Protein AF-0000000080209310 (afdb_homodimer)

Structure (mmCIF, N/CA/C/O backbone):
data_AF-0000000080209310-model_v1
#
loop_
_entity.id
_entity.type
_entity.pdbx_description
1 polymer 'Adenosylmethionine-8-amino-7-oxononanoate aminotransferase'
#
loop_
_atom_site.group_PDB
_atom_site.id
_atom_site.type_symbol
_atom_site.label_atom_id
_atom_site.label_alt_id
_atom_site.label_comp_id
_atom_site.label_asym_id
_atom_site.label_entity_id
_atom_site.label_seq_id
_atom_site.pdbx_PDB_ins_code
_atom_site.Cartn_x
_atom_site.Cartn_y
_atom_site.Cartn_z
_atom_site.occupancy
_atom_site.B_iso_or_equiv
_atom_site.auth_seq_id
_atom_site.auth_comp_id
_atom_site.auth_asym_id
_atom_site.auth_atom_id
_atom_site.pdbx_PDB_model_num
ATOM 1 N N . MET A 1 1 ? 24.484 4.863 15.031 1 96.19 1 MET A N 1
ATOM 2 C CA . MET A 1 1 ? 23.906 4.539 13.734 1 96.19 1 MET A CA 1
ATOM 3 C C . MET A 1 1 ? 24.766 5.051 12.594 1 96.19 1 MET A C 1
ATOM 5 O O . MET A 1 1 ? 25.406 6.102 12.711 1 96.19 1 MET A O 1
ATOM 9 N N . ASP A 1 2 ? 24.891 4.281 11.508 1 97.69 2 ASP A N 1
ATOM 10 C CA . ASP A 1 2 ? 25.672 4.688 10.336 1 97.69 2 ASP A CA 1
ATOM 11 C C . ASP A 1 2 ? 24.922 5.738 9.516 1 97.69 2 ASP A C 1
ATOM 13 O O . ASP A 1 2 ? 24.438 5.445 8.43 1 97.69 2 ASP A O 1
ATOM 17 N N . LEU A 1 3 ? 24.922 6.957 9.977 1 97.62 3 LEU A N 1
ATOM 18 C CA . LEU A 1 3 ? 24.156 8.047 9.383 1 97.62 3 LEU A CA 1
ATOM 19 C C . LEU A 1 3 ? 24.719 8.422 8.016 1 97.62 3 LEU A C 1
ATOM 21 O O . LEU A 1 3 ? 24 8.953 7.168 1 97.62 3 LEU A O 1
ATOM 25 N N . ALA A 1 4 ? 26.047 8.172 7.828 1 97.62 4 ALA A N 1
ATOM 26 C CA . ALA A 1 4 ? 26.625 8.406 6.512 1 97.62 4 ALA A CA 1
ATOM 27 C C . ALA A 1 4 ? 26 7.48 5.465 1 97.62 4 ALA A C 1
ATOM 29 O O . ALA A 1 4 ? 25.688 7.91 4.355 1 97.62 4 ALA A O 1
ATOM 30 N N . PHE A 1 5 ? 25.922 6.18 5.816 1 98.12 5 PHE A N 1
ATOM 31 C CA . PHE A 1 5 ? 25.25 5.23 4.938 1 98.12 5 PHE A CA 1
ATOM 32 C C . PHE A 1 5 ? 23.828 5.672 4.66 1 98.12 5 PHE A C 1
ATOM 34 O O . PHE A 1 5 ? 23.359 5.637 3.514 1 98.12 5 PHE A O 1
ATOM 41 N N . ASP A 1 6 ? 23.125 6.012 5.734 1 98.19 6 ASP A N 1
ATOM 42 C CA . ASP A 1 6 ? 21.75 6.484 5.586 1 98.19 6 ASP A CA 1
ATOM 43 C C . ASP A 1 6 ? 21.672 7.621 4.57 1 98.19 6 ASP A C 1
ATOM 45 O O . ASP A 1 6 ? 20.875 7.559 3.633 1 98.19 6 ASP A O 1
ATOM 49 N N . ARG A 1 7 ? 22.453 8.664 4.719 1 96.75 7 ARG A N 1
ATOM 50 C CA . ARG A 1 7 ? 22.438 9.867 3.895 1 96.75 7 ARG A CA 1
ATOM 51 C C . ARG A 1 7 ? 22.75 9.539 2.438 1 96.75 7 ARG A C 1
ATOM 53 O O . ARG A 1 7 ? 22.141 10.109 1.525 1 96.75 7 ARG A O 1
ATOM 60 N N . HIS A 1 8 ? 23.594 8.555 2.211 1 96.69 8 HIS A N 1
ATOM 61 C CA . HIS A 1 8 ? 24.125 8.297 0.873 1 96.69 8 HIS A CA 1
ATOM 62 C C . HIS A 1 8 ? 23.234 7.305 0.121 1 96.69 8 HIS A C 1
ATOM 64 O O . HIS A 1 8 ? 23.188 7.324 -1.11 1 96.69 8 HIS A O 1
ATOM 70 N N . HIS A 1 9 ? 22.516 6.406 0.889 1 98 9 HIS A N 1
ATOM 71 C CA . HIS A 1 9 ? 21.953 5.254 0.188 1 98 9 HIS A CA 1
ATOM 72 C C . HIS A 1 9 ? 20.453 5.152 0.406 1 98 9 HIS A C 1
ATOM 74 O O . HIS A 1 9 ? 19.75 4.516 -0.38 1 98 9 HIS A O 1
ATOM 80 N N . ILE A 1 10 ? 19.969 5.699 1.463 1 98.12 10 ILE A N 1
ATOM 81 C CA . ILE A 1 10 ? 18.531 5.562 1.745 1 98.12 10 ILE A CA 1
ATOM 82 C C . ILE A 1 10 ? 17.781 6.781 1.214 1 98.12 10 ILE A C 1
ATOM 84 O O . ILE A 1 10 ? 18.125 7.918 1.544 1 98.12 10 ILE A O 1
ATOM 88 N N . TRP A 1 11 ? 16.891 6.609 0.27 1 97.38 11 TRP A N 1
ATOM 89 C CA . TRP A 1 11 ? 16.031 7.641 -0.309 1 97.38 11 TRP A CA 1
ATOM 90 C C . TRP A 1 11 ? 14.828 7.914 0.586 1 97.38 11 TRP A C 1
ATOM 92 O O . TRP A 1 11 ? 13.82 7.215 0.509 1 97.38 11 TRP A O 1
ATOM 102 N N . HIS A 1 12 ? 14.859 8.914 1.464 1 96.25 12 HIS A N 1
ATOM 103 C CA . HIS A 1 12 ? 13.805 9.258 2.412 1 96.25 12 HIS A CA 1
ATOM 104 C C . HIS A 1 12 ? 12.609 9.875 1.7 1 96.25 12 HIS A C 1
ATOM 106 O O . HIS A 1 12 ? 12.719 10.32 0.558 1 96.25 12 HIS A O 1
ATOM 112 N N . PRO A 1 13 ? 11.453 9.875 2.309 1 93.19 13 PRO A N 1
ATOM 113 C CA . PRO A 1 13 ? 10.258 10.391 1.647 1 93.19 13 PRO A CA 1
ATOM 114 C C . PRO A 1 13 ? 10.352 11.883 1.348 1 93.19 13 PRO A C 1
ATOM 116 O O . PRO A 1 13 ? 10.727 12.672 2.221 1 93.19 13 PRO A O 1
ATOM 119 N N . TYR A 1 14 ? 9.961 12.258 0.108 1 88.44 14 TYR A N 1
ATOM 120 C CA . TYR A 1 14 ? 9.93 13.633 -0.369 1 88.44 14 TYR A CA 1
ATOM 121 C C . TYR A 1 14 ? 11.297 14.289 -0.229 1 88.44 14 TYR A C 1
ATOM 123 O O . TYR A 1 14 ? 11.391 15.469 0.114 1 88.44 14 TYR A O 1
ATOM 131 N N . ALA A 1 15 ? 12.305 13.5 -0.397 1 89.62 15 ALA A N 1
ATOM 132 C CA . ALA A 1 15 ? 13.656 14 -0.177 1 89.62 15 ALA A CA 1
ATOM 133 C C . ALA A 1 15 ? 14.539 13.773 -1.404 1 89.62 15 ALA A C 1
ATOM 135 O O . ALA A 1 15 ? 14.148 13.047 -2.324 1 89.62 15 ALA A O 1
ATOM 136 N N . SER A 1 16 ? 15.633 14.453 -1.431 1 92.94 16 SER A N 1
ATOM 137 C CA . SER A 1 16 ? 16.641 14.344 -2.482 1 92.94 16 SER A CA 1
ATOM 138 C C . SER A 1 16 ? 17.797 13.453 -2.053 1 92.94 16 SER A C 1
ATOM 140 O O . SER A 1 16 ? 18.219 13.484 -0.896 1 92.94 16 SER A O 1
ATOM 142 N N . THR A 1 17 ? 18.266 12.656 -3.004 1 92.88 17 THR A N 1
ATOM 143 C CA . THR A 1 17 ? 19.469 11.883 -2.717 1 92.88 17 THR A CA 1
ATOM 144 C C . THR A 1 17 ? 20.719 12.734 -2.945 1 92.88 17 THR A C 1
ATOM 146 O O . THR A 1 17 ? 21.812 12.359 -2.523 1 92.88 17 THR A O 1
ATOM 149 N N . LEU A 1 18 ? 20.562 13.852 -3.621 1 93.38 18 LEU A N 1
ATOM 150 C CA . LEU A 1 18 ? 21.688 14.742 -3.902 1 93.38 18 LEU A CA 1
ATOM 151 C C . LEU A 1 18 ? 21.891 15.734 -2.762 1 93.38 18 LEU A C 1
ATOM 153 O O . LEU A 1 18 ? 23.031 16.031 -2.385 1 93.38 18 LEU A O 1
ATOM 157 N N . THR A 1 19 ? 20.812 16.266 -2.217 1 91.44 19 THR A N 1
ATOM 158 C CA . THR A 1 19 ? 20.844 17.219 -1.116 1 91.44 19 THR A CA 1
ATOM 159 C C . THR A 1 19 ? 19.875 16.797 -0.013 1 91.44 19 THR A C 1
ATOM 161 O O . THR A 1 19 ? 18.906 17.5 0.273 1 91.44 19 THR A O 1
ATOM 164 N N . PRO A 1 20 ? 20.188 15.734 0.57 1 90.19 20 PRO A N 1
ATOM 165 C CA . PRO A 1 20 ? 19.281 15.234 1.605 1 90.19 20 PRO A CA 1
ATOM 166 C C . PRO A 1 20 ? 19.25 16.125 2.844 1 90.19 20 PRO A C 1
ATOM 168 O O . PRO A 1 20 ? 20.281 16.688 3.229 1 90.19 20 PRO A O 1
ATOM 171 N N . LEU A 1 21 ? 18.062 16.25 3.432 1 87.31 21 LEU A N 1
ATOM 172 C CA . LEU A 1 21 ? 17.953 16.938 4.715 1 87.31 21 LEU A CA 1
ATOM 173 C C . LEU A 1 21 ? 18.516 16.094 5.844 1 87.31 21 LEU A C 1
ATOM 175 O O . LEU A 1 21 ? 18.672 14.875 5.695 1 87.31 21 LEU A O 1
ATOM 179 N N . THR A 1 22 ? 18.797 16.75 6.902 1 91.81 22 THR A N 1
ATOM 180 C CA . THR A 1 22 ? 19.25 16.047 8.094 1 91.81 22 THR A CA 1
ATOM 181 C C . THR A 1 22 ? 18.172 15.109 8.617 1 91.81 22 THR A C 1
ATOM 183 O O . THR A 1 22 ? 17 15.492 8.711 1 91.81 22 THR A O 1
ATOM 186 N N . CYS A 1 23 ? 18.578 13.914 8.891 1 95.94 23 CYS A N 1
ATOM 187 C CA . CYS A 1 23 ? 17.688 12.969 9.562 1 95.94 23 CYS A CA 1
ATOM 188 C C . CYS A 1 23 ? 18.156 12.703 10.992 1 95.94 23 CYS A C 1
ATOM 190 O O . CYS A 1 23 ? 19.328 12.398 11.219 1 95.94 23 CYS A O 1
ATOM 192 N N . TYR A 1 24 ? 17.25 12.859 11.93 1 98 24 TYR A N 1
ATOM 193 C CA . TYR A 1 24 ? 17.562 12.633 13.336 1 98 24 TYR A CA 1
ATOM 194 C C . TYR A 1 24 ? 17.422 11.156 13.688 1 98 24 TYR A C 1
ATOM 196 O O . TYR A 1 24 ? 16.391 10.539 13.391 1 98 24 TYR A O 1
ATOM 204 N N . PRO A 1 25 ? 18.406 10.531 14.289 1 98.5 25 PRO A N 1
ATOM 205 C CA . PRO A 1 25 ? 18.391 9.086 14.555 1 98.5 25 PRO A CA 1
ATOM 206 C C . PRO A 1 25 ? 17.609 8.734 15.82 1 98.5 25 PRO A C 1
ATOM 208 O O . PRO A 1 25 ? 18.031 9.062 16.922 1 98.5 25 PRO A O 1
ATOM 211 N N . VAL A 1 26 ? 16.578 8.039 15.734 1 98.69 26 VAL A N 1
ATOM 212 C CA . VAL A 1 26 ? 15.703 7.66 16.844 1 98.69 26 VAL A CA 1
ATOM 213 C C . VAL A 1 26 ? 16.109 6.289 17.359 1 98.69 26 VAL A C 1
ATOM 215 O O . VAL A 1 26 ? 16.281 5.344 16.594 1 98.69 26 VAL A O 1
ATOM 218 N N . ALA A 1 27 ? 16.172 6.176 18.656 1 98.44 27 ALA A N 1
ATOM 219 C CA . ALA A 1 27 ? 16.531 4.918 19.312 1 98.44 27 ALA A CA 1
ATOM 220 C C . ALA A 1 27 ? 15.297 4.195 19.828 1 98.44 27 ALA A C 1
ATOM 222 O O . ALA A 1 27 ? 15.211 2.965 19.766 1 98.44 27 ALA A O 1
ATOM 223 N N . SER A 1 28 ? 14.414 4.949 20.359 1 98.5 28 SER A N 1
ATOM 224 C CA . SER A 1 28 ? 13.203 4.398 20.953 1 98.5 28 SER A CA 1
ATOM 225 C C . SER A 1 28 ? 12.141 5.48 21.141 1 98.5 28 SER A C 1
ATOM 227 O O . SER A 1 28 ? 12.391 6.656 20.875 1 98.5 28 SER A O 1
ATOM 229 N N . ALA A 1 29 ? 10.938 5.07 21.469 1 98.69 29 ALA A N 1
ATOM 230 C CA . ALA A 1 29 ? 9.859 6.004 21.797 1 98.69 29 ALA A CA 1
ATOM 231 C C . ALA A 1 29 ? 8.906 5.406 22.828 1 98.69 29 ALA A C 1
ATOM 233 O O . ALA A 1 29 ? 8.742 4.188 22.906 1 98.69 29 ALA A O 1
ATOM 234 N N . ASN A 1 30 ? 8.32 6.215 23.641 1 98.56 30 ASN A N 1
ATOM 235 C CA . ASN A 1 30 ? 7.402 5.84 24.703 1 98.56 30 ASN A CA 1
ATOM 236 C C . ASN A 1 30 ? 6.461 6.988 25.062 1 98.56 30 ASN A C 1
ATOM 238 O O . ASN A 1 30 ? 6.895 8.133 25.203 1 98.56 30 ASN A O 1
ATOM 242 N N . GLY A 1 31 ? 5.168 6.602 25.25 1 98.44 31 GLY A N 1
ATOM 243 C CA . GLY A 1 31 ? 4.23 7.688 25.469 1 98.44 31 GLY A CA 1
ATOM 244 C C . GLY A 1 31 ? 4.246 8.727 24.375 1 98.44 31 GLY A C 1
ATOM 245 O O . GLY A 1 31 ? 4.109 8.398 23.188 1 98.44 31 GLY A O 1
ATOM 246 N N . VAL A 1 32 ? 4.484 9.984 24.781 1 98.75 32 VAL A N 1
ATOM 247 C CA . VAL A 1 32 ? 4.492 11.055 23.781 1 98.75 32 VAL A CA 1
ATOM 248 C C . VAL A 1 32 ? 5.934 11.43 23.453 1 98.75 32 VAL A C 1
ATOM 250 O O . VAL A 1 32 ? 6.176 12.414 22.75 1 98.75 32 VAL A O 1
ATOM 253 N N . HIS A 1 33 ? 6.941 10.586 23.875 1 98.81 33 HIS A N 1
ATOM 254 C CA . HIS A 1 33 ? 8.336 10.984 23.75 1 98.81 33 HIS A CA 1
ATOM 255 C C . HIS A 1 33 ? 9.062 10.117 22.719 1 98.81 33 HIS A C 1
ATOM 257 O O . HIS A 1 33 ? 8.875 8.898 22.688 1 98.81 33 HIS A O 1
ATOM 263 N N . ILE A 1 34 ? 9.859 10.727 21.922 1 98.75 34 ILE A N 1
ATOM 264 C CA . ILE A 1 34 ? 10.82 10.102 21.031 1 98.75 34 ILE A CA 1
ATOM 265 C C . ILE A 1 34 ? 12.234 10.281 21.594 1 98.75 34 ILE A C 1
ATOM 267 O O . ILE A 1 34 ? 12.641 11.391 21.938 1 98.75 34 ILE A O 1
ATOM 271 N N . LYS A 1 35 ? 12.93 9.266 21.734 1 98.81 35 LYS A N 1
ATOM 272 C CA . LYS A 1 35 ? 14.305 9.32 22.234 1 98.81 35 LYS A CA 1
ATOM 273 C C . LYS A 1 35 ? 15.305 9.133 21.094 1 98.81 35 LYS A C 1
ATOM 275 O O . LYS A 1 35 ? 15.281 8.117 20.391 1 98.81 35 LYS A O 1
ATOM 280 N N . LEU A 1 36 ? 16.109 10.109 20.922 1 98.62 36 LEU A N 1
ATOM 281 C CA . LEU A 1 36 ? 17.156 10.039 19.891 1 98.62 36 LEU A CA 1
ATOM 282 C C . LEU A 1 36 ? 18.328 9.188 20.359 1 98.62 36 LEU A C 1
ATOM 284 O O . LEU A 1 36 ? 18.422 8.844 21.547 1 98.62 36 LEU A O 1
ATOM 288 N N . GLU A 1 37 ? 19.141 8.867 19.422 1 98.06 37 GLU A N 1
ATOM 289 C CA . GLU A 1 37 ? 20.297 8.008 19.703 1 98.06 37 GLU A CA 1
ATOM 290 C C . GLU A 1 37 ? 21.188 8.625 20.781 1 98.06 37 GLU A C 1
ATOM 292 O O . GLU A 1 37 ? 21.766 7.906 21.594 1 98.06 37 GLU A O 1
ATOM 297 N N . ASP A 1 38 ? 21.328 9.938 20.812 1 97.88 38 ASP A N 1
ATOM 298 C CA . ASP A 1 38 ? 22.234 10.609 21.75 1 97.88 38 ASP A CA 1
ATOM 299 C C . ASP A 1 38 ? 21.578 10.805 23.109 1 97.88 38 ASP A C 1
ATOM 301 O O . ASP A 1 38 ? 22.156 11.422 24 1 97.88 38 ASP A O 1
ATOM 305 N N . GLY A 1 39 ? 20.359 10.398 23.219 1 98.06 39 GLY A N 1
ATOM 306 C CA . GLY A 1 39 ? 19.672 10.461 24.516 1 98.06 39 GLY A CA 1
ATOM 307 C C . GLY A 1 39 ? 18.688 11.602 24.609 1 98.06 39 GLY A C 1
ATOM 308 O O . GLY A 1 39 ? 17.859 11.633 25.531 1 98.06 39 GLY A O 1
ATOM 309 N N . THR A 1 40 ? 18.703 12.5 23.656 1 98.44 40 THR A N 1
ATOM 310 C CA . THR A 1 40 ? 17.75 13.602 23.641 1 98.44 40 THR A CA 1
ATOM 311 C C . THR A 1 40 ? 16.312 13.078 23.562 1 98.44 40 THR A C 1
ATOM 313 O O . THR A 1 40 ? 16.016 12.172 22.781 1 98.44 40 THR A O 1
ATOM 316 N N . GLU A 1 41 ? 15.492 13.656 24.391 1 98.56 41 GLU A N 1
ATOM 317 C CA . GLU A 1 41 ? 14.078 13.297 24.375 1 98.56 41 GLU A CA 1
ATOM 318 C C . GLU A 1 41 ? 13.234 14.414 23.766 1 98.56 41 GLU A C 1
ATOM 320 O O . GLU A 1 41 ? 13.391 15.578 24.141 1 98.56 41 GLU A O 1
ATOM 325 N N . LEU A 1 42 ? 12.398 14.055 22.844 1 98.88 42 LEU A N 1
ATOM 326 C CA . LEU A 1 42 ? 11.547 15.008 22.141 1 98.88 42 LEU A CA 1
ATOM 327 C C . LEU A 1 42 ? 10.078 14.719 22.406 1 98.88 42 LEU A C 1
ATOM 329 O O . LEU A 1 42 ? 9.641 13.57 22.328 1 98.88 42 LEU A O 1
ATOM 333 N N . VAL A 1 43 ? 9.32 15.75 22.766 1 98.94 43 VAL A N 1
ATOM 334 C CA . VAL A 1 43 ? 7.863 15.625 22.797 1 98.94 43 VAL A CA 1
ATOM 335 C C . VAL A 1 43 ? 7.316 15.609 21.375 1 98.94 43 VAL A C 1
ATOM 337 O O . VAL A 1 43 ? 7.562 16.531 20.594 1 98.94 43 VAL A O 1
ATOM 340 N N . ASP A 1 44 ? 6.617 14.586 21.078 1 98.81 44 ASP A N 1
ATOM 341 C CA . ASP A 1 44 ? 6.121 14.406 19.719 1 98.81 44 ASP A CA 1
ATOM 342 C C . ASP A 1 44 ? 4.887 15.266 19.453 1 98.81 44 ASP A C 1
ATOM 344 O O . ASP A 1 44 ? 3.861 15.102 20.125 1 98.81 44 ASP A O 1
ATOM 348 N N . GLY A 1 45 ? 4.969 16.094 18.469 1 98.75 45 GLY A N 1
ATOM 349 C CA . GLY A 1 45 ? 3.834 16.906 18.062 1 98.75 45 GLY A CA 1
ATOM 350 C C . GLY A 1 45 ? 3.205 16.453 16.75 1 98.75 45 GLY A C 1
ATOM 351 O O . GLY A 1 45 ? 2.309 17.109 16.234 1 98.75 45 GLY A O 1
ATOM 352 N N . MET A 1 46 ? 3.598 15.273 16.25 1 98.25 46 MET A N 1
ATOM 353 C CA . MET A 1 46 ? 3.195 14.867 14.914 1 98.25 46 MET A CA 1
ATOM 354 C C . MET A 1 46 ? 2.43 13.547 14.945 1 98.25 46 MET A C 1
ATOM 356 O O . MET A 1 46 ? 1.734 13.203 13.992 1 98.25 46 MET A O 1
ATOM 360 N N . SER A 1 47 ? 2.58 12.766 16.031 1 98 47 SER A N 1
ATOM 361 C CA . SER A 1 47 ? 2.041 11.414 16.109 1 98 47 SER A CA 1
ATOM 362 C C . SER A 1 47 ? 2.539 10.539 14.969 1 98 47 SER A C 1
ATOM 364 O O . SER A 1 47 ? 1.777 9.75 14.406 1 98 47 SER A O 1
ATOM 366 N N . SER A 1 48 ? 3.754 10.688 14.562 1 96.38 48 SER A N 1
ATOM 367 C CA . SER A 1 48 ? 4.344 9.906 13.484 1 96.38 48 SER A CA 1
ATOM 368 C C . SER A 1 48 ? 3.443 9.898 12.25 1 96.38 48 SER A C 1
ATOM 370 O O . SER A 1 48 ? 3.006 8.836 11.805 1 96.38 48 SER A O 1
ATOM 372 N N . TRP A 1 49 ? 3.309 11.055 11.742 1 94.06 49 TRP A N 1
ATOM 373 C CA . TRP A 1 49 ? 2.469 11.328 10.578 1 94.06 49 TRP A CA 1
ATOM 374 C C . TRP A 1 49 ? 1.023 10.914 10.844 1 94.06 49 TRP A C 1
ATOM 376 O O . TRP A 1 49 ? 0.423 10.195 10.039 1 94.06 49 TRP A O 1
ATOM 386 N N . TRP A 1 50 ? 0.552 11.297 12.016 1 96.44 50 TRP A N 1
ATOM 387 C CA . TRP A 1 50 ? -0.85 11.375 12.414 1 96.44 50 TRP A CA 1
ATOM 388 C C . TRP A 1 50 ? -1.395 10 12.773 1 96.44 50 TRP A C 1
ATOM 390 O O . TRP A 1 50 ? -2.609 9.789 12.781 1 96.44 50 TRP A O 1
ATOM 400 N N . SER A 1 51 ? -0.547 9.023 13.039 1 97.94 51 SER A N 1
ATOM 401 C CA . SER A 1 51 ? -1.002 7.645 13.195 1 97.94 51 SER A CA 1
ATOM 402 C C . SER A 1 51 ? -0.976 7.223 14.664 1 97.94 51 SER A C 1
ATOM 404 O O . SER A 1 51 ? -1.812 6.43 15.102 1 97.94 51 SER A O 1
ATOM 406 N N . THR A 1 52 ? -0.036 7.75 15.445 1 98.56 52 THR A N 1
ATOM 407 C CA . THR A 1 52 ? 0.22 7.281 16.797 1 98.56 52 THR A CA 1
ATOM 408 C C . THR A 1 52 ? -0.671 8.016 17.797 1 98.56 52 THR A C 1
ATOM 410 O O . THR A 1 52 ? -0.176 8.742 18.672 1 98.56 52 THR A O 1
ATOM 413 N N . ILE A 1 53 ? -1.923 7.684 17.812 1 98.62 53 ILE A N 1
ATOM 414 C CA . ILE A 1 53 ? -2.914 8.453 18.562 1 98.62 53 ILE A CA 1
ATOM 415 C C . ILE A 1 53 ? -2.896 8.031 20.031 1 98.62 53 ILE A C 1
ATOM 417 O O . ILE A 1 53 ? -3.244 8.828 20.906 1 98.62 53 ILE A O 1
ATOM 421 N N . HIS A 1 54 ? -2.422 6.801 20.375 1 98.75 54 HIS A N 1
ATOM 422 C CA . HIS A 1 54 ? -2.416 6.293 21.75 1 98.75 54 HIS A CA 1
ATOM 423 C C . HIS A 1 54 ? -1.046 6.469 22.391 1 98.75 54 HIS A C 1
ATOM 425 O O . HIS A 1 54 ? -0.823 6.016 23.516 1 98.75 54 HIS A O 1
ATOM 431 N N . GLY A 1 55 ? -0.116 7.141 21.688 1 98.5 55 GLY A N 1
ATOM 432 C CA . GLY A 1 55 ? 1.262 7.199 22.156 1 98.5 55 GLY A CA 1
ATOM 433 C C . GLY A 1 55 ? 2.078 5.984 21.75 1 98.5 55 GLY A C 1
ATOM 434 O O . GLY A 1 55 ? 1.53 5 21.25 1 98.5 55 GLY A O 1
ATOM 435 N N . TYR A 1 56 ? 3.359 6.059 21.984 1 98.56 56 TYR A N 1
ATOM 436 C CA . TYR A 1 56 ? 4.305 5.023 21.594 1 98.56 56 TYR A CA 1
ATOM 437 C C . TYR A 1 56 ? 4.398 3.928 22.641 1 98.56 56 TYR A C 1
ATOM 439 O O . TYR A 1 56 ? 4.223 4.195 23.844 1 98.56 56 TYR A O 1
ATOM 447 N N . ASN A 1 57 ? 4.668 2.715 22.094 1 98.25 57 ASN A N 1
ATOM 448 C CA . ASN A 1 57 ? 5 1.589 22.969 1 98.25 57 ASN A CA 1
ATOM 449 C C . ASN A 1 57 ? 3.912 1.346 24 1 98.25 57 ASN A C 1
ATOM 451 O O . ASN A 1 57 ? 4.207 1.199 25.188 1 98.25 57 ASN A O 1
ATOM 455 N N . HIS A 1 58 ? 2.689 1.47 23.594 1 98.44 58 HIS A N 1
ATOM 456 C CA . HIS A 1 58 ? 1.563 1.27 24.5 1 98.44 58 HIS A CA 1
ATOM 457 C C . HIS A 1 58 ? 1.461 -0.187 24.938 1 98.44 58 HIS A C 1
ATOM 459 O O . HIS A 1 58 ? 1.405 -1.09 24.094 1 98.44 58 HIS A O 1
ATOM 465 N N . PRO A 1 59 ? 1.345 -0.508 26.219 1 98.5 59 PRO A N 1
ATOM 466 C CA . PRO A 1 59 ? 1.409 -1.889 26.703 1 98.5 59 PRO A CA 1
ATOM 467 C C . PRO A 1 59 ? 0.302 -2.77 26.125 1 98.5 59 PRO A C 1
ATOM 469 O O . PRO A 1 59 ? 0.542 -3.934 25.797 1 98.5 59 PRO A O 1
ATOM 472 N N . HIS A 1 60 ? -0.931 -2.234 25.984 1 98.75 60 HIS A N 1
ATOM 473 C CA . HIS A 1 60 ? -2.062 -2.992 25.469 1 98.75 60 HIS A CA 1
ATOM 474 C C . HIS A 1 60 ? -1.829 -3.404 24.016 1 98.75 60 HIS A C 1
ATOM 476 O O . HIS A 1 60 ? -2.145 -4.531 23.625 1 98.75 60 HIS A O 1
ATOM 482 N N . LEU A 1 61 ? -1.318 -2.541 23.203 1 98.81 61 LEU A N 1
ATOM 483 C CA . LEU A 1 61 ? -1.027 -2.832 21.797 1 98.81 61 LEU A CA 1
ATOM 484 C C . LEU A 1 61 ? 0.164 -3.775 21.672 1 98.81 61 LEU A C 1
ATOM 486 O O . LEU A 1 61 ? 0.158 -4.684 20.844 1 98.81 61 LEU A O 1
ATOM 490 N N . ASN A 1 62 ? 1.218 -3.541 22.5 1 98.81 62 ASN A N 1
ATOM 491 C CA . ASN A 1 62 ? 2.357 -4.449 22.531 1 98.81 62 ASN A CA 1
ATOM 492 C C . ASN A 1 62 ? 1.928 -5.883 22.844 1 98.81 62 ASN A C 1
ATOM 494 O O . ASN A 1 62 ? 2.393 -6.828 22.203 1 98.81 62 ASN A O 1
ATOM 498 N N . GLN A 1 63 ? 1.102 -6.012 23.812 1 98.81 63 GLN A N 1
ATOM 499 C CA . GLN A 1 63 ? 0.635 -7.336 24.203 1 98.81 63 GLN A CA 1
ATOM 500 C C . GLN A 1 63 ? -0.088 -8.031 23.047 1 98.81 63 GLN A C 1
ATOM 502 O O . GLN A 1 63 ? 0.131 -9.219 22.797 1 98.81 63 GLN A O 1
ATOM 507 N N . ALA A 1 64 ? -0.994 -7.316 22.391 1 98.88 64 ALA A N 1
ATOM 508 C CA . ALA A 1 64 ? -1.704 -7.867 21.234 1 98.88 64 ALA A CA 1
ATOM 509 C C . ALA A 1 64 ? -0.728 -8.32 20.156 1 98.88 64 ALA A C 1
ATOM 511 O O . ALA A 1 64 ? -0.905 -9.391 19.562 1 98.88 64 ALA A O 1
ATOM 512 N N . ALA A 1 65 ? 0.287 -7.516 19.891 1 98.88 65 ALA A N 1
ATOM 513 C CA . ALA A 1 65 ? 1.29 -7.84 18.875 1 98.88 65 ALA A CA 1
ATOM 514 C C . ALA A 1 65 ? 2.062 -9.102 19.25 1 98.88 65 ALA A C 1
ATOM 516 O O . ALA A 1 65 ? 2.199 -10.016 18.438 1 98.88 65 ALA A O 1
ATOM 517 N N . HIS A 1 66 ? 2.586 -9.133 20.516 1 98.81 66 HIS A N 1
ATOM 518 C CA . HIS A 1 66 ? 3.361 -10.273 20.984 1 98.81 66 HIS A CA 1
ATOM 519 C C . HIS A 1 66 ? 2.549 -11.562 20.906 1 98.81 66 HIS A C 1
ATOM 521 O O . HIS A 1 66 ? 3.035 -12.578 20.406 1 98.81 66 HIS A O 1
ATOM 527 N N . GLN A 1 67 ? 1.315 -11.492 21.375 1 98.69 67 GLN A N 1
ATOM 528 C CA . GLN A 1 67 ? 0.462 -12.68 21.391 1 98.69 67 GLN A CA 1
ATOM 529 C C . GLN A 1 67 ? 0.197 -13.195 19.984 1 98.69 67 GLN A C 1
ATOM 531 O O . GLN A 1 67 ? 0.25 -14.406 19.734 1 98.69 67 GLN A O 1
ATOM 536 N N . GLN A 1 68 ? -0.082 -12.312 19.062 1 98.81 68 GLN A N 1
ATOM 537 C CA . GLN A 1 68 ? -0.405 -12.734 17.703 1 98.81 68 GLN A CA 1
ATOM 538 C C . GLN A 1 68 ? 0.821 -13.305 17 1 98.81 68 GLN A C 1
ATOM 540 O O . GLN A 1 68 ? 0.709 -14.258 16.234 1 98.81 68 GLN A O 1
ATOM 545 N N . ILE A 1 69 ? 1.982 -12.672 17.188 1 98.62 69 ILE A N 1
ATOM 546 C CA . ILE A 1 69 ? 3.223 -13.156 16.594 1 98.62 69 ILE A CA 1
ATOM 547 C C . ILE A 1 69 ? 3.467 -14.602 17 1 98.62 69 ILE A C 1
ATOM 549 O O . ILE A 1 69 ? 3.926 -15.414 16.188 1 98.62 69 ILE A O 1
ATOM 553 N N . ASP A 1 70 ? 3.148 -14.93 18.203 1 97.88 70 ASP A N 1
ATOM 554 C CA . ASP A 1 70 ? 3.404 -16.266 18.734 1 97.88 70 ASP A CA 1
ATOM 555 C C . ASP A 1 70 ? 2.426 -17.281 18.156 1 97.88 70 ASP A C 1
ATOM 557 O O . ASP A 1 70 ? 2.627 -18.484 18.281 1 97.88 70 ASP A O 1
ATOM 561 N N . GLN A 1 71 ? 1.384 -16.859 17.484 1 97.25 71 GLN A N 1
ATOM 562 C CA . GLN A 1 71 ? 0.422 -17.75 16.844 1 97.25 71 GLN A CA 1
ATOM 563 C C . GLN A 1 71 ? 0.675 -17.828 15.336 1 97.25 71 GLN A C 1
ATOM 565 O O . GLN A 1 71 ? 0.876 -18.922 14.797 1 97.25 71 GLN A O 1
ATOM 570 N N . VAL A 1 72 ? 0.612 -16.75 14.695 1 97.06 72 VAL A N 1
ATOM 571 C CA . VAL A 1 72 ? 0.885 -16.609 13.266 1 97.06 72 VAL A CA 1
ATOM 572 C C . VAL A 1 72 ? 0.871 -15.141 12.867 1 97.06 72 VAL A C 1
ATOM 574 O O . VAL A 1 72 ? -0.09 -14.422 13.156 1 97.06 72 VAL A O 1
ATOM 577 N N . SER A 1 73 ? 1.864 -14.773 12.188 1 97.31 73 SER A N 1
ATOM 578 C CA . SER A 1 73 ? 1.962 -13.367 11.797 1 97.31 73 SER A CA 1
ATOM 579 C C . SER A 1 73 ? 1.181 -13.094 10.516 1 97.31 73 SER A C 1
ATOM 581 O O . SER A 1 73 ? 0.585 -12.031 10.359 1 97.31 73 SER A O 1
ATOM 583 N N . HIS A 1 74 ? 1.22 -14.07 9.625 1 96.69 74 HIS A N 1
ATOM 584 C CA . HIS A 1 74 ? 0.529 -13.844 8.359 1 96.69 74 HIS A CA 1
ATOM 585 C C . HIS A 1 74 ? 0.114 -15.164 7.719 1 96.69 74 HIS A C 1
ATOM 587 O O . HIS A 1 74 ? 0.865 -16.141 7.754 1 96.69 74 HIS A O 1
ATOM 593 N N . VAL A 1 75 ? -1.038 -15.18 7.191 1 97.44 75 VAL A N 1
ATOM 594 C CA . VAL A 1 75 ? -1.539 -16.141 6.215 1 97.44 75 VAL A CA 1
ATOM 595 C C . VAL A 1 75 ? -2.332 -15.422 5.133 1 97.44 75 VAL A C 1
ATOM 597 O O . VAL A 1 75 ? -2.988 -14.414 5.402 1 97.44 75 VAL A O 1
ATOM 600 N N . MET A 1 76 ? -2.207 -15.922 3.922 1 96 76 MET A N 1
ATOM 601 C CA . MET A 1 76 ? -2.949 -15.266 2.85 1 96 76 MET A CA 1
ATOM 602 C C . MET A 1 76 ? -4.441 -15.234 3.16 1 96 76 MET A C 1
ATOM 604 O O . MET A 1 76 ? -4.941 -16.078 3.9 1 96 76 MET A O 1
ATOM 608 N N . PHE A 1 77 ? -5.184 -14.266 2.561 1 96.56 77 PHE A N 1
ATOM 609 C CA . PHE A 1 77 ? -6.586 -14.055 2.908 1 96.56 77 PHE A CA 1
ATOM 610 C C . PHE A 1 77 ? -7.5 -14.633 1.834 1 96.56 77 PHE A C 1
ATOM 612 O O . PHE A 1 77 ? -8.719 -14.688 2.014 1 96.56 77 PHE A O 1
ATOM 619 N N . GLY A 1 78 ? -6.918 -15.086 0.71 1 93.25 78 GLY A N 1
ATOM 620 C CA . GLY A 1 78 ? -7.688 -15.75 -0.328 1 93.25 78 GLY A CA 1
ATOM 621 C C . GLY A 1 78 ? -8.062 -17.172 0.033 1 93.25 78 GLY A C 1
ATOM 622 O O . GLY A 1 78 ? -7.215 -18.078 0.02 1 93.25 78 GLY A O 1
ATOM 623 N N . GLY A 1 79 ? -9.25 -17.406 0.327 1 94.31 79 GLY A N 1
ATOM 624 C CA . GLY A 1 79 ? -9.734 -18.734 0.646 1 94.31 79 GLY A CA 1
ATOM 625 C C . GLY A 1 79 ? -9.586 -19.094 2.111 1 94.31 79 GLY A C 1
ATOM 626 O O . GLY A 1 79 ? -10.047 -20.141 2.551 1 94.31 79 GLY A O 1
ATOM 627 N N . ILE A 1 80 ? -8.867 -18.297 2.83 1 96.88 80 ILE A N 1
ATOM 628 C CA . ILE A 1 80 ? -8.609 -18.516 4.25 1 96.88 80 ILE A CA 1
ATOM 629 C C . ILE A 1 80 ? -9.039 -17.297 5.051 1 96.88 80 ILE A C 1
ATOM 631 O O . ILE A 1 80 ? -9.023 -16.172 4.535 1 96.88 80 ILE A O 1
ATOM 635 N N . THR A 1 81 ? -9.547 -17.516 6.281 1 98.06 81 THR A N 1
ATOM 636 C CA . THR A 1 81 ? -9.867 -16.438 7.219 1 98.06 81 THR A CA 1
ATOM 637 C C . THR A 1 81 ? -9.289 -16.734 8.602 1 98.06 81 THR A C 1
ATOM 639 O O . THR A 1 81 ? -8.609 -17.75 8.789 1 98.06 81 THR A O 1
ATOM 642 N N . HIS A 1 82 ? -9.359 -15.859 9.5 1 98.69 82 HIS A N 1
ATOM 643 C CA . HIS A 1 82 ? -8.828 -16.016 10.852 1 98.69 82 HIS A CA 1
ATOM 644 C C . HIS A 1 82 ? -9.5 -15.031 11.812 1 98.69 82 HIS A C 1
ATOM 646 O O . HIS A 1 82 ? -10.078 -14.031 11.391 1 98.69 82 HIS A O 1
ATOM 652 N N . GLN A 1 83 ? -9.391 -15.305 13.07 1 98.69 83 GLN A N 1
ATOM 653 C CA . GLN A 1 83 ? -10.102 -14.586 14.125 1 98.69 83 GLN A CA 1
ATOM 654 C C . GLN A 1 83 ? -9.688 -13.117 14.172 1 98.69 83 GLN A C 1
ATOM 656 O O . GLN A 1 83 ? -10.523 -12.234 14.344 1 98.69 83 GLN A O 1
ATOM 661 N N . PRO A 1 84 ? -8.422 -12.789 14 1 98.81 84 PRO A N 1
ATOM 662 C CA . PRO A 1 84 ? -8.023 -11.375 14.078 1 98.81 84 PRO A CA 1
ATOM 663 C C . PRO A 1 84 ? -8.75 -10.508 13.055 1 98.81 84 PRO A C 1
ATOM 665 O O . PRO A 1 84 ? -9.188 -9.398 13.383 1 98.81 84 PRO A O 1
ATOM 668 N N . ALA A 1 85 ? -8.898 -10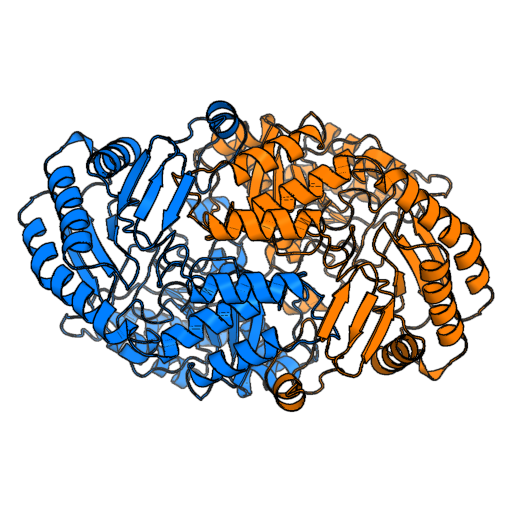.961 11.844 1 98.81 85 ALA A N 1
ATOM 669 C CA . ALA A 1 85 ? -9.609 -10.18 10.828 1 98.81 85 ALA A CA 1
ATOM 670 C C . ALA A 1 85 ? -11.086 -10.031 11.18 1 98.81 85 ALA A C 1
ATOM 672 O O . ALA A 1 85 ? -11.664 -8.961 11.023 1 98.81 85 ALA A O 1
ATOM 673 N N . ILE A 1 86 ? -11.672 -11.086 11.633 1 98.88 86 ILE A N 1
ATOM 674 C CA . ILE A 1 86 ? -13.078 -11.078 12 1 98.88 86 ILE A CA 1
ATOM 675 C C . ILE A 1 86 ? -13.305 -10.109 13.156 1 98.88 86 ILE A C 1
ATOM 677 O O . ILE A 1 86 ? -14.227 -9.281 13.109 1 98.88 86 ILE A O 1
ATOM 681 N N . SER A 1 87 ? -12.445 -10.203 14.172 1 98.88 87 SER A N 1
ATOM 682 C CA . SER A 1 87 ? -12.562 -9.328 15.336 1 98.88 87 SER A CA 1
ATOM 683 C C . SER A 1 87 ? -12.422 -7.863 14.945 1 98.88 87 SER A C 1
ATOM 685 O O . SER A 1 87 ? -13.195 -7.02 15.398 1 98.88 87 SER A O 1
ATOM 687 N N . LEU A 1 88 ? -11.5 -7.578 14.117 1 98.88 88 LEU A N 1
ATOM 688 C CA . LEU A 1 88 ? -11.281 -6.203 13.68 1 98.88 88 LEU A CA 1
ATOM 689 C C . LEU A 1 88 ? -12.492 -5.672 12.93 1 98.88 88 LEU A C 1
ATOM 691 O O . LEU A 1 88 ? -12.961 -4.562 13.195 1 98.88 88 LEU A O 1
ATOM 695 N N . CYS A 1 89 ? -12.938 -6.445 11.961 1 98.88 89 CYS A N 1
ATOM 696 C CA . CYS A 1 89 ? -14.039 -5.992 11.125 1 98.88 89 CYS A CA 1
ATOM 697 C C . CYS A 1 89 ? -15.312 -5.812 11.945 1 98.88 89 CYS A C 1
ATOM 699 O O . CYS A 1 89 ? -16.094 -4.891 11.688 1 98.88 89 CYS A O 1
ATOM 701 N N . LYS A 1 90 ? -15.531 -6.688 12.922 1 98.81 90 LYS A N 1
ATOM 702 C CA . LYS A 1 90 ? -16.656 -6.504 13.844 1 98.81 90 LYS A CA 1
ATOM 703 C C . LYS A 1 90 ? -16.562 -5.16 14.562 1 98.81 90 LYS A C 1
ATOM 705 O O . LYS A 1 90 ? -17.547 -4.422 14.641 1 98.81 90 LYS A O 1
ATOM 710 N N . LYS A 1 91 ? -15.43 -4.867 15.078 1 98.62 91 LYS A N 1
ATOM 711 C CA . LYS A 1 91 ? -15.234 -3.615 15.805 1 98.62 91 LYS A CA 1
ATOM 712 C C . LYS A 1 91 ? -15.398 -2.412 14.883 1 98.62 91 LYS A C 1
ATOM 714 O O . LYS A 1 91 ? -15.992 -1.403 15.266 1 98.62 91 LYS A O 1
ATOM 719 N N . LEU A 1 92 ? -14.836 -2.471 13.68 1 98.81 92 LEU A N 1
ATOM 720 C CA . LEU A 1 92 ? -14.953 -1.387 12.711 1 98.81 92 LEU A CA 1
ATOM 721 C C . LEU A 1 92 ? -16.422 -1.089 12.406 1 98.81 92 LEU A C 1
ATOM 723 O O . LEU A 1 92 ? -16.828 0.073 12.406 1 98.81 92 LEU A O 1
ATOM 727 N N . LEU A 1 93 ? -17.172 -2.109 12.172 1 98.62 93 LEU A N 1
ATOM 728 C CA . LEU A 1 93 ? -18.562 -1.922 11.781 1 98.62 93 LEU A CA 1
ATOM 729 C C . LEU A 1 93 ? -19.406 -1.425 12.953 1 98.62 93 LEU A C 1
ATOM 731 O O . LEU A 1 93 ? -20.406 -0.727 12.766 1 98.62 93 LEU A O 1
ATOM 735 N N . SER A 1 94 ? -18.953 -1.792 14.148 1 98.31 94 SER A N 1
ATOM 736 C CA . SER A 1 94 ? -19.656 -1.304 15.32 1 98.31 94 SER A CA 1
ATOM 737 C C . SER A 1 94 ? -19.422 0.185 15.547 1 98.31 94 SER A C 1
ATOM 739 O O . SER A 1 94 ? -20.25 0.878 16.125 1 98.31 94 SER A O 1
ATOM 741 N N . LEU A 1 95 ? -18.297 0.693 15.078 1 98.12 95 LEU A N 1
ATOM 742 C CA . LEU A 1 95 ? -17.891 2.074 15.312 1 98.12 95 LEU A CA 1
ATOM 743 C C . LEU A 1 95 ? -18.297 2.965 14.141 1 98.12 95 LEU A C 1
ATOM 745 O O . LEU A 1 95 ? -18.594 4.148 14.328 1 98.12 95 LEU A O 1
ATOM 749 N N . ALA A 1 96 ? -18.312 2.453 12.93 1 97.44 96 ALA A N 1
ATOM 750 C CA . ALA A 1 96 ? -18.562 3.207 11.711 1 97.44 96 ALA A CA 1
ATOM 751 C C . ALA A 1 96 ? -20.047 3.523 11.562 1 97.44 96 ALA A C 1
ATOM 753 O O . ALA A 1 96 ? -20.891 2.973 12.289 1 97.44 96 ALA A O 1
ATOM 754 N N . PRO A 1 97 ? -20.406 4.527 10.656 1 97 97 PRO A N 1
ATOM 755 C CA . PRO A 1 97 ? -21.812 4.773 10.383 1 97 97 PRO A CA 1
ATOM 756 C C . PRO A 1 97 ? -22.594 3.494 10.062 1 97 97 PRO A C 1
ATOM 758 O O . PRO A 1 97 ? -22.062 2.611 9.375 1 97 97 PRO A O 1
ATOM 761 N N . ASN A 1 98 ? -23.812 3.377 10.477 1 97 98 ASN A N 1
ATOM 762 C CA . ASN A 1 98 ? -24.578 2.133 10.5 1 97 98 ASN A CA 1
ATOM 763 C C . ASN A 1 98 ? -24.953 1.687 9.086 1 97 98 ASN A C 1
ATOM 765 O O . ASN A 1 98 ? -25.328 0.534 8.875 1 97 98 ASN A O 1
ATOM 769 N N . ASN A 1 99 ? -24.891 2.627 8.133 1 98 99 ASN A N 1
ATOM 770 C CA . ASN A 1 99 ? -25.234 2.252 6.766 1 98 99 ASN A CA 1
ATOM 771 C C . ASN A 1 99 ? -24.109 1.437 6.117 1 98 99 ASN A C 1
ATOM 773 O O . ASN A 1 99 ? -24.312 0.827 5.066 1 98 99 ASN A O 1
ATOM 777 N N . LEU A 1 100 ? -22.922 1.474 6.68 1 98.69 100 LEU A N 1
ATOM 778 C CA . LEU A 1 100 ? -21.812 0.685 6.164 1 98.69 100 LEU A CA 1
ATOM 779 C C . LEU A 1 100 ? -21.875 -0.748 6.68 1 98.69 100 LEU A C 1
ATOM 781 O O . LEU A 1 100 ? -22.078 -0.973 7.875 1 98.69 100 LEU A O 1
ATOM 785 N N . GLU A 1 101 ? -21.688 -1.751 5.773 1 98.5 101 GLU A N 1
ATOM 786 C CA . GLU A 1 101 ? -21.938 -3.133 6.176 1 98.5 101 GLU A CA 1
ATOM 787 C C . GLU A 1 101 ? -20.812 -4.055 5.715 1 98.5 101 GLU A C 1
ATOM 789 O O . GLU A 1 101 ? -20.719 -5.195 6.168 1 98.5 101 GLU A O 1
ATOM 794 N N . HIS A 1 102 ? -20.016 -3.654 4.758 1 98.56 102 HIS A N 1
ATOM 795 C CA . HIS A 1 102 ? -18.938 -4.48 4.227 1 98.56 102 HIS A CA 1
ATOM 796 C C . HIS A 1 102 ? -17.578 -3.83 4.449 1 98.56 102 HIS A C 1
ATOM 798 O O . HIS A 1 102 ? -17.453 -2.605 4.387 1 98.56 102 HIS A O 1
ATOM 804 N N . VAL A 1 103 ? -16.609 -4.645 4.762 1 98.75 103 VAL A N 1
ATOM 805 C CA . VAL A 1 103 ? -15.258 -4.156 5.02 1 98.75 103 VAL A CA 1
ATOM 806 C C . VAL A 1 103 ? -14.273 -4.832 4.07 1 98.75 103 VAL A C 1
ATOM 808 O O . VAL A 1 103 ? -14.219 -6.062 3.992 1 98.75 103 VAL A O 1
ATOM 811 N N . PHE A 1 104 ? -13.539 -4.094 3.277 1 98.62 104 PHE A N 1
ATOM 812 C CA . PHE A 1 104 ? -12.391 -4.551 2.51 1 98.62 104 PHE A CA 1
ATOM 813 C C . PHE A 1 104 ? -11.086 -4.098 3.166 1 98.62 104 PHE A C 1
ATOM 815 O O . PHE A 1 104 ? -10.781 -2.904 3.193 1 98.62 104 PHE A O 1
ATOM 822 N N . LEU A 1 105 ? -10.328 -5.066 3.676 1 98.31 105 LEU A N 1
ATOM 823 C CA . LEU A 1 105 ? -9.047 -4.75 4.305 1 98.31 105 LEU A CA 1
ATOM 824 C C . LEU A 1 105 ? -7.965 -4.535 3.256 1 98.31 105 LEU A C 1
ATOM 826 O O . LEU A 1 105 ? -7.922 -5.238 2.244 1 98.31 105 LEU A O 1
ATOM 830 N N . ALA A 1 106 ? -7.133 -3.502 3.477 1 96.31 106 ALA A N 1
ATOM 831 C CA . ALA A 1 106 ? -6.031 -3.18 2.574 1 96.31 106 ALA A CA 1
ATOM 832 C C . ALA A 1 106 ? -4.754 -2.883 3.352 1 96.31 106 ALA A C 1
ATOM 834 O O . ALA A 1 106 ? -4.754 -2.898 4.586 1 96.31 106 ALA A O 1
ATOM 835 N N . ASP A 1 107 ? -3.656 -2.65 2.686 1 92.25 107 ASP A N 1
ATOM 836 C CA . ASP A 1 107 ? -2.375 -2.551 3.375 1 92.25 107 ASP A CA 1
ATOM 837 C C . ASP A 1 107 ? -2.043 -1.1 3.715 1 92.25 107 ASP A C 1
ATOM 839 O O . ASP A 1 107 ? -1.197 -0.834 4.57 1 92.25 107 ASP A O 1
ATOM 843 N N . SER A 1 108 ? -2.617 -0.108 2.926 1 95.31 108 SER A N 1
ATOM 844 C CA . SER A 1 108 ? -2.266 1.278 3.215 1 95.31 108 SER A CA 1
ATOM 845 C C . SER A 1 108 ? -3.424 2.219 2.904 1 95.31 108 SER A C 1
ATOM 847 O O . SER A 1 108 ? -4.371 1.838 2.217 1 95.31 108 SER A O 1
ATOM 849 N N . GLY A 1 109 ? -3.279 3.463 3.404 1 96.31 109 GLY A N 1
ATOM 850 C CA . GLY A 1 109 ? -4.289 4.469 3.121 1 96.31 109 GLY A CA 1
ATOM 851 C C . GLY A 1 109 ? -4.461 4.742 1.639 1 96.31 109 GLY A C 1
ATOM 852 O O . GLY A 1 109 ? -5.59 4.82 1.144 1 96.31 109 GLY A O 1
ATOM 853 N N . SER A 1 110 ? -3.352 4.898 0.919 1 96.56 110 SER A N 1
ATOM 854 C CA . SER A 1 110 ? -3.414 5.105 -0.524 1 96.56 110 SER A CA 1
ATOM 855 C C . SER A 1 110 ? -4.16 3.967 -1.213 1 96.56 110 SER A C 1
ATOM 857 O O . SER A 1 110 ? -4.949 4.199 -2.131 1 96.56 110 SER A O 1
ATOM 859 N N . VAL A 1 111 ? -3.945 2.758 -0.749 1 96.81 111 VAL A N 1
ATOM 860 C CA . VAL A 1 111 ? -4.586 1.607 -1.379 1 96.81 111 VAL A CA 1
ATOM 861 C C . VAL A 1 111 ? -6.066 1.573 -1.009 1 96.81 111 VAL A C 1
ATOM 863 O O . VAL A 1 111 ? -6.906 1.176 -1.819 1 96.81 111 VAL A O 1
ATOM 866 N N . ALA A 1 112 ? -6.383 1.979 0.191 1 98.06 112 ALA A N 1
ATOM 867 C CA . ALA A 1 112 ? -7.797 2.094 0.542 1 98.06 112 ALA A CA 1
ATOM 868 C C . ALA A 1 112 ? -8.516 3.057 -0.395 1 98.06 112 ALA A C 1
ATOM 870 O O . ALA A 1 112 ? -9.664 2.816 -0.78 1 98.06 112 ALA A O 1
ATOM 871 N N . VAL A 1 113 ? -7.848 4.148 -0.765 1 98.06 113 VAL A N 1
ATOM 872 C CA . VAL A 1 113 ? -8.406 5.109 -1.706 1 98.06 113 VAL A CA 1
ATOM 873 C C . VAL A 1 113 ? -8.539 4.469 -3.086 1 98.06 113 VAL A C 1
ATOM 875 O O . VAL A 1 113 ? -9.57 4.598 -3.742 1 98.06 113 VAL A O 1
ATOM 878 N N . GLU A 1 114 ? -7.5 3.744 -3.486 1 96.44 114 GLU A N 1
ATOM 879 C CA . GLU A 1 114 ? -7.555 3.027 -4.754 1 96.44 114 GLU A CA 1
ATOM 880 C C . GLU A 1 114 ? -8.758 2.084 -4.801 1 96.44 114 GLU A C 1
ATOM 882 O O . GLU A 1 114 ? -9.461 2.02 -5.809 1 96.44 114 GLU A O 1
ATOM 887 N N . VAL A 1 115 ? -8.961 1.369 -3.764 1 97.31 115 VAL A N 1
ATOM 888 C CA . VAL A 1 115 ? -10.055 0.41 -3.646 1 97.31 115 VAL A CA 1
ATOM 889 C C . VAL A 1 115 ? -11.391 1.139 -3.732 1 97.31 115 VAL A C 1
ATOM 891 O O . VAL A 1 115 ? -12.305 0.692 -4.43 1 97.31 115 VAL A O 1
ATOM 894 N N . SER A 1 116 ? -11.492 2.256 -3.068 1 98.62 116 SER A N 1
ATOM 895 C CA . SER A 1 116 ? -12.734 3.02 -3.078 1 98.62 116 SER A CA 1
ATOM 896 C C . SER A 1 116 ? -13.062 3.527 -4.48 1 98.62 116 SER A C 1
ATOM 898 O O . SER A 1 116 ? -14.227 3.506 -4.898 1 98.62 116 SER A O 1
ATOM 900 N N . LEU A 1 117 ? -12.062 4.023 -5.18 1 97.38 117 LEU A N 1
ATOM 901 C CA . LEU A 1 117 ? -12.258 4.484 -6.551 1 97.38 117 LEU A CA 1
ATOM 902 C C . LEU A 1 117 ? -12.688 3.332 -7.457 1 97.38 117 LEU A C 1
ATOM 904 O O . LEU A 1 117 ? -13.602 3.486 -8.273 1 97.38 117 LEU A O 1
ATOM 908 N N . LYS A 1 118 ? -12.039 2.18 -7.293 1 95.56 118 LYS A N 1
ATOM 909 C CA . LYS A 1 118 ? -12.398 0.996 -8.07 1 95.56 118 LYS A CA 1
ATOM 910 C C . LYS A 1 118 ? -13.844 0.576 -7.789 1 95.56 118 LYS A C 1
ATOM 912 O O . LYS A 1 118 ? -14.57 0.197 -8.711 1 95.56 118 LYS A O 1
ATOM 917 N N . MET A 1 119 ? -14.219 0.61 -6.52 1 96.88 119 MET A N 1
ATOM 918 C CA . MET A 1 119 ? -15.594 0.272 -6.152 1 96.88 119 MET A CA 1
ATOM 919 C C . MET A 1 119 ? -16.594 1.172 -6.879 1 96.88 119 MET A C 1
ATOM 921 O O . MET A 1 119 ? -17.578 0.691 -7.43 1 96.88 119 MET A O 1
ATOM 925 N N . ALA A 1 120 ? -16.297 2.459 -6.902 1 97.38 120 ALA A N 1
ATOM 926 C CA . ALA A 1 120 ? -17.188 3.42 -7.539 1 97.38 120 ALA A CA 1
ATOM 927 C C . ALA A 1 120 ? -17.281 3.176 -9.039 1 97.38 120 ALA A C 1
ATOM 929 O O . ALA A 1 120 ? -18.375 3.213 -9.617 1 97.38 120 ALA A O 1
ATOM 930 N N . LEU A 1 121 ? -16.141 2.959 -9.656 1 95.44 121 LEU A N 1
ATOM 931 C CA . LEU A 1 121 ? -16.109 2.701 -11.094 1 95.44 121 LEU A CA 1
ATOM 932 C C . LEU A 1 121 ? -16.875 1.422 -11.43 1 95.44 121 LEU A C 1
ATOM 934 O O . LEU A 1 121 ? -17.688 1.405 -12.352 1 95.44 121 LEU A O 1
ATOM 938 N N . GLN A 1 122 ? -16.578 0.353 -10.711 1 94.62 122 GLN A N 1
ATOM 939 C CA . GLN A 1 122 ? -17.25 -0.926 -10.953 1 94.62 122 GLN A CA 1
ATOM 940 C C . GLN A 1 122 ? -18.734 -0.837 -10.664 1 94.62 122 GLN A C 1
ATOM 942 O O . GLN A 1 122 ? -19.547 -1.526 -11.297 1 94.62 122 GLN A O 1
ATOM 947 N N . TYR A 1 123 ? -19.141 -0.004 -9.664 1 96.5 123 TYR A N 1
ATOM 948 C CA . TYR A 1 123 ? -20.547 0.236 -9.344 1 96.5 123 TYR A CA 1
ATOM 949 C C . TYR A 1 123 ? -21.312 0.701 -10.57 1 96.5 123 TYR A C 1
ATOM 951 O O . TYR A 1 123 ? -22.359 0.142 -10.898 1 96.5 123 TYR A O 1
ATOM 959 N N . TRP A 1 124 ? -20.781 1.679 -11.273 1 95.69 124 TRP A N 1
ATOM 960 C CA . TRP A 1 124 ? -21.469 2.234 -12.438 1 95.69 124 TRP A CA 1
ATOM 961 C C . TRP A 1 124 ? -21.359 1.291 -13.633 1 95.69 124 TRP A C 1
ATOM 963 O O . TRP A 1 124 ? -22.297 1.188 -14.438 1 95.69 124 TRP A O 1
ATOM 973 N N . HIS A 1 125 ? -20.234 0.627 -13.727 1 93.31 125 HIS A N 1
ATOM 974 C CA . HIS A 1 125 ? -20.109 -0.375 -14.781 1 93.31 125 HIS A CA 1
ATOM 975 C C . HIS A 1 125 ? -21.188 -1.45 -14.641 1 93.31 125 HIS A C 1
ATOM 977 O O . HIS A 1 125 ? -21.766 -1.898 -15.633 1 93.31 125 HIS A O 1
ATOM 983 N N . ALA A 1 126 ? -21.375 -1.869 -13.406 1 93.94 126 ALA A N 1
ATOM 984 C CA . ALA A 1 126 ? -22.406 -2.869 -13.117 1 93.94 126 ALA A CA 1
ATOM 985 C C . ALA A 1 126 ? -23.797 -2.365 -13.508 1 93.94 126 ALA A C 1
ATOM 987 O O . ALA A 1 126 ? -24.672 -3.156 -13.844 1 93.94 126 ALA A O 1
ATOM 988 N N . LYS A 1 127 ? -23.984 -1.104 -13.547 1 94.94 127 LYS A N 1
ATOM 989 C CA . LYS A 1 127 ? -25.25 -0.478 -13.906 1 94.94 127 LYS A CA 1
ATOM 990 C C . LYS A 1 127 ? -25.312 -0.167 -15.398 1 94.94 127 LYS A C 1
ATOM 992 O O . LYS A 1 127 ? -26.266 0.445 -15.883 1 94.94 127 LYS A O 1
ATOM 997 N N . GLY A 1 128 ? -24.266 -0.506 -16.109 1 93.19 128 GLY A N 1
ATOM 998 C CA . GLY A 1 128 ? -24.234 -0.339 -17.562 1 93.19 128 GLY A CA 1
ATOM 999 C C . GLY A 1 128 ? -23.781 1.044 -17.984 1 93.19 128 GLY A C 1
ATOM 1000 O O . GLY A 1 128 ? -23.984 1.44 -19.141 1 93.19 128 GLY A O 1
ATOM 1001 N N . GLU A 1 129 ? -23.203 1.789 -17.062 1 92.69 129 GLU A N 1
ATOM 1002 C CA . GLU A 1 129 ? -22.734 3.139 -17.359 1 92.69 129 GLU A CA 1
ATOM 1003 C C . GLU A 1 129 ? -21.219 3.25 -17.203 1 92.69 129 GLU A C 1
ATOM 1005 O O . GLU A 1 129 ? -20.641 2.623 -16.328 1 92.69 129 GLU A O 1
ATOM 1010 N N . ARG A 1 130 ? -20.703 4 -18.047 1 90.5 130 ARG A N 1
ATOM 1011 C CA . ARG A 1 130 ? -19.281 4.332 -17.922 1 90.5 130 ARG A CA 1
ATOM 1012 C C . ARG A 1 130 ? -19.094 5.746 -17.391 1 90.5 130 ARG A C 1
ATOM 1014 O O . ARG A 1 130 ? -19.359 6.727 -18.078 1 90.5 130 ARG A O 1
ATOM 1021 N N . ARG A 1 131 ? -18.672 5.855 -16.219 1 93.69 131 ARG A N 1
ATOM 1022 C CA . ARG A 1 131 ? -18.406 7.125 -15.547 1 93.69 131 ARG A CA 1
ATOM 1023 C C . ARG A 1 131 ? -16.953 7.195 -15.055 1 93.69 131 ARG A C 1
ATOM 1025 O O . ARG A 1 131 ? -16.672 6.832 -13.914 1 93.69 131 ARG A O 1
ATOM 1032 N N . PRO A 1 132 ? -16.078 7.734 -15.82 1 92.38 132 PRO A N 1
ATOM 1033 C CA . PRO A 1 132 ? -14.648 7.613 -15.523 1 92.38 132 PRO A CA 1
ATOM 1034 C C . PRO A 1 132 ? -14.117 8.766 -14.68 1 92.38 132 PRO A C 1
ATOM 1036 O O . PRO A 1 132 ? -12.922 8.82 -14.375 1 92.38 132 PRO A O 1
ATOM 1039 N N . LYS A 1 133 ? -14.961 9.719 -14.266 1 95.88 133 LYS A N 1
ATOM 1040 C CA . LYS A 1 133 ? -14.461 10.914 -13.594 1 95.88 133 LYS A CA 1
ATOM 1041 C C . LYS A 1 133 ? -14.867 10.938 -12.125 1 95.88 133 LYS A C 1
ATOM 1043 O O . LYS A 1 133 ? -15.82 10.25 -11.734 1 95.88 133 LYS A O 1
ATOM 1048 N N . PHE A 1 134 ? -14.172 11.68 -11.422 1 97.88 134 PHE A N 1
ATOM 1049 C CA . PHE A 1 134 ? -14.461 11.961 -10.023 1 97.88 134 PHE A CA 1
ATOM 1050 C C . PHE A 1 134 ? -14.508 13.461 -9.773 1 97.88 134 PHE A C 1
ATOM 1052 O O . PHE A 1 134 ? -13.883 14.234 -10.5 1 97.88 134 PHE A O 1
ATOM 1059 N N . LEU A 1 135 ? -15.398 13.844 -8.875 1 98.75 135 LEU A N 1
ATOM 1060 C CA . LEU A 1 135 ? -15.414 15.203 -8.359 1 98.75 135 LEU A CA 1
ATOM 1061 C C . LEU A 1 135 ? -14.773 15.273 -6.973 1 98.75 135 LEU A C 1
ATOM 1063 O O . LEU A 1 135 ? -15.117 14.484 -6.09 1 98.75 135 LEU A O 1
ATOM 1067 N N . THR A 1 136 ? -13.812 16.125 -6.777 1 98.19 136 THR A N 1
ATOM 1068 C CA . THR A 1 136 ? -13.102 16.328 -5.523 1 98.19 136 THR A CA 1
ATOM 1069 C C . THR A 1 136 ? -12.781 17.797 -5.32 1 98.19 136 THR A C 1
ATOM 1071 O O . THR A 1 136 ? -13.266 18.656 -6.066 1 98.19 136 THR A O 1
ATOM 1074 N N . LEU A 1 137 ? -12.07 18.109 -4.262 1 97.75 137 LEU A N 1
ATOM 1075 C CA . LEU A 1 137 ? -11.828 19.5 -3.908 1 97.75 137 LEU A CA 1
ATOM 1076 C C . LEU A 1 137 ? -10.406 19.906 -4.262 1 97.75 137 LEU A C 1
ATOM 1078 O O . LEU A 1 137 ? -9.484 19.094 -4.191 1 97.75 137 LEU A O 1
ATOM 1082 N N . ARG A 1 138 ? -10.305 21.156 -4.641 1 96.25 138 ARG A N 1
ATOM 1083 C CA . ARG A 1 138 ? -8.969 21.734 -4.613 1 96.25 138 ARG A CA 1
ATOM 1084 C C . ARG A 1 138 ? -8.359 21.656 -3.215 1 96.25 138 ARG A C 1
ATOM 1086 O O . ARG A 1 138 ? -9.086 21.547 -2.225 1 96.25 138 ARG A O 1
ATOM 1093 N N . HIS A 1 139 ? -7.074 21.578 -3.102 1 94.88 139 HIS A N 1
ATOM 1094 C CA . HIS A 1 139 ? -6.305 21.453 -1.87 1 94.88 139 HIS A CA 1
ATOM 1095 C C . HIS A 1 139 ? -6.5 20.078 -1.231 1 94.88 139 HIS A C 1
ATOM 1097 O O . HIS A 1 139 ? -6.094 19.859 -0.089 1 94.88 139 HIS A O 1
ATOM 1103 N N . GLY A 1 140 ? -7.215 19.203 -1.897 1 95.5 140 GLY A N 1
ATOM 1104 C CA . GLY A 1 140 ? -7.379 17.859 -1.38 1 95.5 140 GLY A CA 1
ATOM 1105 C C . GLY A 1 140 ? -6.129 17 -1.515 1 95.5 140 GLY A C 1
ATOM 1106 O O . GLY A 1 140 ? -5.301 17.25 -2.396 1 95.5 140 GLY A O 1
ATOM 1107 N N . TYR A 1 141 ? -5.961 16.078 -0.656 1 94.56 141 TYR A N 1
ATOM 1108 C CA . TYR A 1 141 ? -4.898 15.086 -0.687 1 94.56 141 TYR A CA 1
ATOM 1109 C C . TYR A 1 141 ? -5.441 13.695 -0.372 1 94.56 141 TYR A C 1
ATOM 1111 O O . TYR A 1 141 ? -6.031 13.477 0.69 1 94.56 141 TYR A O 1
ATOM 1119 N N . HIS A 1 142 ? -5.156 12.711 -1.221 1 96.69 142 HIS A N 1
ATOM 1120 C CA . HIS A 1 142 ? -5.773 11.398 -1.035 1 96.69 142 HIS A CA 1
ATOM 1121 C C . HIS A 1 142 ? -4.742 10.281 -1.143 1 96.69 142 HIS A C 1
ATOM 1123 O O . HIS A 1 142 ? -5.098 9.102 -1.145 1 96.69 142 HIS A O 1
ATOM 1129 N N . GLY A 1 143 ? -3.477 10.617 -1.252 1 93.94 143 GLY A N 1
ATOM 1130 C CA . GLY A 1 143 ? -2.438 9.602 -1.28 1 93.94 143 GLY A CA 1
ATOM 1131 C C . GLY A 1 143 ? -1.449 9.789 -2.416 1 93.94 143 GLY A C 1
ATOM 1132 O O . GLY A 1 143 ? -1.632 10.664 -3.268 1 93.94 143 GLY A O 1
ATOM 1133 N N . ASP A 1 144 ? -0.458 8.938 -2.463 1 92.06 144 ASP A N 1
ATOM 1134 C CA . ASP A 1 144 ? 0.649 9.156 -3.389 1 92.06 144 ASP A CA 1
ATOM 1135 C C . ASP A 1 144 ? 0.636 8.125 -4.516 1 92.06 144 ASP A C 1
ATOM 1137 O O . ASP A 1 144 ? 1.356 8.266 -5.504 1 92.06 144 ASP A O 1
ATOM 1141 N N . THR A 1 145 ? -0.143 7.031 -4.41 1 93.69 145 THR A N 1
ATOM 1142 C CA . THR A 1 145 ? -0.289 6.184 -5.59 1 93.69 145 THR A CA 1
ATOM 1143 C C . THR A 1 145 ? -0.952 6.953 -6.73 1 93.69 145 THR A C 1
ATOM 1145 O O . THR A 1 145 ? -1.622 7.965 -6.496 1 93.69 145 THR A O 1
ATOM 1148 N N . PHE A 1 146 ? -0.817 6.52 -7.891 1 92.56 146 PHE A N 1
ATOM 1149 C CA . PHE A 1 146 ? -1.19 7.316 -9.055 1 92.56 146 PHE A CA 1
ATOM 1150 C C . PHE A 1 146 ? -2.684 7.621 -9.047 1 92.56 146 PHE A C 1
ATOM 1152 O O . PHE A 1 146 ? -3.092 8.758 -9.297 1 92.56 146 PHE A O 1
ATOM 1159 N N . ALA A 1 147 ? -3.482 6.656 -8.781 1 93.38 147 ALA A N 1
ATOM 1160 C CA . ALA A 1 147 ? -4.918 6.926 -8.789 1 93.38 147 ALA A CA 1
ATOM 1161 C C . ALA A 1 147 ? -5.309 7.848 -7.637 1 93.38 147 ALA A C 1
ATOM 1163 O O . ALA A 1 147 ? -6.145 8.742 -7.805 1 93.38 147 ALA A O 1
ATOM 1164 N N . ALA A 1 148 ? -4.73 7.566 -6.48 1 94.31 148 ALA A N 1
ATOM 1165 C CA . ALA A 1 148 ? -4.977 8.469 -5.359 1 94.31 148 ALA A CA 1
ATOM 1166 C C . ALA A 1 148 ? -4.52 9.883 -5.688 1 94.31 148 ALA A C 1
ATOM 1168 O O . ALA A 1 148 ? -5.215 10.859 -5.379 1 94.31 148 ALA A O 1
ATOM 1169 N N . MET A 1 149 ? -3.406 9.969 -6.309 1 93 149 MET A N 1
ATOM 1170 C CA . MET A 1 149 ? -2.844 11.25 -6.711 1 93 149 MET A CA 1
ATOM 1171 C C . MET A 1 149 ? -3.746 11.945 -7.723 1 93 149 MET A C 1
ATOM 1173 O O . MET A 1 149 ? -3.855 13.172 -7.723 1 93 149 MET A O 1
ATOM 1177 N N . SER A 1 150 ? -4.371 11.195 -8.555 1 93.38 150 SER A N 1
ATOM 1178 C CA . SER A 1 150 ? -5.199 11.758 -9.617 1 93.38 150 SER A CA 1
ATOM 1179 C C . SER A 1 150 ? -6.387 12.523 -9.047 1 93.38 150 SER A C 1
ATOM 1181 O O . SER A 1 150 ? -6.93 13.414 -9.703 1 93.38 150 SER A O 1
ATOM 1183 N N . VAL A 1 151 ? -6.797 12.188 -7.836 1 95.19 151 VAL A N 1
ATOM 1184 C CA . VAL A 1 151 ? -7.902 12.891 -7.199 1 95.19 151 VAL A CA 1
ATOM 1185 C C . VAL A 1 151 ? -7.367 13.836 -6.125 1 95.19 151 VAL A C 1
ATOM 1187 O O . VAL A 1 151 ? -8.117 14.289 -5.254 1 95.19 151 VAL A O 1
ATOM 1190 N N . THR A 1 152 ? -6.113 13.992 -6.07 1 93.38 152 THR A N 1
ATOM 1191 C CA . THR A 1 152 ? -5.449 15 -5.25 1 93.38 152 THR A CA 1
ATOM 1192 C C . THR A 1 152 ? -5.246 16.281 -6.039 1 93.38 152 THR A C 1
ATOM 1194 O O . THR A 1 152 ? -5.07 16.25 -7.262 1 93.38 152 THR A O 1
ATOM 1197 N N . ASP A 1 153 ? -5.258 17.422 -5.422 1 91.19 153 ASP A N 1
ATOM 1198 C CA . ASP A 1 153 ? -5.148 18.719 -6.086 1 91.19 153 ASP A CA 1
ATOM 1199 C C . ASP A 1 153 ? -3.984 18.734 -7.074 1 91.19 153 ASP A C 1
ATOM 1201 O O . ASP A 1 153 ? -2.836 18.5 -6.695 1 91.19 153 ASP A O 1
ATOM 1205 N N . PRO A 1 154 ? -4.234 19.047 -8.32 1 83.31 154 PRO A N 1
ATOM 1206 C CA . PRO A 1 154 ? -3.213 18.984 -9.359 1 83.31 154 PRO A CA 1
ATOM 1207 C C . PRO A 1 154 ? -2.281 20.188 -9.359 1 83.31 154 PRO A C 1
ATOM 1209 O O . PRO A 1 154 ? -1.234 20.172 -10.008 1 83.31 154 PRO A O 1
ATOM 1212 N N . ASP A 1 155 ? -2.729 21.234 -8.875 1 76.56 155 ASP A N 1
ATOM 1213 C CA . ASP A 1 155 ? -1.946 22.469 -8.953 1 76.56 155 ASP A CA 1
ATOM 1214 C C . ASP A 1 155 ? -0.683 22.359 -8.102 1 76.56 155 ASP A C 1
ATOM 1216 O O . ASP A 1 155 ? 0.152 23.281 -8.117 1 76.56 155 ASP A O 1
ATOM 1220 N N . ASN A 1 156 ? -0.561 21.25 -7.602 1 63.38 156 ASN A N 1
ATOM 1221 C CA . ASN A 1 156 ? 0.751 21.078 -6.992 1 63.38 156 ASN A CA 1
ATOM 1222 C C . ASN A 1 156 ? 1.787 20.609 -8.016 1 63.38 156 ASN A C 1
ATOM 1224 O O . ASN A 1 156 ? 1.442 19.969 -9.008 1 63.38 156 ASN A O 1
ATOM 1228 N N . SER A 1 157 ? 2.979 21.297 -8.234 1 54.72 157 SER A N 1
ATOM 1229 C CA . SER A 1 157 ? 4.059 21.047 -9.188 1 54.72 157 SER A CA 1
ATOM 1230 C C . SER A 1 157 ? 4.234 19.562 -9.445 1 54.72 157 SER A C 1
ATOM 1232 O O . SER A 1 157 ? 4.488 19.141 -10.586 1 54.72 157 SER A O 1
ATOM 1234 N N . MET A 1 158 ? 3.615 18.781 -8.625 1 64.62 158 MET A N 1
ATOM 1235 C CA . MET A 1 158 ? 3.922 17.359 -8.719 1 64.62 158 MET A CA 1
ATOM 1236 C C . MET A 1 158 ? 3.025 16.672 -9.742 1 64.62 158 MET A C 1
ATOM 1238 O O . MET A 1 158 ? 3.449 15.727 -10.414 1 64.62 158 MET A O 1
ATOM 1242 N N . HIS A 1 159 ? 1.923 17.188 -9.969 1 69.62 159 HIS A N 1
ATOM 1243 C CA . HIS A 1 159 ? 0.993 16.594 -10.922 1 69.62 159 HIS A CA 1
ATOM 1244 C C . HIS A 1 159 ? 1.45 16.828 -12.352 1 69.62 159 HIS A C 1
ATOM 1246 O O . HIS A 1 159 ? 1.188 16 -13.234 1 69.62 159 HIS A O 1
ATOM 1252 N N . SER A 1 160 ? 2.098 17.969 -12.477 1 70.44 160 SER A N 1
ATOM 1253 C CA . SER A 1 160 ? 2.531 18.312 -13.828 1 70.44 160 SER A CA 1
ATOM 1254 C C . SER A 1 160 ? 3.566 17.328 -14.352 1 70.44 160 SER A C 1
ATOM 1256 O O . SER A 1 160 ? 3.674 17.109 -15.555 1 70.44 160 SER A O 1
ATOM 1258 N N . LEU A 1 161 ? 4.23 16.734 -13.422 1 76.31 161 LEU A N 1
ATOM 1259 C CA . LEU A 1 161 ? 5.266 15.758 -13.766 1 76.31 161 LEU A CA 1
ATOM 1260 C C . LEU A 1 161 ? 4.648 14.508 -14.383 1 76.31 161 LEU A C 1
ATOM 1262 O O . LEU A 1 161 ? 5.305 13.805 -15.156 1 76.31 161 LEU A O 1
ATOM 1266 N N . TYR A 1 162 ? 3.387 14.391 -14.07 1 79.62 162 TYR A N 1
ATOM 1267 C CA . TYR A 1 162 ? 2.771 13.133 -14.492 1 79.62 162 TYR A CA 1
ATOM 1268 C C . TYR A 1 162 ? 1.644 13.383 -15.484 1 79.62 162 TYR A C 1
ATOM 1270 O O . TYR A 1 162 ? 0.773 12.531 -15.672 1 79.62 162 TYR A O 1
ATOM 1278 N N . LYS A 1 163 ? 1.676 14.57 -15.992 1 73.75 163 LYS A N 1
ATOM 1279 C CA . LYS A 1 163 ? 0.676 14.891 -17.016 1 73.75 163 LYS A CA 1
ATOM 1280 C C . LYS A 1 163 ? 0.69 13.867 -18.141 1 73.75 163 LYS A C 1
ATOM 1282 O O . LYS A 1 163 ? 1.757 13.492 -18.641 1 73.75 163 LYS A O 1
ATOM 1287 N N . GLY A 1 164 ? -0.439 13.391 -18.578 1 72.62 164 GLY A N 1
ATOM 1288 C CA . GLY A 1 164 ? -0.556 12.375 -19.625 1 72.62 164 GLY A CA 1
ATOM 1289 C C . GLY A 1 164 ? -0.655 10.969 -19.078 1 72.62 164 GLY A C 1
ATOM 1290 O O . GLY A 1 164 ? -1.165 10.07 -19.75 1 72.62 164 GLY A O 1
ATOM 1291 N N . PHE A 1 165 ? -0.148 10.875 -17.922 1 80.94 165 PHE A N 1
ATOM 1292 C CA . PHE A 1 165 ? -0.193 9.555 -17.312 1 80.94 165 PHE A CA 1
ATOM 1293 C C . PHE A 1 165 ? -1.381 9.445 -16.359 1 80.94 165 PHE A C 1
ATOM 1295 O O . PHE A 1 165 ? -2.008 8.391 -16.25 1 80.94 165 PHE A O 1
ATOM 1302 N N . LEU A 1 166 ? -1.712 10.516 -15.742 1 84.5 166 LEU A N 1
ATOM 1303 C CA . LEU A 1 166 ? -2.803 10.539 -14.773 1 84.5 166 LEU A CA 1
ATOM 1304 C C . LEU A 1 166 ? -4.125 10.875 -15.453 1 84.5 166 LEU A C 1
ATOM 1306 O O . LEU A 1 166 ? -4.172 11.727 -16.344 1 84.5 166 LEU A O 1
ATOM 1310 N N . PRO A 1 167 ? -5.125 10.172 -15.031 1 86.81 167 PRO A N 1
ATOM 1311 C CA . PRO A 1 167 ? -6.43 10.648 -15.484 1 86.81 167 PRO A CA 1
ATOM 1312 C C . PRO A 1 167 ? -6.785 12.023 -14.922 1 86.81 167 PRO A C 1
ATOM 1314 O O . PRO A 1 167 ? -6.305 12.398 -13.852 1 86.81 167 PRO A O 1
ATOM 1317 N N . GLU A 1 168 ? -7.586 12.727 -15.711 1 89.5 168 GLU A N 1
ATOM 1318 C CA . GLU A 1 168 ? -8.023 14.047 -15.281 1 89.5 168 GLU A CA 1
ATOM 1319 C C . GLU A 1 168 ? -9.422 13.992 -14.664 1 89.5 168 GLU A C 1
ATOM 1321 O O . GLU A 1 168 ? -10.312 13.328 -15.188 1 89.5 168 GLU A O 1
ATOM 1326 N N . HIS A 1 169 ? -9.531 14.688 -13.562 1 95.12 169 HIS A N 1
ATOM 1327 C CA . HIS A 1 169 ? -10.805 14.711 -12.836 1 95.12 169 HIS A CA 1
ATOM 1328 C C . HIS A 1 169 ? -11.289 16.141 -12.633 1 95.12 169 HIS A C 1
ATOM 1330 O O . HIS A 1 169 ? -10.695 17.094 -13.164 1 95.12 169 HIS A O 1
ATOM 1336 N N . ILE A 1 170 ? -12.484 16.25 -12.102 1 97.56 170 ILE A N 1
ATOM 1337 C CA . ILE A 1 170 ? -13.102 17.547 -11.883 1 97.56 170 ILE A CA 1
ATOM 1338 C C . ILE A 1 170 ? -12.805 18.031 -10.461 1 97.56 170 ILE A C 1
ATOM 1340 O O . ILE A 1 170 ? -13 17.297 -9.492 1 97.56 170 ILE A O 1
ATOM 1344 N N . PHE A 1 171 ? -12.336 19.266 -10.336 1 97.25 171 PHE A N 1
ATOM 1345 C CA . PHE A 1 171 ? -11.969 19.844 -9.047 1 97.25 171 PHE A CA 1
ATOM 1346 C C . PHE A 1 171 ? -12.828 21.062 -8.734 1 97.25 171 PHE A C 1
ATOM 1348 O O . PHE A 1 171 ? -12.82 22.047 -9.492 1 97.25 171 PHE A O 1
ATOM 1355 N N . ALA A 1 172 ? -13.539 21.016 -7.672 1 98.25 172 ALA A N 1
ATOM 1356 C CA . ALA A 1 172 ? -14.273 22.172 -7.168 1 98.25 172 ALA A CA 1
ATOM 1357 C C . ALA A 1 172 ? -13.406 23.016 -6.227 1 98.25 172 ALA A C 1
ATOM 1359 O O . ALA A 1 172 ? -12.445 22.5 -5.641 1 98.25 172 ALA A O 1
ATOM 1360 N N . GLN A 1 173 ? -13.781 24.25 -6.086 1 97.25 173 GLN A N 1
ATOM 1361 C CA . GLN A 1 173 ? -13.078 25.125 -5.148 1 97.25 173 GLN A CA 1
ATOM 1362 C C . GLN A 1 173 ? -13.297 24.672 -3.707 1 97.25 173 GLN A C 1
ATOM 1364 O O . GLN A 1 173 ? -14.398 24.25 -3.342 1 97.25 173 GLN A O 1
ATOM 1369 N N . SER A 1 174 ? -12.211 24.703 -2.973 1 96.44 174 SER A N 1
ATOM 1370 C CA . SER A 1 174 ? -12.328 24.406 -1.551 1 96.44 174 SER A CA 1
ATOM 1371 C C . SER A 1 174 ? -13.164 25.453 -0.828 1 96.44 174 SER A C 1
ATOM 1373 O O . SER A 1 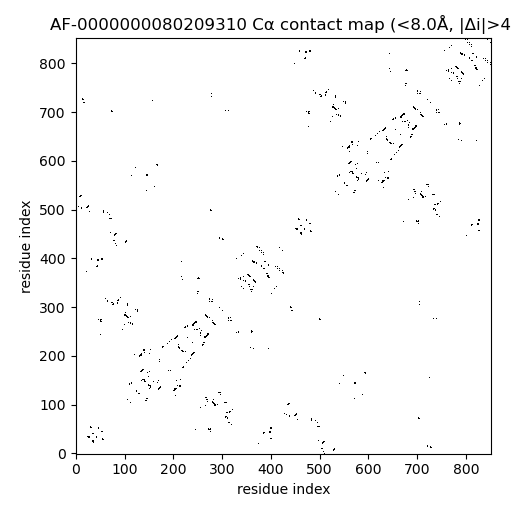174 ? -13.141 26.641 -1.197 1 96.44 174 SER A O 1
ATOM 1375 N N . PRO A 1 175 ? -13.898 24.969 0.176 1 96.12 175 PRO A N 1
ATOM 1376 C CA . PRO A 1 175 ? -14.625 25.969 0.968 1 96.12 175 PRO A CA 1
ATOM 1377 C C . PRO A 1 175 ? -13.703 26.953 1.681 1 96.12 175 PRO A C 1
ATOM 1379 O O . PRO A 1 175 ? -12.57 26.609 2.023 1 96.12 175 PRO A O 1
ATOM 1382 N N . THR A 1 176 ? -14.227 28.156 1.922 1 95.25 176 THR A N 1
ATOM 1383 C CA . THR A 1 176 ? -13.414 29.203 2.531 1 95.25 176 THR A CA 1
ATOM 1384 C C . THR A 1 176 ? -13.867 29.469 3.965 1 95.25 176 THR A C 1
ATOM 1386 O O . THR A 1 176 ? -13.094 29.984 4.773 1 95.25 176 THR A O 1
ATOM 1389 N N . CYS A 1 177 ? -15.141 29.109 4.25 1 96.38 177 CYS A N 1
ATOM 1390 C CA . CYS A 1 177 ? -15.648 29.312 5.602 1 96.38 177 CYS A CA 1
ATOM 1391 C C . CYS A 1 177 ? -15.016 28.328 6.578 1 96.38 177 CYS A C 1
ATOM 1393 O O . CYS A 1 177 ? -15.086 27.125 6.379 1 96.38 177 CYS A O 1
ATOM 1395 N N . GLY A 1 178 ? -14.414 28.891 7.633 1 96.31 178 GLY A N 1
ATOM 1396 C CA . GLY A 1 178 ? -13.828 28.047 8.664 1 96.31 178 GLY A CA 1
ATOM 1397 C C . GLY A 1 178 ? -14.859 27.375 9.547 1 96.31 178 GLY A C 1
ATOM 1398 O O . GLY A 1 178 ? -16.047 27.734 9.516 1 96.31 178 GLY A O 1
ATOM 1399 N N . TYR A 1 179 ? -14.445 26.5 10.32 1 97.12 179 TYR A N 1
ATOM 1400 C CA . TYR A 1 179 ? -15.305 25.656 11.148 1 97.12 179 TYR A CA 1
ATOM 1401 C C . TYR A 1 179 ? -16.172 26.5 12.07 1 97.12 179 TYR A C 1
ATOM 1403 O O . TYR A 1 179 ? -17.359 26.203 12.266 1 97.12 179 TYR A O 1
ATOM 1411 N N . TRP A 1 180 ? -15.594 27.578 12.625 1 94.56 180 TRP A N 1
ATOM 1412 C CA . TRP A 1 180 ? -16.297 28.375 13.633 1 94.56 180 TRP A CA 1
ATOM 1413 C C . TRP A 1 180 ? -16.875 29.641 13.023 1 94.56 180 TRP A C 1
ATOM 1415 O O . TRP A 1 180 ? -17.516 30.422 13.719 1 94.56 180 TRP A O 1
ATOM 1425 N N . ASP A 1 181 ? -16.719 29.766 11.773 1 96.88 181 ASP A N 1
ATOM 1426 C CA . ASP A 1 181 ? -17.234 30.953 11.086 1 96.88 181 ASP A CA 1
ATOM 1427 C C . ASP A 1 181 ? -18.734 30.859 10.867 1 96.88 181 ASP A C 1
ATOM 1429 O O . ASP A 1 181 ? -19.328 29.797 11.062 1 96.88 181 ASP A O 1
ATOM 1433 N N . GLU A 1 182 ? -19.25 32.062 10.523 1 97.12 182 GLU A N 1
ATOM 1434 C CA . GLU A 1 182 ? -20.625 32.031 10.016 1 97.12 182 GLU A CA 1
ATOM 1435 C C . GLU A 1 182 ? -20.688 31.406 8.633 1 97.12 182 GLU A C 1
ATOM 1437 O O . GLU A 1 182 ? -19.875 31.734 7.758 1 97.12 182 GLU A O 1
ATOM 1442 N N . TRP A 1 183 ? -21.625 30.531 8.469 1 97.31 183 TRP A N 1
ATOM 1443 C CA . TRP A 1 183 ? -21.766 29.812 7.211 1 97.31 183 TRP A CA 1
ATOM 1444 C C . TRP A 1 183 ? -22.141 30.766 6.078 1 97.31 183 TRP A C 1
ATOM 1446 O O . TRP A 1 183 ? -23 31.625 6.238 1 97.31 183 TRP A O 1
ATOM 1456 N N . LYS A 1 184 ? -21.516 30.609 4.941 1 96.5 184 LYS A N 1
ATOM 1457 C CA . LYS A 1 184 ? -21.797 31.312 3.701 1 96.5 184 LYS A CA 1
ATOM 1458 C C . LYS A 1 184 ? -22.203 30.359 2.59 1 96.5 184 LYS A C 1
ATOM 1460 O O . LYS A 1 184 ? -21.359 29.75 1.946 1 96.5 184 LYS A O 1
ATOM 1465 N N . PRO A 1 185 ? -23.422 30.359 2.25 1 95.56 185 PRO A N 1
ATOM 1466 C CA . PRO A 1 185 ? -23.922 29.406 1.263 1 95.56 185 PRO A CA 1
ATOM 1467 C C . PRO A 1 185 ? -23.188 29.5 -0.073 1 95.56 185 PRO A C 1
ATOM 1469 O O . PRO A 1 185 ? -23.109 28.5 -0.802 1 95.56 185 PRO A O 1
ATOM 1472 N N . GLU A 1 186 ? -22.641 30.641 -0.399 1 96.56 186 GLU A N 1
ATOM 1473 C CA . GLU A 1 186 ? -21.906 30.828 -1.647 1 96.56 186 GLU A CA 1
ATOM 1474 C C . GLU A 1 186 ? -20.688 29.922 -1.72 1 96.56 186 GLU A C 1
ATOM 1476 O O . GLU A 1 186 ? -20.156 29.656 -2.805 1 96.56 186 GLU A O 1
ATOM 1481 N N . ASP A 1 187 ? -20.312 29.438 -0.576 1 97.06 187 ASP A N 1
ATOM 1482 C CA . ASP A 1 187 ? -19.156 28.562 -0.51 1 97.06 187 ASP A CA 1
ATOM 1483 C C . ASP A 1 187 ? -19.438 27.234 -1.211 1 97.06 187 ASP A C 1
ATOM 1485 O O . ASP A 1 187 ? -18.5 26.531 -1.62 1 97.06 187 ASP A O 1
ATOM 1489 N N . LEU A 1 188 ? -20.656 26.906 -1.384 1 98.12 188 LEU A N 1
ATOM 1490 C CA . LEU A 1 188 ? -21.062 25.656 -2.012 1 98.12 188 LEU A CA 1
ATOM 1491 C C . LEU A 1 188 ? -21.328 25.859 -3.5 1 98.12 188 LEU A C 1
ATOM 1493 O O . LEU A 1 188 ? -21.469 24.875 -4.242 1 98.12 188 LEU A O 1
ATOM 1497 N N . ALA A 1 189 ? -21.344 27.062 -3.996 1 98.19 189 ALA A N 1
ATOM 1498 C CA . ALA A 1 189 ? -21.844 27.422 -5.32 1 98.19 189 ALA A CA 1
ATOM 1499 C C . ALA A 1 189 ? -21.031 26.75 -6.418 1 98.19 189 ALA A C 1
ATOM 1501 O O . ALA A 1 189 ? -21.578 26.188 -7.367 1 98.19 189 ALA A O 1
ATOM 1502 N N . ASP A 1 190 ? -19.766 26.828 -6.258 1 98.69 190 ASP A N 1
ATOM 1503 C CA . ASP A 1 190 ? -18.906 26.234 -7.277 1 98.69 190 ASP A CA 1
ATOM 1504 C C . ASP A 1 190 ? -19.109 24.719 -7.344 1 98.69 190 ASP A C 1
ATOM 1506 O O . ASP A 1 190 ? -19.125 24.141 -8.43 1 98.69 190 ASP A O 1
ATOM 1510 N N . PHE A 1 191 ? -19.203 24.141 -6.211 1 98.56 191 PHE A N 1
ATOM 1511 C CA . PHE A 1 191 ? -19.438 22.703 -6.141 1 98.56 191 PHE A CA 1
ATOM 1512 C C . PHE A 1 191 ? -20.75 22.328 -6.82 1 98.56 191 PHE A C 1
ATOM 1514 O O . PHE A 1 191 ? -20.812 21.359 -7.582 1 98.56 191 PHE A O 1
ATOM 1521 N N . GLU A 1 192 ? -21.719 23.078 -6.504 1 98.44 192 GLU A N 1
ATOM 1522 C CA . GLU A 1 192 ? -23.047 22.859 -7.098 1 98.44 192 GLU A CA 1
ATOM 1523 C C . GLU A 1 192 ? -22.984 22.984 -8.617 1 98.44 192 GLU A C 1
ATOM 1525 O O . GLU A 1 192 ? -23.594 22.172 -9.328 1 98.44 192 GLU A O 1
ATOM 1530 N N . ASP A 1 193 ? -22.312 23.922 -9.086 1 98.69 193 ASP A N 1
ATOM 1531 C CA . ASP A 1 193 ? -22.188 24.125 -10.523 1 98.69 193 ASP A CA 1
ATOM 1532 C C . ASP A 1 193 ? -21.484 22.953 -11.188 1 98.69 193 ASP A C 1
ATOM 1534 O O . ASP A 1 193 ? -21.906 22.484 -12.25 1 98.69 193 ASP A O 1
ATOM 1538 N N . LYS A 1 194 ? -20.422 22.516 -10.531 1 98.62 194 LYS A N 1
ATOM 1539 C CA . LYS A 1 194 ? -19.641 21.422 -11.102 1 98.62 194 LYS A CA 1
ATOM 1540 C C . LYS A 1 194 ? -20.453 20.125 -11.141 1 98.62 194 LYS A C 1
ATOM 1542 O O . LYS A 1 194 ? -20.422 19.406 -12.148 1 98.62 194 LYS A O 1
ATOM 1547 N N . ILE A 1 195 ? -21.062 19.812 -10.062 1 98.31 195 ILE A N 1
ATOM 1548 C CA . ILE A 1 195 ? -21.797 18.562 -10.016 1 98.31 195 ILE A CA 1
ATOM 1549 C C . ILE A 1 195 ? -22.969 18.609 -10.984 1 98.31 195 ILE A C 1
ATOM 1551 O O . ILE A 1 195 ? -23.328 17.609 -11.609 1 98.31 195 ILE A O 1
ATOM 1555 N N . ASP A 1 196 ? -23.625 19.766 -11.109 1 98.06 196 ASP A N 1
ATOM 1556 C CA . ASP A 1 196 ? -24.734 19.938 -12.039 1 98.06 196 ASP A CA 1
ATOM 1557 C C . ASP A 1 196 ? -24.281 19.734 -13.484 1 98.06 196 ASP A C 1
ATOM 1559 O O . ASP A 1 196 ? -24.969 19.078 -14.266 1 98.06 196 ASP A O 1
ATOM 1563 N N . SER A 1 197 ? -23.156 20.234 -13.773 1 98.31 197 SER A N 1
ATOM 1564 C CA . SER A 1 197 ? -22.641 20.219 -15.141 1 98.31 197 SER A CA 1
ATOM 1565 C C . SER A 1 197 ? -22.078 18.859 -15.508 1 98.31 197 SER A C 1
ATOM 1567 O O . SER A 1 197 ? -22.094 18.469 -16.672 1 98.31 197 SER A O 1
ATOM 1569 N N . HIS A 1 198 ? -21.609 18.094 -14.461 1 98.12 198 HIS A N 1
ATOM 1570 C CA . HIS A 1 198 ? -20.781 16.938 -14.805 1 98.12 198 HIS A CA 1
ATOM 1571 C C . HIS A 1 198 ? -21.359 15.648 -14.211 1 98.12 198 HIS A C 1
ATOM 1573 O O . HIS A 1 198 ? -20.766 14.578 -14.375 1 98.12 198 HIS A O 1
ATOM 1579 N N . HIS A 1 199 ? -22.484 15.68 -13.594 1 97.44 199 HIS A N 1
ATOM 1580 C CA . HIS A 1 199 ? -22.984 14.562 -12.797 1 97.44 199 HIS A CA 1
ATOM 1581 C C . HIS A 1 199 ? -23.125 13.297 -13.633 1 97.44 199 HIS A C 1
ATOM 1583 O O . HIS A 1 199 ? -22.969 12.188 -13.125 1 97.44 199 HIS A O 1
ATOM 1589 N N . GLN A 1 200 ? -23.234 13.391 -14.906 1 97.12 200 GLN A N 1
ATOM 1590 C CA . GLN A 1 200 ? -23.469 12.227 -15.758 1 97.12 200 GLN A CA 1
ATOM 1591 C C . GLN A 1 200 ? -22.156 11.484 -16.031 1 97.12 200 GLN A C 1
ATOM 1593 O O . GLN A 1 200 ? -22.172 10.312 -16.406 1 97.12 200 GLN A O 1
ATOM 1598 N N . GLU A 1 201 ? -21.047 12.109 -15.828 1 96.25 201 GLU A N 1
ATOM 1599 C CA . GLU A 1 201 ? -19.766 11.461 -16.078 1 96.25 201 GLU A CA 1
ATOM 1600 C C . GLU A 1 201 ? -19.047 11.125 -14.781 1 96.25 201 GLU A C 1
ATOM 1602 O O . GLU A 1 201 ? -17.953 10.555 -14.805 1 96.25 201 GLU A O 1
ATOM 1607 N N . LEU A 1 202 ? -19.656 11.477 -13.633 1 97.81 202 LEU A N 1
ATOM 1608 C CA . LEU A 1 202 ? -19.016 11.297 -12.336 1 97.81 202 LEU A CA 1
ATOM 1609 C C . LEU A 1 202 ? -19.312 9.914 -11.766 1 97.81 202 LEU A C 1
ATOM 1611 O O . LEU A 1 202 ? -20.484 9.516 -11.688 1 97.81 202 LEU A O 1
ATOM 1615 N N . ALA A 1 203 ? -18.25 9.227 -11.391 1 97.12 203 ALA A N 1
ATOM 1616 C CA . ALA A 1 203 ? -18.422 7.969 -10.664 1 97.12 203 ALA A CA 1
ATOM 1617 C C . ALA A 1 203 ? -18.781 8.227 -9.203 1 97.12 203 ALA A C 1
ATOM 1619 O O . ALA A 1 203 ? -19.609 7.516 -8.625 1 97.12 203 ALA A O 1
ATOM 1620 N N . ALA A 1 204 ? -18.125 9.219 -8.625 1 98.75 204 ALA A N 1
ATOM 1621 C CA . ALA A 1 204 ? -18.328 9.539 -7.211 1 98.75 204 ALA A CA 1
ATOM 1622 C C . ALA A 1 204 ? -17.734 10.898 -6.871 1 98.75 204 ALA A C 1
ATOM 1624 O O . ALA A 1 204 ? -16.984 11.477 -7.664 1 98.75 204 ALA A O 1
ATOM 1625 N N . VAL A 1 205 ? -18.172 11.398 -5.781 1 98.88 205 VAL A N 1
ATOM 1626 C CA . VAL A 1 205 ? -17.5 12.492 -5.086 1 98.88 205 VAL A CA 1
ATOM 1627 C C . VAL A 1 205 ? -16.562 11.922 -4.016 1 98.88 205 VAL A C 1
ATOM 1629 O O . VAL A 1 205 ? -16.953 11.031 -3.254 1 98.88 205 VAL A O 1
ATOM 1632 N N . ILE A 1 206 ? -15.328 12.359 -3.992 1 98.88 206 ILE A N 1
ATOM 1633 C CA . ILE A 1 206 ? -14.414 11.961 -2.928 1 98.88 206 ILE A CA 1
ATOM 1634 C C . ILE A 1 206 ? -13.828 13.211 -2.27 1 98.88 206 ILE A C 1
ATOM 1636 O O . ILE A 1 206 ? -13.461 14.164 -2.953 1 98.88 206 ILE A O 1
ATOM 1640 N N . LEU A 1 207 ? -13.719 13.227 -0.98 1 98.75 207 LEU A N 1
ATOM 1641 C CA . LEU A 1 207 ? -13.117 14.359 -0.287 1 98.75 207 LEU A CA 1
ATOM 1642 C C . LEU A 1 207 ? -12.711 13.977 1.133 1 98.75 207 LEU A C 1
ATOM 1644 O O . LEU A 1 207 ? -13.086 12.906 1.622 1 98.75 207 LEU A O 1
ATOM 1648 N N . GLU A 1 208 ? -11.867 14.719 1.776 1 98.69 208 GLU A N 1
ATOM 1649 C CA . GLU A 1 208 ? -11.586 14.68 3.209 1 98.69 208 GLU A CA 1
ATOM 1650 C C . GLU A 1 208 ? -12.656 15.43 3.998 1 98.69 208 GLU A C 1
ATOM 1652 O O . GLU A 1 208 ? -12.781 16.656 3.877 1 98.69 208 GLU A O 1
ATOM 1657 N N . PRO A 1 209 ? -13.383 14.766 4.855 1 98.62 209 PRO A N 1
ATOM 1658 C CA . PRO A 1 209 ? -14.445 15.461 5.574 1 98.62 209 PRO A CA 1
ATOM 1659 C C . PRO A 1 209 ? -13.914 16.438 6.625 1 98.62 209 PRO A C 1
ATOM 1661 O O . PRO A 1 209 ? -13.117 16.047 7.484 1 98.62 209 PRO A O 1
ATOM 1664 N N . ILE A 1 210 ? -14.289 17.719 6.582 1 98.69 210 ILE A N 1
ATOM 1665 C CA . ILE A 1 210 ? -14.133 18.781 7.582 1 98.69 210 ILE A CA 1
ATOM 1666 C C . ILE A 1 210 ? -12.695 19.297 7.555 1 98.69 210 ILE A C 1
ATOM 1668 O O . ILE A 1 210 ? -12.469 20.5 7.707 1 98.69 210 ILE A O 1
ATOM 1672 N N . VAL A 1 211 ? -11.672 18.375 7.379 1 98.56 211 VAL A N 1
ATOM 1673 C CA . VAL A 1 211 ? -10.273 18.812 7.449 1 98.56 211 VAL A CA 1
ATOM 1674 C C . VAL A 1 211 ? -9.516 18.312 6.223 1 98.56 211 VAL A C 1
ATOM 1676 O O . VAL A 1 211 ? -9.422 17.094 5.992 1 98.56 211 VAL A O 1
ATOM 1679 N N . GLN A 1 212 ? -9.078 19.219 5.422 1 97.19 212 GLN A N 1
ATOM 1680 C CA . GLN A 1 212 ? -8.086 18.891 4.402 1 97.19 212 GLN A CA 1
ATOM 1681 C C . GLN A 1 212 ? -6.676 18.906 4.973 1 97.19 212 GLN A C 1
ATOM 1683 O O . GLN A 1 212 ? -6.094 19.984 5.168 1 97.19 212 GLN A O 1
ATOM 1688 N N . GLY A 1 213 ? -6.055 17.766 5.18 1 94.44 213 GLY A N 1
ATOM 1689 C CA . GLY A 1 213 ? -4.777 17.625 5.863 1 94.44 213 GLY A CA 1
ATOM 1690 C C . GLY A 1 213 ? -3.615 18.203 5.082 1 94.44 213 GLY A C 1
ATOM 1691 O O . GLY A 1 213 ? -3.344 19.406 5.16 1 94.44 213 GLY A O 1
ATOM 1692 N N . ALA A 1 214 ? -3.008 17.469 4.188 1 88.12 214 ALA A N 1
ATOM 1693 C CA . ALA A 1 214 ? -1.805 17.859 3.457 1 88.12 214 ALA A CA 1
ATOM 1694 C C . ALA A 1 214 ? -2.086 19.031 2.523 1 88.12 214 ALA A C 1
ATOM 1696 O O . ALA A 1 214 ? -1.159 19.703 2.061 1 88.12 214 ALA A O 1
ATOM 1697 N N . GLY A 1 215 ? -3.379 19.297 2.287 1 87.12 215 GLY A N 1
ATOM 1698 C CA . GLY A 1 215 ? -3.76 20.422 1.442 1 87.12 215 GLY A CA 1
ATOM 1699 C C . GLY A 1 215 ? -3.742 21.75 2.174 1 87.12 215 GLY A C 1
ATOM 1700 O O . GLY A 1 215 ? -4.371 22.703 1.733 1 87.12 215 GLY A O 1
ATOM 1701 N N . GLY A 1 216 ? -3.074 21.75 3.361 1 90.5 216 GLY A N 1
ATOM 1702 C CA . GLY A 1 216 ? -2.912 23 4.078 1 90.5 216 GLY A CA 1
ATOM 1703 C C . GLY A 1 216 ? -3.547 23 5.457 1 90.5 216 GLY A C 1
ATOM 1704 O O . GLY A 1 216 ? -3.719 24.047 6.078 1 90.5 216 GLY A O 1
ATOM 1705 N N . MET A 1 217 ? -3.928 21.891 5.887 1 95.75 217 MET A N 1
ATOM 1706 C CA . MET A 1 217 ? -4.613 21.781 7.172 1 95.75 217 MET A CA 1
ATOM 1707 C C . MET A 1 217 ? -5.809 22.719 7.234 1 95.75 217 MET A C 1
ATOM 1709 O O . MET A 1 217 ? -5.945 23.484 8.188 1 95.75 217 MET A O 1
ATOM 1713 N N . ARG A 1 218 ? -6.57 22.656 6.211 1 97.06 218 ARG A N 1
ATOM 1714 C CA . ARG A 1 218 ? -7.746 23.516 6.109 1 97.06 218 ARG A CA 1
ATOM 1715 C C . ARG A 1 218 ? -8.945 22.891 6.812 1 97.06 218 ARG A C 1
ATOM 1717 O O . ARG A 1 218 ? -9.289 21.734 6.555 1 97.06 218 ARG A O 1
ATOM 1724 N N . ILE A 1 219 ? -9.508 23.641 7.707 1 98.5 219 ILE A N 1
ATOM 1725 C CA . ILE A 1 219 ? -10.688 23.188 8.438 1 98.5 219 ILE A CA 1
ATOM 1726 C C . ILE A 1 219 ? -11.914 23.984 7.98 1 98.5 219 ILE A C 1
ATOM 1728 O O . ILE A 1 219 ? -11.953 25.219 8.125 1 98.5 219 ILE A O 1
ATOM 1732 N N . TYR A 1 220 ? -12.898 23.297 7.41 1 98.06 220 TYR A N 1
ATOM 1733 C CA . TYR A 1 220 ? -13.984 24.047 6.793 1 98.06 220 TYR A CA 1
ATOM 1734 C C . TYR A 1 220 ? -15.297 23.812 7.531 1 98.06 220 TYR A C 1
ATOM 1736 O O . TYR A 1 220 ? -15.391 22.938 8.391 1 98.06 220 TYR A O 1
ATOM 1744 N N . HIS A 1 221 ? -16.266 24.625 7.285 1 98.56 221 HIS A N 1
ATOM 1745 C CA . HIS A 1 221 ? -17.562 24.641 7.953 1 98.56 221 HIS A CA 1
ATOM 1746 C C . HIS A 1 221 ? -18.359 23.375 7.66 1 98.56 221 HIS A C 1
ATOM 1748 O O . HIS A 1 221 ? -18.469 22.953 6.504 1 98.56 221 HIS A O 1
ATOM 1754 N N . PRO A 1 222 ? -18.984 22.75 8.641 1 98.56 222 PRO A N 1
ATOM 1755 C CA . PRO A 1 222 ? -19.719 21.484 8.469 1 98.56 222 PRO A CA 1
ATOM 1756 C C . PRO A 1 222 ? -20.875 21.594 7.48 1 98.56 222 PRO A C 1
ATOM 1758 O O . PRO A 1 222 ? -21.219 20.625 6.82 1 98.56 222 PRO A O 1
ATOM 1761 N N . GLU A 1 223 ? -21.438 22.797 7.352 1 98.69 223 GLU A N 1
ATOM 1762 C CA . GLU A 1 223 ? -22.547 23 6.438 1 98.69 223 GLU A CA 1
ATOM 1763 C C . GLU A 1 223 ? -22.141 22.703 4.996 1 98.69 223 GLU A C 1
ATOM 1765 O O . GLU A 1 223 ? -22.969 22.281 4.184 1 98.69 223 GLU A O 1
ATOM 1770 N N . PHE A 1 224 ? -20.891 22.953 4.633 1 98.69 224 PHE A N 1
ATOM 1771 C CA . PHE A 1 224 ? -20.391 22.625 3.303 1 98.69 224 PHE A CA 1
ATOM 1772 C C . PHE A 1 224 ? -20.562 21.125 3.027 1 98.69 224 PHE A C 1
ATOM 1774 O O . PHE A 1 224 ? -21.094 20.734 1.988 1 98.69 224 PHE A O 1
ATOM 1781 N N . LEU A 1 225 ? -20.109 20.266 3.984 1 98.75 225 LEU A N 1
ATOM 1782 C CA . LEU A 1 225 ? -20.188 18.812 3.834 1 98.75 225 LEU A CA 1
ATOM 1783 C C . LEU A 1 225 ? -21.625 18.344 3.76 1 98.75 225 LEU A C 1
ATOM 1785 O O . LEU A 1 225 ? -21.953 17.422 3.006 1 98.75 225 LEU A O 1
ATOM 1789 N N . LYS A 1 226 ? -22.484 18.984 4.543 1 98.56 226 LYS A N 1
ATOM 1790 C CA . LYS A 1 226 ? -23.922 18.703 4.457 1 98.56 226 LYS A CA 1
ATOM 1791 C C . LYS A 1 226 ? -24.453 18.984 3.057 1 98.56 226 LYS A C 1
ATOM 1793 O O . LYS A 1 226 ? -25.25 18.203 2.521 1 98.56 226 LYS A O 1
ATOM 1798 N N . GLY A 1 227 ? -24.062 20.141 2.574 1 98.69 227 GLY A N 1
ATOM 1799 C CA . GLY A 1 227 ? -24.453 20.5 1.219 1 98.69 227 GLY A CA 1
ATOM 1800 C C . GLY A 1 227 ? -23.969 19.516 0.179 1 98.69 227 GLY A C 1
ATOM 1801 O O . GLY A 1 227 ? -24.703 19.156 -0.741 1 98.69 227 GLY A O 1
ATOM 1802 N N . VAL A 1 228 ? -22.719 19.016 0.314 1 98.81 228 VAL A N 1
ATOM 1803 C CA . VAL A 1 228 ? -22.141 18.031 -0.6 1 98.81 228 VAL A CA 1
ATOM 1804 C C . VAL A 1 228 ? -22.969 16.75 -0.57 1 98.81 228 VAL A C 1
ATOM 1806 O O . VAL A 1 228 ? -23.312 16.188 -1.619 1 98.81 228 VAL A O 1
ATOM 1809 N N . ARG A 1 229 ? -23.297 16.266 0.616 1 98.69 229 ARG A N 1
ATOM 1810 C CA . ARG A 1 229 ? -24.094 15.047 0.751 1 98.69 229 ARG A CA 1
ATOM 1811 C C . ARG A 1 229 ? -25.453 15.211 0.075 1 98.69 229 ARG A C 1
ATOM 1813 O O . ARG A 1 229 ? -25.922 14.312 -0.625 1 98.69 229 ARG A O 1
ATOM 1820 N N . ARG A 1 230 ? -26.094 16.391 0.329 1 98.5 230 ARG A N 1
ATOM 1821 C CA . ARG A 1 230 ? -27.391 16.672 -0.29 1 98.5 230 ARG A CA 1
ATOM 1822 C C . ARG A 1 230 ? -27.281 16.625 -1.811 1 98.5 230 ARG A C 1
ATOM 1824 O O . ARG A 1 230 ? -28.172 16.078 -2.479 1 98.5 230 ARG A O 1
ATOM 1831 N N . LEU A 1 231 ? -26.281 17.234 -2.348 1 98.75 231 LEU A N 1
ATOM 1832 C CA . LEU A 1 231 ? -26.078 17.25 -3.793 1 98.75 231 LEU A CA 1
ATOM 1833 C C . LEU A 1 231 ? -25.828 15.852 -4.332 1 98.75 231 LEU A C 1
ATOM 1835 O O . LEU A 1 231 ? -26.328 15.5 -5.402 1 98.75 231 LEU A O 1
ATOM 1839 N N . CYS A 1 232 ? -25 15.062 -3.617 1 98.69 232 CYS A N 1
ATOM 1840 C CA . CYS A 1 232 ? -24.781 13.68 -4.031 1 98.69 232 CYS A CA 1
ATOM 1841 C C . CYS A 1 232 ? -26.094 12.914 -4.082 1 98.69 232 CYS A C 1
ATOM 1843 O O . CYS A 1 232 ? -26.328 12.133 -5.012 1 98.69 232 CYS A O 1
ATOM 1845 N N . ASP A 1 233 ? -26.969 13.125 -3.096 1 98.31 233 ASP A N 1
ATOM 1846 C CA . ASP A 1 233 ? -28.281 12.477 -3.076 1 98.31 233 ASP A CA 1
ATOM 1847 C C . ASP A 1 233 ? -29.141 12.938 -4.25 1 98.31 233 ASP A C 1
ATOM 1849 O O . ASP A 1 233 ? -29.781 12.125 -4.914 1 98.31 233 ASP A O 1
ATOM 1853 N N . LYS A 1 234 ? -29.125 14.227 -4.449 1 98.44 234 LYS A N 1
ATOM 1854 C CA . LYS A 1 234 ? -29.938 14.812 -5.52 1 98.44 234 LYS A CA 1
ATOM 1855 C C . LYS A 1 234 ? -29.547 14.227 -6.875 1 98.44 234 LYS A C 1
ATOM 1857 O O . LYS A 1 234 ? -30.406 13.953 -7.711 1 98.44 234 LYS A O 1
ATOM 1862 N N . TYR A 1 235 ? -28.312 14 -7.133 1 98.12 235 TYR A N 1
ATOM 1863 C CA . TYR A 1 235 ? -27.828 13.609 -8.453 1 98.12 235 TYR A CA 1
ATOM 1864 C C . TYR A 1 235 ? -27.516 12.117 -8.5 1 98.12 235 TYR A C 1
ATOM 1866 O O . TYR A 1 235 ? -26.969 11.625 -9.492 1 98.12 235 TYR A O 1
ATOM 1874 N N . ASP A 1 236 ? -27.797 11.383 -7.41 1 96.69 236 ASP A N 1
ATOM 1875 C CA . ASP A 1 236 ? -27.594 9.938 -7.301 1 96.69 236 ASP A CA 1
ATOM 1876 C C . ASP A 1 236 ? -26.109 9.586 -7.488 1 96.69 236 ASP A C 1
ATOM 1878 O O . ASP A 1 236 ? -25.781 8.734 -8.32 1 96.69 236 ASP A O 1
ATOM 1882 N N . LEU A 1 237 ? -25.281 10.266 -6.754 1 98.31 237 LEU A N 1
ATOM 1883 C CA . LEU A 1 237 ? -23.828 10.023 -6.793 1 98.31 237 LEU A CA 1
ATOM 1884 C C . LEU A 1 237 ? -23.359 9.414 -5.48 1 98.31 237 LEU A C 1
ATOM 1886 O O . LEU A 1 237 ? -23.922 9.688 -4.418 1 98.31 237 LEU A O 1
ATOM 1890 N N . LEU A 1 238 ? -22.359 8.547 -5.586 1 98.81 238 LEU A N 1
ATOM 1891 C CA . LEU A 1 238 ? -21.719 7.996 -4.395 1 98.81 238 LEU A CA 1
ATOM 1892 C C . LEU A 1 238 ? -20.844 9.047 -3.713 1 98.81 238 LEU A C 1
ATOM 1894 O O . LEU A 1 238 ? -20.219 9.867 -4.383 1 98.81 238 LEU A O 1
ATOM 1898 N N . LEU A 1 239 ? -20.906 9.062 -2.432 1 98.94 239 LEU A N 1
ATOM 1899 C CA . LEU A 1 239 ? -20 9.891 -1.633 1 98.94 239 LEU A CA 1
ATOM 1900 C C . LEU A 1 239 ? -18.938 9.031 -0.947 1 98.94 239 LEU A C 1
ATOM 1902 O O . LEU A 1 239 ? -19.266 8.141 -0.166 1 98.94 239 LEU A O 1
ATOM 1906 N N . ILE A 1 240 ? -17.703 9.25 -1.255 1 98.94 240 ILE A N 1
ATOM 1907 C CA . ILE A 1 240 ? -16.547 8.625 -0.608 1 98.94 240 ILE A CA 1
ATOM 1908 C C . ILE A 1 240 ? -15.938 9.586 0.411 1 98.94 240 ILE A C 1
ATOM 1910 O O . ILE A 1 240 ? -15.469 10.664 0.05 1 98.94 240 ILE A O 1
ATOM 1914 N N . ALA A 1 241 ? -15.961 9.195 1.641 1 98.94 241 ALA A N 1
ATOM 1915 C CA . ALA A 1 241 ? -15.297 9.969 2.684 1 98.94 241 ALA A CA 1
ATOM 1916 C C . ALA A 1 241 ? -13.906 9.414 2.984 1 98.94 241 ALA A C 1
ATOM 1918 O O . ALA A 1 241 ? -13.766 8.266 3.414 1 98.94 241 ALA A O 1
ATOM 1919 N N . ASP A 1 242 ? -12.906 10.195 2.738 1 98.81 242 ASP A N 1
ATOM 1920 C CA . ASP A 1 242 ? -11.531 9.867 3.098 1 98.81 242 ASP A CA 1
ATOM 1921 C C . ASP A 1 242 ? -11.227 10.281 4.535 1 98.81 242 ASP A C 1
ATOM 1923 O O . ASP A 1 242 ? -10.859 11.422 4.793 1 98.81 242 ASP A O 1
ATOM 1927 N N . GLU A 1 243 ? -11.359 9.32 5.457 1 98.62 243 GLU A N 1
ATOM 1928 C CA . GLU A 1 243 ? -11.164 9.555 6.887 1 98.62 243 GLU A CA 1
ATOM 1929 C C . GLU A 1 243 ? -9.836 8.984 7.363 1 98.62 243 GLU A C 1
ATOM 1931 O O . GLU A 1 243 ? -9.688 8.641 8.539 1 98.62 243 GLU A O 1
ATOM 1936 N N . ILE A 1 244 ? -8.883 8.836 6.473 1 98.31 244 ILE A N 1
ATOM 1937 C CA . ILE A 1 244 ? -7.598 8.227 6.793 1 98.31 244 ILE A CA 1
ATOM 1938 C C . ILE A 1 244 ? -6.867 9.078 7.824 1 98.31 244 ILE A C 1
ATOM 1940 O O . ILE A 1 244 ? -6.312 8.555 8.797 1 98.31 244 ILE A O 1
ATOM 1944 N N . ALA A 1 245 ? -6.852 10.352 7.668 1 97.12 245 ALA A N 1
ATOM 1945 C CA . ALA A 1 245 ? -6.148 11.234 8.594 1 97.12 245 ALA A CA 1
ATOM 1946 C C . ALA A 1 245 ? -7.031 11.609 9.781 1 97.12 245 ALA A C 1
ATOM 1948 O O . ALA A 1 245 ? -6.539 11.797 10.891 1 97.12 245 ALA A O 1
ATOM 1949 N N . THR A 1 246 ? -8.344 11.711 9.586 1 97.75 246 THR A N 1
ATOM 1950 C CA . THR A 1 246 ? -9.219 12.328 10.578 1 97.75 246 THR A CA 1
ATOM 1951 C C . THR A 1 246 ? -9.883 11.258 11.438 1 97.75 246 THR A C 1
ATOM 1953 O O . THR A 1 246 ? -10.422 11.562 12.508 1 97.75 246 THR A O 1
ATOM 1956 N N . GLY A 1 247 ? -9.906 10.023 11 1 97.56 247 GLY A N 1
ATOM 1957 C CA . GLY A 1 247 ? -10.664 8.992 11.695 1 97.56 247 GLY A CA 1
ATOM 1958 C C . GLY A 1 247 ? -10.164 8.727 13.102 1 97.56 247 GLY A C 1
ATOM 1959 O O . GLY A 1 247 ? -9.039 9.109 13.445 1 97.56 247 GLY A O 1
ATOM 1960 N N . PHE A 1 248 ? -11.039 8.242 13.891 1 98.62 248 PHE A N 1
ATOM 1961 C CA . PHE A 1 248 ? -10.766 7.68 15.203 1 98.62 248 PHE A CA 1
ATOM 1962 C C . PHE A 1 248 ? -10.438 8.781 16.203 1 98.62 248 PHE A C 1
ATOM 1964 O O . PHE A 1 248 ? -9.516 8.641 17.016 1 98.62 248 PHE A O 1
ATOM 1971 N N . GLY A 1 249 ? -11.109 9.945 16.109 1 98.62 249 GLY A N 1
ATOM 1972 C CA . GLY A 1 249 ? -11.172 10.867 17.234 1 98.62 249 GLY A CA 1
ATOM 1973 C C . GLY A 1 249 ? -10.375 12.133 17.016 1 98.62 249 GLY A C 1
ATOM 1974 O O . GLY A 1 249 ? -10.453 13.07 17.812 1 98.62 249 GLY A O 1
ATOM 1975 N N . ARG A 1 250 ? -9.609 12.273 15.93 1 98.75 250 ARG A N 1
ATOM 1976 C CA . ARG A 1 250 ? -8.617 13.32 15.727 1 98.75 250 ARG A CA 1
ATOM 1977 C C . ARG A 1 250 ? -9.266 14.703 15.781 1 98.75 250 ARG A C 1
ATOM 1979 O O . ARG A 1 250 ? -8.703 15.633 16.359 1 98.75 250 ARG A O 1
ATOM 1986 N N . THR A 1 251 ? -10.523 14.852 15.242 1 98.62 251 THR A N 1
ATOM 1987 C CA . THR A 1 251 ? -11.156 16.156 15.117 1 98.62 251 THR A CA 1
ATOM 1988 C C . THR A 1 251 ? -12.086 16.422 16.297 1 98.62 251 THR A C 1
ATOM 1990 O O . THR A 1 251 ? -12.797 17.422 16.328 1 98.62 251 THR A O 1
ATOM 1993 N N . GLY A 1 252 ? -12.109 15.508 17.234 1 98.5 252 GLY A N 1
ATOM 1994 C CA . GLY A 1 252 ? -12.992 15.641 18.375 1 98.5 252 GLY A CA 1
ATOM 1995 C C . GLY A 1 252 ? -14.273 14.844 18.234 1 98.5 252 GLY A C 1
ATOM 1996 O O . GLY A 1 252 ? -15.094 14.797 19.156 1 98.5 252 GLY A O 1
ATOM 1997 N N . LYS A 1 253 ? -14.523 14.281 17.078 1 98.62 253 LYS A N 1
ATOM 1998 C CA . LYS A 1 253 ? -15.531 13.258 16.812 1 98.62 253 LYS A CA 1
ATOM 1999 C C . LYS A 1 253 ? -14.883 11.953 16.344 1 98.62 253 LYS A C 1
ATOM 2001 O O . LYS A 1 253 ? -13.734 11.961 15.883 1 98.62 253 LYS A O 1
ATOM 2006 N N . LEU A 1 254 ? -15.555 10.859 16.562 1 98.62 254 LEU A N 1
ATOM 2007 C CA . LEU A 1 254 ? -14.961 9.594 16.156 1 98.62 254 LEU A CA 1
ATOM 2008 C C . LEU A 1 254 ? -14.586 9.625 14.672 1 98.62 254 LEU A C 1
ATOM 2010 O O . LEU A 1 254 ? -13.5 9.172 14.297 1 98.62 254 LEU A O 1
ATOM 2014 N N . PHE A 1 255 ? -15.492 10.039 13.844 1 98.69 255 PHE A N 1
ATOM 2015 C CA . PHE A 1 255 ? -15.266 10.352 12.438 1 98.69 255 PHE A CA 1
ATOM 2016 C C . PHE A 1 255 ? -15.664 11.789 12.125 1 98.69 255 PHE A C 1
ATOM 2018 O O . PHE A 1 255 ? -16.672 12.281 12.648 1 98.69 255 PHE A O 1
ATOM 2025 N N . ALA A 1 256 ? -14.898 12.453 11.25 1 98.75 256 ALA A N 1
ATOM 2026 C CA . ALA A 1 256 ? -15.117 13.859 10.93 1 98.75 256 ALA A CA 1
ATOM 2027 C C . ALA A 1 256 ? -16.5 14.07 10.305 1 98.75 256 ALA A C 1
ATOM 2029 O O . ALA A 1 256 ? -17.125 15.109 10.508 1 98.75 256 ALA A O 1
ATOM 2030 N N . CYS A 1 257 ? -17.016 13.109 9.617 1 98.5 257 CYS A N 1
ATOM 2031 C CA . CYS A 1 257 ? -18.344 13.211 9 1 98.5 257 CYS A CA 1
ATOM 2032 C C . CYS A 1 257 ? -19.406 13.484 10.047 1 98.5 257 CYS A C 1
ATOM 2034 O O . CYS A 1 257 ? -20.438 14.086 9.742 1 98.5 257 CYS A O 1
ATOM 2036 N N . GLU A 1 258 ? -19.141 13.078 11.297 1 98.56 258 GLU A N 1
ATOM 2037 C CA . GLU A 1 258 ? -20.109 13.258 12.375 1 98.56 258 GLU A CA 1
ATOM 2038 C C . GLU A 1 258 ? -20.328 14.734 12.688 1 98.56 258 GLU A C 1
ATOM 2040 O O . GLU A 1 258 ? -21.391 15.117 13.18 1 98.56 258 GLU A O 1
ATOM 2045 N N . HIS A 1 259 ? -19.344 15.57 12.406 1 98.62 259 HIS A N 1
ATOM 2046 C CA . HIS A 1 259 ? -19.516 17.016 12.602 1 98.62 259 HIS A CA 1
ATOM 2047 C C . HIS A 1 259 ? -20.656 17.562 11.758 1 98.62 259 HIS A C 1
ATOM 2049 O O . HIS A 1 259 ? -21.234 18.594 12.086 1 98.62 259 HIS A O 1
ATOM 2055 N N . ALA A 1 260 ? -20.984 16.906 10.641 1 98.44 260 ALA A N 1
ATOM 2056 C CA . ALA A 1 260 ? -22 17.375 9.703 1 98.44 260 ALA A CA 1
ATOM 2057 C C . ALA A 1 260 ? -23.188 16.422 9.672 1 98.44 260 ALA A C 1
ATOM 2059 O O . ALA A 1 260 ? -24.109 16.594 8.867 1 98.44 260 ALA A O 1
ATOM 2060 N N . ASP A 1 261 ? -23.188 15.367 10.5 1 97.88 261 ASP A N 1
ATOM 2061 C CA . ASP A 1 261 ? -24.234 14.352 10.516 1 97.88 261 ASP A CA 1
ATOM 2062 C C . ASP A 1 261 ? -24.438 13.75 9.125 1 97.88 261 ASP A C 1
ATOM 2064 O O . ASP A 1 261 ? -25.562 13.695 8.625 1 97.88 261 ASP A O 1
ATOM 2068 N N . VAL A 1 262 ? -23.359 13.438 8.477 1 97.94 262 VAL A N 1
ATOM 2069 C CA . VAL A 1 262 ? -23.359 12.875 7.133 1 97.94 262 VAL A CA 1
ATOM 2070 C C . VAL A 1 262 ? -22.859 11.43 7.176 1 97.94 262 VAL A C 1
ATOM 2072 O O . VAL A 1 262 ? -21.922 11.117 7.914 1 97.94 262 VAL A O 1
ATOM 2075 N N . GLN A 1 263 ? -23.5 10.555 6.441 1 98.38 263 GLN A N 1
ATOM 2076 C CA . GLN A 1 263 ? -23.047 9.188 6.227 1 98.38 263 GLN A CA 1
ATOM 2077 C C . GLN A 1 263 ? -22.562 8.984 4.793 1 98.38 263 GLN A C 1
ATOM 2079 O O . GLN A 1 263 ? -23.312 9.227 3.842 1 98.38 263 GLN A O 1
ATOM 2084 N N . PRO A 1 264 ? -21.344 8.586 4.629 1 98.88 264 PRO A N 1
ATOM 2085 C CA . PRO A 1 264 ? -20.875 8.297 3.271 1 98.88 264 PRO A CA 1
ATOM 2086 C C . PRO A 1 264 ? -21.328 6.938 2.762 1 98.88 264 PRO A C 1
ATOM 2088 O O . PRO A 1 264 ? -21.844 6.125 3.537 1 98.88 264 PRO A O 1
ATOM 2091 N N . ASP A 1 265 ? -21.219 6.703 1.438 1 98.88 265 ASP A N 1
ATOM 2092 C CA . ASP A 1 265 ? -21.484 5.395 0.844 1 98.88 265 ASP A CA 1
ATOM 2093 C C . ASP A 1 265 ? -20.266 4.484 0.956 1 98.88 265 ASP A C 1
ATOM 2095 O O . ASP A 1 265 ? -20.391 3.258 0.969 1 98.88 265 ASP A O 1
ATOM 2099 N N . ILE A 1 266 ? -19.125 5.066 0.914 1 98.94 266 ILE A N 1
ATOM 2100 C CA . ILE A 1 266 ? -17.828 4.414 1.062 1 98.94 266 ILE A CA 1
ATOM 2101 C C . ILE A 1 266 ? -16.953 5.219 2.021 1 98.94 266 ILE A C 1
ATOM 2103 O O . ILE A 1 266 ? -16.891 6.445 1.938 1 98.94 266 ILE A O 1
ATOM 2107 N N . LEU A 1 267 ? -16.312 4.551 2.951 1 98.94 267 LEU A N 1
ATOM 2108 C CA . LEU A 1 267 ? -15.461 5.176 3.963 1 98.94 267 LEU A CA 1
ATOM 2109 C C . LEU A 1 267 ? -14.07 4.562 3.953 1 98.94 267 LEU A C 1
ATOM 2111 O O . LEU A 1 267 ? -13.922 3.342 4.039 1 98.94 267 LEU A O 1
ATOM 2115 N N . CYS A 1 268 ? -13.055 5.371 3.801 1 98.88 268 CYS A N 1
ATOM 2116 C CA . CYS A 1 268 ? -11.672 4.914 3.885 1 98.88 268 CYS A CA 1
ATOM 2117 C C . CYS A 1 268 ? -11.062 5.258 5.238 1 98.88 268 CYS A C 1
ATOM 2119 O O . CYS A 1 268 ? -11.18 6.395 5.707 1 98.88 268 CYS A O 1
ATOM 2121 N N . VAL A 1 269 ? -10.453 4.281 5.906 1 98.81 269 VAL A N 1
ATOM 2122 C CA . VAL A 1 269 ? -9.758 4.516 7.168 1 98.81 269 VAL A CA 1
ATOM 2123 C C . VAL A 1 269 ? -8.367 3.887 7.121 1 98.81 269 VAL A C 1
ATOM 2125 O O . VAL A 1 269 ? -8.117 2.99 6.316 1 98.81 269 VAL A O 1
ATOM 2128 N N . GLY A 1 270 ? -7.488 4.293 7.922 1 98.06 270 GLY A N 1
ATOM 2129 C CA . GLY A 1 270 ? -6.117 3.814 8.031 1 98.06 270 GLY A CA 1
ATOM 2130 C C . GLY A 1 270 ? -5.34 4.488 9.148 1 98.06 270 GLY A C 1
ATOM 2131 O O . GLY A 1 270 ? -5.812 4.566 10.281 1 98.06 270 GLY A O 1
ATOM 2132 N N . LYS A 1 271 ? -4.09 4.812 8.898 1 97.06 271 LYS A N 1
ATOM 2133 C CA . LYS A 1 271 ? -3.184 5.516 9.812 1 97.06 271 LYS A CA 1
ATOM 2134 C C . LYS A 1 271 ? -3.438 5.109 11.258 1 97.06 271 LYS A C 1
ATOM 2136 O O . LYS A 1 271 ? -2.887 4.117 11.734 1 97.06 271 LYS A O 1
ATOM 2141 N N . ALA A 1 272 ? -4.332 5.777 11.93 1 98.12 272 ALA A N 1
ATOM 2142 C CA . ALA A 1 272 ? -4.605 5.59 13.352 1 98.12 272 ALA A CA 1
ATOM 2143 C C . ALA A 1 272 ? -5.207 4.211 13.617 1 98.12 272 ALA A C 1
ATOM 2145 O O . ALA A 1 272 ? -5.273 3.766 14.766 1 98.12 272 ALA A O 1
ATOM 2146 N N . LEU A 1 273 ? -5.531 3.492 12.594 1 98.56 273 LEU A N 1
ATOM 2147 C CA . LEU A 1 273 ? -6.215 2.209 12.711 1 98.56 273 LEU A CA 1
ATOM 2148 C C . LEU A 1 273 ? -5.414 1.242 13.578 1 98.56 273 LEU A C 1
ATOM 2150 O O . LEU A 1 273 ? -5.98 0.544 14.422 1 98.56 273 LEU A O 1
ATOM 2154 N N . THR A 1 274 ? -4.121 1.236 13.422 1 98.25 274 THR A N 1
ATOM 2155 C CA . THR A 1 274 ? -3.289 0.339 14.211 1 98.25 274 THR A CA 1
ATOM 2156 C C . THR A 1 274 ? -2.643 1.088 15.375 1 98.25 274 THR A C 1
ATOM 2158 O O . THR A 1 274 ? -1.729 0.571 16.016 1 98.25 274 THR A O 1
ATOM 2161 N N . GLY A 1 275 ? -2.982 2.373 15.555 1 97.94 275 GLY A N 1
ATOM 2162 C CA . GLY A 1 275 ? -2.363 3.176 16.594 1 97.94 275 GLY A CA 1
ATOM 2163 C C . GLY A 1 275 ? -0.9 3.477 16.328 1 97.94 275 GLY A C 1
ATOM 2164 O O . GLY A 1 275 ? -0.108 3.615 17.266 1 97.94 275 GLY A O 1
ATOM 2165 N N . GLY A 1 276 ? -0.53 3.467 15.086 1 96.94 276 GLY A N 1
ATOM 2166 C CA . GLY A 1 276 ? 0.835 3.795 14.711 1 96.94 276 GLY A CA 1
ATOM 2167 C C . GLY A 1 276 ? 1.807 2.652 14.93 1 96.94 276 GLY A C 1
ATOM 2168 O O . GLY A 1 276 ? 2.928 2.863 15.398 1 96.94 276 GLY A O 1
ATOM 2169 N N . TYR A 1 277 ? 1.42 1.46 14.656 1 98.06 277 TYR A N 1
ATOM 2170 C CA . TYR A 1 277 ? 2.32 0.332 14.867 1 98.06 277 TYR A CA 1
ATOM 2171 C C . TYR A 1 277 ? 2.812 -0.227 13.539 1 98.06 277 TYR A C 1
ATOM 2173 O O . TYR A 1 277 ? 4 -0.518 13.383 1 98.06 277 TYR A O 1
ATOM 2181 N N . MET A 1 278 ? 1.918 -0.47 12.602 1 98.06 278 MET A N 1
ATOM 2182 C CA . MET A 1 278 ? 2.238 -0.956 11.266 1 98.06 278 MET A CA 1
ATOM 2183 C C . MET A 1 278 ? 1.139 -0.586 10.273 1 98.06 278 MET A C 1
ATOM 2185 O O . MET A 1 278 ? 0.078 -0.101 10.672 1 98.06 278 MET A O 1
ATOM 2189 N N . THR A 1 279 ? 1.42 -0.718 9.031 1 97.69 279 THR A N 1
ATOM 2190 C CA . THR A 1 279 ? 0.47 -0.276 8.016 1 97.69 279 THR A CA 1
ATOM 2191 C C . THR A 1 279 ? -0.72 -1.229 7.938 1 97.69 279 THR A C 1
ATOM 2193 O O . THR A 1 279 ? -0.561 -2.441 8.086 1 97.69 279 THR A O 1
ATOM 2196 N N . LEU A 1 280 ? -1.887 -0.78 7.898 1 98.12 280 LEU A N 1
ATOM 2197 C CA . LEU A 1 280 ? -3.184 -1.409 7.676 1 98.12 280 LEU A CA 1
ATOM 2198 C C . LEU A 1 280 ? -4.25 -0.363 7.359 1 98.12 280 LEU A C 1
ATOM 2200 O O . LEU A 1 280 ? -4.199 0.755 7.879 1 98.12 280 LEU A O 1
ATOM 2204 N N . SER A 1 281 ? -5.117 -0.675 6.477 1 98.38 281 SER A N 1
ATOM 2205 C CA . SER A 1 281 ? -6.246 0.202 6.172 1 98.38 281 SER A CA 1
ATOM 2206 C C . SER A 1 281 ? -7.5 -0.602 5.852 1 98.38 281 SER A C 1
ATOM 2208 O O . SER A 1 281 ? -7.473 -1.835 5.859 1 98.38 281 SER A O 1
ATOM 2210 N N . ALA A 1 282 ? -8.57 0.07 5.711 1 98.81 282 ALA A N 1
ATOM 2211 C CA . ALA A 1 282 ? -9.836 -0.561 5.344 1 98.81 282 ALA A CA 1
ATOM 2212 C C . ALA A 1 282 ? -10.703 0.387 4.52 1 98.81 282 ALA A C 1
ATOM 2214 O O . ALA A 1 282 ? -10.641 1.606 4.695 1 98.81 282 ALA A O 1
ATOM 2215 N N . THR A 1 283 ? -11.375 -0.143 3.615 1 98.81 283 THR A N 1
ATOM 2216 C CA . THR A 1 283 ? -12.461 0.524 2.904 1 98.81 283 THR A CA 1
ATOM 2217 C C . THR A 1 283 ? -13.805 -0.112 3.246 1 98.81 283 THR A C 1
ATOM 2219 O O . THR A 1 283 ? -14.016 -1.303 3.002 1 98.81 283 THR A O 1
ATOM 2222 N N . LEU A 1 284 ? -14.617 0.644 3.896 1 98.88 284 LEU A N 1
ATOM 2223 C CA . LEU A 1 284 ? -15.961 0.183 4.23 1 98.88 284 LEU A CA 1
ATOM 2224 C C . LEU A 1 284 ? -16.969 0.667 3.199 1 98.88 284 LEU A C 1
ATOM 2226 O O . LEU A 1 284 ? -16.859 1.781 2.684 1 98.88 284 LEU A O 1
ATOM 2230 N N . ALA A 1 285 ? -17.953 -0.117 2.922 1 98.81 285 ALA A N 1
ATOM 2231 C CA . ALA A 1 285 ? -18.953 0.229 1.92 1 98.81 285 ALA A CA 1
ATOM 2232 C C . ALA A 1 285 ? -20.359 -0.169 2.383 1 98.81 285 ALA A C 1
ATOM 2234 O O . ALA A 1 285 ? -20.516 -1.114 3.158 1 98.81 285 ALA A O 1
ATOM 2235 N N . SER A 1 286 ? -21.375 0.529 1.93 1 98.69 286 SER A N 1
ATOM 2236 C CA . SER A 1 286 ? -22.766 0.132 2.148 1 98.69 286 SER A CA 1
ATOM 2237 C C . SER A 1 286 ? -23.094 -1.164 1.415 1 98.69 286 SER A C 1
ATOM 2239 O O . SER A 1 286 ? -22.406 -1.54 0.468 1 98.69 286 SER A O 1
ATOM 2241 N N . LYS A 1 287 ? -24.172 -1.814 1.93 1 97.62 287 LYS A N 1
ATOM 2242 C CA . LYS A 1 287 ? -24.641 -3.025 1.267 1 97.62 287 LYS A CA 1
ATOM 2243 C C . LYS A 1 287 ? -25.047 -2.74 -0.177 1 97.62 287 LYS A C 1
ATOM 2245 O O . LYS A 1 287 ? -24.812 -3.559 -1.067 1 97.62 287 LYS A O 1
ATOM 2250 N N . HIS A 1 288 ? -25.562 -1.591 -0.427 1 97.88 288 HIS A N 1
ATOM 2251 C CA . HIS A 1 288 ? -25.984 -1.18 -1.761 1 97.88 288 HIS A CA 1
ATOM 2252 C C . HIS A 1 288 ? -24.812 -1.13 -2.723 1 97.88 288 HIS A C 1
ATOM 2254 O O . HIS A 1 288 ? -24.891 -1.643 -3.842 1 97.88 288 HIS A O 1
ATOM 2260 N N . VAL A 1 289 ? -23.719 -0.523 -2.281 1 98.19 289 VAL A N 1
ATOM 2261 C CA . VAL A 1 289 ? -22.516 -0.434 -3.109 1 98.19 289 VAL A CA 1
ATOM 2262 C C . VAL A 1 289 ? -21.969 -1.833 -3.367 1 98.19 289 VAL A C 1
ATOM 2264 O O . VAL A 1 289 ? -21.703 -2.201 -4.516 1 98.19 289 VAL A O 1
ATOM 2267 N N . ALA A 1 290 ? -21.812 -2.639 -2.322 1 97.69 290 ALA A N 1
ATOM 2268 C CA . ALA A 1 290 ? -21.219 -3.969 -2.424 1 97.69 290 ALA A CA 1
ATOM 2269 C C . ALA A 1 290 ? -22.047 -4.875 -3.32 1 97.69 290 ALA A C 1
ATOM 2271 O O . ALA A 1 290 ? -21.516 -5.57 -4.188 1 97.69 290 ALA A O 1
ATOM 2272 N N . ASP A 1 291 ? -23.375 -4.863 -3.123 1 97.12 291 ASP A N 1
ATOM 2273 C CA . ASP A 1 291 ? -24.266 -5.691 -3.916 1 97.12 291 ASP A CA 1
ATOM 2274 C C . ASP A 1 291 ? -24.219 -5.305 -5.391 1 97.12 291 ASP A C 1
ATOM 2276 O O . ASP A 1 291 ? -24.219 -6.172 -6.27 1 97.12 291 ASP A O 1
ATOM 2280 N N . THR A 1 292 ? -24.234 -4.023 -5.641 1 97.44 292 THR A N 1
ATOM 2281 C CA . THR A 1 292 ? -24.203 -3.547 -7.02 1 97.44 292 THR A CA 1
ATOM 2282 C C . THR A 1 292 ? -22.906 -3.932 -7.707 1 97.44 292 THR A C 1
ATOM 2284 O O . THR A 1 292 ? -22.906 -4.445 -8.828 1 97.44 292 THR A O 1
ATOM 2287 N N . VAL A 1 293 ? -21.766 -3.682 -7.035 1 95.5 293 VAL A N 1
ATOM 2288 C CA . VAL A 1 293 ? -20.453 -4.012 -7.586 1 95.5 293 VAL A CA 1
ATOM 2289 C C . VAL A 1 293 ? -20.391 -5.5 -7.922 1 95.5 293 VAL A C 1
ATOM 2291 O O . VAL A 1 293 ? -20 -5.879 -9.031 1 95.5 293 VAL A O 1
ATOM 2294 N N . CYS A 1 294 ? -20.812 -6.348 -7.023 1 94.88 294 CYS A N 1
ATOM 2295 C CA . CYS A 1 294 ? -20.672 -7.793 -7.156 1 94.88 294 CYS A CA 1
ATOM 2296 C C . CYS A 1 294 ? -21.781 -8.367 -8.031 1 94.88 294 CYS A C 1
ATOM 2298 O O . CYS A 1 294 ? -21.719 -9.516 -8.461 1 94.88 294 CYS A O 1
ATOM 2300 N N . GLY A 1 295 ? -22.797 -7.609 -8.312 1 93.62 295 GLY A N 1
ATOM 2301 C CA . GLY A 1 295 ? -23.906 -8.039 -9.164 1 93.62 295 GLY A CA 1
ATOM 2302 C C . GLY A 1 295 ? -23.641 -7.793 -10.641 1 93.62 295 GLY A C 1
ATOM 2303 O O . GLY A 1 295 ? -24.406 -8.25 -11.492 1 93.62 295 GLY A O 1
ATOM 2304 N N . GLY A 1 296 ? -22.609 -7.094 -10.93 1 90.44 296 GLY A N 1
ATOM 2305 C CA . GLY A 1 296 ? -22.281 -6.801 -12.312 1 90.44 296 GLY A CA 1
ATOM 2306 C C . GLY A 1 296 ? -21.641 -7.973 -13.031 1 90.44 296 GLY A C 1
ATOM 2307 O O . GLY A 1 296 ? -21.547 -9.07 -12.477 1 90.44 296 GLY A O 1
ATOM 2308 N N . ASP A 1 297 ? -21.172 -7.738 -14.211 1 83.38 297 ASP A N 1
ATOM 2309 C CA . ASP A 1 297 ? -20.656 -8.773 -15.094 1 83.38 297 ASP A CA 1
ATOM 2310 C C . ASP A 1 297 ? -19.391 -9.414 -14.508 1 83.38 297 ASP A C 1
ATOM 2312 O O . ASP A 1 297 ? -19.156 -10.609 -14.695 1 83.38 297 ASP A O 1
ATOM 2316 N N . ALA A 1 298 ? -18.625 -8.656 -13.789 1 82.12 298 ALA A N 1
ATOM 2317 C CA . ALA A 1 298 ? -17.391 -9.195 -13.219 1 82.12 298 ALA A CA 1
ATOM 2318 C C . ALA A 1 298 ? -17.703 -10.203 -12.109 1 82.12 298 ALA A C 1
ATOM 2320 O O . ALA A 1 298 ? -16.906 -11.109 -11.859 1 82.12 298 ALA A O 1
ATOM 2321 N N . GLY A 1 299 ? -18.766 -9.906 -11.414 1 87.5 299 GLY A N 1
ATOM 2322 C CA . GLY A 1 299 ? -19.25 -10.828 -10.398 1 87.5 299 GLY A CA 1
ATOM 2323 C C . GLY A 1 299 ? -18.484 -10.734 -9.086 1 87.5 299 GLY A C 1
ATOM 2324 O O . GLY A 1 299 ? -18.844 -11.383 -8.102 1 87.5 299 GLY A O 1
ATOM 2325 N N . CYS A 1 300 ? -17.359 -10.078 -9.094 1 89.06 300 CYS A N 1
ATOM 2326 C CA . CYS A 1 300 ? -16.531 -9.93 -7.898 1 89.06 300 CYS A CA 1
ATOM 2327 C C . CYS A 1 300 ? -15.75 -8.625 -7.938 1 89.06 300 CYS A C 1
ATOM 2329 O O . CYS A 1 300 ? -15.758 -7.914 -8.945 1 89.06 300 CYS A O 1
ATOM 2331 N N . PHE A 1 301 ? -15.25 -8.266 -6.801 1 89.44 301 PHE A N 1
ATOM 2332 C CA . PHE A 1 301 ? -14.367 -7.105 -6.73 1 89.44 301 PHE A CA 1
ATOM 2333 C C . PHE A 1 301 ? -12.93 -7.5 -7.02 1 89.44 301 PHE A C 1
ATOM 2335 O O . PHE A 1 301 ? -12.359 -8.344 -6.332 1 89.44 301 PHE A O 1
ATOM 2342 N N . MET A 1 302 ? -12.258 -6.871 -7.969 1 81.94 302 MET A N 1
ATOM 2343 C CA . MET A 1 302 ? -10.992 -7.324 -8.547 1 81.94 302 MET A CA 1
ATOM 2344 C C . MET A 1 302 ? -9.812 -6.594 -7.922 1 81.94 302 MET A C 1
ATOM 2346 O O . MET A 1 302 ? -9.125 -5.824 -8.594 1 81.94 302 MET A O 1
ATOM 2350 N N . HIS A 1 303 ? -9.492 -6.855 -6.754 1 88.25 303 HIS A N 1
ATOM 2351 C CA . HIS A 1 303 ? -8.359 -6.328 -6.008 1 88.25 303 HIS A CA 1
ATOM 2352 C C . HIS A 1 303 ? -7.934 -7.285 -4.898 1 88.25 303 HIS A C 1
ATOM 2354 O O . HIS A 1 303 ? -8.781 -7.891 -4.238 1 88.25 303 HIS A O 1
ATOM 2360 N N . GLY A 1 304 ? -6.664 -7.574 -4.762 1 89.44 304 GLY A N 1
ATOM 2361 C CA . GLY A 1 304 ? -6.234 -8.523 -3.748 1 89.44 304 GLY A CA 1
ATOM 2362 C C . GLY A 1 304 ? -4.77 -8.391 -3.385 1 89.44 304 GLY A C 1
ATOM 2363 O O . GLY A 1 304 ? -3.92 -9.094 -3.939 1 89.44 304 GLY A O 1
ATOM 2364 N N . PRO A 1 305 ? -4.457 -7.594 -2.336 1 87.81 305 PRO A N 1
ATOM 2365 C CA . PRO A 1 305 ? -3.064 -7.469 -1.896 1 87.81 305 PRO A CA 1
ATOM 2366 C C . PRO A 1 305 ? -2.559 -8.711 -1.168 1 87.81 305 PRO A C 1
ATOM 2368 O O . PRO A 1 305 ? -3.314 -9.344 -0.426 1 87.81 305 PRO A O 1
ATOM 2371 N N . THR A 1 306 ? -1.27 -8.922 -1.299 1 90.88 306 THR A N 1
ATOM 2372 C CA . THR A 1 306 ? -0.623 -10.094 -0.708 1 90.88 306 THR A CA 1
ATOM 2373 C C . THR A 1 306 ? -0.859 -10.133 0.798 1 90.88 306 THR A C 1
ATOM 2375 O O . THR A 1 306 ? -1.19 -11.188 1.349 1 90.88 306 THR A O 1
ATOM 2378 N N . PHE A 1 307 ? -0.789 -9.094 1.495 1 95.94 307 PHE A N 1
ATOM 2379 C CA . PHE A 1 307 ? -0.792 -9.078 2.953 1 95.94 307 PHE A CA 1
ATOM 2380 C C . PHE A 1 307 ? -2.119 -8.547 3.484 1 95.94 307 PHE A C 1
ATOM 2382 O O . PHE A 1 307 ? -2.207 -8.125 4.641 1 95.94 307 PHE A O 1
ATOM 2389 N N . MET A 1 308 ? -3.127 -8.523 2.576 1 95.25 308 MET A N 1
ATOM 2390 C CA . MET A 1 308 ? -4.473 -8.156 3.016 1 95.25 308 MET A CA 1
ATOM 2391 C C . MET A 1 308 ? -4.91 -9.023 4.191 1 95.25 308 MET A C 1
ATOM 2393 O O . MET A 1 308 ? -4.688 -10.234 4.199 1 95.25 308 MET A O 1
ATOM 2397 N N . GLY A 1 309 ? -5.512 -8.359 5.164 1 97.25 309 GLY A N 1
ATOM 2398 C CA . GLY A 1 309 ? -5.98 -9.109 6.316 1 97.25 309 GLY A CA 1
ATOM 2399 C C . GLY A 1 309 ? -4.852 -9.695 7.145 1 97.25 309 GLY A C 1
ATOM 2400 O O . GLY A 1 309 ? -5.023 -10.734 7.785 1 97.25 309 GLY A O 1
ATOM 2401 N N . ASN A 1 310 ? -3.68 -9.133 7.133 1 98.12 310 ASN A N 1
ATOM 2402 C CA . ASN A 1 310 ? -2.555 -9.594 7.941 1 98.12 310 ASN A CA 1
ATOM 2403 C C . ASN A 1 310 ? -2.953 -9.781 9.398 1 98.12 310 ASN A C 1
ATOM 2405 O O . ASN A 1 310 ? -3.32 -8.812 10.078 1 98.12 310 ASN A O 1
ATOM 2409 N N . PRO A 1 311 ? -2.895 -11.031 9.914 1 98.62 311 PRO A N 1
ATOM 2410 C CA . PRO A 1 311 ? -3.363 -11.305 11.273 1 98.62 311 PRO A CA 1
ATOM 2411 C C . PRO A 1 311 ? -2.684 -10.422 12.32 1 98.62 311 PRO A C 1
ATOM 2413 O O . PRO A 1 311 ? -3.334 -9.961 13.258 1 98.62 311 PRO A O 1
ATOM 2416 N N . LEU A 1 312 ? -1.414 -10.227 12.195 1 98.81 312 LEU A N 1
ATOM 2417 C CA . LEU A 1 312 ? -0.674 -9.406 13.148 1 98.81 312 LEU A CA 1
ATOM 2418 C C . LEU A 1 312 ? -1.213 -7.98 13.18 1 98.81 312 LEU A C 1
ATOM 2420 O O . LEU A 1 312 ? -1.522 -7.449 14.25 1 98.81 312 LEU A O 1
ATOM 2424 N N . ALA A 1 313 ? -1.344 -7.352 12.023 1 98.75 313 ALA A N 1
ATOM 2425 C CA . ALA A 1 313 ? -1.864 -5.988 11.93 1 98.75 313 ALA A CA 1
ATOM 2426 C C . ALA A 1 313 ? -3.301 -5.918 12.438 1 98.75 313 ALA A C 1
ATOM 2428 O O . ALA A 1 313 ? -3.678 -4.961 13.125 1 98.75 313 ALA A O 1
ATOM 2429 N N . CYS A 1 314 ? -4.102 -6.914 12.094 1 98.88 314 CYS A N 1
ATOM 2430 C CA . CYS A 1 314 ? -5.5 -6.934 12.5 1 98.88 314 CYS A CA 1
ATOM 2431 C C . CYS A 1 314 ? -5.621 -7.031 14.016 1 98.88 314 CYS A C 1
ATOM 2433 O O . CYS A 1 314 ? -6.484 -6.387 14.617 1 98.88 314 CYS A O 1
ATOM 2435 N N . ALA A 1 315 ? -4.785 -7.852 14.609 1 98.94 315 ALA A N 1
ATOM 2436 C CA . ALA A 1 315 ? -4.812 -8 16.062 1 98.94 315 ALA A CA 1
ATOM 2437 C C . ALA A 1 315 ? -4.469 -6.684 16.75 1 98.94 315 ALA A C 1
ATOM 2439 O O . ALA A 1 315 ? -5.125 -6.293 17.719 1 98.94 315 ALA A O 1
ATOM 2440 N N . VAL A 1 316 ? -3.457 -6.02 16.281 1 98.94 316 VAL A N 1
ATOM 2441 C CA . VAL A 1 316 ? -3.039 -4.75 16.859 1 98.94 316 VAL A CA 1
ATOM 2442 C C . VAL A 1 316 ? -4.117 -3.693 16.625 1 98.94 316 VAL A C 1
ATOM 2444 O O . VAL A 1 316 ? -4.418 -2.895 17.516 1 98.94 316 VAL A O 1
ATOM 2447 N N . ALA A 1 317 ? -4.691 -3.695 15.422 1 98.94 317 ALA A N 1
ATOM 2448 C CA . ALA A 1 317 ? -5.773 -2.762 15.109 1 98.94 317 ALA A CA 1
ATOM 2449 C C . ALA A 1 317 ? -6.965 -2.975 16.031 1 98.94 317 ALA A C 1
ATOM 2451 O O . ALA A 1 317 ? -7.586 -2.01 16.484 1 98.94 317 ALA A O 1
ATOM 2452 N N . THR A 1 318 ? -7.297 -4.234 16.281 1 98.94 318 THR A N 1
ATOM 2453 C CA . THR A 1 318 ? -8.383 -4.539 17.203 1 98.94 318 THR A CA 1
ATOM 2454 C C . THR A 1 318 ? -8.094 -3.963 18.578 1 98.94 318 THR A C 1
ATOM 2456 O O . THR A 1 318 ? -8.969 -3.348 19.203 1 98.94 318 THR A O 1
ATOM 2459 N N . ALA A 1 319 ? -6.883 -4.176 19.047 1 98.94 319 ALA A N 1
ATOM 2460 C CA . ALA A 1 319 ? -6.48 -3.637 20.344 1 98.94 319 ALA A CA 1
ATOM 2461 C C . ALA A 1 319 ? -6.578 -2.113 20.359 1 98.94 319 ALA A C 1
ATOM 2463 O O . ALA A 1 319 ? -6.988 -1.521 21.359 1 98.94 319 ALA A O 1
ATOM 2464 N N . SER A 1 320 ? -6.176 -1.487 19.297 1 98.88 320 SER A N 1
ATOM 2465 C CA . SER A 1 320 ? -6.285 -0.037 19.172 1 98.88 320 SER A CA 1
ATOM 2466 C C . SER A 1 320 ? -7.738 0.419 19.281 1 98.88 320 SER A C 1
ATOM 2468 O O . SER A 1 320 ? -8.039 1.388 19.969 1 98.88 320 SER A O 1
ATOM 2470 N N . LEU A 1 321 ? -8.617 -0.262 18.562 1 98.81 321 LEU A N 1
ATOM 2471 C CA . LEU A 1 321 ? -10.031 0.104 18.562 1 98.81 321 LEU A CA 1
ATOM 2472 C C . LEU A 1 321 ? -10.672 -0.171 19.922 1 98.81 321 LEU A C 1
ATOM 2474 O O . LEU A 1 321 ? -11.602 0.525 20.328 1 98.81 321 LEU A O 1
ATOM 2478 N N . GLU A 1 322 ? -10.148 -1.181 20.594 1 98.81 322 GLU A N 1
ATOM 2479 C CA . GLU A 1 322 ? -10.609 -1.412 21.969 1 98.81 322 GLU A CA 1
ATOM 2480 C C . GLU A 1 322 ? -10.336 -0.204 22.859 1 98.81 322 GLU A C 1
ATOM 2482 O O . GLU A 1 322 ? -11.156 0.154 23.703 1 98.81 322 GLU A O 1
ATOM 2487 N N . LEU A 1 323 ? -9.188 0.424 22.688 1 98.75 323 LEU A N 1
ATOM 2488 C CA . LEU A 1 323 ? -8.875 1.645 23.422 1 98.75 323 LEU A CA 1
ATOM 2489 C C . LEU A 1 323 ? -9.828 2.77 23.031 1 98.75 323 LEU A C 1
ATOM 2491 O O . LEU A 1 323 ? -10.266 3.543 23.891 1 98.75 323 LEU A O 1
ATOM 2495 N N . ILE A 1 324 ? -10.18 2.846 21.766 1 98.75 324 ILE A N 1
ATOM 2496 C CA . ILE A 1 324 ? -11.133 3.838 21.281 1 98.75 324 ILE A CA 1
ATOM 2497 C C . ILE A 1 324 ? -12.484 3.635 21.953 1 98.75 324 ILE A C 1
ATOM 2499 O O . ILE A 1 324 ? -13.148 4.602 22.344 1 98.75 324 ILE A O 1
ATOM 2503 N N . GLU A 1 325 ? -12.867 2.422 22.062 1 98.19 325 GLU A N 1
ATOM 2504 C CA . GLU A 1 325 ? -14.164 2.078 22.641 1 98.19 325 GLU A CA 1
ATOM 2505 C C . GLU A 1 325 ? -14.258 2.5 24.094 1 98.19 325 GLU A C 1
ATOM 2507 O O . GLU A 1 325 ? -15.352 2.75 24.609 1 98.19 325 GLU A O 1
ATOM 2512 N N . GLN A 1 326 ? -13.117 2.574 24.766 1 98 326 GLN A N 1
ATOM 2513 C CA . GLN A 1 326 ? -13.109 3.01 26.156 1 98 326 GLN A CA 1
ATOM 2514 C C . GLN A 1 326 ? -13.57 4.461 26.281 1 98 326 GLN A C 1
ATOM 2516 O O . GLN A 1 326 ? -14.07 4.871 27.328 1 98 326 GLN A O 1
ATOM 2521 N N . GLY A 1 327 ? -13.289 5.301 25.266 1 97.94 327 GLY A N 1
ATOM 2522 C CA . GLY A 1 327 ? -13.898 6.617 25.188 1 97.94 327 GLY A CA 1
ATOM 2523 C C . GLY A 1 327 ? -13.023 7.719 25.766 1 97.94 327 GLY A C 1
ATOM 2524 O O . GLY A 1 327 ? -13.352 8.898 25.656 1 97.94 327 GLY A O 1
ATOM 2525 N N . ASP A 1 328 ? -11.797 7.367 26.312 1 98.31 328 ASP A N 1
ATOM 2526 C CA . ASP A 1 328 ? -10.922 8.359 26.922 1 98.31 328 ASP A CA 1
ATOM 2527 C C . ASP A 1 328 ? -10.523 9.438 25.922 1 98.31 328 ASP A C 1
ATOM 2529 O O . ASP A 1 328 ? -10.281 10.586 26.297 1 98.31 328 ASP A O 1
ATOM 2533 N N . TRP A 1 329 ? -10.43 9.055 24.641 1 98.5 329 TRP A N 1
ATOM 2534 C CA . TRP A 1 329 ? -9.992 9.977 23.594 1 98.5 329 TRP A CA 1
ATOM 2535 C C . TRP A 1 329 ? -10.883 11.211 23.547 1 98.5 329 TRP A C 1
ATOM 2537 O O . TRP A 1 329 ? -10.43 12.297 23.156 1 98.5 329 TRP A O 1
ATOM 2547 N N . GLN A 1 330 ? -12.156 11.125 23.922 1 98.56 330 GLN A N 1
ATOM 2548 C CA . GLN A 1 330 ? -13.094 12.242 23.875 1 98.56 330 GLN A CA 1
ATOM 2549 C C . GLN A 1 330 ? -12.641 13.383 24.781 1 98.56 330 GLN A C 1
ATOM 2551 O O . GLN A 1 330 ? -12.547 14.531 24.344 1 98.56 330 GLN A O 1
ATOM 2556 N N . GLN A 1 331 ? -12.352 13.016 25.984 1 98.56 331 GLN A N 1
ATOM 2557 C CA . GLN A 1 331 ? -11.875 14.023 26.938 1 98.56 331 GLN A CA 1
ATOM 2558 C C . GLN A 1 331 ? -10.469 14.492 26.562 1 98.56 331 GLN A C 1
ATOM 2560 O O . GLN A 1 331 ? -10.148 15.672 26.688 1 98.56 331 GLN A O 1
ATOM 2565 N N . GLN A 1 332 ? -9.648 13.578 26.172 1 98.75 332 GLN A N 1
ATOM 2566 C CA . GLN A 1 332 ? -8.266 13.891 25.812 1 98.75 332 GLN A CA 1
ATOM 2567 C C . GLN A 1 332 ? -8.203 14.906 24.688 1 98.75 332 GLN A C 1
ATOM 2569 O O . GLN A 1 332 ? -7.5 15.922 24.781 1 98.75 332 GLN A O 1
ATOM 2574 N N . THR A 1 333 ? -8.953 14.703 23.609 1 98.75 333 THR A N 1
ATOM 2575 C CA . THR A 1 333 ? -8.914 15.609 22.469 1 98.75 333 THR A CA 1
ATOM 2576 C C . THR A 1 333 ? -9.586 16.938 22.812 1 98.75 333 THR A C 1
ATOM 2578 O O . THR A 1 333 ? -9.172 17.984 22.312 1 98.75 333 THR A O 1
ATOM 2581 N N . GLN A 1 334 ? -10.586 16.891 23.625 1 98.69 334 GLN A N 1
ATOM 2582 C CA . GLN A 1 334 ? -11.211 18.109 24.094 1 98.69 334 GLN A CA 1
ATOM 2583 C C . GLN A 1 334 ? -10.227 18.984 24.875 1 98.69 334 GLN A C 1
ATOM 2585 O O . GLN A 1 334 ? -10.195 20.203 24.719 1 98.69 334 GLN A O 1
ATOM 2590 N N . GLN A 1 335 ? -9.492 18.359 25.734 1 98.75 335 GLN A N 1
ATOM 2591 C CA . GLN A 1 335 ? -8.5 19.078 26.531 1 98.75 335 GLN A CA 1
ATOM 2592 C C . GLN A 1 335 ? -7.43 19.703 25.641 1 98.75 335 GLN A C 1
ATOM 2594 O O . GLN A 1 335 ? -7.016 20.828 25.875 1 98.75 335 GLN A O 1
ATOM 2599 N N . ILE A 1 336 ? -6.941 18.953 24.703 1 98.88 336 ILE A N 1
ATOM 2600 C CA . ILE A 1 336 ? -5.949 19.453 23.75 1 98.88 336 ILE A CA 1
ATOM 2601 C C . ILE A 1 336 ? -6.527 20.656 23 1 98.88 336 ILE A C 1
ATOM 2603 O O . ILE A 1 336 ? -5.863 21.688 22.859 1 98.88 336 ILE A O 1
ATOM 2607 N N . GLU A 1 337 ? -7.766 20.5 22.562 1 98.81 337 GLU A N 1
ATOM 2608 C CA . GLU A 1 337 ? -8.438 21.578 21.828 1 98.81 337 GLU A CA 1
ATOM 2609 C C . GLU A 1 337 ? -8.547 22.844 22.688 1 98.81 337 GLU A C 1
ATOM 2611 O O . GLU A 1 337 ? -8.336 23.953 22.188 1 98.81 337 GLU A O 1
ATOM 2616 N N . MET A 1 338 ? -8.922 22.656 23.891 1 98.75 338 MET A N 1
ATOM 2617 C CA . MET A 1 338 ? -9.039 23.781 24.812 1 98.75 338 MET A CA 1
ATOM 2618 C C . MET A 1 338 ? -7.715 24.516 24.938 1 98.75 338 MET A C 1
ATOM 2620 O O . MET A 1 338 ? -7.68 25.75 24.906 1 98.75 338 MET A O 1
ATOM 2624 N N . LEU A 1 339 ? -6.629 23.812 25.062 1 98.81 339 LEU A N 1
ATOM 2625 C CA . LEU A 1 339 ? -5.312 24.422 25.172 1 98.81 339 LEU A CA 1
ATOM 2626 C C . LEU A 1 339 ? -4.938 25.141 23.875 1 98.81 339 LEU A C 1
ATOM 2628 O O . LEU A 1 339 ? -4.371 26.234 23.906 1 98.81 339 LEU A O 1
ATOM 2632 N N . PHE A 1 340 ? -5.211 24.5 22.719 1 98.81 340 PHE A N 1
ATOM 2633 C CA . PHE A 1 340 ? -4.973 25.156 21.438 1 98.81 340 PHE A CA 1
ATOM 2634 C C . PHE A 1 340 ? -5.762 26.453 21.344 1 98.81 340 PHE A C 1
ATOM 2636 O O . PHE A 1 340 ? -5.23 27.484 20.922 1 98.81 340 PHE A O 1
ATOM 2643 N N . SER A 1 341 ? -7.047 26.422 21.766 1 98.56 341 SER A N 1
ATOM 2644 C CA . SER A 1 341 ? -7.93 27.594 21.688 1 98.56 341 SER A CA 1
ATOM 2645 C C . SER A 1 341 ? -7.426 28.719 22.578 1 98.56 341 SER A C 1
ATOM 2647 O O . SER A 1 341 ? -7.648 29.906 22.281 1 98.56 341 SER A O 1
ATOM 2649 N N . GLU A 1 342 ? -6.77 28.359 23.625 1 98.62 342 GLU A N 1
ATOM 2650 C CA . GLU A 1 342 ? -6.266 29.344 24.562 1 98.62 342 GLU A CA 1
ATOM 2651 C C . GLU A 1 342 ? -4.918 29.906 24.125 1 98.62 342 GLU A C 1
ATOM 2653 O O . GLU A 1 342 ? -4.672 31.109 24.219 1 98.62 342 GLU A O 1
ATOM 2658 N N . LEU A 1 343 ? -4.062 29.094 23.594 1 98.81 343 LEU A N 1
ATOM 2659 C CA . LEU A 1 343 ? -2.654 29.453 23.453 1 98.81 343 LEU A CA 1
ATOM 2660 C C . LEU A 1 343 ? -2.34 29.875 22.016 1 98.81 343 LEU A C 1
ATOM 2662 O O . LEU A 1 343 ? -1.503 30.766 21.797 1 98.81 343 LEU A O 1
ATOM 2666 N N . LEU A 1 344 ? -2.939 29.25 21.016 1 98.75 344 LEU A N 1
ATOM 2667 C CA . LEU A 1 344 ? -2.561 29.484 19.625 1 98.75 344 LEU A CA 1
ATOM 2668 C C . LEU A 1 344 ? -2.877 30.922 19.203 1 98.75 344 LEU A C 1
ATOM 2670 O O . LEU A 1 344 ? -2.074 31.562 18.531 1 98.75 344 LEU A O 1
ATOM 2674 N N . PRO A 1 345 ? -4.07 31.5 19.609 1 98.5 345 PRO A N 1
ATOM 2675 C CA . PRO A 1 345 ? -4.387 32.875 19.188 1 98.5 345 PRO A CA 1
ATOM 2676 C C . PRO A 1 345 ? -3.352 33.875 19.672 1 98.5 345 PRO A C 1
ATOM 2678 O O . PRO A 1 345 ? -3.156 34.938 19.031 1 98.5 345 PRO A O 1
ATOM 2681 N N . LYS A 1 346 ? -2.666 33.594 20.75 1 98.56 346 LYS A N 1
ATOM 2682 C CA . LYS A 1 346 ? -1.659 34.5 21.297 1 98.56 346 LYS A CA 1
ATOM 2683 C C . LYS A 1 346 ? -0.497 34.688 20.312 1 98.56 346 LYS A C 1
ATOM 2685 O O . LYS A 1 346 ? 0.185 35.719 20.328 1 98.56 346 LYS A O 1
ATOM 2690 N N . LEU A 1 347 ? -0.248 33.719 19.484 1 98.75 347 LEU A N 1
ATOM 2691 C CA . LEU A 1 347 ? 0.863 33.781 18.531 1 98.75 347 LEU A CA 1
ATOM 2692 C C . LEU A 1 347 ? 0.56 34.719 17.375 1 98.75 347 LEU A C 1
ATOM 2694 O O . LEU A 1 347 ? 1.461 35.094 16.609 1 98.75 347 LEU A O 1
ATOM 2698 N N . GLU A 1 348 ? -0.678 35.125 17.203 1 98.31 348 GLU A N 1
ATOM 2699 C CA . GLU A 1 348 ? -1.062 36.031 16.109 1 98.31 348 GLU A CA 1
ATOM 2700 C C . GLU A 1 348 ? -0.532 37.438 16.359 1 98.31 348 GLU A C 1
ATOM 2702 O O . GLU A 1 348 ? -0.616 38.312 15.477 1 98.31 348 GLU A O 1
ATOM 2707 N N . GLU A 1 349 ? 0.006 37.688 17.531 1 98 349 GLU A N 1
ATOM 2708 C CA . GLU A 1 349 ? 0.645 38.969 17.812 1 98 349 GLU A CA 1
ATOM 2709 C C . GLU A 1 349 ? 1.858 39.219 16.922 1 98 349 GLU A C 1
ATOM 2711 O O . GLU A 1 349 ? 2.262 40.344 16.672 1 98 349 GLU A O 1
ATOM 2716 N N . TYR A 1 350 ? 2.459 38.094 16.469 1 98.06 350 TYR A N 1
ATOM 2717 C CA . TYR A 1 350 ? 3.594 38.219 15.562 1 98.06 350 TYR A CA 1
ATOM 2718 C C . TYR A 1 350 ? 3.133 38.594 14.156 1 98.06 350 TYR A C 1
ATOM 2720 O O . TYR A 1 350 ? 2.23 37.938 13.609 1 98.06 350 TYR A O 1
ATOM 2728 N N . ASP A 1 351 ? 3.773 39.531 13.5 1 97.25 351 ASP A N 1
ATOM 2729 C CA . ASP A 1 351 ? 3.428 40 12.156 1 97.25 351 ASP A CA 1
ATOM 2730 C C . ASP A 1 351 ? 3.572 38.875 11.133 1 97.25 351 ASP A C 1
ATOM 2732 O O . ASP A 1 351 ? 2.863 38.844 10.125 1 97.25 351 ASP A O 1
ATOM 2736 N N . LEU A 1 352 ? 4.402 37.938 11.477 1 97.62 352 LEU A N 1
ATOM 2737 C CA . LEU A 1 352 ? 4.715 36.812 10.578 1 97.62 352 LEU A CA 1
ATOM 2738 C C . LEU A 1 352 ? 3.543 35.844 10.484 1 97.62 352 LEU A C 1
ATOM 2740 O O . LEU A 1 352 ? 3.414 35.125 9.5 1 97.62 352 LEU A O 1
ATOM 2744 N N . VAL A 1 353 ? 2.699 35.844 11.477 1 98.62 353 VAL A N 1
ATOM 2745 C CA . VAL A 1 353 ? 1.619 34.875 11.555 1 98.62 353 VAL A CA 1
ATOM 2746 C C . VAL A 1 353 ? 0.411 35.375 10.766 1 98.62 353 VAL A C 1
ATOM 2748 O O . VAL A 1 353 ? -0.099 36.469 11.023 1 98.62 353 VAL A O 1
ATOM 2751 N N . LYS A 1 354 ? -0.012 34.625 9.805 1 98.25 354 LYS A N 1
ATOM 2752 C CA . LYS A 1 354 ? -1.202 34.906 9.016 1 98.25 354 LYS A CA 1
ATOM 2753 C C . LYS A 1 354 ? -2.475 34.594 9.797 1 98.25 354 LYS A C 1
ATOM 2755 O O . LYS A 1 354 ? -3.387 35.438 9.859 1 98.25 354 LYS A O 1
ATOM 2760 N N . ASN A 1 355 ? -2.553 33.438 10.359 1 97.5 355 ASN A N 1
ATOM 2761 C CA . ASN A 1 355 ? -3.66 33.031 11.219 1 97.5 355 ASN A CA 1
ATOM 2762 C C . ASN A 1 355 ? -3.336 31.781 12.008 1 97.5 355 ASN A C 1
ATOM 2764 O O . ASN A 1 355 ? -2.305 31.141 11.781 1 97.5 355 ASN A O 1
ATOM 2768 N N . THR A 1 356 ? -4.094 31.5 12.969 1 98.25 356 THR A N 1
ATOM 2769 C CA . THR A 1 356 ? -4.094 30.234 13.695 1 98.25 356 THR A CA 1
ATOM 2770 C C . THR A 1 356 ? -5.461 29.562 13.609 1 98.25 356 THR A C 1
ATOM 2772 O O . THR A 1 356 ? -6.484 30.234 13.445 1 98.25 356 THR A O 1
ATOM 2775 N N . ARG A 1 357 ? -5.52 28.234 13.594 1 98.19 357 ARG A N 1
ATOM 2776 C CA . ARG A 1 357 ? -6.766 27.469 13.609 1 98.19 357 ARG A CA 1
ATOM 2777 C C . ARG A 1 357 ? -6.578 26.125 14.305 1 98.19 357 ARG A C 1
ATOM 2779 O O . ARG A 1 357 ? -5.449 25.656 14.445 1 98.19 357 ARG A O 1
ATOM 2786 N N . TRP A 1 358 ? -7.629 25.594 14.82 1 98.44 358 TRP A N 1
ATOM 2787 C CA . TRP A 1 358 ? -7.582 24.328 15.539 1 98.44 358 TRP A CA 1
ATOM 2788 C C . TRP A 1 358 ? -8.93 23.609 15.492 1 98.44 358 TRP A C 1
ATOM 2790 O O . TRP A 1 358 ? -9.961 24.234 15.227 1 98.44 358 TRP A O 1
ATOM 2800 N N . LEU A 1 359 ? -8.922 22.328 15.594 1 98.81 359 LEU A N 1
ATOM 2801 C CA . LEU A 1 359 ? -10.078 21.453 15.805 1 98.81 359 LEU A CA 1
ATOM 2802 C C . LEU A 1 359 ? -9.656 20.125 16.406 1 98.81 359 LEU A C 1
ATOM 2804 O O . LEU A 1 359 ? -8.773 19.438 15.875 1 98.81 359 LEU A O 1
ATOM 2808 N N . GLY A 1 360 ? -10.281 19.734 17.562 1 98.62 360 GLY A N 1
ATOM 2809 C CA . GLY A 1 360 ? -9.805 18.531 18.234 1 98.62 360 GLY A CA 1
ATOM 2810 C C . GLY A 1 360 ? -8.32 18.578 18.562 1 98.62 360 GLY A C 1
ATOM 2811 O O . GLY A 1 360 ? -7.84 19.547 19.156 1 98.62 360 GLY A O 1
ATOM 2812 N N . ALA A 1 361 ? -7.59 17.562 18.188 1 98.81 361 ALA A N 1
ATOM 2813 C CA . ALA A 1 361 ? -6.152 17.484 18.438 1 98.81 361 ALA A CA 1
ATOM 2814 C C . ALA A 1 361 ? -5.359 17.875 17.188 1 98.81 361 ALA A C 1
ATOM 2816 O O . ALA A 1 361 ? -4.41 17.188 16.797 1 98.81 361 ALA A O 1
ATOM 2817 N N . ILE A 1 362 ? -5.82 18.906 16.562 1 98.81 362 ILE A N 1
ATOM 2818 C CA . ILE A 1 362 ? -5.133 19.547 15.438 1 98.81 362 ILE A CA 1
ATOM 2819 C C . ILE A 1 362 ? -4.934 21.031 15.75 1 98.81 362 ILE A C 1
ATOM 2821 O O . ILE A 1 362 ? -5.887 21.734 16.078 1 98.81 362 ILE A O 1
ATOM 2825 N N . GLY A 1 363 ? -3.752 21.516 15.719 1 98.81 363 GLY A N 1
ATOM 2826 C CA . GLY A 1 363 ? -3.426 22.938 15.867 1 98.81 363 GLY A CA 1
ATOM 2827 C C . GLY A 1 363 ? -2.475 23.438 14.797 1 98.81 363 GLY A C 1
ATOM 2828 O O . GLY A 1 363 ? -1.526 22.75 14.43 1 98.81 363 GLY A O 1
ATOM 2829 N N . VAL A 1 364 ? -2.738 24.609 14.273 1 98.69 364 VAL A N 1
ATOM 2830 C CA . VAL A 1 364 ? -1.995 25.078 13.109 1 98.69 364 VAL A CA 1
ATOM 2831 C C . VAL A 1 364 ? -1.632 26.562 13.289 1 98.69 364 VAL A C 1
ATOM 2833 O O . VAL A 1 364 ? -2.471 27.359 13.695 1 98.69 364 VAL A O 1
ATOM 2836 N N . VAL A 1 365 ? -0.45 26.891 13.055 1 98.81 365 VAL A N 1
ATOM 2837 C CA . VAL A 1 365 ? 0.025 28.25 12.852 1 98.81 365 VAL A CA 1
ATOM 2838 C C . VAL A 1 365 ? 0.452 28.453 11.398 1 98.81 365 VAL A C 1
ATOM 2840 O O . VAL A 1 365 ? 1.408 27.812 10.945 1 98.81 365 VAL A O 1
ATOM 2843 N N . GLU A 1 366 ? -0.265 29.203 10.688 1 98.38 366 GLU A N 1
ATOM 2844 C CA . GLU A 1 366 ? 0.093 29.516 9.312 1 98.38 366 GLU A CA 1
ATOM 2845 C C . GLU A 1 366 ? 0.838 30.844 9.234 1 98.38 366 GLU A C 1
ATOM 2847 O O . GLU A 1 366 ? 0.383 31.859 9.781 1 98.38 366 GLU A O 1
ATOM 2852 N N . THR A 1 367 ? 1.94 30.844 8.594 1 98.31 367 THR A N 1
ATOM 2853 C CA . THR A 1 367 ? 2.74 32.062 8.453 1 98.31 367 THR A CA 1
ATOM 2854 C C . THR A 1 367 ? 2.615 32.625 7.043 1 98.31 367 THR A C 1
ATOM 2856 O O . THR A 1 367 ? 2.102 31.953 6.141 1 98.31 367 THR A O 1
ATOM 2859 N N . HIS A 1 368 ? 2.982 33.906 6.832 1 97.38 368 HIS A N 1
ATOM 2860 C CA . HIS A 1 368 ? 2.93 34.562 5.535 1 97.38 368 HIS A CA 1
ATOM 2861 C C . HIS A 1 368 ? 4.031 34.062 4.609 1 97.38 368 HIS A C 1
ATOM 2863 O O . HIS A 1 368 ? 3.904 34.156 3.385 1 97.38 368 HIS A O 1
ATOM 2869 N N . ARG A 1 369 ? 5.078 33.562 5.262 1 96.44 369 ARG A N 1
ATOM 2870 C CA . ARG A 1 369 ? 6.242 33.062 4.531 1 96.44 369 ARG A CA 1
ATOM 2871 C C . ARG A 1 369 ? 6.523 31.594 4.855 1 96.44 369 ARG A C 1
ATOM 2873 O O . ARG A 1 369 ? 6.293 31.156 5.984 1 96.44 369 ARG A O 1
ATOM 2880 N N . PRO A 1 370 ? 7.027 30.859 3.865 1 97 370 PRO A N 1
ATOM 2881 C CA . PRO A 1 370 ? 7.371 29.453 4.141 1 97 370 PRO A CA 1
ATOM 2882 C C . PRO A 1 370 ? 8.469 29.312 5.191 1 97 370 PRO A C 1
ATOM 2884 O O . PRO A 1 370 ? 9.32 30.203 5.328 1 97 370 PRO A O 1
ATOM 2887 N N . VAL A 1 371 ? 8.508 28.203 5.816 1 97.19 371 VAL A N 1
ATOM 2888 C CA . VAL A 1 371 ? 9.523 27.922 6.828 1 97.19 371 VAL A CA 1
ATOM 2889 C C . VAL A 1 371 ? 10.82 27.484 6.152 1 97.19 371 VAL A C 1
ATOM 2891 O O . VAL A 1 371 ? 10.805 27 5.012 1 97.19 371 VAL A O 1
ATOM 2894 N N . ASN A 1 372 ? 11.891 27.75 6.738 1 96.25 372 ASN A N 1
ATOM 2895 C CA . ASN A 1 372 ? 13.148 27.062 6.453 1 96.25 372 ASN A CA 1
ATOM 2896 C C . ASN A 1 372 ? 13.242 25.734 7.215 1 96.25 372 ASN A C 1
ATOM 2898 O O . ASN A 1 372 ? 13.68 25.719 8.367 1 96.25 372 ASN A O 1
ATOM 2902 N N . MET A 1 373 ? 13.008 24.688 6.547 1 93.62 373 MET A N 1
ATOM 2903 C CA . MET A 1 373 ? 12.805 23.375 7.168 1 93.62 373 MET A CA 1
ATOM 2904 C C . MET A 1 373 ? 14.016 22.969 7.992 1 93.62 373 MET A C 1
ATOM 2906 O O . MET A 1 373 ? 13.883 22.531 9.133 1 93.62 373 MET A O 1
ATOM 2910 N N . GLU A 1 374 ? 15.18 23.047 7.418 1 93.5 374 GLU A N 1
ATOM 2911 C CA . GLU A 1 374 ? 16.391 22.641 8.109 1 93.5 374 GLU A CA 1
ATOM 2912 C C . GLU A 1 374 ? 16.594 23.438 9.398 1 93.5 374 GLU A C 1
ATOM 2914 O O . GLU A 1 374 ? 16.875 22.844 10.453 1 93.5 374 GLU A O 1
ATOM 2919 N N . THR A 1 375 ? 16.406 24.75 9.336 1 96.75 375 THR A N 1
ATOM 2920 C CA . THR A 1 375 ? 16.656 25.625 10.469 1 96.75 375 THR A CA 1
ATOM 2921 C C . THR A 1 375 ? 15.586 25.453 11.539 1 96.75 375 THR A C 1
ATOM 2923 O O . THR A 1 375 ? 15.898 25.328 12.727 1 96.75 375 THR A O 1
ATOM 2926 N N . ILE A 1 376 ? 14.383 25.438 11.148 1 97.69 376 ILE A N 1
ATOM 2927 C CA . ILE A 1 376 ? 13.297 25.391 12.117 1 97.69 376 ILE A CA 1
ATOM 2928 C C . ILE A 1 376 ? 13.266 24.031 12.797 1 97.69 376 ILE A C 1
ATOM 2930 O O . ILE A 1 376 ? 12.938 23.922 13.984 1 97.69 376 ILE A O 1
ATOM 2934 N N . GLN A 1 377 ? 13.508 22.953 12.07 1 96.5 377 GLN A N 1
ATOM 2935 C CA . GLN A 1 377 ? 13.547 21.609 12.656 1 96.5 377 GLN A CA 1
ATOM 2936 C C . GLN A 1 377 ? 14.648 21.5 13.703 1 96.5 377 GLN A C 1
ATOM 2938 O O . GLN A 1 377 ? 14.469 20.891 14.75 1 96.5 377 GLN A O 1
ATOM 2943 N N . ALA A 1 378 ? 15.805 22.016 13.367 1 97.19 378 ALA A N 1
ATOM 2944 C CA . ALA A 1 378 ? 16.906 22.031 14.32 1 97.19 378 ALA A CA 1
ATOM 2945 C C . ALA A 1 378 ? 16.516 22.781 15.602 1 97.19 378 ALA A C 1
ATOM 2947 O O . ALA A 1 378 ? 16.844 22.328 16.703 1 97.19 378 ALA A O 1
ATOM 2948 N N . LEU A 1 379 ? 15.852 23.906 15.453 1 98.38 379 LEU A N 1
ATOM 2949 C CA . LEU A 1 379 ? 15.406 24.688 16.609 1 98.38 379 LEU A CA 1
ATOM 2950 C C . LEU A 1 379 ? 14.414 23.875 17.438 1 98.38 379 LEU A C 1
ATOM 2952 O O . LEU A 1 379 ? 14.484 23.891 18.672 1 98.38 379 LEU A O 1
ATOM 2956 N N . PHE A 1 380 ? 13.461 23.219 16.797 1 98.75 380 PHE A N 1
ATOM 2957 C CA . PHE A 1 380 ? 12.477 22.422 17.516 1 98.75 380 PHE A CA 1
ATOM 2958 C C . PHE A 1 380 ? 13.164 21.312 18.297 1 98.75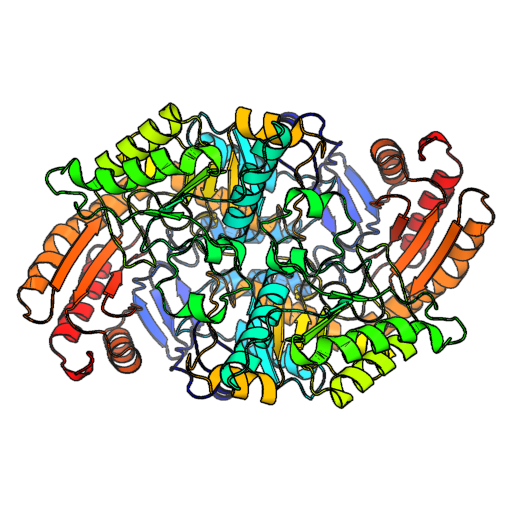 380 PHE A C 1
ATOM 2960 O O . PHE A 1 380 ? 12.828 21.078 19.469 1 98.75 380 PHE A O 1
ATOM 2967 N N . VAL A 1 381 ? 14.117 20.625 17.703 1 98.44 381 VAL A N 1
ATOM 2968 C CA . VAL A 1 381 ? 14.867 19.578 18.391 1 98.44 381 VAL A CA 1
ATOM 2969 C C . VAL A 1 381 ? 15.617 20.156 19.578 1 98.44 381 VAL A C 1
ATOM 2971 O O . VAL A 1 381 ? 15.648 19.562 20.656 1 98.44 381 VAL A O 1
ATOM 2974 N N . GLU A 1 382 ? 16.219 21.328 19.375 1 98.12 382 GLU A N 1
ATOM 2975 C CA . GLU A 1 382 ? 16.922 22.016 20.469 1 98.12 382 GLU A CA 1
ATOM 2976 C C . GLU A 1 382 ? 15.977 22.312 21.625 1 98.12 382 GLU A C 1
ATOM 2978 O O . GLU A 1 382 ? 16.391 22.281 22.781 1 98.12 382 GLU A O 1
ATOM 2983 N N . HIS A 1 383 ? 14.75 22.594 21.297 1 98.62 383 HIS A N 1
ATOM 2984 C CA . HIS A 1 383 ? 13.758 22.922 22.312 1 98.62 383 HIS A CA 1
ATOM 2985 C C . HIS A 1 383 ? 13.078 21.672 22.844 1 98.62 383 HIS A C 1
ATOM 2987 O O . HIS A 1 383 ? 12.141 21.766 23.641 1 98.62 383 HIS A O 1
ATOM 2993 N N . GLY A 1 384 ? 13.445 20.516 22.391 1 98.69 384 GLY A N 1
ATOM 2994 C CA . GLY A 1 384 ? 13 19.25 22.938 1 98.69 384 GLY A CA 1
ATOM 2995 C C . GLY A 1 384 ? 11.656 18.797 22.391 1 98.69 384 GLY A C 1
ATOM 2996 O O . GLY A 1 384 ? 10.891 18.125 23.078 1 98.69 384 GLY A O 1
ATOM 2997 N N . VAL A 1 385 ? 11.32 19.266 21.172 1 98.88 385 VAL A N 1
ATOM 2998 C CA . VAL A 1 385 ? 10.047 18.859 20.578 1 98.88 385 VAL A CA 1
ATOM 2999 C C . VAL A 1 385 ? 10.281 18.359 19.141 1 98.88 385 VAL A C 1
ATOM 3001 O O . VAL A 1 385 ? 11.305 18.672 18.531 1 98.88 385 VAL A O 1
ATOM 3004 N N . TRP A 1 386 ? 9.43 17.516 18.656 1 98.75 386 TRP A N 1
ATOM 3005 C CA . TRP A 1 386 ? 9.422 17.094 17.266 1 98.75 386 TRP A CA 1
ATOM 3006 C C . TRP A 1 386 ? 8.195 17.625 16.531 1 98.75 386 TRP A C 1
ATOM 3008 O O . TRP A 1 386 ? 7.074 17.172 16.781 1 98.75 386 TRP A O 1
ATOM 3018 N N . ILE A 1 387 ? 8.344 18.625 15.773 1 98.5 387 ILE A N 1
ATOM 3019 C CA . ILE A 1 387 ? 7.348 19.234 14.898 1 98.5 387 ILE A CA 1
ATOM 3020 C C . ILE A 1 387 ? 7.895 19.297 13.469 1 98.5 387 ILE A C 1
ATOM 3022 O O . ILE A 1 387 ? 9.047 19.688 13.258 1 98.5 387 ILE A O 1
ATOM 3026 N N . ARG A 1 388 ? 7.113 18.844 12.516 1 96.12 388 ARG A N 1
ATOM 3027 C CA . ARG A 1 388 ? 7.539 18.875 11.117 1 96.12 388 ARG A CA 1
ATOM 3028 C C . ARG A 1 388 ? 6.602 19.719 10.273 1 96.12 388 ARG A C 1
ATOM 3030 O O . ARG A 1 388 ? 5.641 19.219 9.695 1 96.12 388 ARG A O 1
ATOM 3037 N N . PRO A 1 389 ? 7.008 20.984 10.023 1 95.81 389 PRO A N 1
ATOM 3038 C CA . PRO A 1 389 ? 6.188 21.891 9.211 1 95.81 389 PRO A CA 1
ATOM 3039 C C . PRO A 1 389 ? 6.195 21.531 7.73 1 95.81 389 PRO A C 1
ATOM 3041 O O . PRO A 1 389 ? 6.957 20.656 7.309 1 95.81 389 PRO A O 1
ATOM 3044 N N . PHE A 1 390 ? 5.375 22.109 6.953 1 91 390 PHE A N 1
ATOM 3045 C CA . PHE A 1 390 ? 5.426 22.047 5.496 1 91 390 PHE A CA 1
ATOM 3046 C C . PHE A 1 390 ? 4.902 23.344 4.879 1 91 390 PHE A C 1
ATOM 3048 O O . PHE A 1 390 ? 3.832 23.828 5.258 1 91 390 PHE A O 1
ATOM 3055 N N . GLY A 1 391 ? 5.723 23.844 4.004 1 92.88 391 GLY A N 1
ATOM 3056 C CA . GLY A 1 391 ? 5.414 25.156 3.439 1 92.88 391 GLY A CA 1
ATOM 3057 C C . GLY A 1 391 ? 5.383 26.266 4.477 1 92.88 391 GLY A C 1
ATOM 3058 O O . GLY A 1 391 ? 6.375 26.484 5.176 1 92.88 391 GLY A O 1
ATOM 3059 N N . ASN A 1 392 ? 4.254 26.938 4.543 1 96.94 392 ASN A N 1
ATOM 3060 C CA . ASN A 1 392 ? 4.086 28.016 5.508 1 96.94 392 ASN A CA 1
ATOM 3061 C C . ASN A 1 392 ? 3.27 27.578 6.719 1 96.94 392 ASN A C 1
ATOM 3063 O O . ASN A 1 392 ? 2.703 28.406 7.43 1 96.94 392 ASN A O 1
ATOM 3067 N N . LEU A 1 393 ? 3.176 26.234 6.902 1 98 393 LEU A N 1
ATOM 3068 C CA . LEU A 1 393 ? 2.326 25.703 7.965 1 98 393 LEU A CA 1
ATOM 3069 C C . LEU A 1 393 ? 3.164 25.031 9.047 1 98 393 LEU A C 1
ATOM 3071 O O . LEU A 1 393 ? 3.857 24.062 8.781 1 98 393 LEU A O 1
ATOM 3075 N N . ILE A 1 394 ? 3.113 25.547 10.203 1 98.62 394 ILE A N 1
ATOM 3076 C CA . ILE A 1 394 ? 3.605 24.875 11.406 1 98.62 394 ILE A CA 1
ATOM 3077 C C . ILE A 1 394 ? 2.439 24.25 12.164 1 98.62 394 ILE A C 1
ATOM 3079 O O . ILE A 1 394 ? 1.731 24.938 12.906 1 98.62 394 ILE A O 1
ATOM 3083 N N . TYR A 1 395 ? 2.232 22.984 11.992 1 98.5 395 TYR A N 1
ATOM 3084 C CA . TYR A 1 395 ? 1.036 22.359 12.547 1 98.5 395 TYR A CA 1
ATOM 3085 C C . TYR A 1 395 ? 1.402 21.281 13.562 1 98.5 395 TYR A C 1
ATOM 3087 O O . TYR A 1 395 ? 2.541 20.797 13.586 1 98.5 395 TYR A O 1
ATOM 3095 N N . MET A 1 396 ? 0.491 20.969 14.43 1 98.69 396 MET A N 1
ATOM 3096 C CA . MET A 1 396 ? 0.627 19.969 15.469 1 98.69 396 MET A CA 1
ATOM 3097 C C . MET A 1 396 ? -0.537 18.984 15.422 1 98.69 396 MET A C 1
ATOM 3099 O O . MET A 1 396 ? -1.691 19.375 15.273 1 98.69 396 MET A O 1
ATOM 3103 N N . MET A 1 397 ? -0.264 17.734 15.477 1 98.31 397 MET A N 1
ATOM 3104 C CA . MET A 1 397 ? -1.178 16.609 15.648 1 98.31 397 MET A CA 1
ATOM 3105 C C . MET A 1 397 ? -0.658 15.641 16.719 1 98.31 397 MET A C 1
ATOM 3107 O O . MET A 1 397 ? -0.326 14.492 16.406 1 98.31 397 MET A O 1
ATOM 3111 N N . PRO A 1 398 ? -0.638 16.062 17.969 1 98.81 398 PRO A N 1
ATOM 3112 C CA . PRO A 1 398 ? -0.01 15.266 19.016 1 98.81 398 PRO A CA 1
ATOM 3113 C C . PRO A 1 398 ? -0.789 13.992 19.344 1 98.81 398 PRO A C 1
ATOM 3115 O O . PRO A 1 398 ? -1.972 13.883 19.016 1 98.81 398 PRO A O 1
ATOM 3118 N N . PRO A 1 399 ? -0.139 12.992 19.953 1 98.81 399 PRO A N 1
ATOM 3119 C CA . PRO A 1 399 ? -0.905 11.875 20.531 1 98.81 399 PRO A CA 1
ATOM 3120 C C . PRO A 1 399 ? -1.98 12.344 21.5 1 98.81 399 PRO A C 1
ATOM 3122 O O . PRO A 1 399 ? -1.803 13.359 22.188 1 98.81 399 PRO A O 1
ATOM 3125 N N . PHE A 1 400 ? -3.035 11.57 21.609 1 98.88 400 PHE A N 1
ATOM 3126 C CA . PHE A 1 400 ? -4.184 11.984 22.406 1 98.88 400 PHE A CA 1
ATOM 3127 C C . PHE A 1 400 ? -3.816 12.031 23.891 1 98.88 400 PHE A C 1
ATOM 3129 O O . PHE A 1 400 ? -4.41 12.797 24.656 1 98.88 400 PHE A O 1
ATOM 3136 N N . ILE A 1 401 ? -2.816 11.32 24.312 1 98.75 401 ILE A N 1
ATOM 3137 C CA . ILE A 1 401 ? -2.484 11.18 25.734 1 98.75 401 ILE A CA 1
ATOM 3138 C C . ILE A 1 401 ? -1.601 12.344 26.172 1 98.75 401 ILE A C 1
ATOM 3140 O O . ILE A 1 401 ? -1.123 12.375 27.297 1 98.75 401 ILE A O 1
ATOM 3144 N N . SER A 1 402 ? -1.302 13.297 25.25 1 98.88 402 SER A N 1
ATOM 3145 C CA . SER A 1 402 ? -0.48 14.453 25.594 1 98.88 402 SER A CA 1
ATOM 3146 C C . SER A 1 402 ? -1.088 15.242 26.75 1 98.88 402 SER A C 1
ATOM 3148 O O . SER A 1 402 ? -2.293 15.5 26.766 1 98.88 402 SER A O 1
ATOM 3150 N N . LYS A 1 403 ? -0.247 15.602 27.688 1 98.56 403 LYS A N 1
ATOM 3151 C CA . LYS A 1 403 ? -0.65 16.422 28.828 1 98.56 403 LYS A CA 1
ATOM 3152 C C . LYS A 1 403 ? -0.512 17.906 28.531 1 98.56 403 LYS A C 1
ATOM 3154 O O . LYS A 1 403 ? 0.117 18.281 27.531 1 98.56 403 LYS A O 1
ATOM 3159 N N . PRO A 1 404 ? -1.182 18.672 29.391 1 98.69 404 PRO A N 1
ATOM 3160 C CA . PRO A 1 404 ? -1.107 20.125 29.172 1 98.69 404 PRO A CA 1
ATOM 3161 C C . PRO A 1 404 ? 0.328 20.625 29.031 1 98.69 404 PRO A C 1
ATOM 3163 O O . PRO A 1 404 ? 0.613 21.453 28.156 1 98.69 404 PRO A O 1
ATOM 3166 N N . GLU A 1 405 ? 1.261 20.062 29.797 1 98.75 405 GLU A N 1
ATOM 3167 C CA . GLU A 1 405 ? 2.654 20.5 29.75 1 98.75 405 GLU A CA 1
ATOM 3168 C C . GLU A 1 405 ? 3.291 20.156 28.406 1 98.75 405 GLU A C 1
ATOM 3170 O O . GLU A 1 405 ? 4.156 20.891 27.922 1 98.75 405 GLU A O 1
ATOM 3175 N N . ASP A 1 406 ? 2.916 19 27.828 1 98.88 406 ASP A N 1
ATOM 3176 C CA . ASP A 1 406 ? 3.402 18.625 26.516 1 98.88 406 ASP A CA 1
ATOM 3177 C C . ASP A 1 406 ? 2.959 19.641 25.453 1 98.88 406 ASP A C 1
ATOM 3179 O O . ASP A 1 406 ? 3.764 20.078 24.625 1 98.88 406 ASP A O 1
ATOM 3183 N N . ILE A 1 407 ? 1.678 20.016 25.5 1 98.88 407 ILE A N 1
ATOM 3184 C CA . ILE A 1 407 ? 1.103 20.938 24.516 1 98.88 407 ILE A CA 1
ATOM 3185 C C . ILE A 1 407 ? 1.749 22.312 24.672 1 98.88 407 ILE A C 1
ATOM 3187 O O . ILE A 1 407 ? 2.088 22.969 23.688 1 98.88 407 ILE A O 1
ATOM 3191 N N . GLU A 1 408 ? 1.9 22.766 25.891 1 98.88 408 GLU A N 1
ATOM 3192 C CA . GLU A 1 408 ? 2.553 24.047 26.141 1 98.88 408 GLU A CA 1
ATOM 3193 C C . GLU A 1 408 ? 3.982 24.047 25.609 1 98.88 408 GLU A C 1
ATOM 3195 O O . GLU A 1 408 ? 4.426 25.047 25.031 1 98.88 408 GLU A O 1
ATOM 3200 N N . LYS A 1 409 ? 4.695 22.953 25.812 1 98.88 409 LYS A N 1
ATOM 3201 C CA . LYS A 1 409 ? 6.066 22.859 25.328 1 98.88 409 LYS A CA 1
ATOM 3202 C C . LYS A 1 409 ? 6.117 22.953 23.812 1 98.88 409 LYS A C 1
ATOM 3204 O O . LYS A 1 409 ? 6.988 23.625 23.25 1 98.88 409 LYS A O 1
ATOM 3209 N N . LEU A 1 410 ? 5.199 22.266 23.141 1 98.94 410 LEU A N 1
ATOM 3210 C CA . LEU A 1 410 ? 5.109 22.328 21.688 1 98.94 410 LEU A CA 1
ATOM 3211 C C . LEU A 1 410 ? 4.871 23.766 21.234 1 98.94 410 LEU A C 1
ATOM 3213 O O . LEU A 1 410 ? 5.57 24.266 20.344 1 98.94 410 LEU A O 1
ATOM 3217 N N . ILE A 1 411 ? 3.941 24.453 21.844 1 98.88 411 ILE A N 1
ATOM 3218 C CA . ILE A 1 411 ? 3.547 25.781 21.422 1 98.88 411 ILE A CA 1
ATOM 3219 C C . ILE A 1 411 ? 4.656 26.781 21.766 1 98.88 411 ILE A C 1
ATOM 3221 O O . ILE A 1 411 ? 4.914 27.719 21 1 98.88 411 ILE A O 1
ATOM 3225 N N . ASN A 1 412 ? 5.316 26.594 22.891 1 98.81 412 ASN A N 1
ATOM 3226 C CA . ASN A 1 412 ? 6.441 27.438 23.25 1 98.81 412 ASN A CA 1
ATOM 3227 C C . ASN A 1 412 ? 7.57 27.344 22.234 1 98.81 412 ASN A C 1
ATOM 3229 O O . ASN A 1 412 ? 8.242 28.328 21.953 1 98.81 412 ASN A O 1
ATOM 3233 N N . ALA A 1 413 ? 7.816 26.141 21.75 1 98.88 413 ALA A N 1
ATOM 3234 C CA . ALA A 1 413 ? 8.828 25.969 20.703 1 98.88 413 ALA A CA 1
ATOM 3235 C C . ALA A 1 413 ? 8.453 26.734 19.438 1 98.88 413 ALA A C 1
ATOM 3237 O O . ALA A 1 413 ? 9.32 27.312 18.781 1 98.88 413 ALA A O 1
ATOM 3238 N N . ILE A 1 414 ? 7.191 26.719 19.078 1 98.88 414 ILE A N 1
ATOM 3239 C CA . ILE A 1 414 ? 6.719 27.484 17.922 1 98.88 414 ILE A CA 1
ATOM 3240 C C . ILE A 1 414 ? 6.902 28.969 18.188 1 98.88 414 ILE A C 1
ATOM 3242 O O . ILE A 1 414 ? 7.348 29.703 17.297 1 98.88 414 ILE A O 1
ATOM 3246 N N . ASP A 1 415 ? 6.535 29.391 19.406 1 98.81 415 ASP A N 1
ATOM 3247 C CA . ASP A 1 415 ? 6.734 30.781 19.797 1 98.81 415 ASP A CA 1
ATOM 3248 C C . ASP A 1 415 ? 8.195 31.203 19.625 1 98.81 415 ASP A C 1
ATOM 3250 O O . ASP A 1 415 ? 8.469 32.281 19.094 1 98.81 415 ASP A O 1
ATOM 3254 N N . ALA A 1 416 ? 9.094 30.359 20.016 1 98.69 416 ALA A N 1
ATOM 3255 C CA . ALA A 1 416 ? 10.523 30.641 19.875 1 98.69 416 ALA A CA 1
ATOM 3256 C C . ALA A 1 416 ? 10.914 30.75 18.406 1 98.69 416 ALA A C 1
ATOM 3258 O O . ALA A 1 416 ? 11.719 31.609 18.031 1 98.69 416 ALA A O 1
ATOM 3259 N N . ALA A 1 417 ? 10.367 29.875 17.594 1 98.56 417 ALA A N 1
ATOM 3260 C CA . ALA A 1 417 ? 10.664 29.891 16.172 1 98.56 417 ALA A CA 1
ATOM 3261 C C . ALA A 1 417 ? 10.203 31.188 15.523 1 98.56 417 ALA A C 1
ATOM 3263 O O . ALA A 1 417 ? 10.875 31.734 14.648 1 98.56 417 ALA A O 1
ATOM 3264 N N . LEU A 1 418 ? 9.062 31.703 15.938 1 98.38 418 LEU A N 1
ATOM 3265 C CA . LEU A 1 418 ? 8.477 32.906 15.375 1 98.38 418 LEU A CA 1
ATOM 3266 C C . LEU A 1 418 ? 9.328 34.125 15.695 1 98.38 418 LEU A C 1
ATOM 3268 O O . LEU A 1 418 ? 9.195 35.188 15.055 1 98.38 418 LEU A O 1
ATOM 3272 N N . GLN A 1 419 ? 10.227 34 16.688 1 97.75 419 GLN A N 1
ATOM 3273 C CA . GLN A 1 419 ? 11.094 35.094 17.094 1 97.75 419 GLN A CA 1
ATOM 3274 C C . GLN A 1 419 ? 12.422 35.031 16.344 1 97.75 419 GLN A C 1
ATOM 3276 O O . GLN A 1 419 ? 13.258 35.938 16.484 1 97.75 419 GLN A O 1
ATOM 3281 N N . ARG A 1 420 ? 12.586 34.062 15.516 1 96.94 420 ARG A N 1
ATOM 3282 C CA . ARG A 1 420 ? 13.82 33.844 14.773 1 96.94 420 ARG A CA 1
ATOM 3283 C C . ARG A 1 420 ? 13.602 34 13.273 1 96.94 420 ARG A C 1
ATOM 3285 O O . ARG A 1 420 ? 13.141 33.094 12.609 1 96.94 420 ARG A O 1
ATOM 3292 N N . LYS A 1 421 ? 14.203 35.031 12.656 1 95.56 421 LYS A N 1
ATOM 3293 C CA . LYS A 1 421 ? 13.977 35.344 11.25 1 95.56 421 LYS A CA 1
ATOM 3294 C C . LYS A 1 421 ? 14.555 34.281 10.344 1 95.56 421 LYS A C 1
ATOM 3296 O O . LYS A 1 421 ? 14.016 34.031 9.258 1 95.56 421 LYS A O 1
ATOM 3301 N N . ASP A 1 422 ? 15.555 33.562 10.758 1 96.75 422 ASP A N 1
ATOM 3302 C CA . ASP A 1 422 ? 16.234 32.562 9.914 1 96.75 422 ASP A CA 1
ATOM 3303 C C . ASP A 1 422 ? 15.438 31.281 9.805 1 96.75 422 ASP A C 1
ATOM 3305 O O . ASP A 1 422 ? 15.742 30.422 8.977 1 96.75 422 ASP A O 1
ATOM 3309 N N . CYS A 1 423 ? 14.383 31.141 10.578 1 97.81 423 CYS A N 1
ATOM 3310 C CA . CYS A 1 423 ? 13.492 29.984 10.5 1 97.81 423 CYS A CA 1
ATOM 3311 C C . CYS A 1 423 ? 12.523 30.125 9.336 1 97.81 423 CYS A C 1
ATOM 3313 O O . CYS A 1 423 ? 11.82 29.172 8.992 1 97.81 423 CYS A O 1
ATOM 3315 N N . PHE A 1 424 ? 12.539 31.25 8.695 1 97.38 424 PHE A N 1
ATOM 3316 C CA . PHE A 1 424 ? 11.594 31.531 7.625 1 97.38 424 PHE A CA 1
ATOM 3317 C C . PHE A 1 424 ? 12.312 32.094 6.402 1 97.38 424 PHE A C 1
ATOM 3319 O O . PHE A 1 424 ? 13.367 32.719 6.531 1 97.38 424 PHE A O 1
ATOM 3326 N N . ALA A 1 425 ? 11.742 31.734 5.266 1 89.06 425 ALA A N 1
ATOM 3327 C CA . ALA A 1 425 ? 12.305 32.25 4.016 1 89.06 425 ALA A CA 1
ATOM 3328 C C . ALA A 1 425 ? 12.188 33.75 3.932 1 89.06 425 ALA A C 1
ATOM 3330 O O . ALA A 1 425 ? 11.281 34.344 4.523 1 89.06 425 ALA A O 1
ATOM 3331 N N . SER A 1 426 ? 13.133 34.344 3.131 1 79.94 426 SER A N 1
ATOM 3332 C CA . SER A 1 426 ? 13.133 35.781 2.953 1 79.94 426 SER A CA 1
ATOM 3333 C C . SER A 1 426 ? 12.094 36.219 1.932 1 79.94 426 SER A C 1
ATOM 3335 O O . SER A 1 426 ? 11.758 35.469 1.016 1 79.94 426 SER A O 1
ATOM 3337 N N . MET B 1 1 ? -14.758 -19.469 15.43 1 96.38 1 MET B N 1
ATOM 3338 C CA . MET B 1 1 ? -14.773 -18.203 14.703 1 96.38 1 MET B CA 1
ATOM 3339 C C . MET B 1 1 ? -16.156 -17.922 14.133 1 96.38 1 MET B C 1
ATOM 3341 O O . MET B 1 1 ? -16.875 -18.828 13.75 1 96.38 1 MET B O 1
ATOM 3345 N N . ASP B 1 2 ? -16.594 -16.656 14.148 1 97.75 2 ASP B N 1
ATOM 3346 C CA . ASP B 1 2 ? -17.875 -16.25 13.594 1 97.75 2 ASP B CA 1
ATOM 3347 C C . ASP B 1 2 ? -17.828 -16.219 12.07 1 97.75 2 ASP B C 1
ATOM 3349 O O . ASP B 1 2 ? -17.844 -15.141 11.469 1 97.75 2 ASP B O 1
ATOM 3353 N N . LEU B 1 3 ? -17.875 -17.359 11.445 1 97.69 3 LEU B N 1
ATOM 3354 C CA . LEU B 1 3 ? -17.719 -17.5 10 1 97.69 3 LEU B CA 1
ATOM 3355 C C . LEU B 1 3 ? -18.922 -16.906 9.266 1 97.69 3 LEU B C 1
ATOM 3357 O O . LEU B 1 3 ? -18.797 -16.516 8.102 1 97.69 3 LEU B O 1
ATOM 3361 N N . ALA B 1 4 ? -20.094 -16.891 9.953 1 97.69 4 ALA B N 1
ATOM 3362 C CA . ALA B 1 4 ? -21.25 -16.219 9.352 1 97.69 4 ALA B CA 1
ATOM 3363 C C . ALA B 1 4 ? -20.984 -14.727 9.164 1 97.69 4 ALA B C 1
ATOM 3365 O O . ALA B 1 4 ? -21.312 -14.156 8.125 1 97.69 4 ALA B O 1
ATOM 3366 N N . PHE B 1 5 ? -20.484 -14.086 10.242 1 98.12 5 PHE B N 1
ATOM 3367 C CA . PHE B 1 5 ? -20.109 -12.688 10.133 1 98.12 5 PHE B CA 1
ATOM 3368 C C . PHE B 1 5 ? -19.094 -12.484 9.016 1 98.12 5 PHE B C 1
ATOM 3370 O O . PHE B 1 5 ? -19.219 -11.547 8.219 1 98.12 5 PHE B O 1
ATOM 3377 N N . ASP B 1 6 ? -18.062 -13.336 9.031 1 98.19 6 ASP B N 1
ATOM 3378 C CA . ASP B 1 6 ? -17.047 -13.258 7.988 1 98.19 6 ASP B CA 1
ATOM 3379 C C . ASP B 1 6 ? -17.688 -13.273 6.598 1 98.19 6 ASP B C 1
ATOM 3381 O O . ASP B 1 6 ? -17.406 -12.398 5.773 1 98.19 6 ASP B O 1
ATOM 3385 N N . ARG B 1 7 ? -18.516 -14.234 6.293 1 96.88 7 ARG B N 1
ATOM 3386 C CA . ARG B 1 7 ? -19.141 -14.453 4.992 1 96.88 7 ARG B CA 1
ATOM 3387 C C . ARG B 1 7 ? -20 -13.258 4.594 1 96.88 7 ARG B C 1
ATOM 3389 O O . ARG B 1 7 ? -20.016 -12.859 3.426 1 96.88 7 ARG B O 1
ATOM 3396 N N . HIS B 1 8 ? -20.625 -12.625 5.551 1 96.81 8 HIS B N 1
ATOM 3397 C CA . HIS B 1 8 ? -21.641 -11.609 5.262 1 96.81 8 HIS B CA 1
ATOM 3398 C C . HIS B 1 8 ? -21.016 -10.219 5.164 1 96.81 8 HIS B C 1
ATOM 3400 O O . HIS B 1 8 ? -21.547 -9.344 4.48 1 96.81 8 HIS B O 1
ATOM 3406 N N . HIS B 1 9 ? -19.844 -10.016 5.883 1 98.06 9 HIS B N 1
ATOM 3407 C CA . HIS B 1 9 ? -19.438 -8.633 6.066 1 98.06 9 HIS B CA 1
ATOM 3408 C C . HIS B 1 9 ? -18.016 -8.398 5.566 1 98.06 9 HIS B C 1
ATOM 3410 O O . HIS B 1 9 ? -17.625 -7.266 5.273 1 98.06 9 HIS B O 1
ATOM 3416 N N . ILE B 1 10 ? -17.219 -9.414 5.52 1 98.12 10 ILE B N 1
ATOM 3417 C CA . ILE B 1 10 ? -15.836 -9.219 5.117 1 98.12 10 ILE B CA 1
ATOM 3418 C C . ILE B 1 10 ? -15.688 -9.5 3.621 1 98.12 10 ILE B C 1
ATOM 3420 O O . ILE B 1 10 ? -16.078 -10.57 3.143 1 98.12 10 ILE B O 1
ATOM 3424 N N . TRP B 1 11 ? -15.305 -8.523 2.832 1 97.44 11 TRP B N 1
ATOM 3425 C CA . TRP B 1 11 ? -15.047 -8.617 1.399 1 97.44 11 TRP B CA 1
ATOM 3426 C C . TRP B 1 11 ? -13.656 -9.18 1.132 1 97.44 11 TRP B C 1
ATOM 3428 O O . TRP B 1 11 ? -12.672 -8.445 1.119 1 97.44 11 TRP B O 1
ATOM 3438 N N . HIS B 1 12 ? -13.5 -10.484 0.907 1 96.31 12 HIS B N 1
ATOM 3439 C CA . HIS B 1 12 ? -12.227 -11.172 0.686 1 96.31 12 HIS B CA 1
ATOM 3440 C C . HIS B 1 12 ? -11.648 -10.82 -0.68 1 96.31 12 HIS B C 1
ATOM 3442 O O . HIS B 1 12 ? -12.359 -10.336 -1.558 1 96.31 12 HIS B O 1
ATOM 3448 N N . PRO B 1 13 ? -10.367 -11.008 -0.881 1 93.19 13 PRO B N 1
ATOM 3449 C CA . PRO B 1 13 ? -9.742 -10.633 -2.154 1 93.19 13 PRO B CA 1
ATOM 3450 C C . PRO B 1 13 ? -10.273 -11.445 -3.332 1 93.19 13 PRO B C 1
ATOM 3452 O O . PRO B 1 13 ? -10.375 -12.672 -3.248 1 93.19 13 PRO B O 1
ATOM 3455 N N . TYR B 1 14 ? -10.578 -10.734 -4.434 1 88.44 14 TYR B N 1
ATOM 3456 C CA . TYR B 1 14 ? -11.062 -11.312 -5.684 1 88.44 14 TYR B CA 1
ATOM 3457 C C . TYR B 1 14 ? -12.32 -12.133 -5.449 1 88.44 14 TYR B C 1
ATOM 3459 O O . TYR B 1 14 ? -12.5 -13.195 -6.051 1 88.44 14 TYR B O 1
ATOM 3467 N N . ALA B 1 15 ? -13.109 -11.688 -4.523 1 89.62 15 ALA B N 1
ATOM 3468 C CA . ALA B 1 15 ? -14.281 -12.469 -4.145 1 89.62 15 ALA B CA 1
ATOM 3469 C C . ALA B 1 15 ? -15.555 -11.625 -4.238 1 89.62 15 ALA B C 1
ATOM 3471 O O . ALA B 1 15 ? -15.484 -10.398 -4.398 1 89.62 15 ALA B O 1
ATOM 3472 N N . SER B 1 16 ? -16.656 -12.297 -4.227 1 92.94 16 SER B N 1
ATOM 3473 C CA . SER B 1 16 ? -17.984 -11.688 -4.254 1 92.94 16 SER B CA 1
ATOM 3474 C C . SER B 1 16 ? -18.594 -11.641 -2.857 1 92.94 16 SER B C 1
ATOM 3476 O O . SER B 1 16 ? -18.438 -12.57 -2.068 1 92.94 16 SER B O 1
ATOM 3478 N N . THR B 1 17 ? -19.266 -10.531 -2.588 1 92.88 17 THR B N 1
ATOM 3479 C CA . THR B 1 17 ? -20.016 -10.477 -1.336 1 92.88 17 THR B CA 1
ATOM 3480 C C . THR B 1 17 ? -21.375 -11.141 -1.488 1 92.88 17 THR B C 1
ATOM 3482 O O . THR B 1 17 ? -22.047 -11.43 -0.496 1 92.88 17 THR B O 1
ATOM 3485 N N . LEU B 1 18 ? -21.781 -11.375 -2.719 1 93.5 18 LEU B N 1
ATOM 3486 C CA . LEU B 1 18 ? -23.078 -12.008 -2.992 1 93.5 18 LEU B CA 1
ATOM 3487 C C . LEU B 1 18 ? -22.938 -13.531 -2.998 1 93.5 18 LEU B C 1
ATOM 3489 O O . LEU B 1 18 ? -23.797 -14.234 -2.482 1 93.5 18 LEU B O 1
ATOM 3493 N N . THR B 1 19 ? -21.875 -14.039 -3.574 1 91.5 19 THR B N 1
ATOM 3494 C CA . THR B 1 19 ? -21.594 -15.469 -3.656 1 91.5 19 THR B CA 1
ATOM 3495 C C . THR B 1 19 ? -20.172 -15.766 -3.215 1 91.5 19 THR B C 1
ATOM 3497 O O . THR B 1 19 ? -19.344 -16.234 -4.012 1 91.5 19 THR B O 1
ATOM 3500 N N . PRO B 1 20 ? -19.953 -15.547 -2.004 1 90.31 20 PRO B N 1
ATOM 3501 C CA . PRO B 1 20 ? -18.578 -15.75 -1.511 1 90.31 20 PRO B CA 1
ATOM 3502 C C . PRO B 1 20 ? -18.172 -17.219 -1.503 1 90.31 20 PRO B C 1
ATOM 3504 O O . PRO B 1 20 ? -19 -18.094 -1.238 1 90.31 20 PRO B O 1
ATOM 3507 N N . LEU B 1 21 ? -16.906 -17.469 -1.819 1 87.44 21 LEU B N 1
ATOM 3508 C CA . LEU B 1 21 ? -16.359 -18.812 -1.68 1 87.44 21 LEU B CA 1
ATOM 3509 C C . LEU B 1 21 ? -16.156 -19.156 -0.211 1 87.44 21 LEU B C 1
ATOM 3511 O O . LEU B 1 21 ? -16.109 -18.281 0.645 1 87.44 21 LEU B O 1
ATOM 3515 N N . THR B 1 22 ? -16.047 -20.422 0.007 1 92 22 THR B N 1
ATOM 3516 C CA . THR B 1 22 ? -15.758 -20.891 1.355 1 92 22 THR B CA 1
ATOM 3517 C C . THR B 1 22 ? -14.383 -20.406 1.812 1 92 22 THR B C 1
ATOM 3519 O O . THR B 1 22 ? -13.414 -20.484 1.057 1 92 22 THR B O 1
ATOM 3522 N N . CYS B 1 23 ? -14.359 -19.906 2.986 1 96 23 CYS B N 1
ATOM 3523 C CA . CYS B 1 23 ? -13.094 -19.562 3.615 1 96 23 CYS B CA 1
ATOM 3524 C C . CYS B 1 23 ? -12.789 -20.5 4.781 1 96 23 CYS B C 1
ATOM 3526 O O . CYS B 1 23 ? -13.633 -20.688 5.66 1 96 23 CYS B O 1
ATOM 3528 N N . TYR B 1 24 ? -11.617 -21.078 4.766 1 98.06 24 TYR B N 1
ATOM 3529 C CA . TYR B 1 24 ? -11.203 -21.984 5.824 1 98.06 24 TYR B CA 1
ATOM 3530 C C . TYR B 1 24 ? -10.594 -21.219 6.992 1 98.06 24 TYR B C 1
ATOM 3532 O O . TYR B 1 24 ? -9.711 -20.391 6.805 1 98.06 24 TYR B O 1
ATOM 3540 N N . PRO B 1 25 ? -11.047 -21.438 8.211 1 98.5 25 PRO B N 1
ATOM 3541 C CA . PRO B 1 25 ? -10.602 -20.656 9.375 1 98.5 25 PRO B CA 1
ATOM 3542 C C . PRO B 1 25 ? -9.273 -21.156 9.945 1 98.5 25 PRO B C 1
ATOM 3544 O O . PRO B 1 25 ? -9.211 -22.266 10.5 1 98.5 25 PRO B O 1
ATOM 3547 N N . VAL B 1 26 ? -8.273 -20.422 9.906 1 98.69 26 VAL B N 1
ATOM 3548 C CA . VAL B 1 26 ? -6.938 -20.766 10.375 1 98.69 26 VAL B CA 1
ATOM 3549 C C . VAL B 1 26 ? -6.758 -20.312 11.82 1 98.69 26 VAL B C 1
ATOM 3551 O O . VAL B 1 26 ? -7.059 -19.172 12.156 1 98.69 26 VAL B O 1
ATOM 3554 N N . ALA B 1 27 ? -6.203 -21.172 12.617 1 98.44 27 ALA B N 1
ATOM 3555 C CA . ALA B 1 27 ? -5.949 -20.875 14.023 1 98.44 27 ALA B CA 1
ATOM 3556 C C . ALA B 1 27 ? -4.488 -20.5 14.242 1 98.44 27 ALA B C 1
ATOM 3558 O O . ALA B 1 27 ? -4.191 -19.609 15.055 1 98.44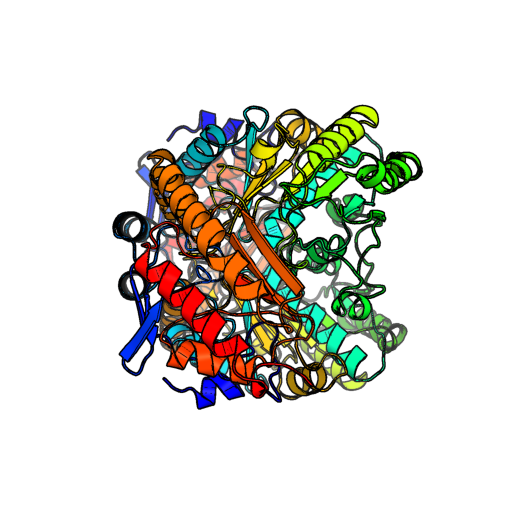 27 ALA B O 1
ATOM 3559 N N . SER B 1 28 ? -3.646 -21.188 13.578 1 98.5 28 SER B N 1
ATOM 3560 C CA . SER B 1 28 ? -2.211 -20.984 13.734 1 98.5 28 SER B CA 1
ATOM 3561 C C . SER B 1 28 ? -1.436 -21.609 12.578 1 98.5 28 SER B C 1
ATOM 3563 O O . SER B 1 28 ? -2.021 -22.266 11.719 1 98.5 28 SER B O 1
ATOM 3565 N N . ALA B 1 29 ? -0.16 -21.328 12.5 1 98.62 29 ALA B N 1
ATOM 3566 C CA . ALA B 1 29 ? 0.723 -21.938 11.523 1 98.62 29 ALA B CA 1
ATOM 3567 C C . ALA B 1 29 ? 2.141 -22.078 12.07 1 98.62 29 ALA B C 1
ATOM 3569 O O . ALA B 1 29 ? 2.57 -21.281 12.898 1 98.62 29 ALA B O 1
ATOM 3570 N N . ASN B 1 30 ? 2.85 -23.062 11.656 1 98.56 30 ASN B N 1
ATOM 3571 C CA . ASN B 1 30 ? 4.211 -23.391 12.078 1 98.56 30 ASN B CA 1
ATOM 3572 C C . ASN B 1 30 ? 4.945 -24.203 11.023 1 98.56 30 ASN B C 1
ATOM 3574 O O . ASN B 1 30 ? 4.395 -25.172 10.484 1 98.56 30 ASN B O 1
ATOM 3578 N N . GLY B 1 31 ? 6.227 -23.797 10.812 1 98.44 31 GLY B N 1
ATOM 3579 C CA . GLY B 1 31 ? 6.914 -24.484 9.727 1 98.44 31 GLY B CA 1
ATOM 3580 C C . GLY B 1 31 ? 6.176 -24.406 8.406 1 98.44 31 GLY B C 1
ATOM 3581 O O . GLY B 1 31 ? 5.824 -23.312 7.953 1 98.44 31 GLY B O 1
ATOM 3582 N N . VAL B 1 32 ? 5.895 -25.594 7.848 1 98.75 32 VAL B N 1
ATOM 3583 C CA . VAL B 1 32 ? 5.207 -25.609 6.559 1 98.75 32 VAL B CA 1
ATOM 3584 C C . VAL B 1 32 ? 3.729 -25.922 6.766 1 98.75 32 VAL B C 1
ATOM 3586 O O . VAL B 1 32 ? 2.996 -26.141 5.797 1 98.75 32 VAL B O 1
ATOM 3589 N N . HIS B 1 33 ? 3.227 -25.875 8.047 1 98.81 33 HIS B N 1
ATOM 3590 C CA . HIS B 1 33 ? 1.878 -26.344 8.336 1 98.81 33 HIS B CA 1
ATOM 3591 C C . HIS B 1 33 ? 0.962 -25.188 8.742 1 98.81 33 HIS B C 1
ATOM 3593 O O . HIS B 1 33 ? 1.369 -24.312 9.492 1 98.81 33 HIS B O 1
ATOM 3599 N N . ILE B 1 34 ? -0.216 -25.219 8.242 1 98.75 34 ILE B N 1
ATOM 3600 C CA . ILE B 1 34 ? -1.328 -24.359 8.648 1 98.75 34 ILE B CA 1
ATOM 3601 C C . ILE B 1 34 ? -2.328 -25.172 9.469 1 98.75 34 ILE B C 1
ATOM 3603 O O . ILE B 1 34 ? -2.746 -26.266 9.047 1 98.75 34 ILE B O 1
ATOM 3607 N N . LYS B 1 35 ? -2.648 -24.75 10.578 1 98.81 35 LYS B N 1
ATOM 3608 C CA . LYS B 1 35 ? -3.623 -25.422 11.43 1 98.81 35 LYS B CA 1
ATOM 3609 C C . LYS B 1 35 ? -4.965 -24.703 11.414 1 98.81 35 LYS B C 1
ATOM 3611 O O . LYS B 1 35 ? -5.043 -23.516 11.758 1 98.81 35 LYS B O 1
ATOM 3616 N N . LEU B 1 36 ? -5.969 -25.406 10.992 1 98.62 36 LEU B N 1
ATOM 3617 C CA . LEU B 1 36 ? -7.316 -24.844 10.969 1 98.62 36 LEU B CA 1
ATOM 3618 C C . LEU B 1 36 ? -7.93 -24.844 12.367 1 98.62 36 LEU B C 1
ATOM 3620 O O . LEU B 1 36 ? -7.398 -25.484 13.281 1 98.62 36 LEU B O 1
ATOM 3624 N N . GLU B 1 37 ? -8.992 -24.141 12.461 1 98.06 37 GLU B N 1
ATOM 3625 C CA . GLU B 1 37 ? -9.672 -24.016 13.75 1 98.06 37 GLU B CA 1
ATOM 3626 C C . GLU B 1 37 ? -10.094 -25.375 14.289 1 98.06 37 GLU B C 1
ATOM 3628 O O . GLU B 1 37 ? -10.07 -25.594 15.508 1 98.06 37 GLU B O 1
ATOM 3633 N N . ASP B 1 38 ? -10.477 -26.312 13.453 1 97.88 38 ASP B N 1
ATOM 3634 C CA . ASP B 1 38 ? -10.977 -27.609 13.875 1 97.88 38 ASP B CA 1
ATOM 3635 C C . ASP B 1 38 ? -9.828 -28.578 14.164 1 97.88 38 ASP B C 1
ATOM 3637 O O . ASP B 1 38 ? -10.055 -29.75 14.461 1 97.88 38 ASP B O 1
ATOM 3641 N N . GLY B 1 39 ? -8.641 -28.141 13.953 1 98 39 GLY B N 1
ATOM 3642 C CA . GLY B 1 39 ? -7.48 -28.953 14.289 1 98 39 GLY B CA 1
ATOM 3643 C C . GLY B 1 39 ? -6.82 -29.578 13.07 1 98 39 GLY B C 1
ATOM 3644 O O . GLY B 1 39 ? -5.695 -30.078 13.164 1 98 39 GLY B O 1
ATOM 3645 N N . THR B 1 40 ? -7.465 -29.484 11.922 1 98.44 40 THR B N 1
ATOM 3646 C CA . THR B 1 40 ? -6.883 -30.016 10.695 1 98.44 40 THR B CA 1
ATOM 3647 C C . THR B 1 40 ? -5.566 -29.297 10.375 1 98.44 40 THR B C 1
ATOM 3649 O O . THR B 1 40 ? -5.473 -28.078 10.469 1 98.44 40 THR B O 1
ATOM 3652 N N . GLU B 1 41 ? -4.598 -30.125 10.039 1 98.56 41 GLU B N 1
ATOM 3653 C CA . GLU B 1 41 ? -3.307 -29.562 9.641 1 98.56 41 GLU B CA 1
ATOM 3654 C C . GLU B 1 41 ? -3.09 -29.703 8.141 1 98.56 41 GLU B C 1
ATOM 3656 O O . GLU B 1 41 ? -3.309 -30.766 7.57 1 98.56 41 GLU B O 1
ATOM 3661 N N . LEU B 1 42 ? -2.709 -28.625 7.52 1 98.88 42 LEU B N 1
ATOM 3662 C CA . LEU B 1 42 ? -2.49 -28.578 6.078 1 98.88 42 LEU B CA 1
ATOM 3663 C C . LEU B 1 42 ? -1.032 -28.266 5.758 1 98.88 42 LEU B C 1
ATOM 3665 O O . LEU B 1 42 ? -0.445 -27.344 6.34 1 98.88 42 LEU B O 1
ATOM 3669 N N . VAL B 1 43 ? -0.429 -29.047 4.867 1 98.94 43 VAL B N 1
ATOM 3670 C CA . VAL B 1 43 ? 0.871 -28.688 4.316 1 98.94 43 VAL B CA 1
ATOM 3671 C C . VAL B 1 43 ? 0.703 -27.547 3.316 1 98.94 43 VAL B C 1
ATOM 3673 O O . VAL B 1 43 ? -0.059 -27.656 2.354 1 98.94 43 VAL B O 1
ATOM 3676 N N . ASP B 1 44 ? 1.377 -26.5 3.561 1 98.81 44 ASP B N 1
ATOM 3677 C CA . ASP B 1 44 ? 1.228 -25.297 2.738 1 98.81 44 ASP B CA 1
ATOM 3678 C C . ASP B 1 44 ? 1.997 -25.438 1.426 1 98.81 44 ASP B C 1
ATOM 3680 O O . ASP B 1 44 ? 3.221 -25.578 1.431 1 98.81 44 ASP B O 1
ATOM 3684 N N . GLY B 1 45 ? 1.296 -25.297 0.339 1 98.81 45 GLY B N 1
ATOM 3685 C CA . GLY B 1 45 ? 1.923 -25.312 -0.973 1 98.81 45 GLY B CA 1
ATOM 3686 C C . GLY B 1 45 ? 1.97 -23.953 -1.634 1 98.81 45 GLY B C 1
ATOM 3687 O O . GLY B 1 45 ? 2.363 -23.828 -2.797 1 98.81 45 GLY B O 1
ATOM 3688 N N . MET B 1 46 ? 1.658 -22.891 -0.885 1 98.19 46 MET B N 1
ATOM 3689 C CA . MET B 1 46 ? 1.479 -21.578 -1.495 1 98.19 46 MET B CA 1
ATOM 3690 C C . MET B 1 46 ? 2.439 -20.562 -0.89 1 98.19 46 MET B C 1
ATOM 3692 O O . MET B 1 46 ? 2.678 -19.5 -1.474 1 98.19 46 MET B O 1
ATOM 3696 N N . SER B 1 47 ? 2.963 -20.828 0.298 1 98 47 SER B N 1
ATOM 3697 C CA . SER B 1 47 ? 3.758 -19.875 1.062 1 98 47 SER B CA 1
ATOM 3698 C C . SER B 1 47 ? 2.988 -18.578 1.299 1 98 47 SER B C 1
ATOM 3700 O O . SER B 1 47 ? 3.555 -17.484 1.201 1 98 47 SER B O 1
ATOM 3702 N N . SER B 1 48 ? 1.727 -18.656 1.539 1 96.38 48 SER B N 1
ATOM 3703 C CA . SER B 1 48 ? 0.892 -17.484 1.791 1 96.38 48 SER B CA 1
ATOM 3704 C C . SER B 1 48 ? 1.102 -16.422 0.722 1 96.38 48 SER B C 1
ATOM 3706 O O . SER B 1 48 ? 1.503 -15.289 1.031 1 96.38 48 SER B O 1
ATOM 3708 N N . TRP B 1 49 ? 0.749 -16.781 -0.438 1 94.12 49 TRP B N 1
ATOM 3709 C CA . TRP B 1 49 ? 0.89 -15.969 -1.638 1 94.12 49 TRP B CA 1
ATOM 3710 C C . TRP B 1 49 ? 2.346 -15.57 -1.856 1 94.12 49 TRP B C 1
ATOM 3712 O O . TRP B 1 49 ? 2.65 -14.391 -2.045 1 94.12 49 TRP B O 1
ATOM 3722 N N . TRP B 1 50 ? 3.209 -16.562 -1.71 1 96.44 50 TRP B N 1
ATOM 3723 C CA . TRP B 1 50 ? 4.586 -16.594 -2.195 1 96.44 50 TRP B CA 1
ATOM 3724 C C . TRP B 1 50 ? 5.508 -15.805 -1.271 1 96.44 50 TRP B C 1
ATOM 3726 O O . TRP B 1 50 ? 6.594 -15.391 -1.678 1 96.44 50 TRP B O 1
ATOM 3736 N N . SER B 1 51 ? 5.102 -15.539 -0.041 1 97.94 51 SER B N 1
ATOM 3737 C CA . SER B 1 51 ? 5.855 -14.633 0.822 1 97.94 51 SER B CA 1
ATOM 3738 C C . SER B 1 51 ? 6.586 -15.398 1.918 1 97.94 51 SER B C 1
ATOM 3740 O O . SER B 1 51 ? 7.676 -15 2.338 1 97.94 51 SER B O 1
ATOM 3742 N N . THR B 1 52 ? 6.02 -16.5 2.389 1 98.56 52 THR B N 1
ATOM 3743 C CA . THR B 1 52 ? 6.516 -17.219 3.566 1 98.56 52 THR B CA 1
ATOM 3744 C C . THR B 1 52 ? 7.586 -18.234 3.18 1 98.56 52 THR B C 1
ATOM 3746 O O . THR B 1 52 ? 7.402 -19.438 3.363 1 98.56 52 THR B O 1
ATOM 3749 N N . ILE B 1 53 ? 8.742 -17.75 2.836 1 98.62 53 ILE B N 1
ATOM 3750 C CA . ILE B 1 53 ? 9.773 -18.594 2.236 1 98.62 53 ILE B CA 1
ATOM 3751 C C . ILE B 1 53 ? 10.516 -19.359 3.33 1 98.62 53 ILE B C 1
ATOM 3753 O O . ILE B 1 53 ? 11.055 -20.438 3.084 1 98.62 53 ILE B O 1
ATOM 3757 N N . HIS B 1 54 ? 10.523 -18.875 4.605 1 98.75 54 HIS B N 1
ATOM 3758 C CA . HIS B 1 54 ? 11.25 -19.5 5.703 1 98.75 54 HIS B CA 1
ATOM 3759 C C . HIS B 1 54 ? 10.32 -20.375 6.551 1 98.75 54 HIS B C 1
ATOM 3761 O O . HIS B 1 54 ? 10.742 -20.906 7.578 1 98.75 54 HIS B O 1
ATOM 3767 N N . GLY B 1 55 ? 9.055 -20.516 6.125 1 98.5 55 GLY B N 1
ATOM 3768 C CA . GLY B 1 55 ? 8.062 -21.172 6.957 1 98.5 55 GLY B CA 1
ATOM 3769 C C . GLY B 1 55 ? 7.43 -20.25 7.977 1 98.5 55 GLY B C 1
ATOM 3770 O O . GLY B 1 55 ? 7.879 -19.109 8.156 1 98.5 55 GLY B O 1
ATOM 3771 N N . TYR B 1 56 ? 6.418 -20.734 8.641 1 98.56 56 TYR B N 1
ATOM 3772 C CA . TYR B 1 56 ? 5.641 -19.953 9.594 1 98.56 56 TYR B CA 1
ATOM 3773 C C . TYR B 1 56 ? 6.273 -20 10.984 1 98.56 56 TYR B C 1
ATOM 3775 O O . TYR B 1 56 ? 6.918 -20.984 11.344 1 98.56 56 TYR B O 1
ATOM 3783 N N . ASN B 1 57 ? 6.047 -18.859 11.68 1 98.25 57 ASN B N 1
ATOM 3784 C CA . ASN B 1 57 ? 6.391 -18.797 13.094 1 98.25 57 ASN B CA 1
ATOM 3785 C C . ASN B 1 57 ? 7.859 -19.141 13.328 1 98.25 57 ASN B C 1
ATOM 3787 O O . ASN B 1 57 ? 8.18 -19.953 14.203 1 98.25 57 ASN B O 1
ATOM 3791 N N . HIS B 1 58 ? 8.695 -18.672 12.461 1 98.44 58 HIS B N 1
ATOM 3792 C CA . HIS B 1 58 ? 10.125 -18.938 12.57 1 98.44 58 HIS B CA 1
ATOM 3793 C C . HIS B 1 58 ? 10.727 -18.25 13.789 1 98.44 58 HIS B C 1
ATOM 3795 O O . HIS B 1 58 ? 10.586 -17.031 13.961 1 98.44 58 HIS B O 1
ATOM 3801 N N . PRO B 1 59 ? 11.477 -18.922 14.641 1 98.5 59 PRO B N 1
ATOM 3802 C CA . PRO B 1 59 ? 11.938 -18.344 15.914 1 98.5 59 PRO B CA 1
ATOM 3803 C C . PRO B 1 59 ? 12.82 -17.109 15.727 1 98.5 59 PRO B C 1
ATOM 3805 O O . PRO B 1 59 ? 12.711 -16.156 16.484 1 98.5 59 PRO B O 1
ATOM 3808 N N . HIS B 1 60 ? 13.711 -17.125 14.711 1 98.75 60 HIS B N 1
ATOM 3809 C CA . HIS B 1 60 ? 14.609 -16 14.453 1 98.75 60 HIS B CA 1
ATOM 3810 C C . HIS B 1 60 ? 13.836 -14.75 14.078 1 98.75 60 HIS B C 1
ATOM 3812 O O . HIS B 1 60 ? 14.172 -13.648 14.523 1 98.75 60 HIS B O 1
ATOM 3818 N N . LEU B 1 61 ? 12.836 -14.852 13.258 1 98.81 61 LEU B N 1
ATOM 3819 C CA . LEU B 1 61 ? 12.008 -13.719 12.852 1 98.81 61 LEU B CA 1
ATOM 3820 C C . LEU B 1 61 ? 11.125 -13.25 14.008 1 98.81 61 LEU B C 1
ATOM 3822 O O . LEU B 1 61 ? 10.945 -12.047 14.203 1 98.81 61 LEU B O 1
ATOM 3826 N N . ASN B 1 62 ? 10.539 -14.219 14.766 1 98.81 62 ASN B N 1
ATOM 3827 C CA . ASN B 1 62 ? 9.766 -13.867 15.953 1 98.81 62 ASN B CA 1
ATOM 3828 C C . ASN B 1 62 ? 10.586 -13.039 16.938 1 98.81 62 ASN B C 1
ATOM 3830 O O . ASN B 1 62 ? 10.094 -12.055 17.484 1 98.81 62 ASN B O 1
ATOM 3834 N N . GLN B 1 63 ? 11.766 -13.469 17.172 1 98.81 63 GLN B N 1
ATOM 3835 C CA . GLN B 1 63 ? 12.633 -12.766 18.109 1 98.81 63 GLN B CA 1
ATOM 3836 C C . GLN B 1 63 ? 12.883 -11.328 17.656 1 98.81 63 GLN B C 1
ATOM 3838 O O . GLN B 1 63 ? 12.828 -10.398 18.469 1 98.81 63 GLN B O 1
ATOM 3843 N N . ALA B 1 64 ? 13.203 -11.133 16.375 1 98.88 64 ALA B N 1
ATOM 3844 C CA . ALA B 1 64 ? 13.406 -9.797 15.828 1 98.88 64 ALA B CA 1
ATOM 3845 C C . ALA B 1 64 ? 12.164 -8.93 16.016 1 98.88 64 ALA B C 1
ATOM 3847 O O . ALA B 1 64 ? 12.273 -7.75 16.375 1 98.88 64 ALA B O 1
ATOM 3848 N N . ALA B 1 65 ? 11 -9.5 15.773 1 98.88 65 ALA B N 1
ATOM 3849 C CA . ALA B 1 65 ? 9.742 -8.781 15.922 1 98.88 65 ALA B CA 1
ATOM 3850 C C . ALA B 1 65 ? 9.508 -8.367 17.375 1 98.88 65 ALA B C 1
ATOM 3852 O O . ALA B 1 65 ? 9.219 -7.203 17.656 1 98.88 65 ALA B O 1
ATOM 3853 N N . HIS B 1 66 ? 9.633 -9.344 18.312 1 98.81 66 HIS B N 1
ATOM 3854 C CA . HIS B 1 66 ? 9.422 -9.078 19.734 1 98.81 66 HIS B CA 1
ATOM 3855 C C . HIS B 1 66 ? 10.359 -7.988 20.234 1 98.81 66 HIS B C 1
ATOM 3857 O O . HIS B 1 66 ? 9.93 -7.055 20.906 1 98.81 66 HIS B O 1
ATOM 3863 N N . GLN B 1 67 ? 11.633 -8.102 19.859 1 98.75 67 GLN B N 1
ATOM 3864 C CA . GLN B 1 67 ? 12.633 -7.148 20.328 1 98.75 67 GLN B CA 1
ATOM 3865 C C . GLN B 1 67 ? 12.32 -5.738 19.812 1 98.75 67 GLN B C 1
ATOM 3867 O O . GLN B 1 67 ? 12.422 -4.77 20.562 1 98.75 67 GLN B O 1
ATOM 3872 N N . GLN B 1 68 ? 11.961 -5.621 18.578 1 98.81 68 GLN B N 1
ATOM 3873 C CA . GLN B 1 68 ? 11.703 -4.305 18 1 98.81 68 GLN B CA 1
ATOM 3874 C C . GLN B 1 68 ? 10.445 -3.682 18.594 1 98.81 68 GLN B C 1
ATOM 3876 O O . GLN B 1 68 ? 10.383 -2.469 18.797 1 98.81 68 GLN B O 1
ATOM 3881 N N . ILE B 1 69 ? 9.391 -4.492 18.781 1 98.62 69 ILE B N 1
ATOM 3882 C CA . ILE B 1 69 ? 8.148 -4.008 19.359 1 98.62 69 ILE B CA 1
ATOM 3883 C C . ILE B 1 69 ? 8.43 -3.375 20.719 1 98.62 69 ILE B C 1
ATOM 3885 O O . ILE B 1 69 ? 7.832 -2.354 21.078 1 98.62 69 ILE B O 1
ATOM 3889 N N . ASP B 1 70 ? 9.328 -3.943 21.453 1 97.94 70 ASP B N 1
ATOM 3890 C CA . ASP B 1 70 ? 9.625 -3.477 22.797 1 97.94 70 ASP B CA 1
ATOM 3891 C C . ASP B 1 70 ? 10.414 -2.17 22.766 1 97.94 70 ASP B C 1
ATOM 3893 O O . ASP B 1 70 ? 10.547 -1.49 23.781 1 97.94 70 ASP B O 1
ATOM 3897 N N . GLN B 1 71 ? 10.93 -1.757 21.641 1 97.44 71 GLN B N 1
ATOM 3898 C CA . GLN B 1 71 ? 11.656 -0.499 21.484 1 97.44 71 GLN B CA 1
ATOM 3899 C C . GLN B 1 71 ? 10.766 0.575 20.859 1 97.44 71 GLN B C 1
ATOM 3901 O O . GLN B 1 71 ? 10.586 1.648 21.438 1 97.44 71 GLN B O 1
ATOM 3906 N N . VAL B 1 72 ? 10.297 0.32 19.719 1 97.12 72 VAL B N 1
ATOM 3907 C CA . VAL B 1 72 ? 9.391 1.191 18.984 1 97.12 72 VAL B CA 1
ATOM 3908 C C . VAL B 1 72 ? 8.906 0.487 17.719 1 97.12 72 VAL B C 1
ATOM 3910 O O . VAL B 1 72 ? 9.719 0.003 16.922 1 97.12 72 VAL B O 1
ATOM 3913 N N . SER B 1 73 ? 7.66 0.515 17.531 1 97.38 73 SER B N 1
ATOM 3914 C CA . SER B 1 73 ? 7.102 -0.165 16.375 1 97.38 73 SER B CA 1
ATOM 3915 C C . SER B 1 73 ? 7.133 0.731 15.141 1 97.38 73 SER B C 1
ATOM 3917 O O . SER B 1 73 ? 7.34 0.252 14.023 1 97.38 73 SER B O 1
ATOM 3919 N N . HIS B 1 74 ? 6.902 2.006 15.375 1 96.69 74 HIS B N 1
ATOM 3920 C CA . HIS B 1 74 ? 6.875 2.902 14.227 1 96.69 74 HIS B CA 1
ATOM 3921 C C . HIS B 1 74 ? 7.215 4.332 14.633 1 96.69 74 HIS B C 1
ATOM 3923 O O . HIS B 1 74 ? 6.793 4.801 15.688 1 96.69 74 HIS B O 1
ATOM 3929 N N . VAL B 1 75 ? 7.973 4.973 13.844 1 97.44 75 VAL B N 1
ATOM 3930 C CA . VAL B 1 75 ? 8.164 6.418 13.781 1 97.44 75 VAL B CA 1
ATOM 3931 C C . VAL B 1 75 ? 8.203 6.875 12.328 1 97.44 75 VAL B C 1
ATOM 3933 O O . VAL B 1 75 ? 8.688 6.148 11.453 1 97.44 75 VAL B O 1
ATOM 3936 N N . MET B 1 76 ? 7.652 8.031 12.094 1 96 76 MET B N 1
ATOM 3937 C CA . MET B 1 76 ? 7.664 8.516 10.711 1 96 76 MET B CA 1
ATOM 3938 C C . MET B 1 76 ? 9.094 8.594 10.172 1 96 76 MET B C 1
ATOM 3940 O O . MET B 1 76 ? 10.039 8.75 10.945 1 96 76 MET B O 1
ATOM 3944 N N . PHE B 1 77 ? 9.25 8.516 8.828 1 96.56 77 PHE B N 1
ATOM 3945 C CA . PHE B 1 77 ? 10.57 8.414 8.227 1 96.56 77 PHE B CA 1
ATOM 3946 C C . PHE B 1 77 ? 11 9.758 7.637 1 96.56 77 PHE B C 1
ATOM 3948 O O . PHE B 1 77 ? 12.141 9.914 7.203 1 96.56 77 PHE B O 1
ATOM 3955 N N . GLY B 1 78 ? 10.086 10.742 7.629 1 93.25 78 GLY B N 1
ATOM 3956 C CA . GLY B 1 78 ? 10.422 12.094 7.199 1 93.25 78 GLY B CA 1
ATOM 3957 C C . GLY B 1 78 ? 11.203 12.867 8.234 1 93.25 78 GLY B C 1
ATOM 3958 O O . GLY B 1 78 ? 10.648 13.305 9.242 1 93.25 78 GLY B O 1
ATOM 3959 N N . GLY B 1 79 ? 12.406 13.062 8.016 1 94.19 79 GLY B N 1
ATOM 3960 C CA . GLY B 1 79 ? 13.25 13.828 8.914 1 94.19 79 GLY B CA 1
ATOM 3961 C C . GLY B 1 79 ? 13.859 12.992 10.023 1 94.19 79 GLY B C 1
ATOM 3962 O O . GLY B 1 79 ? 14.688 13.477 10.797 1 94.19 79 GLY B O 1
ATOM 3963 N N . ILE B 1 80 ? 13.398 11.789 10.164 1 96.81 80 ILE B N 1
ATOM 3964 C CA . ILE B 1 80 ? 13.859 10.875 11.203 1 96.81 80 ILE B CA 1
ATOM 3965 C C . ILE B 1 80 ? 14.344 9.578 10.562 1 96.81 80 ILE B C 1
ATOM 3967 O O . ILE B 1 80 ? 13.867 9.188 9.492 1 96.81 80 ILE B O 1
ATOM 3971 N N . THR B 1 81 ? 15.398 8.953 11.141 1 98.06 81 THR B N 1
ATOM 3972 C CA . THR B 1 81 ? 15.875 7.641 10.734 1 98.06 81 THR B CA 1
ATOM 3973 C C . THR B 1 81 ? 16.078 6.734 11.945 1 98.06 81 THR B C 1
ATOM 3975 O O . THR B 1 81 ? 15.781 7.133 13.078 1 98.06 81 THR B O 1
ATOM 3978 N N . HIS B 1 82 ? 16.359 5.52 11.766 1 98.69 82 HIS B N 1
ATOM 3979 C CA . HIS B 1 82 ? 16.547 4.543 12.836 1 98.69 82 HIS B CA 1
ATOM 3980 C C . HIS B 1 82 ? 17.359 3.346 12.352 1 98.69 82 HIS B C 1
ATOM 3982 O O . HIS B 1 82 ? 17.453 3.102 11.141 1 98.69 82 HIS B O 1
ATOM 3988 N N . GLN B 1 83 ? 17.906 2.611 13.258 1 98.69 83 GLN B N 1
ATOM 3989 C CA . GLN B 1 83 ? 18.844 1.531 12.992 1 98.69 83 GLN B CA 1
ATOM 3990 C C . GLN B 1 83 ? 18.203 0.429 12.156 1 98.69 83 GLN B C 1
ATOM 3992 O O . GLN B 1 83 ? 18.812 -0.106 11.234 1 98.69 83 GLN B O 1
ATOM 3997 N N . PRO B 1 84 ? 16.953 0.05 12.406 1 98.81 84 PRO B N 1
ATOM 3998 C CA . PRO B 1 84 ? 16.359 -1.031 11.625 1 98.81 84 PRO B CA 1
ATOM 3999 C C . PRO B 1 84 ? 16.328 -0.729 10.125 1 98.81 84 PRO B C 1
ATOM 4001 O O . PRO B 1 84 ? 16.625 -1.607 9.312 1 98.81 84 PRO B O 1
ATOM 4004 N N . ALA B 1 85 ? 16 0.473 9.727 1 98.81 85 ALA B N 1
ATOM 4005 C CA . ALA B 1 85 ? 15.984 0.831 8.312 1 98.81 85 ALA B CA 1
ATOM 4006 C C . ALA B 1 85 ? 17.391 0.791 7.719 1 98.81 85 ALA B C 1
ATOM 4008 O O . ALA B 1 85 ? 17.578 0.307 6.602 1 98.81 85 ALA B O 1
ATOM 4009 N N . ILE B 1 86 ? 18.312 1.289 8.445 1 98.81 86 ILE B N 1
ATOM 4010 C CA . ILE B 1 86 ? 19.703 1.323 7.992 1 98.81 86 ILE B CA 1
ATOM 4011 C C . ILE B 1 86 ? 20.219 -0.102 7.812 1 98.81 86 ILE B C 1
ATOM 4013 O O . ILE B 1 86 ? 20.812 -0.427 6.781 1 98.81 86 ILE B O 1
ATOM 4017 N N . SER B 1 87 ? 19.953 -0.945 8.812 1 98.88 87 SER B N 1
ATOM 4018 C CA . SER B 1 87 ? 20.406 -2.334 8.758 1 98.88 87 SER B CA 1
ATOM 4019 C C . SER B 1 87 ? 19.797 -3.064 7.566 1 98.88 87 SER B C 1
ATOM 4021 O O . SER B 1 87 ? 20.484 -3.791 6.855 1 98.88 87 SER B O 1
ATOM 4023 N N . LEU B 1 88 ? 18.562 -2.863 7.352 1 98.88 88 LEU B N 1
ATOM 4024 C CA . LEU B 1 88 ? 17.891 -3.518 6.238 1 98.88 88 LEU B CA 1
ATOM 4025 C C . LEU B 1 88 ? 18.469 -3.08 4.902 1 98.88 88 LEU B C 1
ATOM 4027 O O . LEU B 1 88 ? 18.766 -3.918 4.047 1 98.88 88 LEU B O 1
ATOM 4031 N N . CYS B 1 89 ? 18.578 -1.779 4.738 1 98.88 89 CYS B N 1
ATOM 4032 C CA . CYS B 1 89 ? 19.047 -1.253 3.461 1 98.88 89 CYS B CA 1
ATOM 4033 C C . CYS B 1 89 ? 20.484 -1.686 3.188 1 98.88 89 CYS B C 1
ATOM 4035 O O . CYS B 1 89 ? 20.859 -1.954 2.041 1 98.88 89 CYS B O 1
ATOM 4037 N N . LYS B 1 90 ? 21.312 -1.759 4.242 1 98.81 90 LYS B N 1
ATOM 4038 C CA . LYS B 1 90 ? 22.656 -2.301 4.09 1 98.81 90 LYS B CA 1
ATOM 4039 C C . LYS B 1 90 ? 22.625 -3.73 3.557 1 98.81 90 LYS B C 1
ATOM 4041 O O . LYS B 1 90 ? 23.359 -4.07 2.625 1 98.81 90 LYS B O 1
ATOM 4046 N N . LYS B 1 91 ? 21.828 -4.535 4.129 1 98.62 91 LYS B N 1
ATOM 4047 C CA . LYS B 1 91 ? 21.719 -5.93 3.715 1 98.62 91 LYS B CA 1
ATOM 4048 C C . LYS B 1 91 ? 21.188 -6.043 2.291 1 98.62 91 LYS B C 1
ATOM 4050 O O . LYS B 1 91 ? 21.656 -6.863 1.505 1 98.62 91 LYS B O 1
ATOM 4055 N N . LEU B 1 92 ? 20.156 -5.266 1.949 1 98.81 92 LEU B N 1
ATOM 4056 C CA . LEU B 1 92 ? 19.594 -5.273 0.607 1 98.81 92 LEU B CA 1
ATOM 4057 C C . LEU B 1 92 ? 20.641 -4.945 -0.438 1 98.81 92 LEU B C 1
ATOM 4059 O O . LEU B 1 92 ? 20.766 -5.633 -1.455 1 98.81 92 LEU B O 1
ATOM 4063 N N . LEU B 1 93 ? 21.406 -3.93 -0.182 1 98.62 93 LEU B N 1
ATOM 4064 C CA . LEU B 1 93 ? 22.391 -3.479 -1.16 1 98.62 93 LEU B CA 1
ATOM 4065 C C . LEU B 1 93 ? 23.547 -4.473 -1.269 1 98.62 93 LEU B C 1
ATOM 4067 O O . LEU B 1 93 ? 24.172 -4.59 -2.324 1 98.62 93 LEU B O 1
ATOM 4071 N N . SER B 1 94 ? 23.781 -5.176 -0.16 1 98.31 94 SER B N 1
ATOM 4072 C CA . SER B 1 94 ? 24.828 -6.188 -0.208 1 98.31 94 SER B CA 1
ATOM 4073 C C . SER B 1 94 ? 24.406 -7.391 -1.04 1 98.31 94 SER B C 1
ATOM 4075 O O . SER B 1 94 ? 25.25 -8.094 -1.605 1 98.31 94 SER B O 1
ATOM 4077 N N . LEU B 1 95 ? 23.125 -7.641 -1.13 1 98.12 95 LEU B N 1
ATOM 4078 C CA . LEU B 1 95 ? 22.594 -8.82 -1.804 1 98.12 95 LEU B CA 1
ATOM 4079 C C . LEU B 1 95 ? 22.219 -8.5 -3.246 1 98.12 95 LEU B C 1
ATOM 4081 O O . LEU B 1 95 ? 22.297 -9.359 -4.121 1 98.12 95 LEU B O 1
ATOM 4085 N N . ALA B 1 96 ? 21.781 -7.293 -3.535 1 97.44 96 ALA B N 1
ATOM 4086 C CA . ALA B 1 96 ? 21.281 -6.875 -4.844 1 97.44 96 ALA B CA 1
ATOM 4087 C C . ALA B 1 96 ? 22.422 -6.668 -5.828 1 97.44 96 ALA B C 1
ATOM 4089 O O . ALA B 1 96 ? 23.594 -6.645 -5.43 1 97.44 96 ALA B O 1
ATOM 4090 N N . PRO B 1 97 ? 22.109 -6.617 -7.18 1 97 97 PRO B N 1
ATOM 4091 C CA . PRO B 1 97 ? 23.156 -6.293 -8.148 1 97 97 PRO B CA 1
ATOM 4092 C C . PRO B 1 97 ? 23.953 -5.047 -7.766 1 97 97 PRO B C 1
ATOM 4094 O O . PRO B 1 97 ? 23.375 -4.074 -7.27 1 97 97 PRO B O 1
ATOM 4097 N N . ASN B 1 98 ? 25.219 -5 -8.016 1 96.94 98 ASN B N 1
ATOM 4098 C CA . ASN B 1 98 ? 26.156 -4.02 -7.473 1 96.94 98 ASN B CA 1
ATOM 4099 C C . ASN B 1 98 ? 25.922 -2.637 -8.078 1 96.94 98 ASN B C 1
ATOM 4101 O O . ASN B 1 98 ? 26.406 -1.634 -7.543 1 96.94 98 ASN B O 1
ATOM 4105 N N . ASN B 1 99 ? 25.25 -2.6 -9.227 1 97.94 99 ASN B N 1
ATOM 4106 C CA . ASN B 1 99 ? 24.984 -1.303 -9.844 1 97.94 99 ASN B CA 1
ATOM 4107 C C . ASN B 1 99 ? 23.906 -0.533 -9.102 1 97.94 99 ASN B C 1
ATOM 4109 O O . ASN B 1 99 ? 23.719 0.666 -9.32 1 97.94 99 ASN B O 1
ATOM 4113 N N . LEU B 1 100 ? 23.125 -1.213 -8.281 1 98.69 100 LEU B N 1
ATOM 4114 C CA . LEU B 1 100 ? 22.094 -0.553 -7.488 1 98.69 100 LEU B CA 1
ATOM 4115 C C . LEU B 1 100 ? 22.688 0.05 -6.219 1 98.69 100 LEU B C 1
ATOM 4117 O O . LEU B 1 100 ? 23.453 -0.609 -5.516 1 98.69 100 LEU B O 1
ATOM 4121 N N . GLU B 1 101 ? 22.328 1.331 -5.91 1 98.44 101 GLU B N 1
ATOM 4122 C CA . GLU B 1 101 ? 23.016 2.021 -4.824 1 98.44 101 GLU B CA 1
ATOM 4123 C C . GLU B 1 101 ? 22.031 2.725 -3.898 1 98.44 101 GLU B C 1
ATOM 4125 O O . GLU B 1 101 ? 22.406 3.146 -2.799 1 98.44 101 GLU B O 1
ATOM 4130 N N . HIS B 1 102 ? 20.828 2.961 -4.332 1 98.56 102 HIS B N 1
ATOM 4131 C CA . HIS B 1 102 ? 19.828 3.668 -3.537 1 98.56 102 HIS B CA 1
ATOM 4132 C C . HIS B 1 102 ? 18.609 2.783 -3.26 1 98.56 102 HIS B C 1
ATOM 4134 O O . HIS B 1 102 ? 18.219 1.98 -4.109 1 98.56 102 HIS B O 1
ATOM 4140 N N . VAL B 1 103 ? 18.078 2.908 -2.064 1 98.75 103 VAL B N 1
ATOM 4141 C CA . VAL B 1 103 ? 16.922 2.111 -1.659 1 98.75 103 VAL B CA 1
ATOM 4142 C C . VAL B 1 103 ? 15.781 3.033 -1.238 1 98.75 103 VAL B C 1
ATOM 4144 O O . VAL B 1 103 ? 15.961 3.904 -0.382 1 98.75 103 VAL B O 1
ATOM 4147 N N . PHE B 1 104 ? 14.641 2.945 -1.854 1 98.62 104 PHE B N 1
ATOM 4148 C CA . PHE B 1 104 ? 13.391 3.551 -1.415 1 98.62 104 PHE B CA 1
ATOM 4149 C C . PHE B 1 104 ? 12.469 2.506 -0.792 1 98.62 104 PHE B C 1
ATOM 4151 O O . PHE B 1 104 ? 11.977 1.617 -1.486 1 98.62 104 PHE B O 1
ATOM 4158 N N . LEU B 1 105 ? 12.242 2.633 0.517 1 98.38 105 LEU B N 1
ATOM 4159 C CA . LEU B 1 105 ? 11.359 1.701 1.211 1 98.38 105 LEU B CA 1
ATOM 4160 C C . LEU B 1 105 ? 9.898 2.072 0.994 1 98.38 105 LEU B C 1
ATOM 4162 O O . LEU B 1 105 ? 9.547 3.254 0.976 1 98.38 105 LEU B O 1
ATOM 4166 N N . ALA B 1 106 ? 9.062 1.049 0.75 1 96.44 106 ALA B N 1
ATOM 4167 C CA . ALA B 1 106 ? 7.633 1.238 0.544 1 96.44 106 ALA B CA 1
ATOM 4168 C C . ALA B 1 106 ? 6.824 0.212 1.333 1 96.44 106 ALA B C 1
ATOM 4170 O O . ALA B 1 106 ? 7.391 -0.639 2.021 1 96.44 106 ALA B O 1
ATOM 4171 N N . ASP B 1 107 ? 5.516 0.28 1.302 1 92.62 107 ASP B N 1
ATOM 4172 C CA . ASP B 1 107 ? 4.707 -0.559 2.18 1 92.62 107 ASP B CA 1
ATOM 4173 C C . ASP B 1 107 ? 4.285 -1.846 1.474 1 92.62 107 ASP B C 1
ATOM 4175 O O . ASP B 1 107 ? 3.896 -2.818 2.123 1 92.62 107 ASP B O 1
ATOM 4179 N N . SER B 1 108 ? 4.176 -1.817 0.097 1 95.31 108 SER B N 1
ATOM 4180 C CA . SER B 1 108 ? 3.713 -3.025 -0.578 1 95.31 108 SER B CA 1
ATOM 4181 C C . SER B 1 108 ? 4.379 -3.186 -1.941 1 95.31 108 SER B C 1
ATOM 4183 O O . SER B 1 108 ? 4.965 -2.238 -2.467 1 95.31 108 SER B O 1
ATOM 4185 N N . GLY B 1 109 ? 4.223 -4.406 -2.496 1 96.31 109 GLY B N 1
ATOM 4186 C CA . GLY B 1 109 ? 4.754 -4.664 -3.826 1 96.31 109 GLY B CA 1
ATOM 4187 C C . GLY B 1 109 ? 4.172 -3.75 -4.887 1 96.31 109 GLY B C 1
ATOM 4188 O O . GLY B 1 109 ? 4.902 -3.213 -5.723 1 96.31 109 GLY B O 1
ATOM 4189 N N . SER B 1 110 ? 2.85 -3.568 -4.871 1 96.5 110 SER B N 1
ATOM 4190 C CA . SER B 1 110 ? 2.203 -2.662 -5.816 1 96.5 110 SER B CA 1
ATOM 4191 C C . SER B 1 110 ? 2.779 -1.255 -5.715 1 96.5 110 SER B C 1
ATOM 4193 O O . SER B 1 110 ? 2.994 -0.591 -6.73 1 96.5 110 SER B O 1
ATOM 4195 N N . VAL B 1 111 ? 3.061 -0.823 -4.508 1 96.88 111 VAL B N 1
ATOM 4196 C CA . VAL B 1 111 ? 3.568 0.531 -4.316 1 96.88 111 VAL B CA 1
ATOM 4197 C C . VAL B 1 111 ? 5.023 0.606 -4.77 1 96.88 111 VAL B C 1
ATOM 4199 O O . VAL B 1 111 ? 5.465 1.628 -5.301 1 96.88 111 VAL B O 1
ATOM 4202 N N . ALA B 1 112 ? 5.762 -0.445 -4.559 1 98.12 112 ALA B N 1
ATOM 4203 C CA . ALA B 1 112 ? 7.117 -0.475 -5.094 1 98.12 112 ALA B CA 1
ATOM 4204 C C . ALA B 1 112 ? 7.113 -0.302 -6.613 1 98.12 112 ALA B C 1
ATOM 4206 O O . ALA B 1 112 ? 7.98 0.374 -7.168 1 98.12 112 ALA B O 1
ATOM 4207 N N . VAL B 1 113 ? 6.133 -0.908 -7.281 1 98.06 113 VAL B N 1
ATOM 4208 C CA . VAL B 1 113 ? 5.984 -0.764 -8.727 1 98.06 113 VAL B CA 1
ATOM 4209 C C . VAL B 1 113 ? 5.602 0.675 -9.062 1 98.06 113 VAL B C 1
ATOM 4211 O O . VAL B 1 113 ? 6.172 1.276 -9.977 1 98.06 113 VAL B O 1
ATOM 4214 N N . GLU B 1 114 ? 4.68 1.223 -8.289 1 96.56 114 GLU B N 1
ATOM 4215 C CA . GLU B 1 114 ? 4.305 2.619 -8.484 1 96.56 114 GLU B CA 1
ATOM 4216 C C . GLU B 1 114 ? 5.516 3.539 -8.383 1 96.56 114 GLU B C 1
ATOM 4218 O O . GLU B 1 114 ? 5.684 4.453 -9.195 1 96.56 114 GLU B O 1
ATOM 4223 N N . VAL B 1 115 ? 6.312 3.32 -7.41 1 97.38 115 VAL B N 1
ATOM 4224 C CA . VAL B 1 115 ? 7.516 4.109 -7.164 1 97.38 115 VAL B CA 1
ATOM 4225 C C . VAL B 1 115 ? 8.477 3.969 -8.336 1 97.38 115 VAL B C 1
ATOM 4227 O O . VAL B 1 115 ? 9.047 4.961 -8.805 1 97.38 115 VAL B O 1
ATOM 4230 N N . SER B 1 116 ? 8.633 2.775 -8.828 1 98.62 116 SER B N 1
ATOM 4231 C CA . SER B 1 116 ? 9.547 2.533 -9.945 1 98.62 116 SER B CA 1
ATOM 4232 C C . SER B 1 116 ? 9.078 3.26 -11.203 1 98.62 116 SER B C 1
ATOM 4234 O O . SER B 1 116 ? 9.898 3.818 -11.945 1 98.62 116 SER B O 1
ATOM 4236 N N . LEU B 1 117 ? 7.789 3.213 -11.469 1 97.44 117 LEU B N 1
ATOM 4237 C CA . LEU B 1 117 ? 7.23 3.92 -12.617 1 97.44 117 LEU B CA 1
ATOM 4238 C C . LEU B 1 117 ? 7.434 5.426 -12.477 1 97.44 117 LEU B C 1
ATOM 4240 O O . LEU B 1 117 ? 7.812 6.098 -13.438 1 97.44 117 LEU B O 1
ATOM 4244 N N . LYS B 1 118 ? 7.191 5.938 -11.281 1 95.69 118 LYS B N 1
ATOM 4245 C CA . LYS B 1 118 ? 7.398 7.359 -11.016 1 95.69 118 LYS B CA 1
ATOM 4246 C C . LYS B 1 118 ? 8.859 7.75 -11.227 1 95.69 118 LYS B C 1
ATOM 4248 O O . LYS B 1 118 ? 9.148 8.812 -11.781 1 95.69 118 LYS B O 1
ATOM 4253 N N . MET B 1 119 ? 9.758 6.906 -10.742 1 96.94 119 MET B N 1
ATOM 4254 C CA . MET B 1 119 ? 11.188 7.164 -10.93 1 96.94 119 MET B CA 1
ATOM 4255 C C . MET B 1 119 ? 11.523 7.289 -12.414 1 96.94 119 MET B C 1
ATOM 4257 O O . MET B 1 119 ? 12.234 8.211 -12.812 1 96.94 119 MET B O 1
ATOM 4261 N N . ALA B 1 120 ? 10.984 6.387 -13.203 1 97.44 120 ALA B N 1
ATOM 4262 C CA . ALA B 1 120 ? 11.266 6.383 -14.641 1 97.44 120 ALA B CA 1
ATOM 4263 C C . ALA B 1 120 ? 10.711 7.637 -15.305 1 97.44 120 ALA B C 1
ATOM 4265 O O . ALA B 1 120 ? 11.383 8.25 -16.141 1 97.44 120 ALA B O 1
ATOM 4266 N N . LEU B 1 121 ? 9.484 7.977 -14.961 1 95.5 121 LEU B N 1
ATOM 4267 C CA . LEU B 1 121 ? 8.867 9.164 -15.531 1 95.5 121 LEU B CA 1
ATOM 4268 C C . LEU B 1 121 ? 9.641 10.422 -15.148 1 95.5 121 LEU B C 1
ATOM 4270 O O . LEU B 1 121 ? 9.922 11.266 -16 1 95.5 121 LEU B O 1
ATOM 4274 N N . GLN B 1 122 ? 9.945 10.562 -13.875 1 94.88 122 GLN B N 1
ATOM 4275 C CA . GLN B 1 122 ? 10.68 11.727 -13.391 1 94.88 122 GLN B CA 1
ATOM 4276 C C . GLN B 1 122 ? 12.086 11.781 -13.984 1 94.88 122 GLN B C 1
ATOM 4278 O O . GLN B 1 122 ? 12.633 12.859 -14.203 1 94.88 122 GLN B O 1
ATOM 4283 N N . TYR B 1 123 ? 12.711 10.594 -14.227 1 96.56 123 TYR B N 1
ATOM 4284 C CA . TYR B 1 123 ? 14.016 10.5 -14.867 1 96.56 123 TYR B CA 1
ATOM 4285 C C . TYR B 1 123 ? 14.023 11.227 -16.203 1 96.56 123 TYR B C 1
ATOM 4287 O O . TYR B 1 123 ? 14.898 12.055 -16.469 1 96.56 123 TYR B O 1
ATOM 4295 N N . TRP B 1 124 ? 13.039 10.969 -17.031 1 95.81 124 TRP B N 1
ATOM 4296 C CA . TRP B 1 124 ? 12.977 11.57 -18.359 1 95.81 124 TRP B CA 1
ATOM 4297 C C . TRP B 1 124 ? 12.539 13.023 -18.281 1 95.81 124 TRP B C 1
ATOM 4299 O O . TRP B 1 124 ? 13 13.867 -19.062 1 95.81 124 TRP B O 1
ATOM 4309 N N . HIS B 1 125 ? 11.664 13.289 -17.344 1 93.44 125 HIS B N 1
ATOM 4310 C CA . HIS B 1 125 ? 11.297 14.688 -17.141 1 93.44 125 HIS B CA 1
ATOM 4311 C C . HIS B 1 125 ? 12.516 15.539 -16.781 1 93.44 125 HIS B C 1
ATOM 4313 O O . HIS B 1 125 ? 12.648 16.672 -17.266 1 93.44 125 HIS B O 1
ATOM 4319 N N . ALA B 1 126 ? 13.328 14.977 -15.922 1 94.06 126 ALA B N 1
ATOM 4320 C CA . ALA B 1 126 ? 14.555 15.664 -15.523 1 94.06 126 ALA B CA 1
ATOM 4321 C C . ALA B 1 126 ? 15.469 15.898 -16.719 1 94.06 126 ALA B C 1
ATOM 4323 O O . ALA B 1 126 ? 16.25 16.859 -16.734 1 94.06 126 ALA B O 1
ATOM 4324 N N . LYS B 1 127 ? 15.352 15.117 -17.719 1 95 127 LYS B N 1
ATOM 4325 C CA . LYS B 1 127 ? 16.141 15.227 -18.938 1 95 127 LYS B CA 1
ATOM 4326 C C . LYS B 1 127 ? 15.438 16.094 -19.984 1 95 127 LYS B C 1
ATOM 4328 O O . LYS B 1 127 ? 15.914 16.219 -21.109 1 95 127 LYS B O 1
ATOM 4333 N N . GLY B 1 128 ? 14.289 16.609 -19.656 1 93.06 128 GLY B N 1
ATOM 4334 C CA . GLY B 1 128 ? 13.555 17.516 -20.516 1 93.06 128 GLY B CA 1
ATOM 4335 C C . GLY B 1 128 ? 12.68 16.797 -21.531 1 93.06 128 GLY B C 1
ATOM 4336 O O . GLY B 1 128 ? 12.25 17.391 -22.516 1 93.06 128 GLY B O 1
ATOM 4337 N N . GLU B 1 129 ? 12.438 15.516 -21.297 1 92.69 129 GLU B N 1
ATOM 4338 C CA . GLU B 1 129 ? 11.617 14.727 -22.203 1 92.69 129 GLU B CA 1
ATOM 4339 C C . GLU B 1 129 ? 10.352 14.227 -21.516 1 92.69 129 GLU B C 1
ATOM 4341 O O . GLU B 1 129 ? 10.383 13.891 -20.328 1 92.69 129 GLU B O 1
ATOM 4346 N N . ARG B 1 130 ? 9.367 14.195 -22.266 1 90.5 130 ARG B N 1
ATOM 4347 C CA . ARG B 1 130 ? 8.125 13.594 -21.797 1 90.5 130 ARG B CA 1
ATOM 4348 C C . ARG B 1 130 ? 7.91 12.219 -22.422 1 90.5 130 ARG B C 1
ATOM 4350 O O . ARG B 1 130 ? 7.613 12.117 -23.609 1 90.5 130 ARG B O 1
ATOM 4357 N N . ARG B 1 131 ? 8.062 11.234 -21.688 1 93.75 131 ARG B N 1
ATOM 4358 C CA . ARG B 1 131 ? 7.867 9.852 -22.109 1 93.75 131 ARG B CA 1
ATOM 4359 C C . ARG B 1 131 ? 6.832 9.148 -21.234 1 93.75 131 ARG B C 1
ATOM 4361 O O . ARG B 1 131 ? 7.184 8.516 -20.234 1 93.75 131 ARG B O 1
ATOM 4368 N N . PRO B 1 132 ? 5.609 9.148 -21.625 1 92.5 132 PRO B N 1
ATOM 4369 C CA . PRO B 1 132 ? 4.531 8.719 -20.734 1 92.5 132 PRO B CA 1
ATOM 4370 C C . PRO B 1 132 ? 4.219 7.23 -20.859 1 92.5 132 PRO B C 1
ATOM 4372 O O . PRO B 1 132 ? 3.311 6.73 -20.188 1 92.5 132 PRO B O 1
ATOM 4375 N N . LYS B 1 133 ? 4.93 6.48 -21.703 1 96 133 LYS B N 1
ATOM 4376 C CA . LYS B 1 133 ? 4.551 5.094 -21.969 1 96 133 LYS B CA 1
ATOM 4377 C C . LYS B 1 133 ? 5.574 4.125 -21.391 1 96 133 LYS B C 1
ATOM 4379 O O . LYS B 1 133 ? 6.715 4.504 -21.125 1 96 133 LYS B O 1
ATOM 4384 N N . PHE B 1 134 ? 5.129 2.973 -21.203 1 97.81 134 PHE B N 1
ATOM 4385 C CA . PHE B 1 134 ? 5.957 1.848 -20.797 1 97.81 134 PHE B CA 1
ATOM 4386 C C . PHE B 1 134 ? 5.793 0.673 -21.75 1 97.81 134 PHE B C 1
ATOM 4388 O O . PHE B 1 134 ? 4.758 0.54 -22.406 1 97.81 134 PHE B O 1
ATOM 4395 N N . LEU B 1 135 ? 6.895 -0.028 -21.953 1 98.75 135 LEU B N 1
ATOM 4396 C CA . LEU B 1 135 ? 6.855 -1.307 -22.656 1 98.75 135 LEU B CA 1
ATOM 4397 C C . LEU B 1 135 ? 6.922 -2.469 -21.672 1 98.75 135 LEU B C 1
ATOM 4399 O O . LEU B 1 135 ? 7.793 -2.496 -20.797 1 98.75 135 LEU B O 1
ATOM 4403 N N . THR B 1 136 ? 5.996 -3.383 -21.719 1 98.19 136 THR B N 1
ATOM 4404 C CA . THR B 1 136 ? 5.91 -4.566 -20.875 1 98.19 136 THR B CA 1
ATOM 4405 C C . THR B 1 136 ? 5.406 -5.766 -21.672 1 98.19 136 THR B C 1
ATOM 4407 O O . THR B 1 136 ? 5.289 -5.703 -22.891 1 98.19 136 THR B O 1
ATOM 4410 N N . LEU B 1 137 ? 5.227 -6.871 -21 1 97.62 137 LEU B N 1
ATOM 4411 C CA . LEU B 1 137 ? 4.883 -8.109 -21.688 1 97.62 137 LEU B CA 1
ATOM 4412 C C . LEU B 1 137 ? 3.404 -8.438 -21.5 1 97.62 137 LEU B C 1
ATOM 4414 O O . LEU B 1 137 ? 2.816 -8.141 -20.469 1 97.62 137 LEU B O 1
ATOM 4418 N N . ARG B 1 138 ? 2.885 -9.023 -22.562 1 96.12 138 ARG B N 1
ATOM 4419 C CA . ARG B 1 138 ? 1.622 -9.727 -22.359 1 96.12 138 ARG B CA 1
ATOM 4420 C C . ARG B 1 138 ? 1.76 -10.797 -21.281 1 96.12 138 ARG B C 1
ATOM 4422 O O . ARG B 1 138 ? 2.865 -11.266 -21 1 96.12 138 ARG B O 1
ATOM 4429 N N . HIS B 1 139 ? 0.708 -11.102 -20.562 1 94.75 139 HIS B N 1
ATOM 4430 C CA . HIS B 1 139 ? 0.642 -12.062 -19.469 1 94.75 139 HIS B CA 1
ATOM 4431 C C . HIS B 1 139 ? 1.401 -11.555 -18.25 1 94.75 139 HIS B C 1
ATOM 4433 O O . HIS B 1 139 ? 1.631 -12.312 -17.297 1 94.75 139 HIS B O 1
ATOM 4439 N N . GLY B 1 140 ? 1.887 -10.336 -18.297 1 95.44 140 GLY B N 1
ATOM 4440 C CA . GLY B 1 140 ? 2.553 -9.766 -17.141 1 95.44 140 GLY B CA 1
ATOM 4441 C C . GLY B 1 140 ? 1.593 -9.367 -16.031 1 95.44 140 GLY B C 1
ATOM 4442 O O . GLY B 1 140 ? 0.421 -9.086 -16.297 1 95.44 140 GLY B O 1
ATOM 4443 N N . TYR B 1 141 ? 2.037 -9.391 -14.844 1 94.5 141 TYR B N 1
ATOM 4444 C CA . TYR B 1 141 ? 1.314 -8.922 -13.664 1 94.5 141 TYR B CA 1
ATOM 4445 C C . TYR B 1 141 ? 2.223 -8.102 -12.758 1 94.5 141 TYR B C 1
ATOM 4447 O O . TYR B 1 141 ? 3.262 -8.586 -12.305 1 94.5 141 TYR B O 1
ATOM 4455 N N . HIS B 1 142 ? 1.792 -6.895 -12.375 1 96.56 142 HIS B N 1
ATOM 4456 C CA . HIS B 1 142 ? 2.689 -6.02 -11.633 1 96.56 142 HIS B CA 1
ATOM 4457 C C . HIS B 1 142 ? 1.988 -5.414 -10.422 1 96.56 142 HIS B C 1
ATOM 4459 O O . HIS B 1 142 ? 2.547 -4.551 -9.742 1 96.56 142 HIS B O 1
ATOM 4465 N N . GLY B 1 143 ? 0.775 -5.836 -10.148 1 93.81 143 GLY B N 1
ATOM 4466 C CA . GLY B 1 143 ? 0.082 -5.359 -8.961 1 93.81 143 GLY B CA 1
ATOM 4467 C C . GLY B 1 143 ? -1.33 -4.883 -9.242 1 93.81 143 GLY B C 1
ATOM 4468 O O . GLY B 1 143 ? -1.745 -4.816 -10.406 1 93.81 143 GLY B O 1
ATOM 4469 N N . ASP B 1 144 ? -2.029 -4.484 -8.211 1 92 144 ASP B N 1
ATOM 4470 C CA . ASP B 1 144 ? -3.457 -4.211 -8.352 1 92 144 ASP B CA 1
ATOM 4471 C C . ASP B 1 144 ? -3.74 -2.715 -8.227 1 92 144 ASP B C 1
ATOM 4473 O O . ASP B 1 144 ? -4.844 -2.26 -8.531 1 92 144 ASP B O 1
ATOM 4477 N N . THR B 1 145 ? -2.795 -1.888 -7.746 1 93.56 145 THR B N 1
ATOM 4478 C CA . THR B 1 145 ? -3.031 -0.452 -7.84 1 93.56 145 THR B CA 1
ATOM 4479 C C . THR B 1 145 ? -3.145 -0.019 -9.297 1 93.56 145 THR B C 1
ATOM 4481 O O . THR B 1 145 ? -2.674 -0.72 -10.203 1 93.56 145 THR B O 1
ATOM 4484 N N . PHE B 1 146 ? -3.699 1.075 -9.547 1 92.5 146 PHE B N 1
ATOM 4485 C CA . PHE B 1 146 ? -4.078 1.449 -10.906 1 92.5 146 PHE B CA 1
ATOM 4486 C C . PHE B 1 146 ? -2.852 1.56 -11.797 1 92.5 146 PHE B C 1
ATOM 4488 O O . PHE B 1 146 ? -2.852 1.065 -12.93 1 92.5 146 PHE B O 1
ATOM 4495 N N . ALA B 1 147 ? -1.835 2.191 -11.336 1 93.44 147 ALA B N 1
ATOM 4496 C CA . ALA B 1 147 ? -0.656 2.326 -12.188 1 93.44 147 ALA B CA 1
ATOM 4497 C C . ALA B 1 147 ? 0.019 0.974 -12.406 1 93.44 147 ALA B C 1
ATOM 4499 O O . ALA B 1 147 ? 0.474 0.673 -13.516 1 93.44 147 ALA B O 1
ATOM 4500 N N . ALA B 1 148 ? 0.11 0.213 -11.328 1 94.38 148 ALA B N 1
ATOM 4501 C CA . ALA B 1 148 ? 0.647 -1.136 -11.484 1 94.38 148 ALA B CA 1
ATOM 4502 C C . ALA B 1 148 ? -0.197 -1.952 -12.453 1 94.38 148 ALA B C 1
ATOM 4504 O O . ALA B 1 148 ? 0.341 -2.674 -13.297 1 94.38 148 ALA B O 1
ATOM 4505 N N . MET B 1 149 ? -1.461 -1.802 -12.344 1 92.88 149 MET B N 1
ATOM 4506 C CA . MET B 1 149 ? -2.4 -2.5 -13.211 1 92.88 149 MET B CA 1
ATOM 4507 C C . MET B 1 149 ? -2.232 -2.053 -14.664 1 92.88 149 MET B C 1
ATOM 4509 O O . MET B 1 149 ? -2.4 -2.852 -15.586 1 92.88 149 MET B O 1
ATOM 4513 N N . SER B 1 150 ? -1.908 -0.829 -14.859 1 93.25 150 SER B N 1
ATOM 4514 C CA . SER B 1 150 ? -1.801 -0.273 -16.203 1 93.25 150 SER B CA 1
ATOM 4515 C C . SER B 1 150 ? -0.675 -0.939 -16.984 1 93.25 150 SER B C 1
ATOM 4517 O O . SER B 1 150 ? -0.699 -0.961 -18.219 1 93.25 150 SER B O 1
ATOM 4519 N N . VAL B 1 151 ? 0.307 -1.483 -16.281 1 95 151 VAL B N 1
ATOM 4520 C CA . VAL B 1 151 ? 1.403 -2.174 -16.953 1 95 151 VAL B CA 1
ATOM 4521 C C . VAL B 1 151 ? 1.234 -3.684 -16.797 1 95 151 VAL B C 1
ATOM 4523 O O . VAL B 1 151 ? 2.184 -4.445 -17 1 95 151 VAL B O 1
ATOM 4526 N N . THR B 1 152 ? 0.141 -4.105 -16.312 1 93.19 152 THR B N 1
ATOM 4527 C CA . THR B 1 152 ? -0.273 -5.504 -16.281 1 93.19 152 THR B CA 1
ATOM 4528 C C . THR B 1 152 ? -1.082 -5.852 -17.531 1 93.19 152 THR B C 1
ATOM 4530 O O . THR B 1 152 ? -1.795 -5.004 -18.062 1 93.19 152 THR B O 1
ATOM 4533 N N . ASP B 1 153 ? -1.009 -7.062 -18.016 1 91.06 153 ASP B N 1
ATOM 4534 C CA . ASP B 1 153 ? -1.691 -7.484 -19.234 1 91.06 153 ASP B CA 1
ATOM 4535 C C . ASP B 1 153 ? -3.16 -7.066 -19.219 1 91.06 153 ASP B C 1
ATOM 4537 O O . ASP B 1 153 ? -3.904 -7.445 -18.312 1 91.06 153 ASP B O 1
ATOM 4541 N N . PRO B 1 154 ? -3.59 -6.336 -20.219 1 82.44 154 PRO B N 1
ATOM 4542 C CA . PRO B 1 154 ? -4.957 -5.816 -20.234 1 82.44 154 PRO B CA 1
ATOM 4543 C C . PRO B 1 154 ? -5.988 -6.879 -20.594 1 82.44 154 PRO B C 1
ATOM 4545 O O . PRO B 1 154 ? -7.188 -6.68 -20.391 1 82.44 154 PRO B O 1
ATOM 4548 N N . ASP B 1 155 ? -5.566 -7.789 -21.375 1 74.94 155 ASP B N 1
ATOM 4549 C CA . ASP B 1 155 ? -6.512 -8.805 -21.828 1 74.94 155 ASP B CA 1
ATOM 4550 C C . ASP B 1 155 ? -6.965 -9.695 -20.672 1 74.94 155 ASP B C 1
ATOM 4552 O O . ASP B 1 155 ? -7.922 -10.461 -20.812 1 74.94 155 ASP B O 1
ATOM 4556 N N . ASN B 1 156 ? -6.324 -9.414 -19.688 1 61.47 156 ASN B N 1
ATOM 4557 C CA . ASN B 1 156 ? -6.988 -10.055 -18.562 1 61.47 156 ASN B CA 1
ATOM 4558 C C . ASN B 1 156 ? -8.242 -9.305 -18.141 1 61.47 156 ASN B C 1
ATOM 4560 O O . ASN B 1 156 ? -8.367 -8.102 -18.391 1 61.47 156 ASN B O 1
ATOM 4564 N N . SER B 1 157 ? -9.453 -9.898 -18.172 1 52.41 157 SER B N 1
ATOM 4565 C CA . SER B 1 157 ? -10.828 -9.422 -18.094 1 52.41 157 SER B CA 1
ATOM 4566 C C . SER B 1 157 ? -10.922 -8.156 -17.234 1 52.41 157 SER B C 1
ATOM 4568 O O . SER B 1 157 ? -11.688 -7.246 -17.547 1 52.41 157 SER B O 1
ATOM 4570 N N . MET B 1 158 ? -9.922 -7.746 -16.469 1 61.78 158 MET B N 1
ATOM 4571 C CA . MET B 1 158 ? -10.258 -6.742 -15.453 1 61.78 158 MET B CA 1
ATOM 4572 C C . MET B 1 158 ? -9.891 -5.344 -15.938 1 61.78 158 MET B C 1
ATOM 4574 O O . MET B 1 158 ? -10.461 -4.355 -15.469 1 61.78 158 MET B O 1
ATOM 4578 N N . HIS B 1 159 ? -9.195 -5.25 -17.016 1 67.38 159 HIS B N 1
ATOM 4579 C CA . HIS B 1 159 ? -8.742 -3.949 -17.5 1 67.38 159 HIS B CA 1
ATOM 4580 C C . HIS B 1 159 ? -9.859 -3.209 -18.219 1 67.38 159 HIS B C 1
ATOM 4582 O O . HIS B 1 159 ? -9.898 -1.977 -18.219 1 67.38 159 HIS B O 1
ATOM 4588 N N . SER B 1 160 ? -10.656 -4 -18.828 1 68.62 160 SER B N 1
ATOM 4589 C CA . SER B 1 160 ? -11.734 -3.383 -19.594 1 68.62 160 SER B CA 1
ATOM 4590 C C . SER B 1 160 ? -12.672 -2.588 -18.703 1 68.62 160 SER B C 1
ATOM 4592 O O . SER B 1 160 ? -13.289 -1.62 -19.141 1 68.62 160 SER B O 1
ATOM 4594 N N . LEU B 1 161 ? -12.68 -2.99 -17.484 1 75.5 161 LEU B N 1
ATOM 4595 C CA . LEU B 1 161 ? -13.539 -2.32 -16.5 1 75.5 161 LEU B CA 1
ATOM 4596 C C . LEU B 1 161 ? -13.047 -0.902 -16.234 1 75.5 161 LEU B C 1
ATOM 4598 O O . LEU B 1 161 ? -13.836 -0.028 -15.867 1 75.5 161 LEU B O 1
ATOM 4602 N N . TYR B 1 162 ? -11.781 -0.755 -16.531 1 79.25 162 TYR B N 1
ATOM 4603 C CA . TYR B 1 162 ? -11.195 0.522 -16.156 1 79.25 162 TYR B CA 1
ATOM 4604 C C . TYR B 1 162 ? -10.719 1.299 -17.375 1 79.25 162 TYR B C 1
ATOM 4606 O O . TYR B 1 162 ? -9.883 2.193 -17.266 1 79.25 162 TYR B O 1
ATOM 4614 N N . LYS B 1 163 ? -11.227 0.859 -18.469 1 73.06 163 LYS B N 1
ATOM 4615 C CA . LYS B 1 163 ? -10.891 1.574 -19.703 1 73.06 163 LYS B CA 1
ATOM 4616 C C . LYS B 1 163 ? -11.203 3.061 -19.578 1 73.06 163 LYS B C 1
ATOM 4618 O O . LYS B 1 163 ? -12.273 3.434 -19.094 1 73.06 163 LYS B O 1
ATOM 4623 N N . GLY B 1 164 ? -10.32 3.941 -20 1 72.31 164 GLY B N 1
ATOM 4624 C CA . GLY B 1 164 ? -10.492 5.383 -19.906 1 72.31 164 GLY B CA 1
ATOM 4625 C C . GLY B 1 164 ? -9.867 5.973 -18.656 1 72.31 164 GLY B C 1
ATOM 4626 O O . GLY B 1 164 ? -9.539 7.16 -18.609 1 72.31 164 GLY B O 1
ATOM 4627 N N . PHE B 1 165 ? -9.797 5.121 -17.719 1 80.81 165 PHE B N 1
ATOM 4628 C CA . PHE B 1 165 ? -9.203 5.582 -16.469 1 80.81 165 PHE B CA 1
ATOM 4629 C C . PHE B 1 165 ? -7.711 5.254 -16.422 1 80.81 165 PHE B C 1
ATOM 4631 O O . PHE B 1 165 ? -6.91 6.047 -15.93 1 80.81 165 PHE B O 1
ATOM 4638 N N . LEU B 1 166 ? -7.355 4.168 -17 1 84.44 166 LEU B N 1
ATOM 4639 C CA . LEU B 1 166 ? -5.969 3.715 -16.984 1 84.44 166 LEU B CA 1
ATOM 4640 C C . LEU B 1 166 ? -5.207 4.254 -18.203 1 84.44 166 LEU B C 1
ATOM 4642 O O . LEU B 1 166 ? -5.75 4.316 -19.297 1 84.44 166 LEU B O 1
ATOM 4646 N N . PRO B 1 167 ? -3.998 4.652 -17.922 1 86.88 167 PRO B N 1
ATOM 4647 C CA . PRO B 1 167 ? -3.178 4.938 -19.109 1 86.88 167 PRO B CA 1
ATOM 4648 C C . PRO B 1 167 ? -2.908 3.691 -19.953 1 86.88 167 PRO B C 1
ATOM 4650 O O . PRO B 1 167 ? -2.916 2.574 -19.438 1 86.88 167 PRO B O 1
ATOM 4653 N N . GLU B 1 168 ? -2.721 3.947 -21.234 1 89.44 168 GLU B N 1
ATOM 4654 C CA . GLU B 1 168 ? -2.43 2.854 -22.156 1 89.44 168 GLU B CA 1
ATOM 4655 C C . GLU B 1 168 ? -0.931 2.732 -22.406 1 89.44 168 GLU B C 1
ATOM 4657 O O . GLU B 1 168 ? -0.25 3.738 -22.625 1 89.44 168 GLU B O 1
ATOM 4662 N N . HIS B 1 169 ? -0.489 1.501 -22.359 1 95.06 169 HIS B N 1
ATOM 4663 C CA . HIS B 1 169 ? 0.929 1.231 -22.578 1 95.06 169 HIS B CA 1
ATOM 4664 C C . HIS B 1 169 ? 1.137 0.229 -23.703 1 95.06 169 HIS B C 1
ATOM 4666 O O . HIS B 1 169 ? 0.182 -0.152 -24.391 1 95.06 169 HIS B O 1
ATOM 4672 N N . ILE B 1 170 ? 2.4 0.031 -24.047 1 97.5 170 ILE B N 1
ATOM 4673 C CA . ILE B 1 170 ? 2.756 -0.869 -25.141 1 97.5 170 ILE B CA 1
ATOM 4674 C C . ILE B 1 170 ? 3.045 -2.262 -24.578 1 97.5 170 ILE B C 1
ATOM 4676 O O . ILE B 1 170 ? 3.82 -2.412 -23.641 1 97.5 170 ILE B O 1
ATOM 4680 N N . PHE B 1 171 ? 2.432 -3.283 -25.172 1 97.06 171 PHE B N 1
ATOM 4681 C CA . PHE B 1 171 ? 2.58 -4.664 -24.734 1 97.06 171 PHE B CA 1
ATOM 4682 C C . PHE B 1 171 ? 3.201 -5.523 -25.828 1 97.06 171 PHE B C 1
ATOM 4684 O O . PHE B 1 171 ? 2.646 -5.637 -26.922 1 97.06 171 PHE B O 1
ATOM 4691 N N . ALA B 1 172 ? 4.316 -6.094 -25.562 1 98.19 172 ALA B N 1
ATOM 4692 C CA . ALA B 1 172 ? 4.934 -7.07 -26.453 1 98.19 172 ALA B CA 1
ATOM 4693 C C . ALA B 1 172 ? 4.441 -8.484 -26.141 1 98.19 172 ALA B C 1
ATOM 4695 O O . ALA B 1 172 ? 4 -8.758 -25.031 1 98.19 172 ALA B O 1
ATOM 4696 N N . GLN B 1 173 ? 4.562 -9.336 -27.125 1 97.19 173 GLN B N 1
ATOM 4697 C CA . GLN B 1 173 ? 4.203 -10.734 -26.922 1 97.19 173 GLN B CA 1
ATOM 4698 C C . GLN B 1 173 ? 5.145 -11.414 -25.938 1 97.19 173 GLN B C 1
ATOM 4700 O O . GLN B 1 173 ? 6.352 -11.156 -25.938 1 97.19 173 GLN B O 1
ATOM 4705 N N . SER B 1 174 ? 4.527 -12.188 -25.062 1 96.38 174 SER B N 1
ATOM 4706 C CA . SER B 1 174 ? 5.352 -12.977 -24.156 1 96.38 174 SER B CA 1
ATOM 4707 C C . SER B 1 174 ? 6.172 -14.016 -24.906 1 96.38 174 SER B C 1
ATOM 4709 O O . SER B 1 174 ? 5.73 -14.547 -25.922 1 96.38 174 SER B O 1
ATOM 4711 N N . PRO B 1 175 ? 7.379 -14.25 -24.359 1 96.19 175 PRO B N 1
ATOM 4712 C CA . PRO B 1 175 ? 8.156 -15.32 -24.984 1 96.19 175 PRO B CA 1
ATOM 4713 C C . PRO B 1 175 ? 7.477 -16.688 -24.875 1 96.19 175 PRO B C 1
ATOM 4715 O O . PRO B 1 175 ? 6.734 -16.938 -23.922 1 96.19 175 PRO B O 1
ATOM 4718 N N . THR B 1 176 ? 7.777 -17.547 -25.844 1 95.25 176 THR B N 1
ATOM 4719 C CA . THR B 1 176 ? 7.133 -18.859 -25.891 1 95.25 176 THR B CA 1
ATOM 4720 C C . THR B 1 176 ? 8.117 -19.969 -25.531 1 95.25 176 THR B C 1
ATOM 4722 O O . THR B 1 176 ? 7.715 -21.047 -25.125 1 95.25 176 THR B O 1
ATOM 4725 N N . CYS B 1 177 ? 9.43 -19.656 -25.703 1 96.38 177 CYS B N 1
ATOM 4726 C CA . CYS B 1 177 ? 10.438 -20.641 -25.359 1 96.38 177 CYS B CA 1
ATOM 4727 C C . CYS B 1 177 ? 10.547 -20.812 -23.844 1 96.38 177 CYS B C 1
ATOM 4729 O O . CYS B 1 177 ? 10.773 -19.844 -23.125 1 96.38 177 CYS B O 1
ATOM 4731 N N . GLY B 1 178 ? 10.398 -22.062 -23.406 1 96.31 178 GLY B N 1
ATOM 4732 C CA . GLY B 1 178 ? 10.539 -22.359 -21.984 1 96.31 178 GLY B CA 1
ATOM 4733 C C . GLY B 1 178 ? 11.977 -22.312 -21.5 1 96.31 178 GLY B C 1
ATOM 4734 O O . GLY B 1 178 ? 12.906 -22.266 -22.312 1 96.31 178 GLY B O 1
ATOM 4735 N N . TYR B 1 179 ? 12.156 -22.359 -20.281 1 97.12 179 TYR B N 1
ATOM 4736 C CA . TYR B 1 179 ? 13.453 -22.203 -19.625 1 97.12 179 TYR B CA 1
ATOM 4737 C C . TYR B 1 179 ? 14.445 -23.234 -20.125 1 97.12 179 TYR B C 1
ATOM 4739 O O . TYR B 1 179 ? 15.617 -22.922 -20.359 1 97.12 179 TYR B O 1
ATOM 4747 N N . TRP B 1 180 ? 13.977 -24.484 -20.344 1 94.62 180 TRP B N 1
ATOM 4748 C CA . TRP B 1 180 ? 14.875 -25.578 -20.688 1 94.62 180 TRP B CA 1
ATOM 4749 C C . TRP B 1 180 ? 14.828 -25.859 -22.188 1 94.62 180 TRP B C 1
ATOM 4751 O O . TRP B 1 180 ? 15.531 -26.75 -22.672 1 94.62 180 TRP B O 1
ATOM 4761 N N . ASP B 1 181 ? 14.094 -25.109 -22.875 1 96.88 181 ASP B N 1
ATOM 4762 C CA . ASP B 1 181 ? 13.953 -25.297 -24.312 1 96.88 181 ASP B CA 1
ATOM 4763 C C . ASP B 1 181 ? 15.172 -24.766 -25.062 1 96.88 181 ASP B C 1
ATOM 4765 O O . ASP B 1 181 ? 16.016 -24.062 -24.469 1 96.88 181 ASP B O 1
ATOM 4769 N N . GLU B 1 182 ? 15.227 -25.219 -26.328 1 97.12 182 GLU B N 1
ATOM 4770 C CA . GLU B 1 182 ? 16.172 -24.562 -27.219 1 97.12 182 GLU B CA 1
ATOM 4771 C C . GLU B 1 182 ? 15.734 -23.141 -27.531 1 97.12 182 GLU B C 1
ATOM 4773 O O . GLU B 1 182 ? 14.562 -22.906 -27.844 1 97.12 182 GLU B O 1
ATOM 4778 N N . TRP B 1 183 ? 16.641 -22.234 -27.422 1 97.31 183 TRP B N 1
ATOM 4779 C CA . TRP B 1 183 ? 16.359 -20.828 -27.641 1 97.31 183 TRP B CA 1
ATOM 4780 C C . TRP B 1 183 ? 15.938 -20.578 -29.094 1 97.31 183 TRP B C 1
ATOM 4782 O O . TRP B 1 183 ? 16.578 -21.094 -30.016 1 97.31 183 TRP B O 1
ATOM 4792 N N . LYS B 1 184 ? 14.906 -19.797 -29.281 1 96.5 184 LYS B N 1
ATOM 4793 C CA . LYS B 1 184 ? 14.422 -19.328 -30.578 1 96.5 184 LYS B CA 1
ATOM 4794 C C . LYS B 1 184 ? 14.477 -17.812 -30.672 1 96.5 184 LYS B C 1
ATOM 4796 O O . LYS B 1 184 ? 13.57 -17.125 -30.188 1 96.5 184 LYS B O 1
ATOM 4801 N N . PRO B 1 185 ? 15.375 -17.312 -31.422 1 95.56 185 PRO B N 1
ATOM 4802 C CA . PRO B 1 185 ? 15.57 -15.867 -31.5 1 95.56 185 PRO B CA 1
ATOM 4803 C C . PRO B 1 185 ? 14.305 -15.125 -31.938 1 95.56 185 PRO B C 1
ATOM 4805 O O . PRO B 1 185 ? 14.117 -13.961 -31.594 1 95.56 185 PRO B O 1
ATOM 4808 N N . GLU B 1 186 ? 13.438 -15.781 -32.688 1 96.62 186 GLU B N 1
ATOM 4809 C CA . GLU B 1 186 ? 12.195 -15.172 -33.156 1 96.62 186 GLU B CA 1
ATOM 4810 C C . GLU B 1 186 ? 11.305 -14.766 -31.969 1 96.62 186 GLU B C 1
ATOM 4812 O O . GLU B 1 186 ? 10.406 -13.93 -32.125 1 96.62 186 GLU B O 1
ATOM 4817 N N . ASP B 1 187 ? 11.602 -15.336 -30.844 1 97.06 187 ASP B N 1
ATOM 4818 C CA . ASP B 1 187 ? 10.82 -15.023 -29.641 1 97.06 187 ASP B CA 1
ATOM 4819 C C . ASP B 1 187 ? 11.031 -13.57 -29.219 1 97.06 187 ASP B C 1
ATOM 4821 O O . ASP B 1 187 ? 10.195 -13 -28.516 1 97.06 187 ASP B O 1
ATOM 4825 N N . LEU B 1 188 ? 12.086 -12.984 -29.656 1 98.12 188 LEU B N 1
ATOM 4826 C CA . LEU B 1 188 ? 12.422 -11.617 -29.281 1 98.12 188 LEU B CA 1
ATOM 4827 C C . LEU B 1 188 ? 11.93 -10.633 -30.344 1 98.12 188 LEU B C 1
ATOM 4829 O O . LEU B 1 188 ? 11.922 -9.422 -30.109 1 98.12 188 LEU B O 1
ATOM 4833 N N . ALA B 1 189 ? 11.461 -11.086 -31.469 1 98.25 189 ALA B N 1
ATOM 4834 C CA . ALA B 1 189 ? 11.211 -10.273 -32.656 1 98.25 189 ALA B CA 1
ATOM 4835 C C . ALA B 1 189 ? 10.141 -9.219 -32.375 1 98.25 189 ALA B C 1
ATOM 4837 O O . ALA B 1 189 ? 10.305 -8.055 -32.75 1 98.25 189 ALA B O 1
ATOM 4838 N N . ASP B 1 190 ? 9.102 -9.648 -31.797 1 98.69 190 ASP B N 1
ATOM 4839 C CA . ASP B 1 190 ? 8.023 -8.711 -31.516 1 98.69 190 ASP B CA 1
ATOM 4840 C C . ASP B 1 190 ? 8.477 -7.609 -30.562 1 98.69 190 ASP B C 1
ATOM 4842 O O . ASP B 1 190 ? 8.125 -6.441 -30.734 1 98.69 190 ASP B O 1
ATOM 4846 N N . PHE B 1 191 ? 9.203 -8 -29.578 1 98.56 191 PHE B N 1
ATOM 4847 C CA . PHE B 1 191 ? 9.742 -7.035 -28.625 1 98.56 191 PHE B CA 1
ATOM 4848 C C . PHE B 1 191 ? 10.648 -6.031 -29.328 1 98.56 191 PHE B C 1
ATOM 4850 O O . PHE B 1 191 ? 10.562 -4.828 -29.078 1 98.56 191 PHE B O 1
ATOM 4857 N N . GLU B 1 192 ? 11.484 -6.547 -30.125 1 98.44 192 GLU B N 1
ATOM 4858 C CA . GLU B 1 192 ? 12.398 -5.711 -30.906 1 98.44 192 GLU B CA 1
ATOM 4859 C C . GLU B 1 192 ? 11.641 -4.715 -31.766 1 98.44 192 GLU B C 1
ATOM 4861 O O . GLU B 1 192 ? 12.008 -3.541 -31.844 1 98.44 192 GLU B O 1
ATOM 4866 N N . ASP B 1 193 ? 10.648 -5.152 -32.375 1 98.69 193 ASP B N 1
ATOM 4867 C CA . ASP B 1 193 ? 9.836 -4.301 -33.25 1 98.69 193 ASP B CA 1
ATOM 4868 C C . ASP B 1 193 ? 9.172 -3.184 -32.438 1 98.69 193 ASP B C 1
ATOM 4870 O O . ASP B 1 193 ? 9.148 -2.029 -32.875 1 98.69 193 ASP B O 1
ATOM 4874 N N . LYS B 1 194 ? 8.641 -3.572 -31.297 1 98.62 194 LYS B N 1
ATOM 4875 C CA . LYS B 1 194 ? 7.934 -2.602 -30.469 1 98.62 194 LYS B CA 1
ATOM 4876 C C . LYS B 1 194 ? 8.891 -1.536 -29.938 1 98.62 194 LYS B C 1
ATOM 4878 O O . LYS B 1 194 ? 8.57 -0.346 -29.953 1 98.62 194 LYS B O 1
ATOM 4883 N N . ILE B 1 195 ? 9.969 -1.968 -29.422 1 98.31 195 ILE B N 1
ATOM 4884 C CA . ILE B 1 195 ? 10.906 -1.009 -28.844 1 98.31 195 ILE B CA 1
ATOM 4885 C C . ILE B 1 195 ? 11.461 -0.105 -29.938 1 98.31 195 ILE B C 1
ATOM 4887 O O . ILE B 1 195 ? 11.688 1.087 -29.719 1 98.31 195 ILE B O 1
ATOM 4891 N N . ASP B 1 196 ? 11.727 -0.664 -31.109 1 98 196 ASP B N 1
ATOM 4892 C CA . ASP B 1 196 ? 12.227 0.12 -32.25 1 98 196 ASP B CA 1
ATOM 4893 C C . ASP B 1 196 ? 11.219 1.189 -32.656 1 98 196 ASP B C 1
ATOM 4895 O O . ASP B 1 196 ? 11.594 2.332 -32.938 1 98 196 ASP B O 1
ATOM 4899 N N . SER B 1 197 ? 10.016 0.828 -32.656 1 98.31 197 SER B N 1
ATOM 4900 C CA . SER B 1 197 ? 8.945 1.697 -33.156 1 98.31 197 SER B CA 1
ATOM 4901 C C . SER B 1 197 ? 8.586 2.756 -32.094 1 98.31 197 SER B C 1
ATOM 4903 O O . SER B 1 197 ? 8.141 3.852 -32.469 1 98.31 197 SER B O 1
ATOM 4905 N N . HIS B 1 198 ? 8.82 2.43 -30.797 1 98.12 198 HIS B N 1
ATOM 4906 C CA . HIS B 1 198 ? 8.188 3.273 -29.781 1 98.12 198 HIS B CA 1
ATOM 4907 C C . HIS B 1 198 ? 9.227 3.832 -28.812 1 98.12 198 HIS B C 1
ATOM 4909 O O . HIS B 1 198 ? 8.875 4.543 -27.859 1 98.12 198 HIS B O 1
ATOM 4915 N N . HIS B 1 199 ? 10.484 3.604 -29.016 1 97.44 199 HIS B N 1
ATOM 4916 C CA . HIS B 1 199 ? 11.516 3.891 -28.031 1 97.44 199 HIS B CA 1
ATOM 4917 C C . HIS B 1 199 ? 11.508 5.363 -27.625 1 97.44 199 HIS B C 1
ATOM 4919 O O . HIS B 1 199 ? 11.844 5.711 -26.5 1 97.44 199 HIS B O 1
ATOM 4925 N N . GLN B 1 200 ? 11.016 6.23 -28.438 1 97.12 200 GLN B N 1
ATOM 4926 C CA . GLN B 1 200 ? 11.062 7.664 -28.156 1 97.12 200 GLN B CA 1
ATOM 4927 C C . GLN B 1 200 ? 9.969 8.078 -27.172 1 97.12 200 GLN B C 1
ATOM 4929 O O . GLN B 1 200 ? 10.062 9.133 -26.547 1 97.12 200 GLN B O 1
ATOM 4934 N N . GLU B 1 201 ? 8.969 7.27 -27 1 96.25 201 GLU B N 1
ATOM 4935 C CA . GLU B 1 201 ? 7.883 7.617 -26.094 1 96.25 201 GLU B CA 1
ATOM 4936 C C . GLU B 1 201 ? 7.926 6.766 -24.828 1 96.25 201 GLU B C 1
ATOM 4938 O O . GLU B 1 201 ? 7.09 6.922 -23.938 1 96.25 201 GLU B O 1
ATOM 4943 N N . LEU B 1 202 ? 8.914 5.848 -24.75 1 97.88 202 LEU B N 1
ATOM 4944 C CA . LEU B 1 202 ? 8.984 4.91 -23.641 1 97.88 202 LEU B CA 1
ATOM 4945 C C . LEU B 1 202 ? 9.797 5.496 -22.484 1 97.88 202 LEU B C 1
ATOM 4947 O O . LEU B 1 202 ? 10.93 5.953 -22.688 1 97.88 202 LEU B O 1
ATOM 4951 N N . ALA B 1 203 ? 9.188 5.449 -21.312 1 97.19 203 ALA B N 1
ATOM 4952 C CA . ALA B 1 203 ? 9.938 5.812 -20.109 1 97.19 203 ALA B CA 1
ATOM 4953 C C . ALA B 1 203 ? 10.859 4.672 -19.672 1 97.19 203 ALA B C 1
ATOM 4955 O O . ALA B 1 203 ? 11.984 4.914 -19.234 1 97.19 203 ALA B O 1
ATOM 4956 N N . ALA B 1 204 ? 10.359 3.467 -19.781 1 98.81 204 ALA B N 1
ATOM 4957 C CA . ALA B 1 204 ? 11.109 2.289 -19.344 1 98.81 204 ALA B CA 1
ATOM 4958 C C . ALA B 1 204 ? 10.461 1.007 -19.844 1 98.81 204 ALA B C 1
ATOM 4960 O O . ALA B 1 204 ? 9.328 1.03 -20.344 1 98.81 204 ALA B O 1
ATOM 4961 N N . VAL B 1 205 ? 11.227 -0.004 -19.828 1 98.88 205 VAL B N 1
ATOM 4962 C CA . VAL B 1 205 ? 10.734 -1.374 -19.922 1 98.88 205 VAL B CA 1
ATOM 4963 C C . VAL B 1 205 ? 10.539 -1.948 -18.516 1 98.88 205 VAL B C 1
ATOM 4965 O O . VAL B 1 205 ? 11.414 -1.809 -17.656 1 98.88 205 VAL B O 1
ATOM 4968 N N . ILE B 1 206 ? 9.391 -2.521 -18.25 1 98.88 206 ILE B N 1
ATOM 4969 C CA . ILE B 1 206 ? 9.172 -3.211 -16.984 1 98.88 206 ILE B CA 1
ATOM 4970 C C . ILE B 1 206 ? 8.695 -4.637 -17.25 1 98.88 206 ILE B C 1
ATOM 4972 O O . ILE B 1 206 ? 7.867 -4.871 -18.141 1 98.88 206 ILE B O 1
ATOM 4976 N N . LEU B 1 207 ? 9.195 -5.586 -16.531 1 98.75 207 LEU B N 1
ATOM 4977 C CA . LEU B 1 207 ? 8.75 -6.965 -16.688 1 98.75 207 LEU B CA 1
ATOM 4978 C C . LEU B 1 207 ? 9.133 -7.809 -15.477 1 98.75 207 LEU B C 1
ATOM 4980 O O . LEU B 1 207 ? 9.914 -7.363 -14.625 1 98.75 207 LEU B O 1
ATOM 4984 N N . GLU B 1 208 ? 8.531 -8.953 -15.273 1 98.62 208 GLU B N 1
ATOM 4985 C CA . GLU B 1 208 ? 8.953 -10 -14.352 1 98.62 208 GLU B CA 1
ATOM 4986 C C . GLU B 1 208 ? 10.078 -10.844 -14.953 1 98.62 208 GLU B C 1
ATOM 4988 O O . GLU B 1 208 ? 9.867 -11.547 -15.945 1 98.62 208 GLU B O 1
ATOM 4993 N N . PRO B 1 209 ? 11.242 -10.844 -14.352 1 98.62 209 PRO B N 1
ATOM 4994 C CA . PRO B 1 209 ? 12.344 -11.602 -14.953 1 98.62 209 PRO B CA 1
ATOM 4995 C C . PRO B 1 209 ? 12.148 -13.109 -14.836 1 98.62 209 PRO B C 1
ATOM 4997 O O . PRO B 1 209 ? 11.93 -13.625 -13.734 1 98.62 209 PRO B O 1
ATOM 5000 N N . ILE B 1 210 ? 12.18 -13.859 -15.953 1 98.69 210 ILE B N 1
ATOM 5001 C CA . ILE B 1 210 ? 12.273 -15.312 -16.094 1 98.69 210 ILE B CA 1
ATOM 5002 C C . ILE B 1 210 ? 10.906 -15.945 -15.828 1 98.69 210 ILE B C 1
ATOM 5004 O O . ILE B 1 210 ? 10.516 -16.906 -16.5 1 98.69 210 ILE B O 1
ATOM 5008 N N . VAL B 1 211 ? 10.141 -15.43 -14.805 1 98.56 211 VAL B N 1
ATOM 5009 C CA . VAL B 1 211 ? 8.875 -16.062 -14.43 1 98.56 211 VAL B CA 1
ATOM 5010 C C . VAL B 1 211 ? 7.77 -15.008 -14.383 1 98.56 211 VAL B C 1
ATOM 5012 O O . VAL B 1 211 ? 7.844 -14.047 -13.617 1 98.56 211 VAL B O 1
ATOM 5015 N N . GLN B 1 212 ? 6.828 -15.148 -15.25 1 97.19 212 GLN B N 1
ATOM 5016 C CA . GLN B 1 212 ? 5.578 -14.406 -15.117 1 97.19 212 GLN B CA 1
ATOM 5017 C C . GLN B 1 212 ? 4.609 -15.117 -14.18 1 97.19 212 GLN B C 1
ATOM 5019 O O . GLN B 1 212 ? 3.967 -16.094 -14.57 1 97.19 212 GLN B O 1
ATOM 5024 N N . GLY B 1 213 ? 4.41 -14.633 -12.977 1 94.31 213 GLY B N 1
ATOM 5025 C CA . GLY B 1 213 ? 3.65 -15.289 -11.922 1 94.31 213 GLY B CA 1
ATOM 5026 C C . GLY B 1 213 ? 2.164 -15.367 -12.219 1 94.31 213 GLY B C 1
ATOM 5027 O O . GLY B 1 213 ? 1.712 -16.281 -12.914 1 94.31 213 GLY B O 1
ATOM 5028 N N . ALA B 1 214 ? 1.387 -14.375 -11.883 1 88 214 ALA B N 1
ATOM 5029 C CA . ALA B 1 214 ? -0.069 -14.367 -12.008 1 88 214 ALA B CA 1
ATOM 5030 C C . ALA B 1 214 ? -0.5 -14.422 -13.469 1 88 214 ALA B C 1
ATOM 5032 O O . ALA B 1 214 ? -1.655 -14.734 -13.773 1 88 214 ALA B O 1
ATOM 5033 N N . GLY B 1 215 ? 0.461 -14.156 -14.367 1 87 215 GLY B N 1
ATOM 5034 C CA . GLY B 1 215 ? 0.17 -14.227 -15.797 1 87 215 GLY B CA 1
ATOM 5035 C C . GLY B 1 215 ? 0.212 -15.641 -16.344 1 87 215 GLY B C 1
ATOM 5036 O O . GLY B 1 215 ? 0.379 -15.836 -17.547 1 87 215 GLY B O 1
ATOM 5037 N N . GLY B 1 216 ? 0.162 -16.641 -15.422 1 90.38 216 GLY B N 1
ATOM 5038 C CA . GLY B 1 216 ? 0.085 -18.016 -15.859 1 90.38 216 GLY B CA 1
ATOM 5039 C C . GLY B 1 216 ? 1.267 -18.859 -15.406 1 90.38 216 GLY B C 1
ATOM 5040 O O . GLY B 1 216 ? 1.475 -19.969 -15.898 1 90.38 216 GLY B O 1
ATOM 5041 N N . MET B 1 217 ? 2.02 -18.359 -14.57 1 95.69 217 MET B N 1
ATOM 5042 C CA . MET B 1 217 ? 3.221 -19.047 -14.117 1 95.69 217 MET B CA 1
ATOM 5043 C C . MET B 1 217 ? 4.086 -19.469 -15.297 1 95.69 217 MET B C 1
ATOM 5045 O O . MET B 1 217 ? 4.477 -20.641 -15.391 1 95.69 217 MET B O 1
ATOM 5049 N N . ARG B 1 218 ? 4.289 -18.547 -16.141 1 96.94 218 ARG B N 1
ATOM 5050 C CA . ARG B 1 218 ? 5.078 -18.797 -17.344 1 96.94 218 ARG B CA 1
ATOM 5051 C C . ARG B 1 218 ? 6.566 -18.625 -17.062 1 96.94 218 ARG B C 1
ATOM 5053 O O . ARG B 1 218 ? 6.988 -17.609 -16.516 1 96.94 218 ARG B O 1
ATOM 5060 N N . ILE B 1 219 ? 7.305 -19.641 -17.391 1 98.5 219 ILE B N 1
ATOM 5061 C CA . ILE B 1 219 ? 8.75 -19.609 -17.219 1 98.5 219 ILE B CA 1
ATOM 5062 C C . ILE B 1 219 ? 9.43 -19.562 -18.594 1 98.5 219 ILE B C 1
ATOM 5064 O O . ILE B 1 219 ? 9.273 -20.469 -19.406 1 98.5 219 ILE B O 1
ATOM 5068 N N . TYR B 1 220 ? 10.164 -18.469 -18.844 1 98.12 220 TYR B N 1
ATOM 5069 C CA . TYR B 1 220 ? 10.664 -18.312 -20.203 1 98.12 220 TYR B CA 1
ATOM 5070 C C . TYR B 1 220 ? 12.18 -18.406 -20.25 1 98.12 220 TYR B C 1
ATOM 5072 O O . TYR B 1 220 ? 12.836 -18.422 -19.203 1 98.12 220 TYR B O 1
ATOM 5080 N N . HIS B 1 221 ? 12.742 -18.562 -21.391 1 98.56 221 HIS B N 1
ATOM 5081 C CA . HIS B 1 221 ? 14.164 -18.781 -21.641 1 98.56 221 HIS B CA 1
ATOM 5082 C C . HIS B 1 221 ? 14.984 -17.547 -21.266 1 98.56 221 HIS B C 1
ATOM 5084 O O . HIS B 1 221 ? 14.633 -16.422 -21.625 1 98.56 221 HIS B O 1
ATOM 5090 N N . PRO B 1 222 ? 16.109 -17.703 -20.578 1 98.56 222 PRO B N 1
ATOM 5091 C CA . PRO B 1 222 ? 16.922 -16.578 -20.109 1 98.56 222 PRO B CA 1
ATOM 5092 C C . PRO B 1 222 ? 17.453 -15.711 -21.25 1 98.56 222 PRO B C 1
ATOM 5094 O O . PRO B 1 222 ? 17.672 -14.508 -21.062 1 98.56 222 PRO B O 1
ATOM 5097 N N . GLU B 1 223 ? 17.625 -16.297 -22.438 1 98.69 223 GLU B N 1
ATOM 5098 C CA . GLU B 1 223 ? 18.125 -15.539 -23.562 1 98.69 223 GLU B CA 1
ATOM 5099 C C . GLU B 1 223 ? 17.188 -14.406 -23.938 1 98.69 223 GLU B C 1
ATOM 5101 O O . GLU B 1 223 ? 17.609 -13.367 -24.453 1 98.69 223 GLU B O 1
ATOM 5106 N N . PHE B 1 224 ? 15.883 -14.586 -23.734 1 98.69 224 PHE B N 1
ATOM 5107 C CA . PHE B 1 224 ? 14.922 -13.516 -23.984 1 98.69 224 PHE B CA 1
ATOM 5108 C C . PHE B 1 224 ? 15.25 -12.289 -23.141 1 98.69 224 PHE B C 1
ATOM 5110 O O . PHE B 1 224 ? 15.32 -11.172 -23.656 1 98.69 224 PHE B O 1
ATOM 5117 N N . LEU B 1 225 ? 15.484 -12.484 -21.812 1 98.69 225 LEU B N 1
ATOM 5118 C CA . LEU B 1 225 ? 15.789 -11.391 -20.891 1 98.69 225 LEU B CA 1
ATOM 5119 C C . LEU B 1 225 ? 17.109 -10.719 -21.266 1 98.69 225 LEU B C 1
ATOM 5121 O O . LEU B 1 225 ? 17.234 -9.5 -21.156 1 98.69 225 LEU B O 1
ATOM 5125 N N . LYS B 1 226 ? 18.062 -11.531 -21.703 1 98.56 226 LYS B N 1
ATOM 5126 C CA . LYS B 1 226 ? 19.328 -10.969 -22.188 1 98.56 226 LYS B CA 1
ATOM 5127 C C . LYS B 1 226 ? 19.094 -10.047 -23.375 1 98.56 226 LYS B C 1
ATOM 5129 O O . LYS B 1 226 ? 19.688 -8.977 -23.469 1 98.56 226 LYS B O 1
ATOM 5134 N N . GLY B 1 227 ? 18.281 -10.562 -24.281 1 98.69 227 GLY B N 1
ATOM 5135 C CA . GLY B 1 227 ? 17.922 -9.758 -25.438 1 98.69 227 GLY B CA 1
ATOM 5136 C C . GLY B 1 227 ? 17.234 -8.453 -25.062 1 98.69 227 GLY B C 1
ATOM 5137 O O . GLY B 1 227 ? 17.531 -7.402 -25.641 1 98.69 227 GLY B O 1
ATOM 5138 N N . VAL B 1 228 ? 16.328 -8.484 -24.062 1 98.81 228 VAL B N 1
ATOM 5139 C CA . VAL B 1 228 ? 15.625 -7.293 -23.594 1 98.81 228 VAL B CA 1
ATOM 5140 C C . VAL B 1 228 ? 16.625 -6.281 -23.047 1 98.81 228 VAL B C 1
ATOM 5142 O O . VAL B 1 228 ? 16.562 -5.09 -23.359 1 98.81 228 VAL B O 1
ATOM 5145 N N . ARG B 1 229 ? 17.547 -6.734 -22.203 1 98.69 229 ARG B 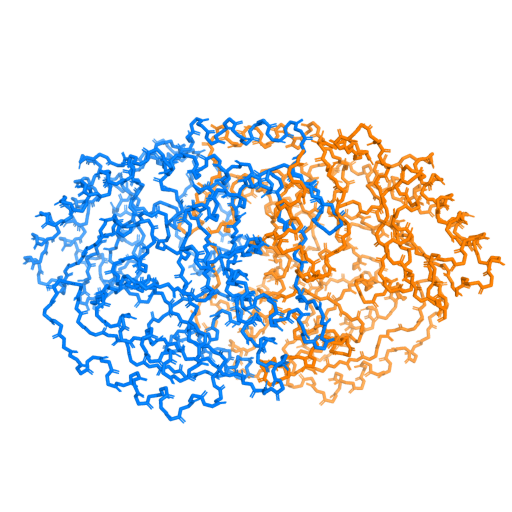N 1
ATOM 5146 C CA . ARG B 1 229 ? 18.562 -5.852 -21.641 1 98.69 229 ARG B CA 1
ATOM 5147 C C . ARG B 1 229 ? 19.391 -5.191 -22.75 1 98.69 229 ARG B C 1
ATOM 5149 O O . ARG B 1 229 ? 19.672 -3.992 -22.688 1 98.69 229 ARG B O 1
ATOM 5156 N N . ARG B 1 230 ? 19.812 -6.023 -23.734 1 98.5 230 ARG B N 1
ATOM 5157 C CA . ARG B 1 230 ? 20.578 -5.496 -24.859 1 98.5 230 ARG B CA 1
ATOM 5158 C C . ARG B 1 230 ? 19.812 -4.402 -25.594 1 98.5 230 ARG B C 1
ATOM 5160 O O . ARG B 1 230 ? 20.375 -3.375 -25.969 1 98.5 230 ARG B O 1
ATOM 5167 N N . LEU B 1 231 ? 18.562 -4.645 -25.844 1 98.75 231 LEU B N 1
ATOM 5168 C CA . LEU B 1 231 ? 17.719 -3.676 -26.547 1 98.75 231 LEU B CA 1
ATOM 5169 C C . LEU B 1 231 ? 17.562 -2.404 -25.719 1 98.75 231 LEU B C 1
ATOM 5171 O O . LEU B 1 231 ? 17.578 -1.298 -26.266 1 98.75 231 LEU B O 1
ATOM 5175 N N . CYS B 1 232 ? 17.344 -2.562 -24.391 1 98.69 232 CYS B N 1
ATOM 5176 C CA . CYS B 1 232 ? 17.266 -1.39 -23.531 1 98.69 232 CYS B CA 1
ATOM 5177 C C . CYS B 1 232 ? 18.531 -0.559 -23.625 1 98.69 232 CYS B C 1
ATOM 5179 O O . CYS B 1 232 ? 18.469 0.671 -23.672 1 98.69 232 CYS B O 1
ATOM 5181 N N . ASP B 1 233 ? 19.688 -1.215 -23.641 1 98.31 233 ASP B N 1
ATOM 5182 C CA . ASP B 1 233 ? 20.969 -0.52 -23.766 1 98.31 233 ASP B CA 1
ATOM 5183 C C . ASP B 1 233 ? 21.078 0.19 -25.109 1 98.31 233 ASP B C 1
ATOM 5185 O O . ASP B 1 233 ? 21.5 1.345 -25.172 1 98.31 233 ASP B O 1
ATOM 5189 N N . LYS B 1 234 ? 20.703 -0.532 -26.125 1 98.44 234 LYS B N 1
ATOM 5190 C CA . LYS B 1 234 ? 20.781 0.01 -27.484 1 98.44 234 LYS B CA 1
ATOM 5191 C C . LYS B 1 234 ? 19.953 1.281 -27.609 1 98.44 234 LYS B C 1
ATOM 5193 O O . LYS B 1 234 ? 20.375 2.242 -28.266 1 98.44 234 LYS B O 1
ATOM 5198 N N . TYR B 1 235 ? 18.812 1.352 -27.016 1 98.12 235 TYR B N 1
ATOM 5199 C CA . TYR B 1 235 ? 17.875 2.447 -27.219 1 98.12 235 TYR B CA 1
ATOM 5200 C C . TYR B 1 235 ? 17.906 3.418 -26.047 1 98.12 235 TYR B C 1
ATOM 5202 O O . TYR B 1 235 ? 17.094 4.34 -25.984 1 98.12 235 TYR B O 1
ATOM 5210 N N . ASP B 1 236 ? 18.812 3.201 -25.078 1 96.69 236 ASP B N 1
ATOM 5211 C CA . ASP B 1 236 ? 18.984 4.047 -23.891 1 96.69 236 ASP B CA 1
ATOM 5212 C C . ASP B 1 236 ? 17.688 4.102 -23.062 1 96.69 236 ASP B C 1
ATOM 5214 O O . ASP B 1 236 ? 17.203 5.188 -22.75 1 96.69 236 ASP B O 1
ATOM 5218 N N . LEU B 1 237 ? 17.156 2.947 -22.797 1 98.31 237 LEU B N 1
ATOM 5219 C CA . LEU B 1 237 ? 15.945 2.83 -21.984 1 98.31 237 LEU B CA 1
ATOM 5220 C C . LEU B 1 237 ? 16.266 2.205 -20.625 1 98.31 237 LEU B C 1
ATOM 5222 O O . LEU B 1 237 ? 17.172 1.381 -20.516 1 98.31 237 LEU B O 1
ATOM 5226 N N . LEU B 1 238 ? 15.539 2.652 -19.609 1 98.81 238 LEU B N 1
ATOM 5227 C CA . LEU B 1 238 ? 15.648 2.037 -18.297 1 98.81 238 LEU B CA 1
ATOM 5228 C C . LEU B 1 238 ? 14.984 0.664 -18.281 1 98.81 238 LEU B C 1
ATOM 5230 O O . LEU B 1 238 ? 13.961 0.458 -18.938 1 98.81 238 LEU B O 1
ATOM 5234 N N . LEU B 1 239 ? 15.617 -0.249 -17.625 1 98.94 239 LEU B N 1
ATOM 5235 C CA . LEU B 1 239 ? 15.023 -1.56 -17.375 1 98.94 239 LEU B CA 1
ATOM 5236 C C . LEU B 1 239 ? 14.609 -1.697 -15.914 1 98.94 239 LEU B C 1
ATOM 5238 O O . LEU B 1 239 ? 15.438 -1.587 -15.008 1 98.94 239 LEU B O 1
ATOM 5242 N N . ILE B 1 240 ? 13.336 -1.887 -15.664 1 98.94 240 ILE B N 1
ATOM 5243 C CA . ILE B 1 240 ? 12.773 -2.168 -14.352 1 98.94 240 ILE B CA 1
ATOM 5244 C C . ILE B 1 240 ? 12.516 -3.666 -14.211 1 98.94 240 ILE B C 1
ATOM 5246 O O . ILE B 1 240 ? 11.711 -4.234 -14.961 1 98.94 240 ILE B O 1
ATOM 5250 N N . ALA B 1 241 ? 13.18 -4.277 -13.281 1 98.94 241 ALA B N 1
ATOM 5251 C CA . ALA B 1 241 ? 12.922 -5.684 -12.977 1 98.94 241 ALA B CA 1
ATOM 5252 C C . ALA B 1 241 ? 11.969 -5.82 -11.789 1 98.94 241 ALA B C 1
ATOM 5254 O O . ALA B 1 241 ? 12.289 -5.387 -10.68 1 98.94 241 ALA B O 1
ATOM 5255 N N . ASP B 1 242 ? 10.828 -6.379 -12.016 1 98.81 242 ASP B N 1
ATOM 5256 C CA . ASP B 1 242 ? 9.867 -6.711 -10.969 1 98.81 242 ASP B CA 1
ATOM 5257 C C . ASP B 1 242 ? 10.18 -8.078 -10.352 1 98.81 242 ASP B C 1
ATOM 5259 O O . ASP B 1 242 ? 9.727 -9.102 -10.859 1 98.81 242 ASP B O 1
ATOM 5263 N N . GLU B 1 243 ? 10.922 -8.062 -9.234 1 98.62 243 GLU B N 1
ATOM 5264 C CA . GLU B 1 243 ? 11.359 -9.273 -8.555 1 98.62 243 GLU B CA 1
ATOM 5265 C C . GLU B 1 243 ? 10.547 -9.516 -7.285 1 98.62 243 GLU B C 1
ATOM 5267 O O . GLU B 1 243 ? 11.031 -10.156 -6.348 1 98.62 243 GLU B O 1
ATOM 5272 N N . ILE B 1 244 ? 9.352 -8.984 -7.227 1 98.31 244 ILE B N 1
ATOM 5273 C CA . ILE B 1 244 ? 8.516 -9.078 -6.035 1 98.31 244 ILE B CA 1
ATOM 5274 C C . ILE B 1 244 ? 8.164 -10.539 -5.758 1 98.31 244 ILE B C 1
ATOM 5276 O O . ILE B 1 244 ? 8.242 -10.992 -4.617 1 98.31 244 ILE B O 1
ATOM 5280 N N . ALA B 1 245 ? 7.82 -11.281 -6.738 1 97.12 245 ALA B N 1
ATOM 5281 C CA . ALA B 1 245 ? 7.445 -12.68 -6.559 1 97.12 245 ALA B CA 1
ATOM 5282 C C . ALA B 1 245 ? 8.672 -13.586 -6.586 1 97.12 245 ALA B C 1
ATOM 5284 O O . ALA B 1 245 ? 8.711 -14.609 -5.902 1 97.12 245 ALA B O 1
ATOM 5285 N N . THR B 1 246 ? 9.688 -13.242 -7.355 1 97.75 246 THR B N 1
ATOM 5286 C CA . THR B 1 246 ? 10.773 -14.172 -7.66 1 97.75 246 THR B CA 1
ATOM 5287 C C . THR B 1 246 ? 11.969 -13.922 -6.742 1 97.75 246 THR B C 1
ATOM 5289 O O . THR B 1 246 ? 12.859 -14.766 -6.641 1 97.75 246 THR B O 1
ATOM 5292 N N . GLY B 1 247 ? 12.039 -12.781 -6.102 1 97.56 247 GLY B N 1
ATOM 5293 C CA . GLY B 1 247 ? 13.227 -12.414 -5.348 1 97.56 247 GLY B CA 1
ATOM 5294 C C . GLY B 1 247 ? 13.5 -13.352 -4.18 1 97.56 247 GLY B C 1
ATOM 5295 O O . GLY B 1 247 ? 12.609 -14.094 -3.752 1 97.56 247 GLY B O 1
ATOM 5296 N N . PHE B 1 248 ? 14.719 -13.398 -3.824 1 98.62 248 PHE B N 1
ATOM 5297 C CA . PHE B 1 248 ? 15.203 -14.016 -2.596 1 98.62 248 PHE B CA 1
ATOM 5298 C C . PHE B 1 248 ? 15.148 -15.531 -2.691 1 98.62 248 PHE B C 1
ATOM 5300 O O . PHE B 1 248 ? 14.75 -16.203 -1.737 1 98.62 248 PHE B O 1
ATOM 5307 N N . GLY B 1 249 ? 15.43 -16.094 -3.873 1 98.62 249 GLY B N 1
ATOM 5308 C CA . GLY B 1 249 ? 15.797 -17.5 -3.951 1 98.62 249 GLY B CA 1
ATOM 5309 C C . GLY B 1 249 ? 14.734 -18.359 -4.605 1 98.62 249 GLY B C 1
ATOM 5310 O O . GLY B 1 249 ? 14.969 -19.547 -4.887 1 98.62 249 GLY B O 1
ATOM 5311 N N . ARG B 1 250 ? 13.555 -17.859 -4.938 1 98.75 250 ARG B N 1
ATOM 5312 C CA . ARG B 1 250 ? 12.383 -18.625 -5.34 1 98.75 250 ARG B CA 1
ATOM 5313 C C . ARG B 1 250 ? 12.672 -19.453 -6.59 1 98.75 250 ARG B C 1
ATOM 5315 O O . ARG B 1 250 ? 12.25 -20.609 -6.684 1 98.75 250 ARG B O 1
ATOM 5322 N N . THR B 1 251 ? 13.477 -18.891 -7.559 1 98.62 251 THR B N 1
ATOM 5323 C CA . THR B 1 251 ? 13.695 -19.547 -8.844 1 98.62 251 THR B CA 1
ATOM 5324 C C . THR B 1 251 ? 14.984 -20.359 -8.828 1 98.62 251 THR B C 1
ATOM 5326 O O . THR B 1 251 ? 15.406 -20.891 -9.859 1 98.62 251 THR B O 1
ATOM 5329 N N . GLY B 1 252 ? 15.617 -20.422 -7.691 1 98.5 252 GLY B N 1
ATOM 5330 C CA . GLY B 1 252 ? 16.875 -21.141 -7.582 1 98.5 252 GLY B CA 1
ATOM 5331 C C . GLY B 1 252 ? 18.094 -20.234 -7.672 1 98.5 252 GLY B C 1
ATOM 5332 O O . GLY B 1 252 ? 19.219 -20.688 -7.527 1 98.5 252 GLY B O 1
ATOM 5333 N N . LYS B 1 253 ? 17.906 -18.984 -7.996 1 98.62 253 LYS B N 1
ATOM 5334 C CA . LYS B 1 253 ? 18.875 -17.891 -7.875 1 98.62 253 LYS B CA 1
ATOM 5335 C C . LYS B 1 253 ? 18.375 -16.828 -6.898 1 98.62 253 LYS B C 1
ATOM 5337 O O . LYS B 1 253 ? 17.172 -16.75 -6.625 1 98.62 253 LYS B O 1
ATOM 5342 N N . LEU B 1 254 ? 19.281 -16.094 -6.328 1 98.62 254 LEU B N 1
ATOM 5343 C CA . LEU B 1 254 ? 18.844 -15.086 -5.371 1 98.62 254 LEU B CA 1
ATOM 5344 C C . LEU B 1 254 ? 17.844 -14.133 -6.008 1 98.62 254 LEU B C 1
ATOM 5346 O O . LEU B 1 254 ? 16.828 -13.797 -5.395 1 98.62 254 LEU B O 1
ATOM 5350 N N . PHE B 1 255 ? 18.156 -13.641 -7.164 1 98.75 255 PHE B N 1
ATOM 5351 C CA . PHE B 1 255 ? 17.25 -12.898 -8.031 1 98.75 255 PHE B CA 1
ATOM 5352 C C . PHE B 1 255 ? 17.156 -13.555 -9.398 1 98.75 255 PHE B C 1
ATOM 5354 O O . PHE B 1 255 ? 18.156 -14.039 -9.938 1 98.75 255 PHE B O 1
ATOM 5361 N N . ALA B 1 256 ? 15.953 -13.523 -9.992 1 98.75 256 ALA B N 1
ATOM 5362 C CA . ALA B 1 256 ? 15.703 -14.195 -11.266 1 98.75 256 ALA B CA 1
ATOM 5363 C C . ALA B 1 256 ? 16.562 -13.602 -12.375 1 98.75 256 ALA B C 1
ATOM 5365 O O . ALA B 1 256 ? 16.984 -14.312 -13.297 1 98.75 256 ALA B O 1
ATOM 5366 N N . CYS B 1 257 ? 16.891 -12.359 -12.297 1 98.5 257 CYS B N 1
ATOM 5367 C CA . CYS B 1 257 ? 17.734 -11.711 -13.297 1 98.5 257 CYS B CA 1
ATOM 5368 C C . CYS B 1 257 ? 19.078 -12.414 -13.43 1 98.5 257 CYS B C 1
ATOM 5370 O O . CYS B 1 257 ? 19.703 -12.383 -14.492 1 98.5 257 CYS B O 1
ATOM 5372 N N . GLU B 1 258 ? 19.516 -13.086 -12.352 1 98.56 258 GLU B N 1
ATOM 5373 C CA . GLU B 1 258 ? 20.797 -13.766 -12.344 1 98.56 258 GLU B CA 1
ATOM 5374 C C . GLU B 1 258 ? 20.828 -14.93 -13.328 1 98.56 258 GLU B C 1
ATOM 5376 O O . GLU B 1 258 ? 21.875 -15.312 -13.828 1 98.56 258 GLU B O 1
ATOM 5381 N N . HIS B 1 259 ? 19.672 -15.5 -13.633 1 98.62 259 HIS B N 1
ATOM 5382 C CA . HIS B 1 259 ? 19.594 -16.578 -14.625 1 98.62 259 HIS B CA 1
ATOM 5383 C C . HIS B 1 259 ? 20.078 -16.094 -15.984 1 98.62 259 HIS B C 1
ATOM 5385 O O . HIS B 1 259 ? 20.516 -16.891 -16.812 1 98.62 259 HIS B O 1
ATOM 5391 N N . ALA B 1 260 ? 19.984 -14.789 -16.25 1 98.44 260 ALA B N 1
ATOM 5392 C CA . ALA B 1 260 ? 20.328 -14.219 -17.547 1 98.44 260 ALA B CA 1
ATOM 5393 C C . ALA B 1 260 ? 21.562 -13.312 -17.453 1 98.44 260 ALA B C 1
ATOM 5395 O O . ALA B 1 260 ? 21.938 -12.656 -18.422 1 98.44 260 ALA B O 1
ATOM 5396 N N . ASP B 1 261 ? 22.156 -13.188 -16.25 1 97.88 261 ASP B N 1
ATOM 5397 C CA . ASP B 1 261 ? 23.281 -12.305 -16 1 97.88 261 ASP B CA 1
ATOM 5398 C C . ASP B 1 261 ? 22.953 -10.867 -16.406 1 97.88 261 ASP B C 1
ATOM 5400 O O . ASP B 1 261 ? 23.719 -10.234 -17.141 1 97.88 261 ASP B O 1
ATOM 5404 N N . VAL B 1 262 ? 21.797 -10.422 -16.031 1 97.94 262 VAL B N 1
ATOM 5405 C CA . VAL B 1 262 ? 21.297 -9.094 -16.344 1 97.94 262 VAL B CA 1
ATOM 5406 C C . VAL B 1 262 ? 21.188 -8.266 -15.07 1 97.94 262 VAL B C 1
ATOM 5408 O O . VAL B 1 262 ? 20.781 -8.773 -14.023 1 97.94 262 VAL B O 1
ATOM 5411 N N . GLN B 1 263 ? 21.594 -7.012 -15.133 1 98.31 263 GLN B N 1
ATOM 5412 C CA . GLN B 1 263 ? 21.391 -6.043 -14.062 1 98.31 263 GLN B CA 1
ATOM 5413 C C . GLN B 1 263 ? 20.375 -4.984 -14.469 1 98.31 263 GLN B C 1
ATOM 5415 O O . GLN B 1 263 ? 20.531 -4.316 -15.492 1 98.31 263 GLN B O 1
ATOM 5420 N N . PRO B 1 264 ? 19.312 -4.852 -13.711 1 98.88 264 PRO B N 1
ATOM 5421 C CA . PRO B 1 264 ? 18.344 -3.791 -14.016 1 98.88 264 PRO B CA 1
ATOM 5422 C C . PRO B 1 264 ? 18.812 -2.418 -13.531 1 98.88 264 PRO B C 1
ATOM 5424 O O . PRO B 1 264 ? 19.781 -2.318 -12.773 1 98.88 264 PRO B O 1
ATOM 5427 N N . ASP B 1 265 ? 18.156 -1.343 -14.023 1 98.88 265 ASP B N 1
ATOM 5428 C CA . ASP B 1 265 ? 18.391 0.011 -13.523 1 98.88 265 ASP B CA 1
ATOM 5429 C C . ASP B 1 265 ? 17.578 0.281 -12.266 1 98.88 265 ASP B C 1
ATOM 5431 O O . ASP B 1 265 ? 17.953 1.12 -11.445 1 98.88 265 ASP B O 1
ATOM 5435 N N . ILE B 1 266 ? 16.453 -0.324 -12.18 1 98.94 266 ILE B N 1
ATOM 5436 C CA . ILE B 1 266 ? 15.531 -0.267 -11.047 1 98.94 266 ILE B CA 1
ATOM 5437 C C . ILE B 1 266 ? 15.047 -1.673 -10.703 1 98.94 266 ILE B C 1
ATOM 5439 O O . ILE B 1 266 ? 14.703 -2.449 -11.602 1 98.94 266 ILE B O 1
ATOM 5443 N N . LEU B 1 267 ? 15.055 -2.021 -9.445 1 98.94 267 LEU B N 1
ATOM 5444 C CA . LEU B 1 267 ? 14.656 -3.34 -8.961 1 98.94 267 LEU B CA 1
ATOM 5445 C C . LEU B 1 267 ? 13.578 -3.223 -7.891 1 98.94 267 LEU B C 1
ATOM 5447 O O . LEU B 1 267 ? 13.742 -2.494 -6.91 1 98.94 267 LEU B O 1
ATOM 5451 N N . CYS B 1 268 ? 12.461 -3.875 -8.086 1 98.88 268 CYS B N 1
ATOM 5452 C CA . CYS B 1 268 ? 11.406 -3.922 -7.086 1 98.88 268 CYS B CA 1
ATOM 5453 C C . CYS B 1 268 ? 11.422 -5.246 -6.328 1 98.88 268 CYS B C 1
ATOM 5455 O O . CYS B 1 268 ? 11.492 -6.312 -6.941 1 98.88 268 CYS B O 1
ATOM 5457 N N . VAL B 1 269 ? 11.406 -5.195 -5 1 98.81 269 VAL B N 1
ATOM 5458 C CA . VAL B 1 269 ? 11.328 -6.398 -4.176 1 98.81 269 VAL B CA 1
ATOM 5459 C C . VAL B 1 269 ? 10.242 -6.238 -3.121 1 98.81 269 VAL B C 1
ATOM 5461 O O . VAL B 1 269 ? 9.828 -5.117 -2.807 1 98.81 269 VAL B O 1
ATOM 5464 N N . GLY B 1 270 ? 9.758 -7.266 -2.572 1 98.06 270 GLY B N 1
ATOM 5465 C CA . GLY B 1 270 ? 8.727 -7.312 -1.548 1 98.06 270 GLY B CA 1
ATOM 5466 C C . GLY B 1 270 ? 8.422 -8.719 -1.065 1 98.06 270 GLY B C 1
ATOM 5467 O O . GLY B 1 270 ? 9.336 -9.469 -0.712 1 98.06 270 GLY B O 1
ATOM 5468 N N . LYS B 1 271 ? 7.16 -9.039 -0.875 1 97.06 271 LYS B N 1
ATOM 5469 C CA . LYS B 1 271 ? 6.648 -10.344 -0.476 1 97.06 271 LYS B CA 1
ATOM 5470 C C . LYS B 1 271 ? 7.617 -11.047 0.472 1 97.06 271 LYS B C 1
ATOM 5472 O O . LYS B 1 271 ? 7.578 -10.828 1.684 1 97.06 271 LYS B O 1
ATOM 5477 N N . ALA B 1 272 ? 8.562 -11.781 -0.048 1 98.19 272 ALA B N 1
ATOM 5478 C CA . ALA B 1 272 ? 9.484 -12.602 0.726 1 98.19 272 ALA B CA 1
ATOM 5479 C C . ALA B 1 272 ? 10.414 -11.734 1.569 1 98.19 272 ALA B C 1
ATOM 5481 O O . ALA B 1 272 ? 11.094 -12.234 2.473 1 98.19 272 ALA B O 1
ATOM 5482 N N . LEU B 1 273 ? 10.375 -10.461 1.381 1 98.56 273 LEU B N 1
ATOM 5483 C CA . LEU B 1 273 ? 11.289 -9.531 2.045 1 98.56 273 LEU B CA 1
ATOM 5484 C C . LEU B 1 273 ? 11.195 -9.664 3.561 1 98.56 273 LEU B C 1
ATOM 5486 O O . LEU B 1 273 ? 12.211 -9.68 4.25 1 98.56 273 LEU B O 1
ATOM 5490 N N . THR B 1 274 ? 10.008 -9.836 4.074 1 98.25 274 THR B N 1
ATOM 5491 C CA . THR B 1 274 ? 9.844 -9.977 5.516 1 98.25 274 THR B CA 1
ATOM 5492 C C . THR B 1 274 ? 9.656 -11.438 5.898 1 98.25 274 THR B C 1
ATOM 5494 O O . THR B 1 274 ? 9.281 -11.75 7.031 1 98.25 274 THR B O 1
ATOM 5497 N N . GLY B 1 275 ? 9.75 -12.352 4.922 1 97.88 275 GLY B N 1
ATOM 5498 C CA . GLY B 1 275 ? 9.516 -13.766 5.188 1 97.88 275 GLY B CA 1
ATOM 5499 C C . GLY B 1 275 ? 8.07 -14.086 5.508 1 97.88 275 GLY B C 1
ATOM 5500 O O . GLY B 1 275 ? 7.785 -15.008 6.273 1 97.88 275 GLY B O 1
ATOM 5501 N N . GLY B 1 276 ? 7.188 -13.281 5.023 1 96.94 276 GLY B N 1
ATOM 5502 C CA . GLY B 1 276 ? 5.77 -13.523 5.219 1 96.94 276 GLY B CA 1
ATOM 5503 C C . GLY B 1 276 ? 5.277 -13.117 6.594 1 96.94 276 GLY B C 1
ATOM 5504 O O . GLY B 1 276 ? 4.484 -13.828 7.211 1 96.94 276 GLY B O 1
ATOM 5505 N N . TYR B 1 277 ? 5.734 -12.031 7.113 1 98.06 277 TYR B N 1
ATOM 5506 C CA . TYR B 1 277 ? 5.293 -11.617 8.438 1 98.06 277 TYR B CA 1
ATOM 5507 C C . TYR B 1 277 ? 4.383 -10.398 8.352 1 98.06 277 TYR B C 1
ATOM 5509 O O . TYR B 1 277 ? 3.35 -10.336 9.023 1 98.06 277 TYR B O 1
ATOM 5517 N N . MET B 1 278 ? 4.773 -9.383 7.609 1 98 278 MET B N 1
ATOM 5518 C CA . MET B 1 278 ? 3.986 -8.18 7.387 1 98 278 MET B CA 1
ATOM 5519 C C . MET B 1 278 ? 4.406 -7.484 6.094 1 98 278 MET B C 1
ATOM 5521 O O . MET B 1 278 ? 5.406 -7.863 5.477 1 98 278 MET B O 1
ATOM 5525 N N . THR B 1 279 ? 3.627 -6.578 5.656 1 97.69 279 THR B N 1
ATOM 5526 C CA . THR B 1 279 ? 3.891 -5.945 4.371 1 97.69 279 THR B CA 1
ATOM 5527 C C . THR B 1 279 ? 5.094 -5.008 4.465 1 97.69 279 THR B C 1
ATOM 5529 O O . THR B 1 279 ? 5.297 -4.352 5.488 1 97.69 279 THR B O 1
ATOM 5532 N N . LEU B 1 280 ? 5.973 -5.023 3.572 1 98.12 280 LEU B N 1
ATOM 5533 C CA . LEU B 1 280 ? 7.129 -4.172 3.307 1 98.12 280 LEU B CA 1
ATOM 5534 C C . LEU B 1 280 ? 7.68 -4.422 1.907 1 98.12 280 LEU B C 1
ATOM 5536 O O . LEU B 1 280 ? 7.625 -5.551 1.407 1 98.12 280 LEU B O 1
ATOM 5540 N N . SER B 1 281 ? 8.094 -3.408 1.263 1 98.38 281 SER B N 1
ATOM 5541 C CA . SER B 1 281 ? 8.742 -3.537 -0.04 1 98.38 281 SER B CA 1
ATOM 5542 C C . SER B 1 281 ? 9.852 -2.504 -0.211 1 98.38 281 SER B C 1
ATOM 5544 O O . SER B 1 281 ? 10.094 -1.691 0.683 1 98.38 281 SER B O 1
ATOM 5546 N N . ALA B 1 282 ? 10.57 -2.627 -1.253 1 98.81 282 ALA B N 1
ATOM 5547 C CA . ALA B 1 282 ? 11.633 -1.677 -1.575 1 98.81 282 ALA B CA 1
ATOM 5548 C C . ALA B 1 282 ? 11.805 -1.543 -3.086 1 98.81 282 ALA B C 1
ATOM 5550 O O . ALA B 1 282 ? 11.578 -2.498 -3.83 1 98.81 282 ALA B O 1
ATOM 5551 N N . THR B 1 283 ? 12.086 -0.401 -3.5 1 98.81 283 THR B N 1
ATOM 5552 C CA . THR B 1 283 ? 12.562 -0.112 -4.848 1 98.81 283 THR B CA 1
ATOM 5553 C C . THR B 1 283 ? 14.016 0.354 -4.82 1 98.81 283 THR B C 1
ATOM 5555 O O . THR B 1 283 ? 14.336 1.368 -4.199 1 98.81 283 THR B O 1
ATOM 5558 N N . LEU B 1 284 ? 14.859 -0.444 -5.383 1 98.88 284 LEU B N 1
ATOM 5559 C CA . LEU B 1 284 ? 16.266 -0.086 -5.488 1 98.88 284 LEU B CA 1
ATOM 5560 C C . LEU B 1 284 ? 16.578 0.538 -6.848 1 98.88 284 LEU B C 1
ATOM 5562 O O . LEU B 1 284 ? 16 0.128 -7.863 1 98.88 284 LEU B O 1
ATOM 5566 N N . ALA B 1 285 ? 17.453 1.472 -6.879 1 98.81 285 ALA B N 1
ATOM 5567 C CA . ALA B 1 285 ? 17.781 2.166 -8.117 1 98.81 285 ALA B CA 1
ATOM 5568 C C . ALA B 1 285 ? 19.281 2.398 -8.227 1 98.81 285 ALA B C 1
ATOM 5570 O O . ALA B 1 285 ? 19.984 2.512 -7.215 1 98.81 285 ALA B O 1
ATOM 5571 N N . SER B 1 286 ? 19.812 2.477 -9.438 1 98.69 286 SER B N 1
ATOM 5572 C CA . SER B 1 286 ? 21.203 2.877 -9.672 1 98.69 286 SER B CA 1
ATOM 5573 C C . SER B 1 286 ? 21.422 4.336 -9.289 1 98.69 286 SER B C 1
ATOM 5575 O O . SER B 1 286 ? 20.484 5.117 -9.211 1 98.69 286 SER B O 1
ATOM 5577 N N . LYS B 1 287 ? 22.719 4.625 -9.047 1 97.62 287 LYS B N 1
ATOM 5578 C CA . LYS B 1 287 ? 23.094 6.008 -8.75 1 97.62 287 LYS B CA 1
ATOM 5579 C C . LYS B 1 287 ? 22.719 6.93 -9.906 1 97.62 287 LYS B C 1
ATOM 5581 O O . LYS B 1 287 ? 22.281 8.062 -9.695 1 97.62 287 LYS B O 1
ATOM 5586 N N . HIS B 1 288 ? 22.812 6.453 -11.094 1 97.94 288 HIS B N 1
ATOM 5587 C CA . HIS B 1 288 ? 22.484 7.215 -12.297 1 97.94 288 HIS B CA 1
ATOM 5588 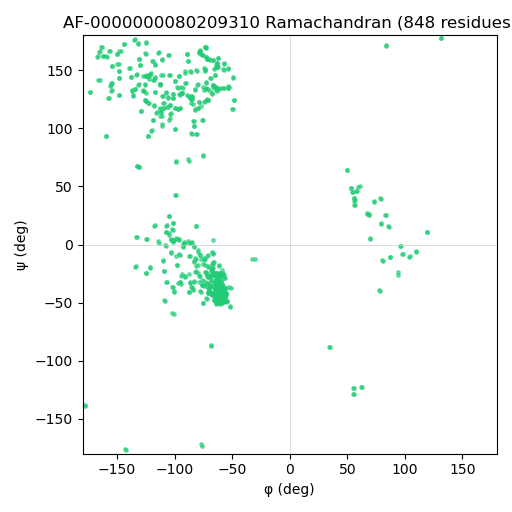C C . HIS B 1 288 ? 21.016 7.617 -12.305 1 97.94 288 HIS B C 1
ATOM 5590 O O . HIS B 1 288 ? 20.688 8.773 -12.578 1 97.94 288 HIS B O 1
ATOM 5596 N N . VAL B 1 289 ? 20.141 6.664 -12 1 98.19 289 VAL B N 1
ATOM 5597 C CA . VAL B 1 289 ? 18.703 6.941 -11.961 1 98.19 289 VAL B CA 1
ATOM 5598 C C . VAL B 1 289 ? 18.406 7.945 -10.844 1 98.19 289 VAL B C 1
ATOM 5600 O O . VAL B 1 289 ? 17.734 8.953 -11.078 1 98.19 289 VAL B O 1
ATOM 5603 N N . ALA B 1 290 ? 18.922 7.703 -9.648 1 97.75 290 ALA B N 1
ATOM 5604 C CA . ALA B 1 290 ? 18.641 8.539 -8.484 1 97.75 290 ALA B CA 1
ATOM 5605 C C . ALA B 1 290 ? 19.156 9.961 -8.695 1 97.75 290 ALA B C 1
ATOM 5607 O O . ALA B 1 290 ? 18.438 10.93 -8.422 1 97.75 290 ALA B O 1
ATOM 5608 N N . ASP B 1 291 ? 20.375 10.102 -9.203 1 97.12 291 ASP B N 1
ATOM 5609 C CA . ASP B 1 291 ? 20.969 11.414 -9.453 1 97.12 291 ASP B CA 1
ATOM 5610 C C . ASP B 1 291 ? 20.172 12.188 -10.492 1 97.12 291 ASP B C 1
ATOM 5612 O O . ASP B 1 291 ? 19.953 13.398 -10.344 1 97.12 291 ASP B O 1
ATOM 5616 N N . THR B 1 292 ? 19.781 11.508 -11.539 1 97.44 292 THR B N 1
ATOM 5617 C CA . THR B 1 292 ? 19.031 12.164 -12.609 1 97.44 292 THR B CA 1
ATOM 5618 C C . THR B 1 292 ? 17.672 12.633 -12.102 1 97.44 292 THR B C 1
ATOM 5620 O O . THR B 1 292 ? 17.281 13.773 -12.336 1 97.44 292 THR B O 1
ATOM 5623 N N . VAL B 1 293 ? 16.938 11.742 -11.391 1 95.62 293 VAL B N 1
ATOM 5624 C CA . VAL B 1 293 ? 15.625 12.078 -10.852 1 95.62 293 VAL B CA 1
ATOM 5625 C C . VAL B 1 293 ? 15.734 13.305 -9.945 1 95.62 293 VAL B C 1
ATOM 5627 O O . VAL B 1 293 ? 14.969 14.258 -10.094 1 95.62 293 VAL B O 1
ATOM 5630 N N . CYS B 1 294 ? 16.688 13.32 -9.055 1 94.94 294 CYS B N 1
ATOM 5631 C CA . CYS B 1 294 ? 16.812 14.359 -8.039 1 94.94 294 CYS B CA 1
ATOM 5632 C C . CYS B 1 294 ? 17.5 15.594 -8.602 1 94.94 294 CYS B C 1
ATOM 5634 O O . CYS B 1 294 ? 17.484 16.656 -7.977 1 94.94 294 CYS B O 1
ATOM 5636 N N . GLY B 1 295 ? 18.078 15.508 -9.758 1 93.75 295 GLY B N 1
ATOM 5637 C CA . GLY B 1 295 ? 18.734 16.641 -10.406 1 93.75 295 GLY B CA 1
ATOM 5638 C C . GLY B 1 295 ? 17.781 17.469 -11.25 1 93.75 295 GLY B C 1
ATOM 5639 O O . GLY B 1 295 ? 18.156 18.547 -11.727 1 93.75 295 GLY B O 1
ATOM 5640 N N . GLY B 1 296 ? 16.625 16.984 -11.438 1 90.5 296 GLY B N 1
ATOM 5641 C CA . GLY B 1 296 ? 15.633 17.688 -12.227 1 90.5 296 GLY B CA 1
ATOM 5642 C C . GLY B 1 296 ? 15 18.859 -11.484 1 90.5 296 GLY B C 1
ATOM 5643 O O . GLY B 1 296 ? 15.391 19.172 -10.359 1 90.5 296 GLY B O 1
ATOM 5644 N N . ASP B 1 297 ? 14.008 19.453 -12.07 1 83.81 297 ASP B N 1
ATOM 5645 C CA . ASP B 1 297 ? 13.367 20.656 -11.57 1 83.81 297 ASP B CA 1
ATOM 5646 C C . ASP B 1 297 ? 12.688 20.391 -10.227 1 83.81 297 ASP B C 1
ATOM 5648 O O . ASP B 1 297 ? 12.633 21.281 -9.375 1 83.81 297 ASP B O 1
ATOM 5652 N N . ALA B 1 298 ? 12.188 19.203 -10.039 1 82.38 298 ALA B N 1
ATOM 5653 C CA . ALA B 1 298 ? 11.5 18.906 -8.789 1 82.38 298 ALA B CA 1
ATOM 5654 C C . ALA B 1 298 ? 12.477 18.859 -7.617 1 82.38 298 ALA B C 1
ATOM 5656 O O . ALA B 1 298 ? 12.102 19.109 -6.473 1 82.38 298 ALA B O 1
ATOM 5657 N N . GLY B 1 299 ? 13.664 18.391 -7.938 1 87.62 299 GLY B N 1
ATOM 5658 C CA . GLY B 1 299 ? 14.742 18.406 -6.957 1 87.62 299 GLY B CA 1
ATOM 5659 C C . GLY B 1 299 ? 14.664 17.25 -5.98 1 87.62 299 GLY B C 1
ATOM 5660 O O . GLY B 1 299 ? 15.57 17.047 -5.164 1 87.62 299 GLY B O 1
ATOM 5661 N N . CYS B 1 300 ? 13.531 16.562 -5.934 1 89.19 300 CYS B N 1
ATOM 5662 C CA . CYS B 1 300 ? 13.336 15.438 -5.027 1 89.19 300 CYS B CA 1
ATOM 5663 C C . CYS B 1 300 ? 12.367 14.422 -5.617 1 89.19 300 CYS B C 1
ATOM 5665 O O . CYS B 1 300 ? 11.758 14.672 -6.656 1 89.19 300 CYS B O 1
ATOM 5667 N N . PHE B 1 301 ? 12.398 13.266 -5.043 1 89.75 301 PHE B N 1
ATOM 5668 C CA . PHE B 1 301 ? 11.422 12.25 -5.434 1 89.75 301 PHE B CA 1
ATOM 5669 C C . PHE B 1 301 ? 10.125 12.422 -4.656 1 89.75 301 PHE B C 1
ATOM 5671 O O . PHE B 1 301 ? 10.125 12.375 -3.422 1 89.75 301 PHE B O 1
ATOM 5678 N N . MET B 1 302 ? 8.977 12.539 -5.309 1 82.06 302 MET B N 1
ATOM 5679 C CA . MET B 1 302 ? 7.715 12.992 -4.73 1 82.06 302 MET B CA 1
ATOM 5680 C C . MET B 1 302 ? 6.828 11.805 -4.371 1 82.06 302 MET B C 1
ATOM 5682 O O . MET B 1 302 ? 5.762 11.617 -4.965 1 82.06 302 MET B O 1
ATOM 5686 N N . HIS B 1 303 ? 7.145 11.078 -3.416 1 88.62 303 HIS B N 1
ATOM 5687 C CA . HIS B 1 303 ? 6.395 9.945 -2.875 1 88.62 303 HIS B CA 1
ATOM 5688 C C . HIS B 1 303 ? 6.742 9.703 -1.409 1 88.62 303 HIS B C 1
ATOM 5690 O O . HIS B 1 303 ? 7.906 9.828 -1.015 1 88.62 303 HIS B O 1
ATOM 5696 N N . GLY B 1 304 ? 5.762 9.531 -0.548 1 89.56 304 GLY B N 1
ATOM 5697 C CA . GLY B 1 304 ? 6.059 9.359 0.865 1 89.56 304 GLY B CA 1
ATOM 5698 C C . GLY B 1 304 ? 4.93 8.695 1.632 1 89.56 304 GLY B C 1
ATOM 5699 O O . GLY B 1 304 ? 4.086 9.375 2.217 1 89.56 304 GLY B O 1
ATOM 5700 N N . PRO B 1 305 ? 4.98 7.34 1.774 1 88.06 305 PRO B N 1
ATOM 5701 C CA . PRO B 1 305 ? 3.953 6.645 2.555 1 88.06 305 PRO B CA 1
ATOM 5702 C C . PRO B 1 305 ? 4.109 6.863 4.059 1 88.06 305 PRO B C 1
ATOM 5704 O O . PRO B 1 305 ? 5.23 6.934 4.562 1 88.06 305 PRO B O 1
ATOM 5707 N N . THR B 1 306 ? 2.977 6.836 4.734 1 91.12 306 THR B N 1
ATOM 5708 C CA . THR B 1 306 ? 2.932 7.07 6.172 1 91.12 306 THR B CA 1
ATOM 5709 C C . THR B 1 306 ? 3.838 6.086 6.906 1 91.12 306 THR B C 1
ATOM 5711 O O . THR B 1 306 ? 4.598 6.477 7.797 1 91.12 306 THR B O 1
ATOM 5714 N N . PHE B 1 307 ? 3.873 4.875 6.574 1 96.06 307 PHE B N 1
ATOM 5715 C CA . PHE B 1 307 ? 4.547 3.834 7.344 1 96.06 307 PHE B CA 1
ATOM 5716 C C . PHE B 1 307 ? 5.828 3.391 6.648 1 96.06 307 PHE B C 1
ATOM 5718 O O . PHE B 1 307 ? 6.348 2.309 6.922 1 96.06 307 PHE B O 1
ATOM 5725 N N . MET B 1 308 ? 6.281 4.254 5.695 1 95.44 308 MET B N 1
ATOM 5726 C CA . MET B 1 308 ? 7.57 3.998 5.059 1 95.44 308 MET B CA 1
ATOM 5727 C C . MET B 1 308 ? 8.664 3.812 6.102 1 95.44 308 MET B C 1
ATOM 5729 O O . MET B 1 308 ? 8.734 4.566 7.074 1 95.44 308 MET B O 1
ATOM 5733 N N . GLY B 1 309 ? 9.477 2.795 5.867 1 97.31 309 GLY B N 1
ATOM 5734 C CA . GLY B 1 309 ? 10.57 2.562 6.801 1 97.31 309 GLY B CA 1
ATOM 5735 C C . GLY B 1 309 ? 10.094 2.129 8.172 1 97.31 309 GLY B C 1
ATOM 5736 O O . GLY B 1 309 ? 10.758 2.402 9.18 1 97.31 309 GLY B O 1
ATOM 5737 N N . ASN B 1 310 ? 8.953 1.508 8.297 1 98.12 310 ASN B N 1
ATOM 5738 C CA . ASN B 1 310 ? 8.445 1.003 9.57 1 98.12 310 ASN B CA 1
ATOM 5739 C C . ASN B 1 310 ? 9.492 0.165 10.297 1 98.12 310 ASN B C 1
ATOM 5741 O O . ASN B 1 310 ? 9.906 -0.882 9.805 1 98.12 310 ASN B O 1
ATOM 5745 N N . PRO B 1 311 ? 9.938 0.63 11.492 1 98.62 311 PRO B N 1
ATOM 5746 C CA . PRO B 1 311 ? 11.023 -0.057 12.203 1 98.62 311 PRO B CA 1
ATOM 5747 C C . PRO B 1 311 ? 10.727 -1.534 12.445 1 98.62 311 PRO B C 1
ATOM 5749 O O . PRO B 1 311 ? 11.617 -2.377 12.32 1 98.62 311 PRO B O 1
ATOM 5752 N N . LEU B 1 312 ? 9.523 -1.848 12.82 1 98.81 312 LEU B N 1
ATOM 5753 C CA . LEU B 1 312 ? 9.148 -3.23 13.086 1 98.81 312 LEU B CA 1
ATOM 5754 C C . LEU B 1 312 ? 9.32 -4.094 11.836 1 98.81 312 LEU B C 1
ATOM 5756 O O . LEU B 1 312 ? 9.969 -5.145 11.891 1 98.81 312 LEU B O 1
ATOM 5760 N N . ALA B 1 313 ? 8.781 -3.668 10.711 1 98.75 313 ALA B N 1
ATOM 5761 C CA . ALA B 1 313 ? 8.898 -4.406 9.453 1 98.75 313 ALA B CA 1
ATOM 5762 C C . ALA B 1 313 ? 10.359 -4.512 9.023 1 98.75 313 ALA B C 1
ATOM 5764 O O . ALA B 1 313 ? 10.797 -5.559 8.531 1 98.75 313 ALA B O 1
ATOM 5765 N N . CYS B 1 314 ? 11.109 -3.424 9.18 1 98.88 314 CYS B N 1
ATOM 5766 C CA . CYS B 1 314 ? 12.508 -3.41 8.773 1 98.88 314 CYS B CA 1
ATOM 5767 C C . CYS B 1 314 ? 13.328 -4.398 9.594 1 98.88 314 CYS B C 1
ATOM 5769 O O . CYS B 1 314 ? 14.211 -5.074 9.062 1 98.88 314 CYS B O 1
ATOM 5771 N N . ALA B 1 315 ? 13.039 -4.445 10.875 1 98.94 315 ALA B N 1
ATOM 5772 C CA . ALA B 1 315 ? 13.758 -5.375 11.742 1 98.94 315 ALA B CA 1
ATOM 5773 C C . ALA B 1 315 ? 13.492 -6.82 11.336 1 98.94 315 ALA B C 1
ATOM 5775 O O . ALA B 1 315 ? 14.422 -7.633 11.273 1 98.94 315 ALA B O 1
ATOM 5776 N N . VAL B 1 316 ? 12.266 -7.148 11.07 1 98.94 316 VAL B N 1
ATOM 5777 C CA . VAL B 1 316 ? 11.898 -8.5 10.664 1 98.94 316 VAL B CA 1
ATOM 5778 C C . VAL B 1 316 ? 12.5 -8.812 9.297 1 98.94 316 VAL B C 1
ATOM 5780 O O . VAL B 1 316 ? 13 -9.922 9.07 1 98.94 316 VAL B O 1
ATOM 5783 N N . ALA B 1 317 ? 12.445 -7.832 8.391 1 98.94 317 ALA B N 1
ATOM 5784 C CA . ALA B 1 317 ? 13.039 -8.008 7.066 1 98.94 317 ALA B CA 1
ATOM 5785 C C . ALA B 1 317 ? 14.539 -8.273 7.168 1 98.94 317 ALA B C 1
ATOM 5787 O O . ALA B 1 317 ? 15.078 -9.109 6.441 1 98.94 317 ALA B O 1
ATOM 5788 N N . THR B 1 318 ? 15.203 -7.527 8.047 1 98.94 318 THR B N 1
ATOM 5789 C CA . THR B 1 318 ? 16.625 -7.746 8.258 1 98.94 318 THR B CA 1
ATOM 5790 C C . THR B 1 318 ? 16.891 -9.18 8.719 1 98.94 318 THR B C 1
ATOM 5792 O O . THR B 1 318 ? 17.797 -9.844 8.211 1 98.94 318 THR B O 1
ATOM 5795 N N . ALA B 1 319 ? 16.109 -9.633 9.672 1 98.94 319 ALA B N 1
ATOM 5796 C CA . ALA B 1 319 ? 16.234 -11.008 10.164 1 98.94 319 ALA B CA 1
ATOM 5797 C C . ALA B 1 319 ? 16 -12.016 9.039 1 98.94 319 ALA B C 1
ATOM 5799 O O . ALA B 1 319 ? 16.688 -13.031 8.969 1 98.94 319 ALA B O 1
ATOM 5800 N N . SER B 1 320 ? 15.031 -11.758 8.211 1 98.88 320 SER B N 1
ATOM 5801 C CA . SER B 1 320 ? 14.766 -12.617 7.066 1 98.88 320 SER B CA 1
ATOM 5802 C C . SER B 1 320 ? 15.969 -12.688 6.137 1 98.88 320 SER B C 1
ATOM 5804 O O . SER B 1 320 ? 16.344 -13.773 5.68 1 98.88 320 SER B O 1
ATOM 5806 N N . LEU B 1 321 ? 16.547 -11.539 5.836 1 98.81 321 LEU B N 1
ATOM 5807 C CA . LEU B 1 321 ? 17.688 -11.484 4.93 1 98.81 321 LEU B CA 1
ATOM 5808 C C . LEU B 1 321 ? 18.922 -12.133 5.559 1 98.81 321 LEU B C 1
ATOM 5810 O O . LEU B 1 321 ? 19.766 -12.688 4.852 1 98.81 321 LEU B O 1
ATOM 5814 N N . GLU B 1 322 ? 19 -12.055 6.875 1 98.81 322 GLU B N 1
ATOM 5815 C CA . GLU B 1 322 ? 20.062 -12.773 7.559 1 98.81 322 GLU B CA 1
ATOM 5816 C C . GLU B 1 322 ? 19.969 -14.273 7.301 1 98.81 322 GLU B C 1
ATOM 5818 O O . GLU B 1 322 ? 21 -14.945 7.121 1 98.81 322 GLU B O 1
ATOM 5823 N N . LEU B 1 323 ? 18.766 -14.82 7.289 1 98.75 323 LEU B N 1
ATOM 5824 C CA . LEU B 1 323 ? 18.578 -16.219 6.957 1 98.75 323 LEU B CA 1
ATOM 5825 C C . LEU B 1 323 ? 18.984 -16.5 5.512 1 98.75 323 LEU B C 1
ATOM 5827 O O . LEU B 1 323 ? 19.594 -17.531 5.223 1 98.75 323 LEU B O 1
ATOM 5831 N N . ILE B 1 324 ? 18.703 -15.578 4.613 1 98.75 324 ILE B N 1
ATOM 5832 C CA . ILE B 1 324 ? 19.094 -15.695 3.213 1 98.75 324 ILE B CA 1
ATOM 5833 C C . ILE B 1 324 ? 20.609 -15.758 3.102 1 98.75 324 ILE B C 1
ATOM 5835 O O . ILE B 1 324 ? 21.156 -16.547 2.32 1 98.75 324 ILE B O 1
ATOM 5839 N N . GLU B 1 325 ? 21.25 -14.938 3.852 1 98.25 325 GLU B N 1
ATOM 5840 C CA . GLU B 1 325 ? 22.703 -14.836 3.807 1 98.25 325 GLU B CA 1
ATOM 5841 C C . GLU B 1 325 ? 23.359 -16.141 4.25 1 98.25 325 GLU B C 1
ATOM 5843 O O . GLU B 1 325 ? 24.484 -16.438 3.846 1 98.25 325 GLU B O 1
ATOM 5848 N N . GLN B 1 326 ? 22.641 -16.906 5.074 1 98.06 326 GLN B N 1
ATOM 5849 C CA . GLN B 1 326 ? 23.188 -18.188 5.512 1 98.06 326 GLN B CA 1
ATOM 5850 C C . GLN B 1 326 ? 23.344 -19.156 4.336 1 98.06 326 GLN B C 1
ATOM 5852 O O . GLN B 1 326 ? 24.172 -20.062 4.375 1 98.06 326 GLN B O 1
ATOM 5857 N N . GLY B 1 327 ? 22.453 -19.062 3.328 1 97.94 327 GLY B N 1
ATOM 5858 C CA . GLY B 1 327 ? 22.672 -19.75 2.07 1 97.94 327 GLY B CA 1
ATOM 5859 C C . GLY B 1 327 ? 21.953 -21.078 1.995 1 97.94 327 GLY B C 1
ATOM 5860 O O . GLY B 1 327 ? 21.938 -21.734 0.946 1 97.94 327 GLY B O 1
ATOM 5861 N N . ASP B 1 328 ? 21.219 -21.5 3.088 1 98.31 328 ASP B N 1
ATOM 5862 C CA . ASP B 1 328 ? 20.531 -22.781 3.113 1 98.31 328 ASP B CA 1
ATOM 5863 C C . ASP B 1 328 ? 19.5 -22.891 1.99 1 98.31 328 ASP B C 1
ATOM 5865 O O . ASP B 1 328 ? 19.219 -23.969 1.486 1 98.31 328 ASP B O 1
ATOM 5869 N N . TRP B 1 329 ? 18.906 -21.734 1.624 1 98.5 329 TRP B N 1
ATOM 5870 C CA . TRP B 1 329 ? 17.859 -21.703 0.61 1 98.5 329 TRP B CA 1
ATOM 5871 C C . TRP B 1 329 ? 18.344 -22.312 -0.7 1 98.5 329 TRP B C 1
ATOM 5873 O O . TRP B 1 329 ? 17.562 -22.859 -1.468 1 98.5 329 TRP B O 1
ATOM 5883 N N . GLN B 1 330 ? 19.641 -22.25 -1.014 1 98.56 330 GLN B N 1
ATOM 5884 C CA . GLN B 1 330 ? 20.188 -22.75 -2.266 1 98.56 330 GLN B CA 1
ATOM 5885 C C . GLN B 1 330 ? 19.984 -24.266 -2.383 1 98.56 330 GLN B C 1
ATOM 5887 O O . GLN B 1 330 ? 19.469 -24.75 -3.395 1 98.56 330 GLN B O 1
ATOM 5892 N N . GLN B 1 331 ? 20.344 -24.938 -1.345 1 98.56 331 GLN B N 1
ATOM 5893 C CA . GLN B 1 331 ? 20.156 -26.391 -1.337 1 98.56 331 GLN B CA 1
ATOM 5894 C C . GLN B 1 331 ? 18.672 -26.734 -1.223 1 98.56 331 GLN B C 1
ATOM 5896 O O . GLN B 1 331 ? 18.203 -27.688 -1.855 1 98.56 331 GLN B O 1
ATOM 5901 N N . GLN B 1 332 ? 17.969 -26.016 -0.416 1 98.75 332 GLN B N 1
ATOM 5902 C CA . GLN B 1 332 ? 16.547 -26.266 -0.195 1 98.75 332 GLN B CA 1
ATOM 5903 C C . GLN B 1 332 ? 15.758 -26.156 -1.497 1 98.75 332 GLN B C 1
ATOM 5905 O O . GLN B 1 332 ? 14.992 -27.062 -1.84 1 98.75 332 GLN B O 1
ATOM 5910 N N . THR B 1 333 ? 15.961 -25.094 -2.264 1 98.75 333 THR B N 1
ATOM 5911 C CA . THR B 1 333 ? 15.211 -24.906 -3.5 1 98.75 333 THR B CA 1
ATOM 5912 C C . THR B 1 333 ? 15.664 -25.891 -4.57 1 98.75 333 THR B C 1
ATOM 5914 O O . THR B 1 333 ? 14.867 -26.328 -5.395 1 98.75 333 THR B O 1
ATOM 5917 N N . GLN B 1 334 ? 16.922 -26.219 -4.555 1 98.69 334 GLN B N 1
ATOM 5918 C CA . GLN B 1 334 ? 17.406 -27.25 -5.473 1 98.69 334 GLN B CA 1
ATOM 5919 C C . GLN B 1 334 ? 16.734 -28.594 -5.215 1 98.69 334 GLN B C 1
ATOM 5921 O O . GLN B 1 334 ? 16.375 -29.297 -6.152 1 98.69 334 GLN B O 1
ATOM 5926 N N . GLN B 1 335 ? 16.625 -28.938 -3.979 1 98.75 335 GLN B N 1
ATOM 5927 C CA . GLN B 1 335 ? 15.984 -30.203 -3.607 1 98.75 335 GLN B CA 1
ATOM 5928 C C . GLN B 1 335 ? 14.523 -30.219 -4.035 1 98.75 335 GLN B C 1
ATOM 5930 O O . GLN B 1 335 ? 14.023 -31.219 -4.535 1 98.75 335 GLN B O 1
ATOM 5935 N N . ILE B 1 336 ? 13.828 -29.141 -3.785 1 98.88 336 ILE B N 1
ATOM 5936 C CA . ILE B 1 336 ? 12.43 -29.016 -4.203 1 98.88 336 ILE B CA 1
ATOM 5937 C C . ILE B 1 336 ? 12.336 -29.172 -5.719 1 98.88 336 ILE B C 1
ATOM 5939 O O . ILE B 1 336 ? 11.477 -29.891 -6.227 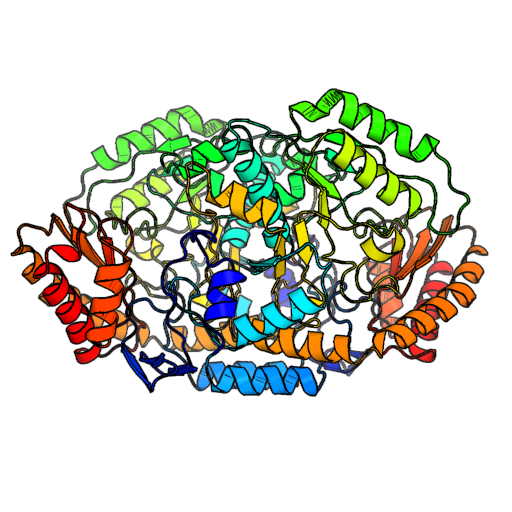1 98.88 336 ILE B O 1
ATOM 5943 N N . GLU B 1 337 ? 13.242 -28.5 -6.41 1 98.81 337 GLU B N 1
ATOM 5944 C CA . GLU B 1 337 ? 13.258 -28.547 -7.871 1 98.81 337 GLU B CA 1
ATOM 5945 C C . GLU B 1 337 ? 13.477 -29.984 -8.367 1 98.81 337 GLU B C 1
ATOM 5947 O O . GLU B 1 337 ? 12.836 -30.406 -9.328 1 98.81 337 GLU B O 1
ATOM 5952 N N . MET B 1 338 ? 14.383 -30.625 -7.758 1 98.75 338 MET B N 1
ATOM 5953 C CA . MET B 1 338 ? 14.664 -32.031 -8.125 1 98.75 338 MET B CA 1
ATOM 5954 C C . MET B 1 338 ? 13.414 -32.875 -7.984 1 98.75 338 MET B C 1
ATOM 5956 O O . MET B 1 338 ? 13.117 -33.688 -8.852 1 98.75 338 MET B O 1
ATOM 5960 N N . LEU B 1 339 ? 12.688 -32.719 -6.914 1 98.81 339 LEU B N 1
ATOM 5961 C CA . LEU B 1 339 ? 11.461 -33.5 -6.691 1 98.81 339 LEU B CA 1
ATOM 5962 C C . LEU B 1 339 ? 10.398 -33.125 -7.723 1 98.81 339 LEU B C 1
ATOM 5964 O O . LEU B 1 339 ? 9.695 -34 -8.227 1 98.81 339 LEU B O 1
ATOM 5968 N N . PHE B 1 340 ? 10.25 -31.812 -8.008 1 98.81 340 PHE B N 1
ATOM 5969 C CA . PHE B 1 340 ? 9.32 -31.391 -9.055 1 98.81 340 PHE B CA 1
ATOM 5970 C C . PHE B 1 340 ? 9.688 -32.031 -10.391 1 98.81 340 PHE B C 1
ATOM 5972 O O . PHE B 1 340 ? 8.812 -32.531 -11.109 1 98.81 340 PHE B O 1
ATOM 5979 N N . SER B 1 341 ? 11 -32.031 -10.727 1 98.56 341 SER B N 1
ATOM 5980 C CA . SER B 1 341 ? 11.477 -32.562 -12 1 98.56 341 SER B CA 1
ATOM 5981 C C . SER B 1 341 ? 11.203 -34.062 -12.102 1 98.56 341 SER B C 1
ATOM 5983 O O . SER B 1 341 ? 11.008 -34.594 -13.203 1 98.56 341 SER B O 1
ATOM 5985 N N . GLU B 1 342 ? 11.188 -34.719 -10.977 1 98.62 342 GLU B N 1
ATOM 5986 C CA . GLU B 1 342 ? 10.969 -36.156 -10.953 1 98.62 342 GLU B CA 1
ATOM 5987 C C . GLU B 1 342 ? 9.484 -36.5 -10.977 1 98.62 342 GLU B C 1
ATOM 5989 O O . GLU B 1 342 ? 9.062 -37.406 -11.672 1 98.62 342 GLU B O 1
ATOM 5994 N N . LEU B 1 343 ? 8.672 -35.75 -10.297 1 98.75 343 LEU B N 1
ATOM 5995 C CA . LEU B 1 343 ? 7.316 -36.188 -9.984 1 98.75 343 LEU B CA 1
ATOM 5996 C C . LEU B 1 343 ? 6.301 -35.5 -10.906 1 98.75 343 LEU B C 1
ATOM 5998 O O . LEU B 1 343 ? 5.289 -36.125 -11.266 1 98.75 343 LEU B O 1
ATOM 6002 N N . LEU B 1 344 ? 6.492 -34.25 -11.266 1 98.75 344 LEU B N 1
ATOM 6003 C CA . LEU B 1 344 ? 5.48 -33.5 -12 1 98.75 344 LEU B CA 1
ATOM 6004 C C . LEU B 1 344 ? 5.258 -34.094 -13.383 1 98.75 344 LEU B C 1
ATOM 6006 O O . LEU B 1 344 ? 4.117 -34.219 -13.836 1 98.75 344 LEU B O 1
ATOM 6010 N N . PRO B 1 345 ? 6.355 -34.531 -14.141 1 98.5 345 PRO B N 1
ATOM 6011 C CA . PRO B 1 345 ? 6.148 -35.062 -15.477 1 98.5 345 PRO B CA 1
ATOM 6012 C C . PRO B 1 345 ? 5.254 -36.312 -15.477 1 98.5 345 PRO B C 1
ATOM 6014 O O . PRO B 1 345 ? 4.57 -36.594 -16.469 1 98.5 345 PRO B O 1
ATOM 6017 N N . LYS B 1 346 ? 5.211 -37.031 -14.391 1 98.56 346 LYS B N 1
ATOM 6018 C CA . LYS B 1 346 ? 4.391 -38.25 -14.289 1 98.56 346 LYS B CA 1
ATOM 6019 C C . LYS B 1 346 ? 2.908 -37.906 -14.398 1 98.56 346 LYS B C 1
ATOM 6021 O O . LYS B 1 346 ? 2.105 -38.75 -14.812 1 98.56 346 LYS B O 1
ATOM 6026 N N . LEU B 1 347 ? 2.512 -36.719 -14.055 1 98.69 347 LEU B N 1
ATOM 6027 C CA . LEU B 1 347 ? 1.113 -36.312 -14.07 1 98.69 347 LEU B CA 1
ATOM 6028 C C . LEU B 1 347 ? 0.648 -36.031 -15.5 1 98.69 347 LEU B C 1
ATOM 6030 O O . LEU B 1 347 ? -0.554 -35.938 -15.758 1 98.69 347 LEU B O 1
ATOM 6034 N N . GLU B 1 348 ? 1.538 -35.938 -16.453 1 98.31 348 GLU B N 1
ATOM 6035 C CA . GLU B 1 348 ? 1.188 -35.688 -17.859 1 98.31 348 GLU B CA 1
ATOM 6036 C C . GLU B 1 348 ? 0.538 -36.906 -18.484 1 98.31 348 GLU B C 1
ATOM 6038 O O . GLU B 1 348 ? 0.024 -36.844 -19.609 1 98.31 348 GLU B O 1
ATOM 6043 N N . GLU B 1 349 ? 0.556 -38.031 -17.797 1 98 349 GLU B N 1
ATOM 6044 C CA . GLU B 1 349 ? -0.14 -39.219 -18.266 1 98 349 GLU B CA 1
ATOM 6045 C C . GLU B 1 349 ? -1.646 -39 -18.359 1 98 349 GLU B C 1
ATOM 6047 O O . GLU B 1 349 ? -2.346 -39.656 -19.109 1 98 349 GLU B O 1
ATOM 6052 N N . TYR B 1 350 ? -2.129 -38.062 -17.516 1 98.06 350 TYR B N 1
ATOM 6053 C CA . TYR B 1 350 ? -3.547 -37.719 -17.562 1 98.06 350 TYR B CA 1
ATOM 6054 C C . TYR B 1 350 ? -3.867 -36.875 -18.797 1 98.06 350 TYR B C 1
ATOM 6056 O O . TYR B 1 350 ? -3.207 -35.875 -19.047 1 98.06 350 TYR B O 1
ATOM 6064 N N . ASP B 1 351 ? -4.93 -37.188 -19.547 1 97.19 351 ASP B N 1
ATOM 6065 C CA . ASP B 1 351 ? -5.34 -36.469 -20.75 1 97.19 351 ASP B CA 1
ATOM 6066 C C . ASP B 1 351 ? -5.691 -35 -20.422 1 97.19 351 ASP B C 1
ATOM 6068 O O . ASP B 1 351 ? -5.531 -34.125 -21.266 1 97.19 351 ASP B O 1
ATOM 6072 N N . LEU B 1 352 ? -6.055 -34.812 -19.203 1 97.62 352 LEU B N 1
ATOM 6073 C CA . LEU B 1 352 ? -6.496 -33.5 -18.734 1 97.62 352 LEU B CA 1
ATOM 6074 C C . LEU B 1 352 ? -5.32 -32.531 -18.641 1 97.62 352 LEU B C 1
ATOM 6076 O O . LEU B 1 352 ? -5.5 -31.328 -18.703 1 97.62 352 LEU B O 1
ATOM 6080 N N . VAL B 1 353 ? -4.133 -33.062 -18.469 1 98.62 353 VAL B N 1
ATOM 6081 C CA . VAL B 1 353 ? -2.953 -32.25 -18.219 1 98.62 353 VAL B CA 1
ATOM 6082 C C . VAL B 1 353 ? -2.375 -31.766 -19.547 1 98.62 353 VAL B C 1
ATOM 6084 O O . VAL B 1 353 ? -2.051 -32.562 -20.422 1 98.62 353 VAL B O 1
ATOM 6087 N N . LYS B 1 354 ? -2.289 -30.469 -19.719 1 98.25 354 LYS B N 1
ATOM 6088 C CA . LYS B 1 354 ? -1.686 -29.859 -20.906 1 98.25 354 LYS B CA 1
ATOM 6089 C C . LYS B 1 354 ? -0.163 -29.953 -20.844 1 98.25 354 LYS B C 1
ATOM 6091 O O . LYS B 1 354 ? 0.478 -30.359 -21.812 1 98.25 354 LYS B O 1
ATOM 6096 N N . ASN B 1 355 ? 0.407 -29.547 -19.75 1 97.5 355 ASN B N 1
ATOM 6097 C CA . ASN B 1 355 ? 1.843 -29.656 -19.516 1 97.5 355 ASN B CA 1
ATOM 6098 C C . ASN B 1 355 ? 2.191 -29.453 -18.047 1 97.5 355 ASN B C 1
ATOM 6100 O O . ASN B 1 355 ? 1.327 -29.078 -17.25 1 97.5 355 ASN B O 1
ATOM 6104 N N . THR B 1 356 ? 3.34 -29.781 -17.672 1 98.25 356 THR B N 1
ATOM 6105 C CA . THR B 1 356 ? 3.941 -29.469 -16.391 1 98.25 356 THR B CA 1
ATOM 6106 C C . THR B 1 356 ? 5.23 -28.672 -16.578 1 98.25 356 THR B C 1
ATOM 6108 O O . THR B 1 356 ? 5.895 -28.797 -17.609 1 98.25 356 THR B O 1
ATOM 6111 N N . ARG B 1 357 ? 5.555 -27.75 -15.688 1 98.19 357 ARG B N 1
ATOM 6112 C CA . ARG B 1 357 ? 6.801 -26.984 -15.703 1 98.19 357 ARG B CA 1
ATOM 6113 C C . ARG B 1 357 ? 7.242 -26.625 -14.289 1 98.19 357 ARG B C 1
ATOM 6115 O O . ARG B 1 357 ? 6.434 -26.641 -13.359 1 98.19 357 ARG B O 1
ATOM 6122 N N . TRP B 1 358 ? 8.5 -26.406 -14.109 1 98.44 358 TRP B N 1
ATOM 6123 C CA . TRP B 1 358 ? 9.055 -26.078 -12.797 1 98.44 358 TRP B CA 1
ATOM 6124 C C . TRP B 1 358 ? 10.352 -25.281 -12.938 1 98.44 358 TRP B C 1
ATOM 6126 O O . TRP B 1 358 ? 10.984 -25.297 -13.992 1 98.44 358 TRP B O 1
ATOM 6136 N N . LEU B 1 359 ? 10.664 -24.5 -11.961 1 98.81 359 LEU B N 1
ATOM 6137 C CA . LEU B 1 359 ? 11.945 -23.812 -11.758 1 98.81 359 LEU B CA 1
ATOM 6138 C C . LEU B 1 359 ? 12.141 -23.453 -10.289 1 98.81 359 LEU B C 1
ATOM 6140 O O . LEU B 1 359 ? 11.281 -22.797 -9.688 1 98.81 359 LEU B O 1
ATOM 6144 N N . GLY B 1 360 ? 13.289 -23.875 -9.688 1 98.62 360 GLY B N 1
ATOM 6145 C CA . GLY B 1 360 ? 13.445 -23.656 -8.258 1 98.62 360 GLY B CA 1
ATOM 6146 C C . GLY B 1 360 ? 12.305 -24.234 -7.438 1 98.62 360 GLY B C 1
ATOM 6147 O O . GLY B 1 360 ? 11.953 -25.406 -7.59 1 98.62 360 GLY B O 1
ATOM 6148 N N . ALA B 1 361 ? 11.719 -23.438 -6.582 1 98.81 361 ALA B N 1
ATOM 6149 C CA . ALA B 1 361 ? 10.602 -23.859 -5.734 1 98.81 361 ALA B CA 1
ATOM 6150 C C . ALA B 1 361 ? 9.273 -23.406 -6.32 1 98.81 361 ALA B C 1
ATOM 6152 O O . ALA B 1 361 ? 8.422 -22.875 -5.602 1 98.81 361 ALA B O 1
ATOM 6153 N N . ILE B 1 362 ? 9.156 -23.547 -7.59 1 98.81 362 ILE B N 1
ATOM 6154 C CA . ILE B 1 362 ? 7.922 -23.328 -8.328 1 98.81 362 ILE B CA 1
ATOM 6155 C C . ILE B 1 362 ? 7.57 -24.578 -9.133 1 98.81 362 ILE B C 1
ATOM 6157 O O . ILE B 1 362 ? 8.391 -25.078 -9.898 1 98.81 362 ILE B O 1
ATOM 6161 N N . GLY B 1 363 ? 6.43 -25.141 -8.961 1 98.81 363 GLY B N 1
ATOM 6162 C CA . GLY B 1 363 ? 5.914 -26.25 -9.742 1 98.81 363 GLY B CA 1
ATOM 6163 C C . GLY B 1 363 ? 4.5 -26.031 -10.234 1 98.81 363 GLY B C 1
ATOM 6164 O O . GLY B 1 363 ? 3.656 -25.5 -9.508 1 98.81 363 GLY B O 1
ATOM 6165 N N . VAL B 1 364 ? 4.23 -26.391 -11.469 1 98.69 364 VAL B N 1
ATOM 6166 C CA . VAL B 1 364 ? 2.959 -26.031 -12.094 1 98.69 364 VAL B CA 1
ATOM 6167 C C . VAL B 1 364 ? 2.414 -27.219 -12.867 1 98.69 364 VAL B C 1
ATOM 6169 O O . VAL B 1 364 ? 3.154 -27.875 -13.609 1 98.69 364 VAL B O 1
ATOM 6172 N N . VAL B 1 365 ? 1.206 -27.516 -12.703 1 98.81 365 VAL B N 1
ATOM 6173 C CA . VAL B 1 365 ? 0.415 -28.391 -13.562 1 98.81 365 VAL B CA 1
ATOM 6174 C C . VAL B 1 365 ? -0.659 -27.578 -14.281 1 98.81 365 VAL B C 1
ATOM 6176 O O . VAL B 1 365 ? -1.566 -27.031 -13.641 1 98.81 365 VAL B O 1
ATOM 6179 N N . GLU B 1 366 ? -0.52 -27.422 -15.516 1 98.38 366 GLU B N 1
ATOM 6180 C CA . GLU B 1 366 ? -1.523 -26.734 -16.328 1 98.38 366 GLU B CA 1
ATOM 6181 C C . GLU B 1 366 ? -2.49 -27.719 -16.969 1 98.38 366 GLU B C 1
ATOM 6183 O O . GLU B 1 366 ? -2.064 -28.688 -17.594 1 98.38 366 GLU B O 1
ATOM 6188 N N . THR B 1 367 ? -3.732 -27.484 -16.812 1 98.31 367 THR B N 1
ATOM 6189 C CA . THR B 1 367 ? -4.746 -28.375 -17.375 1 98.31 367 THR B CA 1
ATOM 6190 C C . THR B 1 367 ? -5.402 -27.734 -18.594 1 98.31 367 THR B C 1
ATOM 6192 O O . THR B 1 367 ? -5.227 -26.531 -18.844 1 98.31 367 THR B O 1
ATOM 6195 N N . HIS B 1 368 ? -6.098 -28.516 -19.453 1 97.31 368 HIS B N 1
ATOM 6196 C CA . HIS B 1 368 ? -6.785 -28.016 -20.641 1 97.31 368 HIS B CA 1
ATOM 6197 C C . HIS B 1 368 ? -8.047 -27.25 -20.281 1 97.31 368 HIS B C 1
ATOM 6199 O O . HIS B 1 368 ? -8.5 -26.391 -21.047 1 97.31 368 HIS B O 1
ATOM 6205 N N . ARG B 1 369 ? -8.555 -27.594 -19.094 1 96.38 369 ARG B N 1
ATOM 6206 C CA . ARG B 1 369 ? -9.797 -27 -18.594 1 96.38 369 ARG B CA 1
ATOM 6207 C C . ARG B 1 369 ? -9.578 -26.312 -17.25 1 96.38 369 ARG B C 1
ATOM 6209 O O . ARG B 1 369 ? -8.773 -26.781 -16.438 1 96.38 369 ARG B O 1
ATOM 6216 N N . PRO B 1 370 ? -10.312 -25.219 -17.031 1 96.94 370 PRO B N 1
ATOM 6217 C CA . PRO B 1 370 ? -10.18 -24.562 -15.727 1 96.94 370 PRO B CA 1
ATOM 6218 C C . PRO B 1 370 ? -10.625 -25.438 -14.562 1 96.94 370 PRO B C 1
ATOM 6220 O O . PRO B 1 370 ? -11.477 -26.312 -14.742 1 96.94 370 PRO B O 1
ATOM 6223 N N . VAL B 1 371 ? -10.125 -25.156 -13.422 1 97.19 371 VAL B N 1
ATOM 6224 C CA . VAL B 1 371 ? -10.484 -25.891 -12.211 1 97.19 371 VAL B CA 1
ATOM 6225 C C . VAL B 1 371 ? -11.812 -25.375 -11.672 1 97.19 371 VAL B C 1
ATOM 6227 O O . VAL B 1 371 ? -12.219 -24.25 -11.953 1 97.19 371 VAL B O 1
ATOM 6230 N N . ASN B 1 372 ? -12.539 -26.203 -11.062 1 96.12 372 ASN B N 1
ATOM 6231 C CA . ASN B 1 372 ? -13.602 -25.797 -10.148 1 96.12 372 ASN B CA 1
ATOM 6232 C C . ASN B 1 372 ? -13.055 -25.484 -8.758 1 96.12 372 ASN B C 1
ATOM 6234 O O . ASN B 1 372 ? -12.898 -26.375 -7.93 1 96.12 372 ASN B O 1
ATOM 6238 N N . MET B 1 373 ? -12.922 -24.25 -8.469 1 93.56 373 MET B N 1
ATOM 6239 C CA . MET B 1 373 ? -12.18 -23.781 -7.305 1 93.56 373 MET B CA 1
ATOM 6240 C C . MET B 1 373 ? -12.773 -24.344 -6.02 1 93.56 373 MET B C 1
ATOM 6242 O O . MET B 1 373 ? -12.039 -24.844 -5.16 1 93.56 373 MET B O 1
ATOM 6246 N N . GLU B 1 374 ? -14.055 -24.234 -5.859 1 93.38 374 GLU B N 1
ATOM 6247 C CA . GLU B 1 374 ? -14.711 -24.719 -4.648 1 93.38 374 GLU B CA 1
ATOM 6248 C C . GLU B 1 374 ? -14.453 -26.203 -4.43 1 93.38 374 GLU B C 1
ATOM 6250 O O . GLU B 1 374 ? -14.102 -26.625 -3.326 1 93.38 374 GLU B O 1
ATOM 6255 N N . THR B 1 375 ? -14.602 -27 -5.484 1 96.69 375 THR B N 1
ATOM 6256 C CA . THR B 1 375 ? -14.484 -28.453 -5.383 1 96.69 375 THR B CA 1
ATOM 6257 C C . THR B 1 375 ? -13.039 -28.875 -5.172 1 96.69 375 THR B C 1
ATOM 6259 O O . THR B 1 375 ? -12.742 -29.703 -4.309 1 96.69 375 THR B O 1
ATOM 6262 N N . ILE B 1 376 ? -12.18 -28.328 -5.93 1 97.69 376 ILE B N 1
ATOM 6263 C CA . ILE B 1 376 ? -10.789 -28.766 -5.879 1 97.69 376 ILE B CA 1
ATOM 6264 C C . ILE B 1 376 ? -10.156 -28.328 -4.562 1 97.69 376 ILE B C 1
ATOM 6266 O O . ILE B 1 376 ? -9.32 -29.031 -4 1 97.69 376 ILE B O 1
ATOM 6270 N N . GLN B 1 377 ? -10.461 -27.141 -4.059 1 96.5 377 GLN B N 1
ATOM 6271 C CA . GLN B 1 377 ? -9.945 -26.672 -2.775 1 96.5 377 GLN B CA 1
ATOM 6272 C C . GLN B 1 377 ? -10.398 -27.578 -1.638 1 96.5 377 GLN B C 1
ATOM 6274 O O . GLN B 1 377 ? -9.625 -27.875 -0.721 1 96.5 377 GLN B O 1
ATOM 6279 N N . ALA B 1 378 ? -11.664 -27.922 -1.656 1 97.19 378 ALA B N 1
ATOM 6280 C CA . ALA B 1 378 ? -12.18 -28.844 -0.65 1 97.19 378 ALA B CA 1
ATOM 6281 C C . ALA B 1 378 ? -11.422 -30.172 -0.673 1 97.19 378 ALA B C 1
ATOM 6283 O O . ALA B 1 378 ? -11.102 -30.734 0.379 1 97.19 378 ALA B O 1
ATOM 6284 N N . LEU B 1 379 ? -11.156 -30.672 -1.866 1 98.38 379 LEU B N 1
ATOM 6285 C CA . LEU B 1 379 ? -10.406 -31.922 -2.01 1 98.38 379 LEU B CA 1
ATOM 6286 C C . LEU B 1 379 ? -9 -31.766 -1.441 1 98.38 379 LEU B C 1
ATOM 6288 O O . LEU B 1 379 ? -8.5 -32.688 -0.763 1 98.38 379 LEU B O 1
ATOM 6292 N N . PHE B 1 380 ? -8.328 -30.672 -1.758 1 98.69 380 PHE B N 1
ATOM 6293 C CA . PHE B 1 380 ? -6.984 -30.438 -1.251 1 98.69 380 PHE B CA 1
ATOM 6294 C C . PHE B 1 380 ? -6.977 -30.406 0.272 1 98.69 380 PHE B C 1
ATOM 6296 O O . PHE B 1 380 ? -6.109 -31 0.908 1 98.69 380 PHE B O 1
ATOM 6303 N N . VAL B 1 381 ? -7.934 -29.719 0.869 1 98.44 381 VAL B N 1
ATOM 6304 C CA . VAL B 1 381 ? -8.039 -29.656 2.322 1 98.44 381 VAL B CA 1
ATOM 6305 C C . VAL B 1 381 ? -8.273 -31.062 2.883 1 98.44 381 VAL B C 1
ATOM 6307 O O . VAL B 1 381 ? -7.684 -31.438 3.898 1 98.44 381 VAL B O 1
ATOM 6310 N N . GLU B 1 382 ? -9.125 -31.828 2.23 1 98.12 382 GLU B N 1
ATOM 6311 C CA . GLU B 1 382 ? -9.383 -33.219 2.637 1 98.12 382 GLU B CA 1
ATOM 6312 C C . GLU B 1 382 ? -8.102 -34.031 2.611 1 98.12 382 GLU B C 1
ATOM 6314 O O . GLU B 1 382 ? -7.922 -34.938 3.439 1 98.12 382 GLU B O 1
ATOM 6319 N N . HIS B 1 383 ? -7.262 -33.719 1.681 1 98.62 383 HIS B N 1
ATOM 6320 C CA . HIS B 1 383 ? -6.008 -34.469 1.531 1 98.62 383 HIS B CA 1
ATOM 6321 C C . HIS B 1 383 ? -4.91 -33.844 2.4 1 98.62 383 HIS B C 1
ATOM 6323 O O . HIS B 1 383 ? -3.754 -34.281 2.326 1 98.62 383 HIS B O 1
ATOM 6329 N N . GLY B 1 384 ? -5.191 -32.844 3.152 1 98.69 384 GLY B N 1
ATOM 6330 C CA . GLY B 1 384 ? -4.277 -32.281 4.141 1 98.69 384 GLY B CA 1
ATOM 6331 C C . GLY B 1 384 ? -3.277 -31.312 3.555 1 98.69 384 GLY B C 1
ATOM 6332 O O . GLY B 1 384 ? -2.158 -31.188 4.055 1 98.69 384 GLY B O 1
ATOM 6333 N N . VAL B 1 385 ? -3.641 -30.688 2.416 1 98.88 385 VAL B N 1
ATOM 6334 C CA . VAL B 1 385 ? -2.725 -29.719 1.816 1 98.88 385 VAL B CA 1
ATOM 6335 C C . VAL B 1 385 ? -3.467 -28.422 1.511 1 98.88 385 VAL B C 1
ATOM 6337 O O . VAL B 1 385 ? -4.699 -28.406 1.438 1 98.88 385 VAL B O 1
ATOM 6340 N N . TRP B 1 386 ? -2.783 -27.328 1.462 1 98.75 386 TRP B N 1
ATOM 6341 C CA . TRP B 1 386 ? -3.32 -26.047 1.017 1 98.75 386 TRP B CA 1
ATOM 6342 C C . TRP B 1 386 ? -2.697 -25.641 -0.312 1 98.75 386 TRP B C 1
ATOM 6344 O O . TRP B 1 386 ? -1.523 -25.266 -0.365 1 98.75 386 TRP B O 1
ATOM 6354 N N . ILE B 1 387 ? -3.387 -25.781 -1.359 1 98.5 387 ILE B N 1
ATOM 6355 C CA . ILE B 1 387 ? -3.061 -25.344 -2.713 1 98.5 387 ILE B CA 1
ATOM 6356 C C . ILE B 1 387 ? -4.199 -24.5 -3.27 1 98.5 387 ILE B C 1
ATOM 6358 O O . ILE B 1 387 ? -5.371 -24.844 -3.125 1 98.5 387 ILE B O 1
ATOM 6362 N N . ARG B 1 388 ? -3.865 -23.359 -3.828 1 96.12 388 ARG B N 1
ATOM 6363 C CA . ARG B 1 388 ? -4.871 -22.469 -4.391 1 96.12 388 ARG B CA 1
ATOM 6364 C C . ARG B 1 388 ? -4.633 -22.234 -5.879 1 96.12 388 ARG B C 1
ATOM 6366 O O . ARG B 1 388 ? -3.971 -21.266 -6.266 1 96.12 388 ARG B O 1
ATOM 6373 N N . PRO B 1 389 ? -5.359 -22.984 -6.73 1 95.81 389 PRO B N 1
ATOM 6374 C CA . PRO B 1 389 ? -5.215 -22.844 -8.18 1 95.81 389 PRO B CA 1
ATOM 6375 C C . PRO B 1 389 ? -5.824 -21.547 -8.711 1 95.81 389 PRO B C 1
ATOM 6377 O O . PRO B 1 389 ? -6.492 -20.828 -7.969 1 95.81 389 PRO B O 1
ATOM 6380 N N . PHE B 1 390 ? -5.594 -21.203 -9.906 1 90.75 390 PHE B N 1
ATOM 6381 C CA . PHE B 1 390 ? -6.297 -20.141 -10.617 1 90.75 390 PHE B CA 1
ATOM 6382 C C . PHE B 1 390 ? -6.395 -20.453 -12.109 1 90.75 390 PHE B C 1
ATOM 6384 O O . PHE B 1 390 ? -5.398 -20.812 -12.734 1 90.75 390 PHE B O 1
ATOM 6391 N N . GLY B 1 391 ? -7.609 -20.359 -12.562 1 92.69 391 GLY B N 1
ATOM 6392 C CA . GLY B 1 391 ? -7.879 -20.766 -13.93 1 92.69 391 GLY B CA 1
ATOM 6393 C C . GLY B 1 391 ? -7.613 -22.234 -14.18 1 92.69 391 GLY B C 1
ATOM 6394 O O . GLY B 1 391 ? -8.195 -23.094 -13.516 1 92.69 391 GLY B O 1
ATOM 6395 N N . ASN B 1 392 ? -6.738 -22.484 -15.141 1 96.81 392 ASN B N 1
ATOM 6396 C CA . ASN B 1 392 ? -6.379 -23.859 -15.477 1 96.81 392 ASN B CA 1
ATOM 6397 C C . ASN B 1 392 ? -5.027 -24.25 -14.883 1 96.81 392 ASN B C 1
ATOM 6399 O O . ASN B 1 392 ? -4.391 -25.203 -15.344 1 96.81 392 ASN B O 1
ATOM 6403 N N . LEU B 1 393 ? -4.582 -23.469 -13.875 1 98 393 LEU B N 1
ATOM 6404 C CA . LEU B 1 393 ? -3.252 -23.688 -13.32 1 98 393 LEU B CA 1
ATOM 6405 C C . LEU B 1 393 ? -3.34 -24.188 -11.883 1 98 393 LEU B C 1
ATOM 6407 O O . LEU B 1 393 ? -3.848 -23.484 -11.008 1 98 393 LEU B O 1
ATOM 6411 N N . ILE B 1 394 ? -2.879 -25.344 -11.641 1 98.62 394 ILE B N 1
ATOM 6412 C CA . ILE B 1 394 ? -2.617 -25.859 -10.305 1 98.62 394 ILE B CA 1
ATOM 6413 C C . ILE B 1 394 ? -1.13 -25.734 -9.984 1 98.62 394 ILE B C 1
ATOM 6415 O O . ILE B 1 394 ? -0.326 -26.562 -10.398 1 98.62 394 ILE B O 1
ATOM 6419 N N . TYR B 1 395 ? -0.755 -24.719 -9.25 1 98.5 395 TYR B N 1
ATOM 6420 C CA . TYR B 1 395 ? 0.665 -24.438 -9.062 1 98.5 395 TYR B CA 1
ATOM 6421 C C . TYR B 1 395 ? 1.042 -24.516 -7.586 1 98.5 395 TYR B C 1
ATOM 6423 O O . TYR B 1 395 ? 0.173 -24.469 -6.715 1 98.5 395 TYR B O 1
ATOM 6431 N N . MET B 1 396 ? 2.289 -24.734 -7.328 1 98.69 396 MET B N 1
ATOM 6432 C CA . MET B 1 396 ? 2.865 -24.844 -5.988 1 98.69 396 MET B CA 1
ATOM 6433 C C . MET B 1 396 ? 4.062 -23.906 -5.84 1 98.69 396 MET B C 1
ATOM 6435 O O . MET B 1 396 ? 4.906 -23.828 -6.734 1 98.69 396 MET B O 1
ATOM 6439 N N . MET B 1 397 ? 4.121 -23.172 -4.809 1 98.31 397 MET B N 1
ATOM 6440 C CA . MET B 1 397 ? 5.23 -22.344 -4.332 1 98.31 397 MET B CA 1
ATOM 6441 C C . MET B 1 397 ? 5.465 -22.562 -2.842 1 98.31 397 MET B C 1
ATOM 6443 O O . MET B 1 397 ? 5.281 -21.656 -2.039 1 98.31 397 MET B O 1
ATOM 6447 N N . PRO B 1 398 ? 5.922 -23.75 -2.451 1 98.81 398 PRO B N 1
ATOM 6448 C CA . PRO B 1 398 ? 6.031 -24.094 -1.033 1 98.81 398 PRO B CA 1
ATOM 6449 C C . PRO B 1 398 ? 7.125 -23.312 -0.314 1 98.81 398 PRO B C 1
ATOM 6451 O O . PRO B 1 398 ? 8.016 -22.75 -0.96 1 98.81 398 PRO B O 1
ATOM 6454 N N . PRO B 1 399 ? 7.051 -23.203 1.023 1 98.88 399 PRO B N 1
ATOM 6455 C CA . PRO B 1 399 ? 8.211 -22.703 1.768 1 98.88 399 PRO B CA 1
ATOM 6456 C C . PRO B 1 399 ? 9.484 -23.484 1.466 1 98.88 399 PRO B C 1
ATOM 6458 O O . PRO B 1 399 ? 9.43 -24.688 1.19 1 98.88 399 PRO B O 1
ATOM 6461 N N . PHE B 1 400 ? 10.609 -22.812 1.588 1 98.88 400 PHE B N 1
ATOM 6462 C CA . PHE B 1 400 ? 11.875 -23.422 1.201 1 98.88 400 PHE B CA 1
ATOM 6463 C C . PHE B 1 400 ? 12.227 -24.578 2.119 1 98.88 400 PHE B C 1
ATOM 6465 O O . PHE B 1 400 ? 12.922 -25.516 1.712 1 98.88 400 PHE B O 1
ATOM 6472 N N . ILE B 1 401 ? 11.711 -24.609 3.309 1 98.75 401 ILE B N 1
ATOM 6473 C CA . ILE B 1 401 ? 12.094 -25.594 4.312 1 98.75 401 ILE B CA 1
ATOM 6474 C C . ILE B 1 401 ? 11.281 -26.875 4.121 1 98.75 401 ILE B C 1
ATOM 6476 O O . ILE B 1 401 ? 11.383 -27.812 4.922 1 98.75 401 ILE B O 1
ATOM 6480 N N . SER B 1 402 ? 10.406 -26.938 3.1 1 98.88 402 SER B N 1
ATOM 6481 C CA . SER B 1 402 ? 9.609 -28.125 2.838 1 98.88 402 SER B CA 1
ATOM 6482 C C . SER B 1 402 ? 10.492 -29.344 2.619 1 98.88 402 SER B C 1
ATOM 6484 O O . SER B 1 402 ? 11.484 -29.281 1.892 1 98.88 402 SER B O 1
ATOM 6486 N N . LYS B 1 403 ? 10.109 -30.422 3.24 1 98.56 403 LYS B N 1
ATOM 6487 C CA . LYS B 1 403 ? 10.812 -31.703 3.094 1 98.56 403 LYS B CA 1
ATOM 6488 C C . LYS B 1 403 ? 10.234 -32.5 1.933 1 98.56 403 LYS B C 1
ATOM 6490 O O . LYS B 1 403 ? 9.164 -32.188 1.418 1 98.56 403 LYS B O 1
ATOM 6495 N N . PRO B 1 404 ? 11.047 -33.5 1.539 1 98.69 404 PRO B N 1
ATOM 6496 C CA . PRO B 1 404 ? 10.578 -34.312 0.424 1 98.69 404 PRO B CA 1
ATOM 6497 C C . PRO B 1 404 ? 9.164 -34.875 0.646 1 98.69 404 PRO B C 1
ATOM 6499 O O . PRO B 1 404 ? 8.344 -34.875 -0.277 1 98.69 404 PRO B O 1
ATOM 6502 N N . GLU B 1 405 ? 8.828 -35.25 1.877 1 98.75 405 GLU B N 1
ATOM 6503 C CA . GLU B 1 405 ? 7.508 -35.812 2.178 1 98.75 405 GLU B CA 1
ATOM 6504 C C . GLU B 1 405 ? 6.418 -34.75 2 1 98.75 405 GLU B C 1
ATOM 6506 O O . GLU B 1 405 ? 5.289 -35.062 1.618 1 98.75 405 GLU B O 1
ATOM 6511 N N . ASP B 1 406 ? 6.723 -33.469 2.35 1 98.88 406 ASP B N 1
ATOM 6512 C CA . ASP B 1 406 ? 5.777 -32.406 2.129 1 98.88 406 ASP B CA 1
ATOM 6513 C C . ASP B 1 406 ? 5.465 -32.219 0.644 1 98.88 406 ASP B C 1
ATOM 6515 O O . ASP B 1 406 ? 4.301 -32.094 0.258 1 98.88 406 ASP B O 1
ATOM 6519 N N . ILE B 1 407 ? 6.512 -32.25 -0.195 1 98.88 407 ILE B N 1
ATOM 6520 C CA . ILE B 1 407 ? 6.371 -32.031 -1.635 1 98.88 407 ILE B CA 1
ATOM 6521 C C . ILE B 1 407 ? 5.59 -33.219 -2.238 1 98.88 407 ILE B C 1
ATOM 6523 O O . ILE B 1 407 ? 4.707 -33 -3.072 1 98.88 407 ILE B O 1
ATOM 6527 N N . GLU B 1 408 ? 5.914 -34.406 -1.835 1 98.88 408 GLU B N 1
ATOM 6528 C CA . GLU B 1 408 ? 5.199 -35.594 -2.309 1 98.88 408 GLU B CA 1
ATOM 6529 C C . GLU B 1 408 ? 3.719 -35.5 -1.949 1 98.88 408 GLU B C 1
ATOM 6531 O O . GLU B 1 408 ? 2.859 -35.844 -2.766 1 98.88 408 GLU B O 1
ATOM 6536 N N . LYS B 1 409 ? 3.422 -35.062 -0.742 1 98.88 409 LYS B N 1
ATOM 6537 C CA . LYS B 1 409 ? 2.035 -34.938 -0.302 1 98.88 409 LYS B CA 1
ATOM 6538 C C . LYS B 1 409 ? 1.276 -33.938 -1.165 1 98.88 409 LYS B C 1
ATOM 6540 O O . LYS B 1 409 ? 0.127 -34.188 -1.541 1 98.88 409 LYS B O 1
ATOM 6545 N N . LEU B 1 410 ? 1.919 -32.812 -1.438 1 98.94 410 LEU B N 1
ATOM 6546 C CA . LEU B 1 410 ? 1.315 -31.812 -2.305 1 98.94 410 LEU B CA 1
ATOM 6547 C C . LEU B 1 410 ? 1.011 -32.375 -3.682 1 98.94 410 LEU B C 1
ATOM 6549 O O . LEU B 1 410 ? -0.102 -32.219 -4.191 1 98.94 410 LEU B O 1
ATOM 6553 N N . ILE B 1 411 ? 1.945 -33.062 -4.27 1 98.88 411 ILE B N 1
ATOM 6554 C CA . ILE B 1 411 ? 1.812 -33.594 -5.629 1 98.88 411 ILE B CA 1
ATOM 6555 C C . ILE B 1 411 ? 0.795 -34.719 -5.648 1 98.88 411 ILE B C 1
ATOM 6557 O O . ILE B 1 411 ? 0.027 -34.875 -6.605 1 98.88 411 ILE B O 1
ATOM 6561 N N . ASN B 1 412 ? 0.779 -35.531 -4.605 1 98.81 412 ASN B N 1
ATOM 6562 C CA . ASN B 1 412 ? -0.211 -36.594 -4.504 1 98.81 412 ASN B CA 1
ATOM 6563 C C . ASN B 1 412 ? -1.632 -36.062 -4.465 1 98.81 412 ASN B C 1
ATOM 6565 O O . ASN B 1 412 ? -2.555 -36.656 -5.016 1 98.81 412 ASN B O 1
ATOM 6569 N N . ALA B 1 413 ? -1.807 -34.969 -3.764 1 98.88 413 ALA B N 1
ATOM 6570 C CA . ALA B 1 413 ? -3.117 -34.312 -3.73 1 98.88 413 ALA B CA 1
ATOM 6571 C C . ALA B 1 413 ? -3.533 -33.844 -5.121 1 98.88 413 ALA B C 1
ATOM 6573 O O . ALA B 1 413 ? -4.703 -33.969 -5.496 1 98.88 413 ALA B O 1
ATOM 6574 N N . ILE B 1 414 ? -2.605 -33.312 -5.879 1 98.88 414 ILE B N 1
ATOM 6575 C CA . ILE B 1 414 ? -2.885 -32.906 -7.25 1 98.88 414 ILE B CA 1
ATOM 6576 C C . ILE B 1 414 ? -3.248 -34.125 -8.094 1 98.88 414 ILE B C 1
ATOM 6578 O O . ILE B 1 414 ? -4.191 -34.062 -8.883 1 98.88 414 ILE B O 1
ATOM 6582 N N . ASP B 1 415 ? -2.465 -35.188 -7.906 1 98.81 415 ASP B N 1
ATOM 6583 C CA . ASP B 1 415 ? -2.752 -36.438 -8.594 1 98.81 415 ASP B CA 1
ATOM 6584 C C . ASP B 1 415 ? -4.18 -36.906 -8.32 1 98.81 415 ASP B C 1
ATOM 6586 O O . ASP B 1 415 ? -4.895 -37.312 -9.242 1 98.81 415 ASP B O 1
ATOM 6590 N N . ALA B 1 416 ? -4.602 -36.812 -7.098 1 98.62 416 ALA B N 1
ATOM 6591 C CA . ALA B 1 416 ? -5.957 -37.188 -6.711 1 98.62 416 ALA B CA 1
ATOM 6592 C C . ALA B 1 416 ? -6.988 -36.312 -7.402 1 98.62 416 ALA B C 1
ATOM 6594 O O . ALA B 1 416 ? -8.039 -36.781 -7.84 1 98.62 416 ALA B O 1
ATOM 6595 N N . ALA B 1 417 ? -6.703 -35.031 -7.453 1 98.5 417 ALA B N 1
ATOM 6596 C CA . ALA B 1 417 ? -7.621 -34.094 -8.094 1 98.5 417 ALA B CA 1
ATOM 6597 C C . ALA B 1 417 ? -7.789 -34.406 -9.578 1 98.5 417 ALA B C 1
ATOM 6599 O O . ALA B 1 417 ? -8.891 -34.312 -10.117 1 98.5 417 ALA B O 1
ATOM 6600 N N . LEU B 1 418 ? -6.719 -34.812 -10.25 1 98.38 418 LEU B N 1
ATOM 6601 C CA . LEU B 1 418 ? -6.723 -35.094 -11.68 1 98.38 418 LEU B CA 1
ATOM 6602 C C . LEU B 1 418 ? -7.578 -36.312 -11.992 1 98.38 418 LEU B C 1
ATOM 6604 O O . LEU B 1 418 ? -7.977 -36.531 -13.141 1 98.38 418 LEU B O 1
ATOM 6608 N N . GLN B 1 419 ? -7.875 -37.094 -10.953 1 97.75 419 GLN B N 1
ATOM 6609 C CA . GLN B 1 419 ? -8.68 -38.312 -11.117 1 97.75 419 GLN B CA 1
ATOM 6610 C C . GLN B 1 419 ? -10.164 -38.031 -10.875 1 97.75 419 GLN B C 1
ATOM 6612 O O . GLN B 1 419 ? -11.008 -38.906 -11.047 1 97.75 419 GLN B O 1
ATOM 6617 N N . ARG B 1 420 ? -10.461 -36.812 -10.539 1 96.88 420 ARG B N 1
ATOM 6618 C CA . ARG B 1 420 ? -11.828 -36.406 -10.219 1 96.88 420 ARG B CA 1
ATOM 6619 C C . ARG B 1 420 ? -12.352 -35.406 -11.227 1 96.88 420 ARG B C 1
ATOM 6621 O O . ARG B 1 420 ? -12.062 -34.219 -11.125 1 96.88 420 ARG B O 1
ATOM 6628 N N . LYS B 1 421 ? -13.367 -35.781 -12.008 1 95.56 421 LYS B N 1
ATOM 6629 C CA . LYS B 1 421 ? -13.875 -34.938 -13.094 1 95.56 421 LYS B CA 1
ATOM 6630 C C . LYS B 1 421 ? -14.562 -33.688 -12.555 1 95.56 421 LYS B C 1
ATOM 6632 O O . LYS B 1 421 ? -14.539 -32.625 -13.195 1 95.56 421 LYS B O 1
ATOM 6637 N N . ASP B 1 422 ? -15.102 -33.719 -11.359 1 96.75 422 ASP B N 1
ATOM 6638 C CA . ASP B 1 422 ? -15.867 -32.625 -10.805 1 96.75 422 ASP B CA 1
ATOM 6639 C C . ASP B 1 422 ? -14.945 -31.5 -10.305 1 96.75 422 ASP B C 1
ATOM 6641 O O . ASP B 1 422 ? -15.398 -30.406 -10 1 96.75 422 ASP B O 1
ATOM 6645 N N . CYS B 1 423 ? -13.656 -31.75 -10.281 1 97.75 423 CYS B N 1
ATOM 6646 C CA . CYS B 1 423 ? -12.672 -30.734 -9.906 1 97.75 423 CYS B CA 1
ATOM 6647 C C . CYS B 1 423 ? -12.391 -29.797 -11.07 1 97.75 423 CYS B C 1
ATOM 6649 O O . CYS B 1 423 ? -11.734 -28.766 -10.898 1 97.75 423 CYS B O 1
ATOM 6651 N N . PHE B 1 424 ? -12.961 -30.078 -12.219 1 97.31 424 PHE B N 1
ATOM 6652 C CA . PHE B 1 424 ? -12.688 -29.312 -13.422 1 97.31 424 PHE B CA 1
ATOM 6653 C C . PHE B 1 424 ? -13.984 -28.953 -14.148 1 97.31 424 PHE B C 1
ATOM 6655 O O . PHE B 1 424 ? -14.961 -29.703 -14.07 1 97.31 424 PHE B O 1
ATOM 6662 N N . ALA B 1 425 ? -13.883 -27.781 -14.727 1 90.81 425 ALA B N 1
ATOM 6663 C CA . ALA B 1 425 ? -15.047 -27.344 -15.5 1 90.81 425 ALA B CA 1
ATOM 6664 C C . ALA B 1 425 ? -15.297 -28.281 -16.688 1 90.81 425 ALA B C 1
ATOM 6666 O O . ALA B 1 425 ? -14.367 -28.922 -17.188 1 90.81 425 ALA B O 1
ATOM 6667 N N . SER B 1 426 ? -16.609 -28.359 -17.125 1 79.38 426 SER B N 1
ATOM 6668 C CA . SER B 1 426 ? -17 -29.203 -18.25 1 79.38 426 SER B CA 1
ATOM 6669 C C . SER B 1 426 ? -16.641 -28.547 -19.578 1 79.38 426 SER B C 1
ATOM 6671 O O . SER B 1 426 ? -16.609 -27.328 -19.688 1 79.38 426 SER B O 1
#

Solvent-accessible surface area (backbone atoms only — not comparable to full-atom values): 41460 Å² total; per-residue (Å²): 123,68,58,66,56,38,56,70,26,46,48,48,47,61,31,20,64,84,68,54,74,77,58,50,46,42,62,35,33,44,48,56,32,38,26,30,67,88,63,53,58,22,44,41,24,32,17,45,73,50,6,17,45,72,19,32,62,37,67,68,40,51,50,36,36,52,56,32,44,76,34,31,24,46,54,36,38,70,55,28,44,40,57,34,42,47,53,26,51,53,52,49,49,70,70,44,62,80,68,36,54,33,39,32,57,27,54,31,46,33,50,12,41,42,50,52,52,50,49,34,36,40,31,35,45,39,71,75,38,83,25,77,28,40,38,26,33,41,43,29,67,43,42,68,47,57,59,17,34,36,61,16,38,54,87,43,78,68,42,63,72,40,61,80,45,49,46,77,55,47,70,26,67,56,64,75,42,34,58,87,47,76,86,55,76,71,49,44,47,54,42,53,51,50,48,69,75,40,49,83,40,39,28,28,37,44,45,48,49,49,44,26,56,89,40,67,62,42,51,30,30,39,65,53,57,39,49,50,53,51,51,27,61,75,66,73,39,46,38,36,34,47,28,32,73,37,36,79,30,39,52,54,34,57,39,40,40,60,73,38,74,52,79,60,47,28,39,26,32,11,46,36,43,29,28,32,43,58,64,34,18,28,26,33,24,15,56,68,53,50,50,39,28,23,65,16,90,77,40,31,47,88,48,65,63,64,53,19,55,26,31,29,50,25,30,18,20,34,42,34,48,53,53,55,70,70,44,60,56,56,59,33,12,47,51,45,26,51,50,41,69,65,52,47,63,63,55,53,76,41,87,57,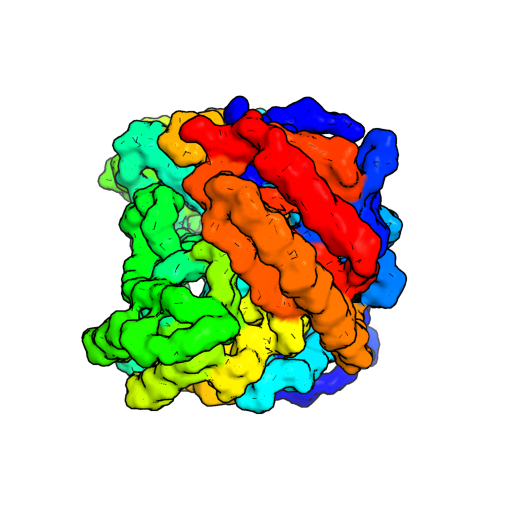36,69,47,60,54,69,46,17,35,33,37,38,41,32,36,77,47,37,52,26,64,73,50,40,41,51,51,26,49,74,63,34,26,40,56,74,59,59,61,34,33,49,47,36,28,39,22,40,75,59,45,72,68,54,53,49,50,51,52,50,41,52,54,55,46,75,74,36,74,74,28,34,54,132,123,68,57,66,57,38,58,70,24,48,48,49,48,61,31,19,65,82,68,53,73,77,58,50,46,41,63,34,33,44,46,52,34,38,26,30,69,88,62,52,59,21,44,42,24,34,16,46,73,50,6,16,44,72,20,33,62,38,67,68,40,50,50,36,36,52,57,30,44,76,34,32,23,46,54,35,38,69,55,29,44,40,57,33,42,47,54,26,51,52,53,48,48,70,70,43,63,82,68,38,54,32,39,33,56,28,55,31,46,33,49,13,40,39,51,51,52,50,48,34,36,40,31,35,45,39,72,74,38,82,26,76,26,39,40,26,33,41,42,30,66,43,43,68,45,57,58,17,33,37,61,16,36,54,84,44,79,69,40,67,76,40,62,82,47,47,48,79,56,46,69,25,66,53,64,77,42,34,59,87,47,76,85,53,75,72,50,42,46,55,43,52,50,50,48,70,74,39,49,82,40,39,30,28,36,44,44,48,49,51,45,25,56,88,40,68,62,41,51,30,29,40,66,54,57,38,51,50,52,50,50,27,60,74,65,73,40,46,37,34,34,47,28,33,73,37,35,78,30,39,52,55,34,56,39,42,40,58,74,38,75,51,77,59,47,28,40,25,34,10,45,38,43,29,28,33,43,59,63,36,18,27,27,31,24,14,57,68,54,49,51,40,27,23,64,17,92,77,40,30,47,89,50,66,64,63,54,19,56,26,33,28,52,26,31,19,20,34,42,35,49,53,54,57,70,68,44,61,56,56,59,32,12,47,52,46,25,52,50,42,68,64,53,46,64,64,54,52,77,41,89,57,35,68,46,59,54,70,46,18,37,33,36,37,42,32,35,78,47,35,52,26,63,73,52,39,40,52,51,27,50,74,64,32,23,42,55,74,59,59,63,32,33,48,47,36,28,41,21,37,75,57,45,74,68,54,54,50,50,50,50,48,41,50,55,55,45,76,74,35,71,75,28,34,53,132

Nearest PDB structures (foldseek):
  6ed7-assembly1_A  TM=9.934E-01  e=3.285E-67  Escherichia coli
  1mgv-assembly1_B  TM=9.938E-01  e=7.763E-67  Escherichia coli
  1s09-assembly1_B  TM=9.935E-01  e=9.764E-67  Escherichia coli
  1mly-assembly1_B  TM=9.934E-01  e=1.377E-66  Escherichia coli
  5uc7-assembly1_A-2  TM=9.868E-01  e=1.716E-65  environmental samples

Radius of gyration: 25.95 Å; Cα contacts (8 Å, |Δi|>4): 2016; chains: 2; bounding box: 57×79×63 Å

Foldseek 3Di:
DPVVCCLQPPDDPPADNVDGFDDFAFDFWFFQWTATPVGFIAREFCLQVQQQQATPPDVLLVVLLVVLVVPPQFDFPVVDDDDLLVLLVVLVCVLADVLWDDKFKDFAQLVLVVLVLLLLQLLVVQVVAGQNAEEEEALAARDDPQQSVQRYHCPPPVNVVCPPPHDHYHYFYQADAAQPGDDDPVSLVRVLVVCVVRVRNHSAYEGAAQFRPSSFRGGHHLVNVVVVQVSCVVSVHFYEYSQANPACQQQLDNGSNVNNPDHGQKYKYWSNLLSNDHGMIMITGGPSSQCSSLSGPVNDRPDGDRRGNRSSSSSSSSSSSVVSVVVVLNVLQVVLQVLLVVQVQVLVVQPQWPDWDDGRQKTKTFGPFFFPQNVLQVLSSVLRHGWGADGRIGMGRGHSSDDSVSSVSSSVSVSVLSVDPNRGDD/DPVVCCLQPPDDPPADNVDGFDDFAFDFWFFQWTATPVGFIAREFCLQVQQQQRTPPDVLLVVLLVVLVVPPQFDFPVVDDDDLLVLLVVLVCVLADVLWDDKFKDFAQLVLVVLVLLLLQLLVVLVVAGQNAEEEEALAARDDPQQSVQRYHCVPVPNVVCPPPGDHYHYFYQADAAQPGDDDPVSQVRVLVVCVVRVRNHSAYEGAAQFRPSSFRGGHHLVNVVVVQVSCVVSVHFYEYSQANPACQQQLDNGSNVNNPDHGQKYKYWSNLLSNDHTMIMITGGPSSLCSSCSGPVNDRPDGDRRGNRSSSSSSSSSSSVVSVVVVLNVLQVVLQVLLVVQVQVLVVQPQWPDWDDGRQKTKTFGPFFFPQNVLQVLSSVLRHGWGADGRIGMGRGHSSDDSVSSVSSSVSVSVLSVDPNRGDD

pLDDT: mean 96.29, std 5.3, range [52.41, 98.94]

InterPro domains:
  IPR005814 Aminotransferase class-III [PF00202] (24-418)
  IPR005814 Aminotransferase class-III [PIRSF000521] (30-419)
  IPR005814 Aminotransferase class-III [cd00610] (3-418)
  IPR005815 Adenosylmethionine--8-amino-7-oxononanoate aminotransferase BioA [MF_00834] (2-418)
  IPR005815 Adenosylmethionine--8-amino-7-oxononanoate aminotransferase BioA [TIGR00508] (10-418)
  IPR015421 Pyridoxal phosphate-dependent transferase, major domain [G3DSA:3.40.640.10] (58-327)
  IPR015422 Pyridoxal phosphate-dependent transferase, small domain [G3DSA:3.90.1150.10] (8-413)
  IPR015424 Pyridoxal phosphate-dependent transferase [SSF53383] (4-420)
  IPR049704 Aminotransferases class-III pyridoxal-phosphate attachment site [PS00600] (239-276)

Sequence (852 aa):
MDLAFDRHHIWHPYASTLTPLTCYPVASANGVHIKLEDGTELVDGMSSWWSTIHGYNHPHLNQAAHQQIDQVSHVMFGGITHQPAISLCKKLLSLAPNNLEHVFLADSGSVAVEVSLKMALQYWHAKGERRPKFLTLRHGYHGDTFAAMSVTDPDNSMHSLYKGFLPEHIFAQSPTCGYWDEWKPEDLADFEDKIDSHHQELAAVILEPIVQGAGGMRIYHPEFLKGVRRLCDKYDLLLIADEIATGFGRTGKLFACEHADVQPDILCVGKALTGGYMTLSATLASKHVADTVCGGDAGCFMHGPTFMGNPLACAVATASLELIEQGDWQQQTQQIEMLFSELLPKLEEYDLVKNTRWLGAIGVVETHRPVNMETIQALFVEHGVWIRPFGNLIYMMPPFISKPEDIEKLINAIDAALQRKDCFASMDLAFDRHHIWHPYASTLTPLTCYPVASANGVHIKLEDGTELVDGMSSWWSTIHGYNHPHLNQAAHQQIDQVSHVMFGGITHQPAISLCKKLLSLAPNNLEHVFLADSGSVAVEVSLKMALQYWHAKGERRPKFLTLRHGYHGDTFAAMSVTDPDNSMHSLYKGFLPEHIFAQSPTCGYWDEWKPEDLADFEDKIDSHHQELAAVILEPIVQGAGGMRIYHPEFLKGVRRLCDKYDLLLIADEIATGFGRTGKLFACEHADVQPDILCVGKALTGGYMTLSATLASKHVADTVCGGDAGCFMHGPTFMGNPLACAVATASLELIEQGDWQQQTQQIEMLFSELLPKLEEYDLVKNTRWLGAIGVVETHRPVNMETIQALFVEHGVWIRPFGNLIYMMPPFISKPEDIEKLINAIDAALQRKDCFAS

Secondary structure (DSSP, 8-state):
--HHHHHHHB--TT--SSSPPP-EEEEEEEBTEEEETTS-EEEESSHHHHT-TT-BS-HHHHHHHHHHHTT-S----SSEEEHHHHHHHHHHHHHS-TTEEEEEEESSHHHHHHHHHHHHHHHHHHTT----EEEEETT----SSHHHHHTS-TTSHHHHTTTTTSPP-EEEPPP-SBTTSPP-GGGGHHHHHHHHHHGGGEEEEEE-SSEETTTT-EEB-HHHHHHHHHHHHHTT-EEEEE-TTTTTTTTSSSSGGGGGT---SEEEE-GGGGTSSS--EEEEEEHHHHHHHHHSTT-S-----TTTT-HHHHHHHHHHHHHHHH-HHHHHHHHHHHHHHHHGGGGGGSTTEEEEEEETTEEEEEESS-B-HHHHHHHHHHTTEE---BTTEEEE---TT--HHHHHHHHHHHHHHHT-GGGB--/--HHHHHHHB--TT--SSSPPP-EEEEEEEBTEEEETTS-EEEESSHHHHT-TT-BS-HHHHHHHHHHHTT-S----SSEEEHHHHHHHHHHHHHS-TTEEEEEEESSHHHHHHHHHHHHHHHHHHTT----EEEEETT----SSHHHHHTS-TTSGGGGGGTTTSPP-EEEPPP-SBTTSPP-GGGGHHHHHHHHHHGGGEEEEEE-SSEETTTT-EEB-HHHHHHHHHHHHHTT-EEEEE-TTTTTTTTSSSSGGGGGT---SEEEE-GGGGTSSS--EEEEEEHHHHHHHHHSTT-S-----TTTT-HHHHHHHHHHHHHHHH-HHHHHHHHHHHHHHHHGGGGGGSTTEEEEEEETTEEEEEESS-B-HHHHHHHHHHTTEE---BTTEEEE---TT--HHHHHHHHHHHHHHHT-GGGB--

Organism: Vibrio parahaemolyticus (NCBI:txid670)